Protein AF-0000000080281112 (afdb_homodimer)

pLDDT: mean 83.52, std 16.36, range [23.02, 98.19]

Solvent-accessible surface area (backbone atoms only — not comparable to full-atom values): 41768 Å² total; per-residue (Å²): 125,60,72,71,52,52,52,28,46,50,31,40,44,51,19,48,44,41,43,43,15,50,52,32,10,51,53,24,41,76,68,69,33,62,40,66,45,18,24,45,50,29,15,36,43,66,4,51,53,42,31,24,66,76,36,44,66,58,37,51,69,60,54,37,72,72,53,46,51,42,38,36,52,48,8,48,53,18,44,30,54,51,26,21,52,54,23,50,57,53,54,70,70,73,47,75,68,63,47,65,46,46,49,40,26,37,46,21,30,34,50,39,7,20,52,51,25,25,53,51,39,64,74,41,35,87,67,26,46,37,87,91,44,60,63,67,44,28,28,54,48,42,4,49,61,38,27,46,34,20,40,70,54,42,52,49,55,26,48,77,65,68,34,48,82,36,74,66,35,42,50,50,48,41,31,22,35,52,47,41,56,50,50,52,52,52,48,50,51,44,46,29,51,55,70,31,85,45,67,66,52,18,53,52,35,43,48,50,52,50,48,49,51,48,45,40,61,69,47,47,22,57,49,47,40,50,52,51,51,51,34,62,74,70,62,59,52,55,63,59,51,32,38,49,51,51,29,51,19,34,39,34,13,19,52,28,31,70,66,58,35,62,33,53,55,22,2,22,49,48,13,52,41,48,66,77,93,42,65,67,57,55,52,21,45,54,35,44,46,48,32,25,61,55,53,23,36,44,35,31,32,35,43,52,14,53,60,31,40,59,73,61,30,76,62,70,63,34,51,50,52,37,52,53,48,41,50,50,35,52,50,26,25,25,49,17,22,18,50,23,28,41,71,58,67,41,52,70,67,57,12,51,37,48,10,30,52,53,42,22,12,44,66,57,37,47,51,51,41,49,50,32,45,76,70,42,40,28,23,57,50,37,37,31,40,51,47,49,41,23,46,51,36,33,56,46,19,53,61,49,36,50,68,55,47,68,65,54,73,67,57,74,77,72,72,74,72,75,77,75,71,69,74,71,72,72,73,69,74,71,73,76,121,126,61,72,70,53,53,53,29,46,49,31,42,44,50,20,50,45,42,45,41,14,51,50,32,10,52,54,23,42,77,70,67,35,62,40,64,46,18,25,44,50,29,15,37,43,66,4,52,53,41,31,26,66,77,36,44,66,59,38,51,68,61,55,37,73,71,53,47,49,43,38,36,54,49,8,48,52,17,44,31,54,50,26,21,51,54,22,51,57,53,55,71,70,76,48,74,70,62,48,65,46,46,50,41,25,37,48,20,30,34,52,41,7,20,52,49,25,26,52,51,39,66,74,42,35,88,66,27,46,37,88,92,46,60,65,66,45,29,27,54,48,41,4,50,61,37,26,46,34,18,39,71,54,41,51,48,54,26,49,78,65,69,35,48,83,36,74,66,35,43,50,51,47,42,31,24,36,52,46,43,55,49,49,50,53,51,48,50,52,45,45,30,52,56,72,31,84,45,67,66,52,17,53,51,37,43,49,49,51,50,48,49,52,48,46,41,61,69,47,47,22,57,50,47,40,50,52,52,50,49,35,60,74,69,61,57,53,53,62,59,51,31,38,50,52,52,29,49,20,34,40,33,12,19,52,27,31,70,67,61,36,62,34,54,55,22,2,23,50,48,14,51,42,47,69,77,92,42,66,65,58,54,53,21,45,52,36,44,44,50,33,25,61,55,52,23,36,44,35,31,33,35,44,53,14,52,59,30,41,59,71,62,30,75,62,71,62,35,52,49,52,37,52,52,49,41,48,49,34,51,50,28,26,26,49,16,22,18,50,22,28,41,74,58,67,42,51,71,66,58,12,52,38,47,9,30,50,54,40,22,13,42,68,57,38,45,51,51,41,49,52,32,46,77,69,43,42,28,24,56,50,37,36,32,41,52,48,49,38,21,45,53,34,32,55,47,19,54,62,49,35,50,68,56,47,68,66,54,73,68,58,74,76,69,71,71,71,75,75,74,71,68,73,72,73,74,72,68,72,72,73,76,123

Secondary structure (DSSP, 8-state):
--HHHHHHHHHHHHHHHHHHHHHHHHHHHHTT--HHHHHHHHHHHTSTTTHHHH-HHHHHHH--HHHHHHHHHHHHHHHHHHHHHHHHT---GGGGS-HHHHHHHHHHHHHHHHHHHHHHHHHTHHHHPPTTS-HHHHHHHHHHHHH---HHHHHHHHHHTT-TTSHHHHHHHHHHHHHHHHHHHHHHHHHHHHTTTSHHHHHHHHHHHHHHHHHIIIIIHHHHHHHHHHHHHHT--HHHHHHHHHHHHHHHHHHHHHTTS-HHHHHHHHHHHSPTT-HHHHHHHHHHHHHIIIIIHHHHHHHHHHH--GGGGTTHHHHHHHHHHHHHHHHHHHHHHHHHHHHTT--HHHHHHHHHHTT--HHHHHHHHHHHHHTTSS-HHHHHHHHHHHHHHHHHHHHHHHHHHTTTTTS----------------------/--HHHHHHHHHHHHHHHHHHHHHHHHHHHHTT--HHHHHHHHHHHTSTTTHHHH-HHHHHHH--HHHHHHHHHHHHHHHHHHHHHHHHT---GGGGS-HHHHHHHHHHHHHHHHHHHHHHHHHTHHHHPPTTS-HHHHHHHHHHHHH---HHHHHHHHHHTT-TTSHHHHHHHHHHHHHHHHHHHHHHHHHHHHTTTSHHHHHHHHHHHHHHHHHIIIIIHHHHHHHHHHHHHHT--HHHHHHHHHHHHHHHHHHHHHTTS-HHHHHHHHHHHSPTT-HHHHHHHHHHHHHIIIIIHHHHHHHHHHH--GGGGTTHHHHHHHHHHHHHHHHHHHHHHHHHHHHTT--HHHHHHHHHHTT--HHHHHHHHHHHHHTTSS-HHHHHHHHHHHHHHHHHHHHHHHHHHTTTTTS----------------------

Sequence (866 aa):
MPAFEQLTRFLLVVAIVLGVCHLAGALCVRLRQPPVVGELAGALLLGPSLLGALAPGAQHALFTPALLTTIDLAGQLGLVVFMLLLGSELRTDLLDGDRRTVGLVVAGTITVPFAAGFGFAASVGEWFAPRGVPFAAYLVFFGLAISITAMPVLARILTDHRVEGSPTGTLALAVASIGDGLAWAILAVVLAAKGAGDPGTVVVRGLIAVVLLIVSFALVRPALAAVLRRAGRRGTGERAIAAFLVTGAVAFAAATDAIGLHPVIGAFLFGVLLPRGQDVVTRAGSKLNDFAVVVLLPLFFASVGQKANFAAFGGREGWLLLGAGLAVAMFSKFAGTAGAATLAGKGRRQSLRLGALMNCRGITELVIANVGLQHGLITPLGYTVIVLIAVVTTAITGPLARLRAADEDLLPGVPLPVSSTRNAARAVPSRRTMPAFEQLTRFLLVVAIVLGVCHLAGALCVRLRQPPVVGELAGALLLGPSLLGALAPGAQHALFTPALLTTIDLAGQLGLVVFMLLLGSELRTDLLDGDRRTVGLVVAGTITVPFAAGFGFAASVGEWFAPRGVPFAAYLVFFGLAISITAMPVLARILTDHRVEGSPTGTLALAVASIGDGLAWAILAVVLAAKGAGDPGTVVVRGLIAVVLLIVSFALVRPALAAVLRRAGRRGTGERAIAAFLVTGAVAFAAATDAIGLHPVIGAFLFGVLLPRGQDVVTRAGSKLNDFAVVVLLPLFFASVGQKANFAAFGGREGWLLLGAGLAVAMFSKFAGTAGAATLAGKGRRQSLRLGALMNCRGITELVIANVGLQHGLITPLGYTVIVLIAVVTTAITGPLARLRAADEDLLPGVPLPVSSTRNAARAVPSRRT

Foldseek 3Di:
DPPVVLVVLLVVLLVQLLVQLQVQLVVCVVVVAHSLLRSLVSLLCLACANCVVVPVPVSCVNDPPVSLVVLQVLLVLLLLLVLLQLLLPLDPVLCPPCVVLLVLLLCLLQVLLLVLQLVLCVVPVVAKADPPWPPVLLSNLRSLLLSAFALVLLCVLCVSVVNCPPPLNSSLNNSNSVSLVVSLVSLQLSQLQGVPPPVVSSVVLVVVVVVVLCCCQVPVLVVQVVVVVVCVVVVPDLQVVLVVLSVQSQVQLVVCVVSRHHSSSRSNSSSNSHDPPDPSCVVSSVVSNVCSVSRSNSSNSNSLSHLQDPVSCVPPNLVVSLVVSLCSSLVSSLCSNLVSSVVSPDDNLSSNLSSLSRQARRVVSSVSLVVCVVSSSTDSSNSNSSSVSNSVSSRVSSVSNVVSVVVPVPPPPPPPPPPCCPVPPPPPPPPPD/DPPVVLVVLLVVLLVQLLVQLQVQLVVCVVVVAHSLLRSLVSLLCLACAHCVVVPVPVSCVNDPPVSLVVLQVLLVLLLLLVLLQLLLPLDPPLCPPQVVLLVLLLCLLQVLQLVLQLVLCVVCVVAKADPPWPPVLLSNLRSLLLSAFALVLLCVLCVSVVNCPPPLNSSLNNSNSVSLVVSLVSLQLSQLQGVPPPVVSSVVLVVVVVVVLCCCQVPVLVVLVVVVVVCVVVVPDLQVVLVVLSVQSQVQLVVCVVSRHHSSSRSNSSSNSHDPPDPSCVVSSVVSNVCSVSRSNSSNSNSLSHLQDPVSCVPPNLVVSLVVSLCSSLVSSLCSNLVSSVVSPDDNLSSNLSSLSRQARRPVSSVSLVVCVVSSSTDSSNSNSSSVSNSVSSRVSSVSNVVSVVVPVPPPPPPPPPPCCVVPPPPPPPPPD

Organism: Amycolatopsis orientalis (NCBI:txid31958)

Nearest PDB structures (foldseek):
  5bz2-assembly1_A-2  TM=8.373E-01  e=6.397E-14  Thermus thermophilus
  4bwz-assembly1_A  TM=7.028E-01  e=2.077E-13  Thermus thermophilus
  8bxg-assembly1_A  TM=7.891E-01  e=2.883E-09  Escherichia coli
  6z3z-assembly1_A  TM=6.577E-01  e=1.520E-04  Equus caballus
  6z3y-assembly1_A  TM=6.386E-01  e=2.963E-04  Equus caballus

InterPro domains:
  IPR006153 Cation/H+ exchanger, transmembrane domain [PF00999] (22-399)
  IPR038770 Sodium/solute symporter superfamily [G3DSA:1.20.1530.20] (7-408)
  IPR050794 Monovalent cation:proton antiporter 2 [PTHR32468] (7-402)

Structure (mmCIF, N/CA/C/O backbone):
data_AF-0000000080281112-model_v1
#
loop_
_entity.id
_entity.type
_entity.pdbx_description
1 polymer 'Cation/H+ exchanger transmembrane domain-containing protein'
#
loop_
_atom_site.group_PDB
_atom_site.id
_atom_site.type_symbol
_atom_site.label_atom_id
_atom_site.label_alt_id
_atom_site.label_comp_id
_atom_site.label_asym_id
_atom_site.label_entity_id
_atom_site.label_seq_id
_atom_site.pdbx_PDB_ins_code
_atom_site.Cartn_x
_atom_site.Cartn_y
_atom_site.Cartn_z
_atom_site.occupancy
_atom_site.B_iso_or_equiv
_atom_site.auth_seq_id
_atom_site.auth_comp_id
_atom_site.auth_asym_id
_atom_site.auth_atom_id
_atom_site.pdbx_PDB_model_num
ATOM 1 N N . MET A 1 1 ? -22.469 -1.898 12.031 1 39.59 1 MET A N 1
ATOM 2 C CA . MET A 1 1 ? -21.406 -1.636 12.984 1 39.59 1 MET A CA 1
ATOM 3 C C . MET A 1 1 ? -20.906 -0.199 12.859 1 39.59 1 MET A C 1
ATOM 5 O O . MET A 1 1 ? -20.766 0.323 11.75 1 39.59 1 MET A O 1
ATOM 9 N N . PRO A 1 2 ? -20.859 0.569 13.828 1 48.41 2 PRO A N 1
ATOM 10 C CA . PRO A 1 2 ? -20.422 1.96 13.711 1 48.41 2 PRO A CA 1
ATOM 11 C C . PRO A 1 2 ? -19.078 2.092 13.008 1 48.41 2 PRO A C 1
ATOM 13 O O . PRO A 1 2 ? -18.266 1.166 13.055 1 48.41 2 PRO A O 1
ATOM 16 N N . ALA A 1 3 ? -18.953 2.973 12.078 1 49.41 3 ALA A N 1
ATOM 17 C CA . ALA A 1 3 ? -17.812 3.268 11.211 1 49.41 3 ALA A CA 1
ATOM 18 C C . ALA A 1 3 ? -16.5 3.076 11.961 1 49.41 3 ALA A C 1
ATOM 20 O O . ALA A 1 3 ? -15.531 2.555 11.398 1 49.41 3 ALA A O 1
ATOM 21 N N . PHE A 1 4 ? -16.484 3.479 13.305 1 52.88 4 PHE A N 1
ATOM 22 C CA . PHE A 1 4 ? -15.32 3.34 14.164 1 52.88 4 PHE A CA 1
ATOM 23 C C . PHE A 1 4 ? -14.953 1.872 14.344 1 52.88 4 PHE A C 1
ATOM 25 O O . PHE A 1 4 ? -13.773 1.521 14.344 1 52.88 4 PHE A O 1
ATOM 32 N N . GLU A 1 5 ? -16.016 1.069 14.195 1 68.94 5 GLU A N 1
ATOM 33 C CA . GLU A 1 5 ? -15.797 -0.349 14.461 1 68.94 5 GLU A CA 1
ATOM 34 C C . GLU A 1 5 ? -15.164 -1.044 13.258 1 68.94 5 GLU A C 1
ATOM 36 O O . GLU A 1 5 ? -14.312 -1.922 13.422 1 68.94 5 GLU A O 1
ATOM 41 N N . GLN A 1 6 ? -15.453 -0.394 12.148 1 80.31 6 GLN A N 1
ATOM 42 C CA . GLN A 1 6 ? -14.945 -1.04 10.945 1 80.31 6 GLN A CA 1
ATOM 43 C C . GLN A 1 6 ? -13.453 -0.783 10.766 1 80.31 6 GLN A C 1
ATOM 45 O O . GLN A 1 6 ? -12.703 -1.688 10.398 1 80.31 6 GLN A O 1
ATOM 50 N N . LEU A 1 7 ? -13.039 0.412 11.109 1 86.38 7 LEU A N 1
ATOM 51 C CA . LEU A 1 7 ? -11.633 0.768 10.977 1 86.38 7 LEU A CA 1
ATOM 52 C C . LEU A 1 7 ? -10.773 -0.003 11.977 1 86.38 7 LEU A C 1
ATOM 54 O O . LEU A 1 7 ? -9.711 -0.52 11.625 1 86.38 7 LEU A O 1
ATOM 58 N N . THR A 1 8 ? -11.281 -0.096 13.18 1 86.88 8 THR A N 1
ATOM 59 C CA . THR A 1 8 ? -10.562 -0.815 14.219 1 86.88 8 THR A CA 1
ATOM 60 C C . THR A 1 8 ? -10.367 -2.279 13.828 1 86.88 8 THR A C 1
ATOM 62 O O . THR A 1 8 ? -9.266 -2.818 13.953 1 86.88 8 THR A O 1
ATOM 65 N N . ARG A 1 9 ? -11.453 -2.824 13.391 1 88.31 9 ARG A N 1
ATOM 66 C CA . ARG A 1 9 ? -11.391 -4.227 12.992 1 88.31 9 ARG A CA 1
ATOM 67 C C . ARG A 1 9 ? -10.453 -4.418 11.805 1 88.31 9 ARG A C 1
ATOM 69 O O . ARG A 1 9 ? -9.703 -5.398 11.75 1 88.31 9 ARG A O 1
ATOM 76 N N . PHE A 1 10 ? -10.555 -3.529 10.883 1 92.69 10 PHE A N 1
ATOM 77 C CA . PHE A 1 10 ? -9.695 -3.59 9.703 1 92.69 10 PHE A CA 1
ATOM 78 C C . PHE A 1 10 ? -8.227 -3.531 10.109 1 92.69 10 PHE A C 1
ATOM 80 O O . PHE A 1 10 ? -7.426 -4.371 9.688 1 92.69 10 PHE A O 1
ATOM 87 N N . LEU A 1 11 ? -7.848 -2.572 10.969 1 93.06 11 LEU A N 1
ATOM 88 C CA . LEU A 1 11 ? -6.457 -2.395 11.367 1 93.06 11 LEU A CA 1
ATOM 89 C C . LEU A 1 11 ? -5.98 -3.574 12.211 1 93.06 11 LEU A C 1
ATOM 91 O O . LEU A 1 11 ? -4.832 -4 12.094 1 93.06 11 LEU A O 1
ATOM 95 N N . LEU A 1 12 ? -6.832 -4.066 13.008 1 92 12 LEU A N 1
ATOM 96 C CA . LEU A 1 12 ? -6.488 -5.227 13.82 1 92 12 LEU A CA 1
ATOM 97 C C . LEU A 1 12 ? -6.195 -6.441 12.938 1 92 12 LEU A C 1
ATOM 99 O O . LEU A 1 12 ? -5.211 -7.148 13.164 1 92 12 LEU A O 1
ATOM 103 N N . VAL A 1 13 ? -7.059 -6.668 12 1 92.88 13 VAL A N 1
ATOM 104 C CA . VAL A 1 13 ? -6.883 -7.801 11.102 1 92.88 13 VAL A CA 1
ATOM 105 C C . VAL A 1 13 ? -5.594 -7.629 10.297 1 92.88 13 VAL A C 1
ATOM 107 O O . VAL A 1 13 ? -4.84 -8.586 10.109 1 92.88 13 VAL A O 1
ATOM 110 N N . VAL A 1 14 ? -5.367 -6.438 9.812 1 94.88 14 VAL A N 1
ATOM 111 C CA . VAL A 1 14 ? -4.148 -6.172 9.062 1 94.88 14 VAL A CA 1
ATOM 112 C C . VAL A 1 14 ? -2.928 -6.457 9.93 1 94.88 14 VAL A C 1
ATOM 114 O O . VAL A 1 14 ? -1.969 -7.09 9.484 1 94.88 14 VAL A O 1
ATOM 117 N N . ALA A 1 15 ? -2.973 -6.016 11.164 1 94.5 15 ALA A N 1
ATOM 118 C CA . ALA A 1 15 ? -1.865 -6.25 12.086 1 94.5 15 ALA A CA 1
ATOM 119 C C . ALA A 1 15 ? -1.637 -7.742 12.305 1 94.5 15 ALA A C 1
ATOM 121 O O . ALA A 1 15 ? -0.494 -8.211 12.312 1 94.5 15 ALA A O 1
ATOM 122 N N . ILE A 1 16 ? -2.666 -8.43 12.492 1 93.75 16 ILE A N 1
ATOM 123 C CA . ILE A 1 16 ? -2.58 -9.867 12.742 1 93.75 16 ILE A CA 1
ATOM 124 C C . ILE A 1 16 ? -2.041 -10.578 11.508 1 93.75 16 ILE A C 1
ATOM 126 O O . ILE A 1 16 ? -1.15 -11.422 11.609 1 93.75 16 ILE A O 1
ATOM 130 N N . VAL A 1 17 ? -2.59 -10.25 10.359 1 95.31 17 VAL A N 1
ATOM 131 C CA . VAL A 1 17 ? -2.164 -10.875 9.109 1 95.31 17 VAL A CA 1
ATOM 132 C C . VAL A 1 17 ? -0.679 -10.609 8.883 1 95.31 17 VAL A C 1
ATOM 134 O O . VAL A 1 17 ? 0.089 -11.539 8.609 1 95.31 17 VAL A O 1
ATOM 137 N N . LEU A 1 18 ? -0.308 -9.352 9.008 1 95.94 18 LEU A N 1
ATOM 138 C CA . LEU A 1 18 ? 1.099 -9.008 8.828 1 95.94 18 LEU A CA 1
ATOM 139 C C . LEU A 1 18 ? 1.968 -9.719 9.859 1 95.94 18 LEU A C 1
ATOM 141 O O . LEU A 1 18 ? 3.006 -10.289 9.516 1 95.94 18 LEU A O 1
ATOM 145 N N . GLY A 1 19 ? 1.551 -9.68 11.086 1 95.69 19 GLY A N 1
ATOM 146 C CA . GLY A 1 19 ? 2.312 -10.32 12.148 1 95.69 19 GLY A CA 1
ATOM 147 C C . GLY A 1 19 ? 2.508 -11.805 11.938 1 95.69 19 GLY A C 1
ATOM 148 O O . GLY A 1 19 ? 3.635 -12.305 11.992 1 95.69 19 GLY A O 1
ATOM 149 N N . VAL A 1 20 ? 1.464 -12.469 11.625 1 94.69 20 VAL A N 1
ATOM 150 C CA . VAL A 1 20 ? 1.498 -13.922 11.477 1 94.69 20 VAL A CA 1
ATOM 151 C C . VAL A 1 20 ? 2.279 -14.297 10.219 1 94.69 20 VAL A C 1
ATOM 153 O O . VAL A 1 20 ? 3.121 -15.195 10.25 1 94.69 20 VAL A O 1
ATOM 156 N N . CYS A 1 21 ? 1.989 -13.648 9.117 1 94.5 21 CYS A N 1
ATOM 157 C CA . CYS A 1 21 ? 2.662 -13.961 7.863 1 94.5 21 CYS A CA 1
ATOM 158 C C . CYS A 1 21 ? 4.164 -13.734 7.977 1 94.5 21 CYS A C 1
ATOM 160 O O . CYS A 1 21 ? 4.957 -14.602 7.605 1 94.5 21 CYS A O 1
ATOM 162 N N . HIS A 1 22 ? 4.562 -12.617 8.539 1 93.75 22 HIS A N 1
ATOM 163 C CA . HIS A 1 22 ? 5.984 -12.297 8.602 1 93.75 22 HIS A CA 1
ATOM 164 C C . HIS A 1 22 ? 6.695 -13.133 9.664 1 93.75 22 HIS A C 1
ATOM 166 O O . HIS A 1 22 ? 7.863 -13.492 9.492 1 93.75 22 HIS A O 1
ATOM 172 N N . LEU A 1 23 ? 6.062 -13.406 10.758 1 93.81 23 LEU A N 1
ATOM 173 C CA . LEU A 1 23 ? 6.656 -14.289 11.758 1 93.81 23 LEU A CA 1
ATOM 174 C C . LEU A 1 23 ? 6.875 -15.688 11.188 1 93.81 23 LEU A C 1
ATOM 176 O O . LEU A 1 23 ? 7.926 -16.297 11.398 1 93.81 23 LEU A O 1
ATOM 180 N N . ALA A 1 24 ? 5.859 -16.172 10.531 1 94.44 24 ALA A N 1
ATOM 181 C CA . ALA A 1 24 ? 5.996 -17.469 9.875 1 94.44 24 ALA A CA 1
ATOM 182 C C . ALA A 1 24 ? 7.078 -17.438 8.805 1 94.44 24 ALA A C 1
ATOM 184 O O . ALA A 1 24 ? 7.82 -18.406 8.625 1 94.44 24 ALA A O 1
ATOM 185 N N . GLY A 1 25 ? 7.105 -16.391 8.031 1 92.44 25 GLY A N 1
ATOM 186 C CA . GLY A 1 25 ? 8.18 -16.219 7.062 1 92.44 25 GLY A CA 1
ATOM 187 C C . GLY A 1 25 ? 9.555 -16.234 7.691 1 92.44 25 GLY A C 1
ATOM 188 O O . GLY A 1 25 ? 10.469 -16.875 7.184 1 92.44 25 GLY A O 1
ATOM 189 N N . ALA A 1 26 ? 9.688 -15.547 8.82 1 90.19 26 ALA A N 1
ATOM 190 C CA . ALA A 1 26 ? 10.961 -15.5 9.539 1 90.19 26 ALA A CA 1
ATOM 191 C C . ALA A 1 26 ? 11.359 -16.875 10.047 1 90.19 26 ALA A C 1
ATOM 193 O O . ALA A 1 26 ? 12.547 -17.234 10.039 1 90.19 26 ALA A O 1
ATOM 194 N N . LEU A 1 27 ? 10.445 -17.578 10.492 1 91.5 27 LEU A N 1
ATOM 195 C CA . LEU A 1 27 ? 10.695 -18.938 10.953 1 91.5 27 LEU A CA 1
ATOM 196 C C . LEU A 1 27 ? 11.18 -19.828 9.812 1 91.5 27 LEU A C 1
ATOM 198 O O . LEU A 1 27 ? 12.078 -20.656 10 1 91.5 27 LEU A O 1
ATOM 202 N N . CYS A 1 28 ? 10.617 -19.656 8.695 1 90.38 28 CYS A N 1
ATOM 203 C CA . CYS A 1 28 ? 11.016 -20.438 7.527 1 90.38 28 CYS A CA 1
ATOM 204 C C . CYS A 1 28 ? 12.438 -20.078 7.094 1 90.38 28 CYS A C 1
ATOM 206 O O . CYS A 1 28 ? 13.188 -20.953 6.664 1 90.38 28 CYS A O 1
ATOM 208 N N . VAL A 1 29 ? 12.727 -18.828 7.207 1 86.12 29 VAL A N 1
ATOM 209 C CA . VAL A 1 29 ? 14.086 -18.406 6.879 1 86.12 29 VAL A CA 1
ATOM 210 C C . VAL A 1 29 ? 15.078 -19.125 7.789 1 86.12 29 VAL A C 1
ATOM 212 O O . VAL A 1 29 ? 16.141 -19.547 7.34 1 86.12 29 VAL A O 1
ATOM 215 N N . ARG A 1 30 ? 14.766 -19.266 9.016 1 86.94 30 ARG A N 1
ATOM 216 C CA . ARG A 1 30 ? 15.617 -19.969 9.969 1 86.94 30 ARG A CA 1
ATOM 217 C C . ARG A 1 30 ? 15.766 -21.438 9.57 1 86.94 30 ARG A C 1
ATOM 219 O O . ARG A 1 30 ? 16.797 -22.062 9.859 1 86.94 30 ARG A O 1
ATOM 226 N N . LEU A 1 31 ? 14.805 -21.906 8.883 1 87.5 31 LEU A N 1
ATOM 227 C CA . LEU A 1 31 ? 14.844 -23.297 8.414 1 87.5 31 LEU A CA 1
ATOM 228 C C . LEU A 1 31 ? 15.438 -23.375 7.012 1 87.5 31 LEU A C 1
ATOM 230 O O . LEU A 1 31 ? 15.266 -24.375 6.32 1 87.5 31 LEU A O 1
ATOM 234 N N . ARG A 1 32 ? 15.891 -22.281 6.531 1 83 32 ARG A N 1
ATOM 235 C CA . ARG A 1 32 ? 16.562 -22.172 5.238 1 83 32 ARG A CA 1
ATOM 236 C C . ARG A 1 32 ? 15.57 -22.312 4.094 1 83 32 ARG A C 1
ATOM 238 O O . ARG A 1 32 ? 15.867 -22.953 3.08 1 83 32 ARG A O 1
ATOM 245 N N . GLN A 1 33 ? 14.406 -21.875 4.402 1 86.81 33 GLN A N 1
ATOM 246 C CA . GLN A 1 33 ? 13.359 -21.828 3.391 1 86.81 33 GLN A CA 1
ATOM 247 C C . GLN A 1 33 ? 13.094 -20.391 2.941 1 86.81 33 GLN A C 1
ATOM 249 O O . GLN A 1 33 ? 13.383 -19.438 3.674 1 86.81 33 GLN A O 1
ATOM 254 N N . PRO A 1 34 ? 12.68 -20.266 1.674 1 85.81 34 PRO A N 1
ATOM 255 C CA . PRO A 1 34 ? 12.25 -18.922 1.271 1 85.81 34 PRO A CA 1
ATOM 256 C C . PRO A 1 34 ? 11.125 -18.375 2.146 1 85.81 34 PRO A C 1
ATOM 258 O O . PRO A 1 34 ? 10.227 -19.125 2.537 1 85.81 34 PRO A O 1
ATOM 261 N N . PRO A 1 35 ? 11.211 -17.109 2.451 1 88.06 35 PRO A N 1
ATOM 262 C CA . PRO A 1 35 ? 10.219 -16.516 3.355 1 88.06 35 PRO A CA 1
ATOM 263 C C . PRO A 1 35 ? 8.789 -16.656 2.83 1 88.06 35 PRO A C 1
ATOM 265 O O . PRO A 1 35 ? 7.848 -16.781 3.617 1 88.06 35 PRO A O 1
ATOM 268 N N . VAL A 1 36 ? 8.641 -16.656 1.566 1 86.5 36 VAL A N 1
ATOM 269 C CA . VAL A 1 36 ? 7.309 -16.672 0.966 1 86.5 36 VAL A CA 1
ATOM 270 C C . VAL A 1 36 ? 6.578 -17.953 1.373 1 86.5 36 VAL A C 1
ATOM 272 O O . VAL A 1 36 ? 5.355 -17.953 1.534 1 86.5 36 VAL A O 1
ATOM 275 N N . VAL A 1 37 ? 7.281 -19.047 1.532 1 90.94 37 VAL A N 1
ATOM 276 C CA . VAL A 1 37 ? 6.691 -20.312 1.96 1 90.94 37 VAL A CA 1
ATOM 277 C C . VAL A 1 37 ? 6.035 -20.141 3.326 1 90.94 37 VAL A C 1
ATOM 279 O O . VAL A 1 37 ? 4.898 -20.562 3.533 1 90.94 37 VAL A O 1
ATOM 282 N N . GLY A 1 38 ? 6.762 -19.531 4.191 1 92.31 38 GLY A N 1
ATOM 283 C CA . GLY A 1 38 ? 6.23 -19.297 5.52 1 92.31 38 GLY A CA 1
ATOM 284 C C . GLY A 1 38 ? 5.074 -18.312 5.531 1 92.31 38 GLY A C 1
ATOM 285 O O . GLY A 1 38 ? 4.105 -18.484 6.266 1 92.31 38 GLY A O 1
ATOM 286 N N . GLU A 1 39 ? 5.148 -17.266 4.781 1 92.5 39 GLU A N 1
ATOM 287 C CA . GLU A 1 39 ? 4.086 -16.281 4.703 1 92.5 39 GLU A CA 1
ATOM 288 C C . GLU A 1 39 ? 2.785 -16.891 4.207 1 92.5 39 GLU A C 1
ATOM 290 O O . GLU A 1 39 ? 1.714 -16.625 4.75 1 92.5 39 GLU A O 1
ATOM 295 N N . LEU A 1 40 ? 2.945 -17.703 3.211 1 91.25 40 LEU A N 1
ATOM 296 C CA . LEU A 1 40 ? 1.771 -18.391 2.682 1 91.25 40 LEU A CA 1
ATOM 297 C C . LEU A 1 40 ? 1.197 -19.359 3.709 1 91.25 40 LEU A C 1
ATOM 299 O O . LEU A 1 40 ? -0.022 -19.453 3.875 1 91.25 40 LEU A O 1
ATOM 303 N N . ALA A 1 41 ? 2.055 -20.078 4.332 1 92 41 ALA A N 1
ATOM 304 C CA . ALA A 1 41 ? 1.618 -20.984 5.383 1 92 41 ALA A CA 1
ATOM 305 C C . ALA A 1 41 ? 0.912 -20.234 6.508 1 92 41 ALA A C 1
ATOM 307 O O . ALA A 1 41 ? -0.103 -20.703 7.031 1 92 41 ALA A O 1
ATOM 308 N N . GLY A 1 42 ? 1.509 -19.125 6.918 1 93.12 42 GLY A N 1
ATOM 309 C CA . GLY A 1 42 ? 0.874 -18.297 7.934 1 93.12 42 GLY A CA 1
ATOM 310 C C . GLY A 1 42 ? -0.519 -17.844 7.543 1 93.12 42 GLY A C 1
ATOM 311 O O . GLY A 1 42 ? -1.435 -17.844 8.367 1 93.12 42 GLY A O 1
ATOM 312 N N . ALA A 1 43 ? -0.685 -17.422 6.324 1 91.19 43 ALA A N 1
ATOM 313 C CA . ALA A 1 43 ? -1.985 -16.984 5.82 1 91.19 43 ALA A CA 1
ATOM 314 C C . ALA A 1 43 ? -2.986 -18.141 5.828 1 91.19 43 ALA A C 1
ATOM 316 O O . ALA A 1 43 ? -4.164 -17.938 6.141 1 91.19 43 ALA A O 1
ATOM 317 N N . LEU A 1 44 ? -2.508 -19.312 5.445 1 90.31 44 LEU A N 1
ATOM 318 C CA . LEU A 1 44 ? -3.359 -20.5 5.461 1 90.31 44 LEU A CA 1
ATOM 319 C C . LEU A 1 44 ? -3.805 -20.828 6.879 1 90.31 44 LEU A C 1
ATOM 321 O O . LEU A 1 44 ? -4.934 -21.281 7.094 1 90.31 44 LEU A O 1
ATOM 325 N N . LEU A 1 45 ? -2.932 -20.594 7.824 1 89.5 45 LEU A N 1
ATOM 326 C CA . LEU A 1 45 ? -3.236 -20.859 9.227 1 89.5 45 LEU A CA 1
ATOM 327 C C . LEU A 1 45 ? -4.363 -19.953 9.719 1 89.5 45 LEU A C 1
ATOM 329 O O . LEU A 1 45 ? -5.148 -20.344 10.586 1 89.5 45 LEU A O 1
ATOM 333 N N . LEU A 1 46 ? -4.469 -18.781 9.188 1 89.44 46 LEU A N 1
ATOM 334 C CA . LEU A 1 46 ? -5.48 -17.812 9.594 1 89.44 46 LEU A CA 1
ATOM 335 C C . LEU A 1 46 ? -6.816 -18.109 8.922 1 89.44 46 LEU A C 1
ATOM 337 O O . LEU A 1 46 ? -7.828 -17.484 9.242 1 89.44 46 LEU A O 1
ATOM 341 N N . GLY A 1 47 ? -6.809 -19.016 8.023 1 85 47 GLY A N 1
ATOM 342 C CA . GLY A 1 47 ? -8.008 -19.344 7.277 1 85 47 GLY A CA 1
ATOM 343 C C . GLY A 1 47 ? -8.984 -20.203 8.055 1 85 47 GLY A C 1
ATOM 344 O O . GLY A 1 47 ? -8.703 -20.594 9.195 1 85 47 GLY A O 1
ATOM 345 N N . PRO A 1 48 ? -10.109 -20.359 7.496 1 79.5 48 PRO A N 1
ATOM 346 C CA . PRO A 1 48 ? -11.141 -21.156 8.172 1 79.5 48 PRO A CA 1
ATOM 347 C C . PRO A 1 48 ? -10.703 -22.594 8.438 1 79.5 48 PRO A C 1
ATOM 349 O O . PRO A 1 48 ? -11.195 -23.234 9.375 1 79.5 48 PRO A O 1
ATOM 352 N N . SER A 1 49 ? -9.734 -23.016 7.746 1 73.69 49 SER A N 1
ATOM 353 C CA . SER A 1 49 ? -9.328 -24.406 7.863 1 73.69 49 SER A CA 1
ATOM 354 C C . SER A 1 49 ? -8.562 -24.656 9.156 1 73.69 49 SER A C 1
ATOM 356 O O . SER A 1 49 ? -8.648 -25.734 9.734 1 73.69 49 SER A O 1
ATOM 358 N N . LEU A 1 50 ? -7.801 -23.719 9.57 1 75.81 50 LEU A N 1
ATOM 359 C CA . LEU A 1 50 ? -7.031 -23.953 10.789 1 75.81 50 LEU A CA 1
ATOM 360 C C . LEU A 1 50 ? -7.57 -23.109 11.938 1 75.81 50 LEU A C 1
ATOM 362 O O . LEU A 1 50 ? -8.164 -23.625 12.883 1 75.81 50 LEU A O 1
ATOM 366 N N . LEU A 1 51 ? -7.574 -21.891 11.758 1 74.38 51 LEU A N 1
ATOM 367 C CA . LEU A 1 51 ? -8.117 -21.031 12.805 1 74.38 51 LEU A CA 1
ATOM 368 C C . LEU A 1 51 ? -9.617 -21.234 12.953 1 74.38 51 LEU A C 1
ATOM 370 O O . LEU A 1 51 ? -10.141 -21.219 14.07 1 74.38 51 LEU A O 1
ATOM 374 N N . GLY A 1 52 ? -10.242 -21.391 11.898 1 71.38 52 GLY A N 1
ATOM 375 C CA . GLY A 1 52 ? -11.68 -21.609 11.93 1 71.38 52 GLY A CA 1
ATOM 376 C C . GLY A 1 52 ? -12.062 -22.906 12.617 1 71.38 52 GLY A C 1
ATOM 377 O O . GLY A 1 52 ? -13.102 -22.984 13.273 1 71.38 52 GLY A O 1
ATOM 378 N N . ALA A 1 53 ? -11.227 -23.828 12.391 1 73.31 53 ALA A N 1
ATOM 379 C CA . ALA A 1 53 ? -11.477 -25.125 13.031 1 73.31 53 ALA A CA 1
ATOM 380 C C . ALA A 1 53 ? -11.172 -25.062 14.523 1 73.31 53 ALA A C 1
ATOM 382 O O . ALA A 1 53 ? -11.891 -25.641 15.336 1 73.31 53 ALA A O 1
ATOM 383 N N . LEU A 1 54 ? -10.117 -24.266 14.922 1 72.19 54 LEU A N 1
ATOM 384 C CA . LEU A 1 54 ? -9.672 -24.219 16.312 1 72.19 54 LEU A CA 1
ATOM 385 C C . LEU A 1 54 ? -10.484 -23.203 17.109 1 72.19 54 LEU A C 1
ATOM 387 O O . LEU A 1 54 ? -10.805 -23.438 18.266 1 72.19 54 LEU A O 1
ATOM 391 N N . ALA A 1 55 ? -10.836 -22.094 16.391 1 80.5 55 ALA A N 1
ATOM 392 C CA . ALA A 1 55 ? -11.57 -21.016 17.047 1 80.5 55 ALA A CA 1
ATOM 393 C C . ALA A 1 55 ? -12.5 -20.312 16.078 1 80.5 55 ALA A C 1
ATOM 395 O O . ALA A 1 55 ? -12.258 -19.172 15.672 1 80.5 55 ALA A O 1
ATOM 396 N N . PRO A 1 56 ? -13.609 -21.031 15.773 1 76.19 56 PRO A N 1
ATOM 397 C CA . PRO A 1 56 ? -14.531 -20.484 14.766 1 76.19 56 PRO A CA 1
ATOM 398 C C . PRO A 1 56 ? -15.055 -19.094 15.133 1 76.19 56 PRO A C 1
ATOM 400 O O . PRO A 1 56 ? -15.219 -18.25 14.25 1 76.19 56 PRO A O 1
ATOM 403 N N . GLY A 1 57 ? -15.273 -18.922 16.391 1 73.25 57 GLY A N 1
ATOM 404 C CA . GLY A 1 57 ? -15.75 -17.625 16.812 1 73.25 57 GLY A CA 1
ATOM 405 C C . GLY A 1 57 ? -14.758 -16.5 16.547 1 73.25 57 GLY A C 1
ATOM 406 O O . GLY A 1 57 ? -15.141 -15.445 16.047 1 73.25 57 GLY A O 1
ATOM 407 N N . ALA A 1 58 ? -13.57 -16.812 16.812 1 75.44 58 ALA A N 1
ATOM 408 C CA . ALA A 1 58 ? -12.523 -15.812 16.594 1 75.44 58 ALA A CA 1
ATOM 409 C C . ALA A 1 58 ? -12.336 -15.531 15.109 1 75.44 58 ALA A C 1
ATOM 411 O O . ALA A 1 58 ? -12.156 -14.383 14.703 1 75.44 58 ALA A O 1
ATOM 412 N N . GLN A 1 59 ? -12.414 -16.578 14.383 1 75 59 GLN A N 1
ATOM 413 C CA . GLN A 1 59 ? -12.227 -16.438 12.945 1 75 59 GLN A CA 1
ATOM 414 C C . GLN A 1 59 ? -13.344 -15.609 12.32 1 75 59 GLN A C 1
ATOM 416 O O . GLN A 1 59 ? -13.086 -14.727 11.508 1 75 59 GLN A O 1
ATOM 421 N N . HIS A 1 60 ? -14.523 -15.852 12.789 1 76.75 60 HIS A N 1
ATOM 422 C CA . HIS A 1 60 ? -15.672 -15.125 12.25 1 76.75 60 HIS A CA 1
ATOM 423 C C . HIS A 1 60 ? -15.695 -13.68 12.75 1 76.75 60 HIS A C 1
ATOM 425 O O . HIS A 1 60 ? -16.125 -12.781 12.031 1 76.75 60 HIS A O 1
ATOM 431 N N . ALA A 1 61 ? -15.227 -13.602 13.945 1 77.06 61 ALA A N 1
ATOM 432 C CA . ALA A 1 61 ? -15.203 -12.266 14.523 1 77.06 61 ALA A CA 1
ATOM 433 C C . ALA A 1 61 ? -14.156 -11.391 13.844 1 77.06 61 ALA A C 1
ATOM 435 O O . ALA A 1 61 ? -14.359 -10.188 13.648 1 77.06 61 ALA A O 1
ATOM 436 N N . LEU A 1 62 ? -13.133 -12 13.453 1 79.88 62 LEU A N 1
ATOM 437 C CA . LEU A 1 62 ? -12.016 -11.266 12.867 1 79.88 62 LEU A CA 1
ATOM 438 C C . LEU A 1 62 ? -12.258 -10.992 11.383 1 79.88 62 LEU A C 1
ATOM 440 O O . LEU A 1 62 ? -11.977 -9.898 10.898 1 79.88 62 LEU A O 1
ATOM 444 N N . PHE A 1 63 ? -12.789 -11.992 10.727 1 84.88 63 PHE A N 1
ATOM 445 C CA . PHE A 1 63 ? -12.898 -11.891 9.273 1 84.88 63 PHE A CA 1
ATOM 446 C C . PHE A 1 63 ? -14.359 -11.844 8.844 1 84.88 63 PHE A C 1
ATOM 448 O O . PHE A 1 63 ? -14.914 -12.844 8.391 1 84.88 63 PHE A O 1
ATOM 455 N N . THR A 1 64 ? -14.953 -10.719 8.852 1 84.44 64 THR A N 1
ATOM 456 C CA . THR A 1 64 ? -16.297 -10.508 8.336 1 84.44 64 THR A CA 1
ATOM 457 C C . THR A 1 64 ? -16.281 -10.422 6.809 1 84.44 64 THR A C 1
ATOM 459 O O . THR A 1 64 ? -15.242 -10.117 6.211 1 84.44 64 THR A O 1
ATOM 462 N N . PRO A 1 65 ? -17.375 -10.711 6.145 1 83.31 65 PRO A N 1
ATOM 463 C CA . PRO A 1 65 ? -17.406 -10.656 4.68 1 83.31 65 PRO A CA 1
ATOM 464 C C . PRO A 1 65 ? -16.984 -9.297 4.129 1 83.31 65 PRO A C 1
ATOM 466 O O . PRO A 1 65 ? -16.25 -9.227 3.141 1 83.31 65 PRO A O 1
ATOM 469 N N . ALA A 1 66 ? -17.453 -8.242 4.789 1 82.94 66 ALA A N 1
ATOM 470 C CA . ALA A 1 66 ? -17.109 -6.898 4.336 1 82.94 66 ALA A CA 1
ATOM 471 C C . ALA A 1 66 ? -15.602 -6.652 4.469 1 82.94 66 ALA A C 1
ATOM 473 O O . ALA A 1 66 ? -14.984 -6.051 3.59 1 82.94 66 ALA A O 1
ATOM 474 N N . LEU A 1 67 ? -15.086 -7.141 5.531 1 87.06 67 LEU A N 1
ATOM 475 C CA . LEU A 1 67 ? -13.656 -6.969 5.777 1 87.06 67 LEU A CA 1
ATOM 476 C C . LEU A 1 67 ? -12.836 -7.801 4.801 1 87.06 67 LEU A C 1
ATOM 478 O O . LEU A 1 67 ? -11.773 -7.363 4.34 1 87.06 67 LEU A O 1
ATOM 482 N N . LEU A 1 68 ? -13.336 -8.969 4.523 1 88.19 68 LEU A N 1
ATOM 483 C CA . LEU A 1 68 ? -12.641 -9.844 3.584 1 88.19 68 LEU A CA 1
ATOM 484 C C . LEU A 1 68 ? -12.586 -9.211 2.197 1 88.19 68 LEU A C 1
ATOM 486 O O . LEU A 1 68 ? -11.578 -9.328 1.496 1 88.19 68 LEU A O 1
ATOM 490 N N . THR A 1 69 ? -13.625 -8.57 1.872 1 88.12 69 THR A N 1
ATOM 491 C CA . THR A 1 69 ? -13.648 -7.883 0.584 1 88.12 69 THR A CA 1
ATOM 492 C C . THR A 1 69 ? -12.609 -6.766 0.547 1 88.12 69 THR A C 1
ATOM 494 O O . THR A 1 69 ? -11.898 -6.605 -0.447 1 88.12 69 THR A O 1
ATOM 497 N N . THR A 1 70 ? -12.531 -6.055 1.623 1 88.94 70 THR A N 1
ATOM 498 C CA . THR A 1 70 ? -11.578 -4.953 1.703 1 88.94 70 THR A CA 1
ATOM 499 C C . THR A 1 70 ? -10.148 -5.473 1.648 1 88.94 70 THR A C 1
ATOM 501 O O . THR A 1 70 ? -9.305 -4.918 0.938 1 88.94 70 THR A O 1
ATOM 504 N N . ILE A 1 71 ? -9.922 -6.48 2.342 1 91.31 71 ILE A N 1
ATOM 505 C CA . ILE A 1 71 ? -8.602 -7.102 2.383 1 91.31 71 ILE A CA 1
ATOM 506 C C . ILE A 1 71 ? -8.234 -7.637 0.999 1 91.31 71 ILE A C 1
ATOM 508 O O . ILE A 1 71 ? -7.098 -7.488 0.547 1 91.31 71 ILE A O 1
ATOM 512 N N . ASP A 1 72 ? -9.164 -8.188 0.374 1 90.94 72 ASP A N 1
ATOM 513 C CA . ASP A 1 72 ? -8.953 -8.734 -0.961 1 90.94 72 ASP A CA 1
ATOM 514 C C . ASP A 1 72 ? -8.609 -7.633 -1.962 1 90.94 72 ASP A C 1
ATOM 516 O O . ASP A 1 72 ? -7.703 -7.789 -2.781 1 90.94 72 ASP A O 1
ATOM 520 N N . LEU A 1 73 ? -9.359 -6.578 -1.873 1 90.44 73 LEU A N 1
ATOM 521 C CA . LEU A 1 73 ? -9.133 -5.477 -2.801 1 90.44 73 LEU A CA 1
ATOM 522 C C . LEU A 1 73 ? -7.766 -4.84 -2.562 1 90.44 73 LEU A C 1
ATOM 524 O O . LEU A 1 73 ? -7.051 -4.516 -3.516 1 90.44 73 LEU A O 1
ATOM 528 N N . ALA A 1 74 ? -7.418 -4.688 -1.31 1 91.06 74 ALA A N 1
ATOM 529 C CA . ALA A 1 74 ? -6.09 -4.172 -0.986 1 91.06 74 ALA A CA 1
ATOM 530 C C . ALA A 1 74 ? -5 -5.109 -1.494 1 91.06 74 ALA A C 1
ATOM 532 O O . ALA A 1 74 ? -3.988 -4.66 -2.035 1 91.06 74 ALA A O 1
ATOM 533 N N . GLY A 1 75 ? -5.227 -6.359 -1.269 1 92.62 75 GLY A N 1
ATOM 534 C CA . GLY A 1 75 ? -4.289 -7.348 -1.772 1 92.62 75 GLY A CA 1
ATOM 535 C C . GLY A 1 75 ? -4.148 -7.324 -3.283 1 92.62 75 GLY A C 1
ATOM 536 O O . GLY A 1 75 ? -3.055 -7.516 -3.812 1 92.62 75 GLY A O 1
ATOM 537 N N . GLN A 1 76 ? -5.234 -7.082 -3.959 1 90.81 76 GLN A N 1
ATOM 538 C CA . GLN A 1 76 ? -5.215 -7.008 -5.414 1 90.81 76 GLN A CA 1
ATOM 539 C C . GLN A 1 76 ? -4.371 -5.832 -5.895 1 90.81 76 GLN A C 1
ATOM 541 O O . GLN A 1 76 ? -3.686 -5.93 -6.918 1 90.81 76 GLN A O 1
ATOM 546 N N . LEU A 1 77 ? -4.465 -4.766 -5.172 1 91.88 77 LEU A N 1
ATOM 547 C CA . LEU A 1 77 ? -3.617 -3.627 -5.508 1 91.88 77 LEU A CA 1
ATOM 548 C C . LEU A 1 77 ? -2.141 -3.996 -5.395 1 91.88 77 LEU A C 1
ATOM 550 O O . LEU A 1 77 ? -1.335 -3.621 -6.25 1 91.88 77 LEU A O 1
ATOM 554 N N . GLY A 1 78 ? -1.814 -4.66 -4.316 1 91.44 78 GLY A N 1
ATOM 555 C CA . GLY A 1 78 ? -0.456 -5.156 -4.164 1 91.44 78 GLY A CA 1
ATOM 556 C C . GLY A 1 78 ? -0.033 -6.086 -5.285 1 91.44 78 GLY A C 1
ATOM 557 O O . GLY A 1 78 ? 1.098 -6.008 -5.773 1 91.44 78 GLY A O 1
ATOM 558 N N . LEU A 1 79 ? -0.922 -6.91 -5.695 1 91.12 79 LEU A N 1
ATOM 559 C CA . LEU A 1 79 ? -0.654 -7.848 -6.781 1 91.12 79 LEU A CA 1
ATOM 560 C C . LEU A 1 79 ? -0.4 -7.113 -8.094 1 91.12 79 LEU A C 1
ATOM 562 O O . LEU A 1 79 ? 0.465 -7.508 -8.875 1 91.12 79 LEU A O 1
ATOM 566 N N . VAL A 1 80 ? -1.193 -6.125 -8.32 1 93 80 VAL A N 1
ATOM 567 C CA . VAL A 1 80 ? -1.027 -5.324 -9.523 1 93 80 VAL A CA 1
ATOM 568 C C . VAL A 1 80 ? 0.381 -4.734 -9.562 1 93 80 VAL A C 1
ATOM 570 O O . VAL A 1 80 ? 1.057 -4.793 -10.594 1 93 80 VAL A O 1
ATOM 573 N N . VAL A 1 81 ? 0.8 -4.242 -8.461 1 92.44 81 VAL A N 1
ATOM 574 C CA . VAL A 1 81 ? 2.127 -3.641 -8.383 1 92.44 81 VAL A CA 1
ATOM 575 C C . VAL A 1 81 ? 3.193 -4.723 -8.531 1 92.44 81 VAL A C 1
ATOM 577 O O . VAL A 1 81 ? 4.191 -4.527 -9.234 1 92.44 81 VAL A O 1
ATOM 580 N N . PHE A 1 82 ? 3.033 -5.777 -7.898 1 88.56 82 PHE A N 1
ATOM 581 C CA . PHE A 1 82 ? 3.965 -6.895 -7.992 1 88.56 82 PHE A CA 1
ATOM 582 C C . PHE A 1 82 ? 4.109 -7.363 -9.438 1 88.56 82 PHE A C 1
ATOM 584 O O . PHE A 1 82 ? 5.223 -7.605 -9.906 1 88.56 82 PHE A O 1
ATOM 591 N N . MET A 1 83 ? 2.975 -7.449 -10.07 1 89.94 83 MET A N 1
ATOM 592 C CA . MET A 1 83 ? 2.963 -7.93 -11.453 1 89.94 83 MET A CA 1
ATOM 593 C C . MET A 1 83 ? 3.623 -6.918 -12.383 1 89.94 83 MET A C 1
ATOM 595 O O . MET A 1 83 ? 4.258 -7.297 -13.367 1 89.94 83 MET A O 1
ATOM 599 N N . LEU A 1 84 ? 3.398 -5.664 -12.109 1 91.38 84 LEU A N 1
ATOM 600 C CA . LEU A 1 84 ? 4.105 -4.625 -12.852 1 91.38 84 LEU A CA 1
ATOM 601 C C . LEU A 1 84 ? 5.613 -4.852 -12.805 1 91.38 84 LEU A C 1
ATOM 603 O O . LEU A 1 84 ? 6.281 -4.797 -13.836 1 91.38 84 LEU A O 1
ATOM 607 N N . LEU A 1 85 ? 6.094 -5.141 -11.688 1 87.12 85 LEU A N 1
ATOM 608 C CA . LEU A 1 85 ? 7.531 -5.316 -11.5 1 87.12 85 LEU A CA 1
ATOM 609 C C . LEU A 1 85 ? 8 -6.621 -12.133 1 87.12 85 LEU A C 1
ATOM 611 O O . LEU A 1 85 ? 9.094 -6.68 -12.703 1 87.12 85 LEU A O 1
ATOM 615 N N . LEU A 1 86 ? 7.242 -7.641 -11.969 1 85 86 LEU A N 1
ATOM 616 C CA . LEU A 1 86 ? 7.562 -8.922 -12.594 1 85 86 LEU A CA 1
ATOM 617 C C . LEU A 1 86 ? 7.688 -8.773 -14.102 1 85 86 LEU A C 1
ATOM 619 O O . LEU A 1 86 ? 8.633 -9.297 -14.703 1 85 86 LEU A O 1
ATOM 623 N N . GLY A 1 87 ? 6.773 -8.078 -14.703 1 87.06 87 GLY A N 1
ATOM 624 C CA . GLY A 1 87 ? 6.809 -7.848 -16.141 1 87.06 87 GLY A CA 1
ATOM 625 C C . GLY A 1 87 ? 8.008 -7.031 -16.578 1 87.06 87 GLY A C 1
ATOM 626 O O . GLY A 1 87 ? 8.586 -7.293 -17.641 1 87.06 87 GLY A O 1
ATOM 627 N N . SER A 1 88 ? 8.367 -6.086 -15.758 1 87 88 SER A N 1
ATOM 628 C CA . SER A 1 88 ? 9.484 -5.215 -16.109 1 87 88 SER A CA 1
ATOM 629 C C . SER A 1 88 ? 10.812 -5.961 -16.047 1 87 88 SER A C 1
ATOM 631 O O . SER A 1 88 ? 11.805 -5.52 -16.625 1 87 88 SER A O 1
ATOM 633 N N . GLU A 1 89 ? 10.867 -7.016 -15.32 1 78.31 89 GLU A N 1
ATOM 634 C CA . GLU A 1 89 ? 12.109 -7.77 -15.141 1 78.31 89 GLU A CA 1
ATOM 635 C C . GLU A 1 89 ? 12.219 -8.898 -16.172 1 78.31 89 GLU A C 1
ATOM 637 O O . GLU A 1 89 ? 13.195 -9.648 -16.156 1 78.31 89 GLU A O 1
ATOM 642 N N . LEU A 1 90 ? 11.203 -9.016 -16.875 1 71.69 90 LEU A N 1
ATOM 643 C CA . LEU A 1 90 ? 11.266 -10.055 -17.906 1 71.69 90 LEU A CA 1
ATOM 644 C C . LEU A 1 90 ? 12.492 -9.867 -18.781 1 71.69 90 LEU A C 1
ATOM 646 O O . LEU A 1 90 ? 12.695 -8.797 -19.359 1 71.69 90 LEU A O 1
ATOM 650 N N . ARG A 1 91 ? 13.547 -10.625 -18.5 1 63.75 91 ARG A N 1
ATOM 651 C CA . ARG A 1 91 ? 14.836 -10.531 -19.188 1 63.75 91 ARG A CA 1
ATOM 652 C C . ARG A 1 91 ? 14.836 -11.32 -20.484 1 63.75 91 ARG A C 1
ATOM 654 O O . ARG A 1 91 ? 14.945 -12.547 -20.469 1 63.75 91 ARG A O 1
ATOM 661 N N . THR A 1 92 ? 14.555 -10.617 -21.547 1 59.72 92 THR A N 1
ATOM 662 C CA . THR A 1 92 ? 14.633 -11.312 -22.828 1 59.72 92 THR A CA 1
ATOM 663 C C . THR A 1 92 ? 16.047 -11.258 -23.375 1 59.72 92 THR A C 1
ATOM 665 O O . THR A 1 92 ? 16.375 -11.961 -24.344 1 59.72 92 THR A O 1
ATOM 668 N N . ASP A 1 93 ? 16.859 -10.477 -22.672 1 59.06 93 ASP A N 1
ATOM 669 C CA . ASP A 1 93 ? 18.219 -10.297 -23.172 1 59.06 93 ASP A CA 1
ATOM 670 C C . ASP A 1 93 ? 19.094 -11.516 -22.859 1 59.06 93 ASP A C 1
ATOM 672 O O . ASP A 1 93 ? 20.109 -11.742 -23.516 1 59.06 93 ASP A O 1
ATOM 676 N N . LEU A 1 94 ? 18.688 -12.18 -21.891 1 57 94 LEU A N 1
ATOM 677 C CA . LEU A 1 94 ? 19.484 -13.352 -21.516 1 57 94 LEU A CA 1
ATOM 678 C C . LEU A 1 94 ? 19.375 -14.43 -22.594 1 57 94 LEU A C 1
ATOM 680 O O . LEU A 1 94 ? 20.078 -15.445 -22.531 1 57 94 LEU A O 1
ATOM 684 N N . LEU A 1 95 ? 18.562 -14.133 -23.625 1 59.59 95 LEU A N 1
ATOM 685 C CA . LEU A 1 95 ? 18.328 -15.086 -24.703 1 59.59 95 LEU A CA 1
ATOM 686 C C . LEU A 1 95 ? 19.484 -15.07 -25.703 1 59.59 95 LEU A C 1
ATOM 688 O O . LEU A 1 95 ? 19.578 -15.945 -26.562 1 59.59 95 LEU A O 1
ATOM 692 N N . ASP A 1 96 ? 20.328 -14.07 -25.672 1 59.38 96 ASP A N 1
ATOM 693 C CA . ASP A 1 96 ? 21.266 -13.859 -26.797 1 59.38 96 ASP A CA 1
ATOM 694 C C . ASP A 1 96 ? 22.25 -15.016 -26.891 1 59.38 96 ASP A C 1
ATOM 696 O O . ASP A 1 96 ? 22.844 -15.242 -27.953 1 59.38 96 ASP A O 1
ATOM 700 N N . GLY A 1 97 ? 22.484 -15.836 -25.969 1 63.12 97 GLY A N 1
ATOM 701 C CA . GLY A 1 97 ? 23.469 -16.875 -26.234 1 63.12 97 GLY A CA 1
ATOM 702 C C . GLY A 1 97 ? 22.844 -18.156 -26.75 1 63.12 97 GLY A C 1
ATOM 703 O O . GLY A 1 97 ? 22.516 -18.266 -27.938 1 63.12 97 GLY A O 1
ATOM 704 N N . ASP A 1 98 ? 22.547 -19.125 -25.984 1 78.75 98 ASP A N 1
ATOM 705 C CA . ASP A 1 98 ? 22.141 -20.484 -26.344 1 78.75 98 ASP A CA 1
ATOM 706 C C . ASP A 1 98 ? 20.625 -20.594 -26.469 1 78.75 98 ASP A C 1
ATOM 708 O O . ASP A 1 98 ? 19.984 -21.312 -25.703 1 78.75 98 ASP A O 1
ATOM 712 N N . ARG A 1 99 ? 20.016 -20 -27.562 1 85.56 99 ARG A N 1
ATOM 713 C CA . ARG A 1 99 ? 18.578 -19.906 -27.797 1 85.56 99 ARG A CA 1
ATOM 714 C C . ARG A 1 99 ? 17.969 -21.297 -27.938 1 85.56 99 ARG A C 1
ATOM 716 O O . ARG A 1 99 ? 16.828 -21.516 -27.531 1 85.56 99 ARG A O 1
ATOM 723 N N . ARG A 1 100 ? 18.766 -22.156 -28.516 1 88.81 100 ARG A N 1
ATOM 724 C CA . ARG A 1 100 ? 18.25 -23.516 -28.703 1 88.81 100 ARG A CA 1
ATOM 725 C C . ARG A 1 100 ? 18.047 -24.219 -27.375 1 88.81 100 ARG A C 1
ATOM 727 O O . ARG A 1 100 ? 17 -24.844 -27.156 1 88.81 100 ARG A O 1
ATOM 734 N N . THR A 1 101 ? 19.031 -24.109 -26.578 1 92 101 THR A N 1
ATOM 735 C CA . THR A 1 101 ? 18.938 -24.734 -25.266 1 92 101 THR A CA 1
ATOM 736 C C . THR A 1 101 ? 17.781 -24.141 -24.469 1 92 101 THR A C 1
ATOM 738 O O . THR A 1 101 ? 16.984 -24.859 -23.875 1 92 101 THR A O 1
ATOM 741 N N . VAL A 1 102 ? 17.719 -22.844 -24.484 1 91.5 102 VAL A N 1
ATOM 742 C CA . VAL A 1 102 ? 16.656 -22.172 -23.75 1 91.5 102 VAL A CA 1
ATOM 743 C C . VAL A 1 102 ? 15.297 -22.578 -24.297 1 91.5 102 VAL A C 1
ATOM 745 O O . VAL A 1 102 ? 14.391 -22.906 -23.531 1 91.5 102 VAL A O 1
ATOM 748 N N . GLY A 1 103 ? 15.18 -22.625 -25.562 1 92.75 103 GLY A N 1
ATOM 749 C CA . GLY A 1 103 ? 13.922 -23 -26.188 1 92.75 103 GLY A CA 1
ATOM 750 C C . GLY A 1 103 ? 13.484 -24.406 -25.844 1 92.75 103 GLY A C 1
ATOM 751 O O . GLY A 1 103 ? 12.312 -24.656 -25.562 1 92.75 103 GLY A O 1
ATOM 752 N N . LEU A 1 104 ? 14.391 -25.312 -25.891 1 94.81 104 LEU A N 1
ATOM 753 C CA . LEU A 1 104 ? 14.094 -26.703 -25.594 1 94.81 104 LEU A CA 1
ATOM 754 C C . LEU A 1 104 ? 13.695 -26.891 -24.141 1 94.81 104 LEU A C 1
ATOM 756 O O . LEU A 1 104 ? 12.758 -27.625 -23.828 1 94.81 104 LEU A O 1
ATOM 760 N N . VAL A 1 105 ? 14.398 -26.234 -23.328 1 95.12 105 VAL A N 1
ATOM 761 C CA . VAL A 1 105 ? 14.133 -26.375 -21.906 1 95.12 105 VAL A CA 1
ATOM 762 C C . VAL A 1 105 ? 12.805 -25.703 -21.547 1 95.12 105 VAL A C 1
ATOM 764 O O . VAL A 1 105 ? 12.039 -26.219 -20.734 1 95.12 105 VAL A O 1
ATOM 767 N N . VAL A 1 106 ? 12.562 -24.562 -22.156 1 94.56 106 VAL A N 1
ATOM 768 C CA . VAL A 1 106 ? 11.266 -23.922 -21.953 1 94.56 106 VAL A CA 1
ATOM 769 C C . VAL A 1 106 ? 10.148 -24.859 -22.406 1 94.56 106 VAL A C 1
ATOM 771 O O . VAL A 1 106 ? 9.156 -25.047 -21.703 1 94.56 106 VAL A O 1
ATOM 774 N N . ALA A 1 107 ? 10.32 -25.422 -23.531 1 96 107 ALA A N 1
ATOM 775 C CA . ALA A 1 107 ? 9.312 -26.344 -24.062 1 96 107 ALA A CA 1
ATOM 776 C C . ALA A 1 107 ? 9.094 -27.531 -23.109 1 96 107 ALA A C 1
ATOM 778 O O . ALA A 1 107 ? 7.953 -27.906 -22.844 1 96 107 ALA A O 1
ATOM 779 N N . GLY A 1 108 ? 10.148 -28.125 -22.672 1 97.12 108 GLY A N 1
ATOM 780 C CA . GLY A 1 108 ? 10.039 -29.266 -21.781 1 97.12 108 GLY A CA 1
ATOM 781 C C . GLY A 1 108 ? 9.414 -28.922 -20.438 1 97.12 108 GLY A C 1
ATOM 782 O O . GLY A 1 108 ? 8.633 -29.703 -19.891 1 97.12 108 GLY A O 1
ATOM 783 N N . THR A 1 109 ? 9.781 -27.766 -19.938 1 96.19 109 THR A N 1
ATOM 784 C CA . THR A 1 109 ? 9.352 -27.344 -18.625 1 96.19 109 THR A CA 1
ATOM 785 C C . THR A 1 109 ? 7.867 -26.969 -18.625 1 96.19 109 THR A C 1
ATOM 787 O O . THR A 1 109 ? 7.195 -27.047 -17.594 1 96.19 109 THR A O 1
ATOM 790 N N . ILE A 1 110 ? 7.367 -26.641 -19.797 1 96.31 110 ILE A N 1
ATOM 791 C CA . ILE A 1 110 ? 5.984 -26.188 -19.875 1 96.31 110 ILE A CA 1
ATOM 792 C C . ILE A 1 110 ? 5.102 -27.297 -20.438 1 96.31 110 ILE A C 1
ATOM 794 O O . ILE A 1 110 ? 4.082 -27.656 -19.844 1 96.31 110 ILE A O 1
ATOM 798 N N . THR A 1 111 ? 5.512 -27.938 -21.5 1 97.19 111 THR A N 1
ATOM 799 C CA . THR A 1 111 ? 4.652 -28.844 -22.266 1 97.19 111 THR A CA 1
ATOM 800 C C . THR A 1 111 ? 4.426 -30.141 -21.5 1 97.19 111 THR A C 1
ATOM 802 O O . THR A 1 111 ? 3.312 -30.672 -21.469 1 97.19 111 THR A O 1
ATOM 805 N N . VAL A 1 112 ? 5.438 -30.656 -20.891 1 97.94 112 VAL A N 1
ATOM 806 C CA . VAL A 1 112 ? 5.324 -31.953 -20.219 1 97.94 112 VAL A CA 1
ATOM 807 C C . VAL A 1 112 ? 4.418 -31.828 -19 1 97.94 112 VAL A C 1
ATOM 809 O O . VAL A 1 112 ? 3.445 -32.562 -18.859 1 97.94 112 VAL A O 1
ATOM 812 N N . PRO A 1 113 ? 4.691 -30.891 -18.141 1 98.06 113 PRO A N 1
ATOM 813 C CA . PRO A 1 113 ? 3.762 -30.719 -17.031 1 98.06 113 PRO A CA 1
ATOM 814 C C . PRO A 1 113 ? 2.365 -30.297 -17.484 1 98.06 113 PRO A C 1
ATOM 816 O O . PRO A 1 113 ? 1.37 -30.672 -16.844 1 98.06 113 PRO A O 1
ATOM 819 N N . PHE A 1 114 ? 2.268 -29.547 -18.516 1 98 114 PHE A N 1
ATOM 820 C CA . PHE A 1 114 ? 0.966 -29.156 -19.047 1 98 114 PHE A CA 1
ATOM 821 C C . PHE A 1 114 ? 0.168 -30.391 -19.453 1 98 114 PHE A C 1
ATOM 823 O O . PHE A 1 114 ? -1 -30.531 -19.094 1 98 114 PHE A O 1
ATOM 830 N N . ALA A 1 115 ? 0.795 -31.219 -20.188 1 98.06 115 ALA A N 1
ATOM 831 C CA . ALA A 1 115 ? 0.139 -32.438 -20.656 1 98.06 115 ALA A CA 1
ATOM 832 C C . ALA A 1 115 ? -0.24 -33.344 -19.5 1 98.06 115 ALA A C 1
ATOM 834 O O . ALA A 1 115 ? -1.33 -33.938 -19.484 1 98.06 115 ALA A O 1
ATOM 835 N N . ALA A 1 116 ? 0.648 -33.5 -18.578 1 98.19 116 ALA A N 1
ATOM 836 C CA . ALA A 1 116 ? 0.379 -34.312 -17.406 1 98.19 116 ALA A CA 1
ATOM 837 C C . ALA A 1 116 ? -0.759 -33.719 -16.562 1 98.19 116 ALA A C 1
ATOM 839 O O . ALA A 1 116 ? -1.624 -34.469 -16.078 1 98.19 116 ALA A O 1
ATOM 840 N N . GLY A 1 117 ? -0.701 -32.438 -16.359 1 97.81 117 GLY A N 1
ATOM 841 C CA . GLY A 1 117 ? -1.775 -31.766 -15.633 1 97.81 117 GLY A CA 1
ATOM 842 C C . GLY A 1 117 ? -3.117 -31.859 -16.328 1 97.81 117 GLY A C 1
ATOM 843 O O . GLY A 1 117 ? -4.148 -32.062 -15.688 1 97.81 117 GLY A O 1
ATOM 844 N N . PHE A 1 118 ? -3.033 -31.672 -17.625 1 97 118 PHE A N 1
ATOM 845 C CA . PHE A 1 118 ? -4.219 -31.859 -18.469 1 97 118 PHE A CA 1
ATOM 846 C C . PHE A 1 118 ? -4.812 -33.25 -18.266 1 97 118 PHE A C 1
ATOM 848 O O . PHE A 1 118 ? -6.016 -33.375 -18.047 1 97 118 PHE A O 1
ATOM 855 N N . GLY A 1 119 ? -4.02 -34.25 -18.375 1 97.62 119 GLY A N 1
ATOM 856 C CA . GLY A 1 119 ? -4.461 -35.625 -18.188 1 97.62 119 GLY A CA 1
ATOM 857 C C . GLY A 1 119 ? -4.992 -35.906 -16.797 1 97.62 119 GLY A C 1
ATOM 858 O O . GLY A 1 119 ? -6.008 -36.562 -16.625 1 97.62 119 GLY A O 1
ATOM 859 N N . PHE A 1 120 ? -4.301 -35.375 -15.805 1 97.75 120 PHE A N 1
ATOM 860 C CA . PHE A 1 120 ? -4.738 -35.531 -14.422 1 97.75 120 PHE A CA 1
ATOM 861 C C . PHE A 1 120 ? -6.098 -34.875 -14.211 1 97.75 120 PHE A C 1
ATOM 863 O O . PHE A 1 120 ? -6.996 -35.469 -13.609 1 97.75 120 PHE A O 1
ATOM 870 N N . ALA A 1 121 ? -6.23 -33.688 -14.695 1 97.19 121 ALA A N 1
ATOM 871 C CA . ALA A 1 121 ? -7.492 -32.938 -14.578 1 97.19 121 ALA A CA 1
ATOM 872 C C . ALA A 1 121 ? -8.633 -33.719 -15.234 1 97.19 121 ALA A C 1
ATOM 874 O O . ALA A 1 121 ? -9.758 -33.719 -14.727 1 97.19 121 ALA A O 1
ATOM 875 N N . ALA A 1 122 ? -8.383 -34.344 -16.359 1 96.69 122 ALA A N 1
ATOM 876 C CA . ALA A 1 122 ? -9.391 -35.125 -17.062 1 96.69 122 ALA A CA 1
ATOM 877 C C . ALA A 1 122 ? -9.852 -36.312 -16.234 1 96.69 122 ALA A C 1
ATOM 879 O O . ALA A 1 122 ? -11.016 -36.719 -16.297 1 96.69 122 ALA A O 1
ATOM 880 N N . SER A 1 123 ? -8.992 -36.812 -15.43 1 96.25 123 SER A N 1
ATOM 881 C CA . SER A 1 123 ? -9.297 -38 -14.648 1 96.25 123 SER A CA 1
ATOM 882 C C . SER A 1 123 ? -10.055 -37.656 -13.375 1 96.25 123 SER A C 1
ATOM 884 O O . SER A 1 123 ? -10.766 -38.5 -12.82 1 96.25 123 SER A O 1
ATOM 886 N N . VAL A 1 124 ? -9.977 -36.406 -12.969 1 95.19 124 VAL A N 1
ATOM 887 C CA . VAL A 1 124 ? -10.586 -36.062 -11.688 1 95.19 124 VAL A CA 1
ATOM 888 C C . VAL A 1 124 ? -11.641 -34.969 -11.891 1 95.19 124 VAL A C 1
ATOM 890 O O . VAL A 1 124 ? -11.953 -34.219 -10.969 1 95.19 124 VAL A O 1
ATOM 893 N N . GLY A 1 125 ? -12.141 -34.906 -13.023 1 92.69 125 GLY A N 1
ATOM 894 C CA . GLY A 1 125 ? -13.094 -33.875 -13.414 1 92.69 125 GLY A CA 1
ATOM 895 C C . GLY A 1 125 ? -14.312 -33.844 -12.508 1 92.69 125 GLY A C 1
ATOM 896 O O . GLY A 1 125 ? -14.891 -32.75 -12.312 1 92.69 125 GLY A O 1
ATOM 897 N N . GLU A 1 126 ? -14.68 -34.906 -11.969 1 88.38 126 GLU A N 1
ATOM 898 C CA . GLU A 1 126 ? -15.859 -34.969 -11.117 1 88.38 126 GLU A CA 1
ATOM 899 C C . GLU A 1 126 ? -15.688 -34.125 -9.852 1 88.38 126 GLU A C 1
ATOM 901 O O . GLU A 1 126 ? -16.656 -33.625 -9.305 1 88.38 126 GLU A O 1
ATOM 906 N N . TRP A 1 127 ? -14.414 -34.031 -9.508 1 90.12 127 TRP A N 1
ATOM 907 C CA . TRP A 1 127 ? -14.148 -33.344 -8.242 1 90.12 127 TRP A CA 1
ATOM 908 C C . TRP A 1 127 ? -13.75 -31.891 -8.484 1 90.12 127 TRP A C 1
ATOM 910 O O . TRP A 1 127 ? -14.148 -31 -7.734 1 90.12 127 TRP A O 1
ATOM 920 N N . PHE A 1 128 ? -12.969 -31.625 -9.539 1 93.81 128 PHE A N 1
ATOM 921 C CA . PHE A 1 128 ? -12.312 -30.328 -9.688 1 93.81 128 PHE A CA 1
ATOM 922 C C . PHE A 1 128 ? -13.062 -29.453 -10.688 1 93.81 128 PHE A C 1
ATOM 924 O O . PHE A 1 128 ? -12.891 -28.234 -10.695 1 93.81 128 PHE A O 1
ATOM 931 N N . ALA A 1 129 ? -13.836 -29.984 -11.555 1 92.69 129 ALA A N 1
ATOM 932 C CA . ALA A 1 129 ? -14.484 -29.219 -12.609 1 92.69 129 ALA A CA 1
ATOM 933 C C . ALA A 1 129 ? -15.82 -28.656 -12.141 1 92.69 129 ALA A C 1
ATOM 935 O O . ALA A 1 129 ? -16.703 -29.422 -11.734 1 92.69 129 ALA A O 1
ATOM 936 N N . PRO A 1 130 ? -15.875 -27.297 -12.117 1 90.25 130 PRO A N 1
ATOM 937 C CA . PRO A 1 130 ? -17.188 -26.734 -11.789 1 90.25 130 PRO A CA 1
ATOM 938 C C . PRO A 1 130 ? -18.234 -27.016 -12.859 1 90.25 130 PRO A C 1
ATOM 940 O O . PRO A 1 130 ? -17.891 -27.25 -14.023 1 90.25 130 PRO A O 1
ATOM 943 N N . ARG A 1 131 ? -19.516 -26.828 -12.398 1 80.19 131 ARG A N 1
ATOM 944 C CA . ARG A 1 131 ? -20.625 -26.984 -13.336 1 80.19 131 ARG A CA 1
ATOM 945 C C . ARG A 1 131 ? -20.844 -25.703 -14.133 1 80.19 131 ARG A C 1
ATOM 947 O O . ARG A 1 131 ? -20.703 -24.594 -13.602 1 80.19 131 ARG A O 1
ATOM 954 N N . GLY A 1 132 ? -20.906 -25.781 -15.383 1 78.75 132 GLY A N 1
ATOM 955 C CA . GLY A 1 132 ? -21.312 -24.609 -16.156 1 78.75 132 GLY A CA 1
ATOM 956 C C . GLY A 1 132 ? -20.172 -24.016 -16.969 1 78.75 132 GLY A C 1
ATOM 957 O O . GLY A 1 132 ? -20.344 -23.016 -17.656 1 78.75 132 GLY A O 1
ATOM 958 N N . VAL A 1 133 ? -19.016 -24.578 -16.797 1 80.88 133 VAL A N 1
ATOM 959 C CA . VAL A 1 133 ? -17.875 -24.094 -17.562 1 80.88 133 VAL A CA 1
ATOM 960 C C . VAL A 1 133 ? -17.438 -25.141 -18.578 1 80.88 133 VAL A C 1
ATOM 962 O O . VAL A 1 133 ? -17.562 -26.344 -18.328 1 80.88 133 VAL A O 1
ATOM 965 N N . PRO A 1 134 ? -17.094 -24.641 -19.766 1 85.44 134 PRO A N 1
ATOM 966 C CA . PRO A 1 134 ? -16.609 -25.609 -20.75 1 85.44 134 PRO A CA 1
ATOM 967 C C . PRO A 1 134 ? -15.469 -26.469 -20.203 1 85.44 134 PRO A C 1
ATOM 969 O O . PRO A 1 134 ? -14.492 -25.953 -19.672 1 85.44 134 PRO A O 1
ATOM 972 N N . PHE A 1 135 ? -15.633 -27.688 -20.359 1 90.5 135 PHE A N 1
ATOM 973 C CA . PHE A 1 135 ? -14.688 -28.656 -19.828 1 90.5 135 PHE A CA 1
ATOM 974 C C . PHE A 1 135 ? -13.289 -28.406 -20.359 1 90.5 135 PHE A C 1
ATOM 976 O O . PHE A 1 135 ? -12.305 -28.562 -19.641 1 90.5 135 PHE A O 1
ATOM 983 N N . ALA A 1 136 ? -13.156 -27.984 -21.625 1 89.88 136 ALA A N 1
ATOM 984 C CA . ALA A 1 136 ? -11.867 -27.703 -22.25 1 89.88 136 ALA A CA 1
ATOM 985 C C . ALA A 1 136 ? -11.141 -26.578 -21.531 1 89.88 136 ALA A C 1
ATOM 987 O O . ALA A 1 136 ? -9.914 -26.609 -21.375 1 89.88 136 ALA A O 1
ATOM 988 N N . ALA A 1 137 ? -11.883 -25.625 -21.078 1 90.5 137 ALA A N 1
ATOM 989 C CA . ALA A 1 137 ? -11.289 -24.5 -20.359 1 90.5 137 ALA A CA 1
ATOM 990 C C . ALA A 1 137 ? -10.719 -24.938 -19.016 1 90.5 137 ALA A C 1
ATOM 992 O O . ALA A 1 137 ? -9.625 -24.516 -18.625 1 90.5 137 ALA A O 1
ATOM 993 N N . TYR A 1 138 ? -11.492 -25.781 -18.422 1 93.69 138 TYR A N 1
ATOM 994 C CA . TYR A 1 138 ? -11.031 -26.375 -17.156 1 93.69 138 TYR A CA 1
ATOM 995 C C . TYR A 1 138 ? -9.75 -27.156 -17.359 1 93.69 138 TYR A C 1
ATOM 997 O O . TYR A 1 138 ? -8.781 -27 -16.609 1 93.69 138 TYR A O 1
ATOM 1005 N N . LEU A 1 139 ? -9.688 -27.969 -18.391 1 95.94 139 LEU A N 1
ATOM 1006 C CA . LEU A 1 139 ? -8.547 -28.844 -18.641 1 95.94 139 LEU A CA 1
ATOM 1007 C C . LEU A 1 139 ? -7.301 -28.016 -18.953 1 95.94 139 LEU A C 1
ATOM 1009 O O . LEU A 1 139 ? -6.227 -28.266 -18.422 1 95.94 139 LEU A O 1
ATOM 1013 N N . VAL A 1 140 ? -7.441 -27.016 -19.812 1 94.62 140 VAL A N 1
ATOM 1014 C CA . VAL A 1 140 ? -6.316 -26.172 -20.219 1 94.62 140 VAL A CA 1
ATOM 1015 C C . VAL A 1 140 ? -5.832 -25.359 -19.016 1 94.62 140 VAL A C 1
ATOM 1017 O O . VAL A 1 140 ? -4.625 -25.219 -18.797 1 94.62 140 VAL A O 1
ATOM 1020 N N . PHE A 1 141 ? -6.789 -24.906 -18.234 1 95.5 141 PHE A N 1
ATOM 1021 C CA . PHE A 1 141 ? -6.438 -24.125 -17.062 1 95.5 141 PHE A CA 1
ATOM 1022 C C . PHE A 1 141 ? -5.617 -24.953 -16.078 1 95.5 141 PHE A C 1
ATOM 1024 O O . PHE A 1 141 ? -4.594 -24.484 -15.578 1 95.5 141 PHE A O 1
ATOM 1031 N N . PHE A 1 142 ? -6.113 -26.141 -15.836 1 96.75 142 PHE A N 1
ATOM 1032 C CA . PHE A 1 142 ? -5.43 -26.984 -14.859 1 96.75 142 PHE A CA 1
ATOM 1033 C C . PHE A 1 142 ? -4.055 -27.391 -15.375 1 96.75 142 PHE A C 1
ATOM 1035 O O . PHE A 1 142 ? -3.096 -27.469 -14.602 1 96.75 142 PHE A O 1
ATOM 1042 N N . GLY A 1 143 ? -3.957 -27.734 -16.656 1 97.06 143 GLY A N 1
ATOM 1043 C CA . GLY A 1 143 ? -2.658 -27.984 -17.266 1 97.06 143 GLY A CA 1
ATOM 1044 C C . GLY A 1 143 ? -1.697 -26.812 -17.094 1 97.06 143 GLY A C 1
ATOM 1045 O O . GLY A 1 143 ? -0.526 -27.016 -16.766 1 97.06 143 GLY A O 1
ATOM 1046 N N . LEU A 1 144 ? -2.188 -25.609 -17.266 1 96.19 144 LEU A N 1
ATOM 1047 C CA . LEU A 1 144 ? -1.391 -24.406 -17.078 1 96.19 144 LEU A CA 1
ATOM 1048 C C . LEU A 1 144 ? -0.924 -24.281 -15.641 1 96.19 144 LEU A C 1
ATOM 1050 O O . LEU A 1 144 ? 0.244 -23.984 -15.383 1 96.19 144 LEU A O 1
ATOM 1054 N N . ALA A 1 145 ? -1.85 -24.516 -14.719 1 96.94 145 ALA A N 1
ATOM 1055 C CA . ALA A 1 145 ? -1.539 -24.391 -13.297 1 96.94 145 ALA A CA 1
ATOM 1056 C C . ALA A 1 145 ? -0.395 -25.328 -12.898 1 96.94 145 ALA A C 1
ATOM 1058 O O . ALA A 1 145 ? 0.468 -24.953 -12.102 1 96.94 145 ALA A O 1
ATOM 1059 N N . ILE A 1 146 ? -0.374 -26.469 -13.492 1 96.56 146 ILE A N 1
ATOM 1060 C CA . ILE A 1 146 ? 0.624 -27.484 -13.141 1 96.56 146 ILE A CA 1
ATOM 1061 C C . ILE A 1 146 ? 1.954 -27.141 -13.812 1 96.56 146 ILE A C 1
ATOM 1063 O O . ILE A 1 146 ? 3.01 -27.609 -13.383 1 96.56 146 ILE A O 1
ATOM 1067 N N . SER A 1 147 ? 1.962 -26.266 -14.75 1 96.38 147 SER A N 1
ATOM 1068 C CA . SER A 1 147 ? 3.143 -25.969 -15.555 1 96.38 147 SER A CA 1
ATOM 1069 C C . SER A 1 147 ? 3.885 -24.75 -15.023 1 96.38 147 SER A C 1
ATOM 1071 O O . SER A 1 147 ? 4.957 -24.406 -15.523 1 96.38 147 SER A O 1
ATOM 1073 N N . ILE A 1 148 ? 3.445 -24.141 -14.008 1 94.31 148 ILE A N 1
ATOM 1074 C CA . ILE A 1 148 ? 3.922 -22.828 -13.57 1 94.31 148 ILE A CA 1
ATOM 1075 C C . ILE A 1 148 ? 5.23 -22.984 -12.805 1 94.31 148 ILE A C 1
ATOM 1077 O O . ILE A 1 148 ? 5.391 -23.922 -12.023 1 94.31 148 ILE A O 1
ATOM 1081 N N . THR A 1 149 ? 6.168 -22.125 -13.086 1 93.38 149 THR A N 1
ATOM 1082 C CA . THR A 1 149 ? 7.367 -21.875 -12.289 1 93.38 149 THR A CA 1
ATOM 1083 C C . THR A 1 149 ? 7.496 -20.375 -11.984 1 93.38 149 THR A C 1
ATOM 1085 O O . THR A 1 149 ? 7.324 -19.547 -12.867 1 93.38 149 THR A O 1
ATOM 1088 N N . ALA A 1 150 ? 7.73 -20.094 -10.75 1 90.12 150 ALA A N 1
ATOM 1089 C CA . ALA A 1 150 ? 7.809 -18.688 -10.344 1 90.12 150 ALA A CA 1
ATOM 1090 C C . ALA A 1 150 ? 9.242 -18.172 -10.398 1 90.12 150 ALA A C 1
ATOM 1092 O O . ALA A 1 150 ? 10.055 -18.5 -9.531 1 90.12 150 ALA A O 1
ATOM 1093 N N . MET A 1 151 ? 9.492 -17.219 -11.234 1 84.81 151 MET A N 1
ATOM 1094 C CA . MET A 1 151 ? 10.828 -16.672 -11.438 1 84.81 151 MET A CA 1
ATOM 1095 C C . MET A 1 151 ? 11.297 -15.914 -10.203 1 84.81 151 MET A C 1
ATOM 1097 O O . MET A 1 151 ? 12.438 -16.078 -9.758 1 84.81 151 MET A O 1
ATOM 1101 N N . PRO A 1 152 ? 10.406 -15.117 -9.594 1 79.69 152 PRO A N 1
ATOM 1102 C CA . PRO A 1 152 ? 10.898 -14.359 -8.438 1 79.69 152 PRO A CA 1
ATOM 1103 C C . PRO A 1 152 ? 11.328 -15.266 -7.285 1 79.69 152 PRO A C 1
ATOM 1105 O O . PRO A 1 152 ? 12.32 -14.984 -6.609 1 79.69 152 PRO A O 1
ATOM 1108 N N . VAL A 1 153 ? 10.641 -16.25 -7.066 1 84.31 153 VAL A N 1
ATOM 1109 C CA . VAL A 1 153 ? 10.992 -17.188 -5.996 1 84.31 153 VAL A CA 1
ATOM 1110 C C . VAL A 1 153 ? 12.273 -17.922 -6.359 1 84.31 153 VAL A C 1
ATOM 1112 O O . VAL A 1 153 ? 13.148 -18.125 -5.512 1 84.31 153 VAL A O 1
ATOM 1115 N N . LEU A 1 154 ? 12.359 -18.312 -7.559 1 88 154 LEU A N 1
ATOM 1116 C CA . LEU A 1 154 ? 13.57 -18.969 -8.047 1 88 154 LEU A CA 1
ATOM 1117 C C . LEU A 1 154 ? 14.781 -18.047 -7.887 1 88 154 LEU A C 1
ATOM 1119 O O . LEU A 1 154 ? 15.836 -18.484 -7.438 1 88 154 LEU A O 1
ATOM 1123 N N . ALA A 1 155 ? 14.625 -16.812 -8.242 1 83.25 155 ALA A N 1
ATOM 1124 C CA . ALA A 1 155 ? 15.703 -15.836 -8.117 1 83.25 155 ALA A CA 1
ATOM 1125 C C . ALA A 1 155 ? 16.172 -15.719 -6.664 1 83.25 155 ALA A C 1
ATOM 1127 O O . ALA A 1 155 ? 17.375 -15.633 -6.398 1 83.25 155 ALA A O 1
ATOM 1128 N N . ARG A 1 156 ? 15.227 -15.758 -5.859 1 79.44 156 ARG A N 1
ATOM 1129 C CA . ARG A 1 156 ? 15.562 -15.656 -4.445 1 79.44 156 ARG A CA 1
ATOM 1130 C C . ARG A 1 156 ? 16.328 -16.891 -3.971 1 79.44 156 ARG A C 1
ATOM 1132 O O . ARG A 1 156 ? 17.297 -16.781 -3.219 1 79.44 156 ARG A O 1
ATOM 1139 N N . ILE A 1 157 ? 15.883 -18 -4.352 1 82.5 157 ILE A N 1
ATOM 1140 C CA . ILE A 1 157 ? 16.531 -19.25 -3.98 1 82.5 157 ILE A CA 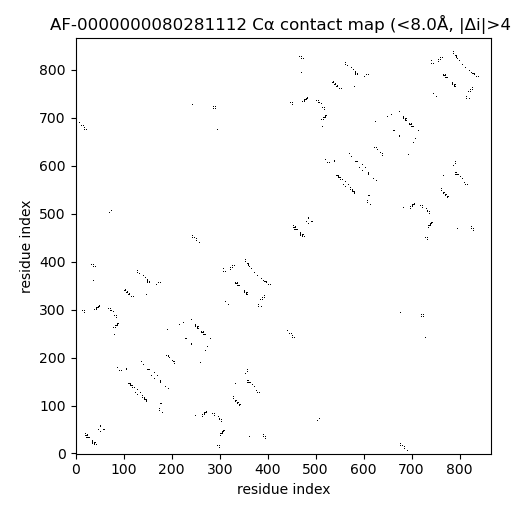1
ATOM 1141 C C . ILE A 1 157 ? 17.969 -19.266 -4.512 1 82.5 157 ILE A C 1
ATOM 1143 O O . ILE A 1 157 ? 18.891 -19.625 -3.787 1 82.5 157 ILE A O 1
ATOM 1147 N N . LEU A 1 158 ? 18.172 -18.812 -5.676 1 84.75 158 LEU A N 1
ATOM 1148 C CA . LEU A 1 158 ? 19.484 -18.797 -6.301 1 84.75 158 LEU A CA 1
ATOM 1149 C C . LEU A 1 158 ? 20.406 -17.781 -5.621 1 84.75 158 LEU A C 1
ATOM 1151 O O . LEU A 1 158 ? 21.594 -18.047 -5.438 1 84.75 158 LEU A O 1
ATOM 1155 N N . THR A 1 159 ? 19.781 -16.703 -5.27 1 77.44 159 THR A N 1
ATOM 1156 C CA . THR A 1 159 ? 20.562 -15.68 -4.586 1 77.44 159 THR A CA 1
ATOM 1157 C C . THR A 1 159 ? 20.984 -16.156 -3.199 1 77.44 159 THR A C 1
ATOM 1159 O O . THR A 1 159 ? 22.125 -15.945 -2.791 1 77.44 159 THR A O 1
ATOM 1162 N N . ASP A 1 160 ? 20.141 -16.75 -2.496 1 74.19 160 ASP A N 1
ATOM 1163 C CA . ASP A 1 160 ? 20.422 -17.266 -1.16 1 74.19 160 ASP A CA 1
ATOM 1164 C C . ASP A 1 160 ? 21.547 -18.312 -1.203 1 74.19 160 ASP A C 1
ATOM 1166 O O . ASP A 1 160 ? 22.312 -18.438 -0.253 1 74.19 160 ASP A O 1
ATOM 1170 N N . HIS A 1 161 ? 21.578 -18.922 -2.299 1 76 161 HIS A N 1
ATOM 1171 C CA . HIS A 1 161 ? 22.594 -19.953 -2.453 1 76 161 HIS A CA 1
ATOM 1172 C C . HIS A 1 161 ? 23.781 -19.438 -3.254 1 76 161 HIS A C 1
ATOM 1174 O O . HIS A 1 161 ? 24.719 -20.188 -3.549 1 76 161 HIS A O 1
ATOM 1180 N N . ARG A 1 162 ? 23.719 -18.141 -3.635 1 76.62 162 ARG A N 1
ATOM 1181 C CA . ARG A 1 162 ? 24.781 -17.422 -4.324 1 76.62 162 ARG A CA 1
ATOM 1182 C C . ARG A 1 162 ? 25.141 -18.094 -5.641 1 76.62 162 ARG A C 1
ATOM 1184 O O . ARG A 1 162 ? 26.328 -18.266 -5.957 1 76.62 162 ARG A O 1
ATOM 1191 N N . VAL A 1 163 ? 24.219 -18.656 -6.332 1 78.06 163 VAL A N 1
ATOM 1192 C CA . VAL A 1 163 ? 24.469 -19.344 -7.59 1 78.06 163 VAL A CA 1
ATOM 1193 C C . VAL A 1 163 ? 23.672 -18.688 -8.719 1 78.06 163 VAL A C 1
ATOM 1195 O O . VAL A 1 163 ? 23.406 -19.312 -9.742 1 78.06 163 VAL A O 1
ATOM 1198 N N . GLU A 1 164 ? 23.203 -17.516 -8.5 1 79.19 164 GLU A N 1
ATOM 1199 C CA . GLU A 1 164 ? 22.406 -16.797 -9.5 1 79.19 164 GLU A CA 1
ATOM 1200 C C . GLU A 1 164 ? 23.203 -16.516 -10.758 1 79.19 164 GLU A C 1
ATOM 1202 O O . GLU A 1 164 ? 22.656 -16.438 -11.859 1 79.19 164 GLU A O 1
ATOM 1207 N N . GLY A 1 165 ? 24.531 -16.484 -10.57 1 78.19 165 GLY A N 1
ATOM 1208 C CA . GLY A 1 165 ? 25.406 -16.188 -11.703 1 78.19 165 GLY A CA 1
ATOM 1209 C C . GLY A 1 165 ? 25.953 -17.438 -12.367 1 78.19 165 GLY A C 1
ATOM 1210 O O . GLY A 1 165 ? 26.609 -17.359 -13.398 1 78.19 165 GLY A O 1
ATOM 1211 N N . SER A 1 166 ? 25.703 -18.578 -11.859 1 84.56 166 SER A N 1
ATOM 1212 C CA . SER A 1 166 ? 26.156 -19.828 -12.461 1 84.56 166 SER A CA 1
ATOM 1213 C C . SER A 1 166 ? 25.438 -20.109 -13.773 1 84.56 166 SER A C 1
ATOM 1215 O O . SER A 1 166 ? 24.359 -19.547 -14.023 1 84.56 166 SER A O 1
ATOM 1217 N N . PRO A 1 167 ? 26.078 -20.906 -14.625 1 84.12 167 PRO A N 1
ATOM 1218 C CA . PRO A 1 167 ? 25.422 -21.234 -15.891 1 84.12 167 PRO A CA 1
ATOM 1219 C C . PRO A 1 167 ? 24.047 -21.859 -15.688 1 84.12 167 PRO A C 1
ATOM 1221 O O . PRO A 1 167 ? 23.094 -21.531 -16.422 1 84.12 167 PRO A O 1
ATOM 1224 N N . THR A 1 168 ? 23.953 -22.719 -14.75 1 88.25 168 THR A N 1
ATOM 1225 C CA . THR A 1 168 ? 22.656 -23.359 -14.461 1 88.25 168 THR A CA 1
ATOM 1226 C C . THR A 1 168 ? 21.672 -22.328 -13.922 1 88.25 168 THR A C 1
ATOM 1228 O O . THR A 1 168 ? 20.484 -22.344 -14.297 1 88.25 168 THR A O 1
ATOM 1231 N N . GLY A 1 169 ? 22.156 -21.5 -13.039 1 87.88 169 GLY A N 1
ATOM 1232 C CA . GLY A 1 169 ? 21.297 -20.469 -12.477 1 87.88 169 GLY A CA 1
ATOM 1233 C C . GLY A 1 169 ? 20.781 -19.484 -13.516 1 87.88 169 GLY A C 1
ATOM 1234 O O . GLY A 1 169 ? 19.594 -19.156 -13.516 1 87.88 169 GLY A O 1
ATOM 1235 N N . THR A 1 170 ? 21.641 -19.125 -14.406 1 85.06 170 THR A N 1
ATOM 1236 C CA . THR A 1 170 ? 21.266 -18.188 -15.445 1 85.06 170 THR A CA 1
ATOM 1237 C C . THR A 1 170 ? 20.266 -18.812 -16.422 1 85.06 170 THR A C 1
ATOM 1239 O O . THR A 1 170 ? 19.328 -18.156 -16.859 1 85.06 170 THR A O 1
ATOM 1242 N N . LEU A 1 171 ? 20.562 -20.031 -16.719 1 88.44 171 LEU A N 1
ATOM 1243 C CA . LEU A 1 171 ? 19.641 -20.75 -17.594 1 88.44 171 LEU A CA 1
ATOM 1244 C C . LEU A 1 171 ? 18.266 -20.922 -16.938 1 88.44 171 LEU A C 1
ATOM 1246 O O . LEU A 1 171 ? 17.234 -20.719 -17.578 1 88.44 171 LEU A O 1
ATOM 1250 N N . ALA A 1 172 ? 18.266 -21.266 -15.68 1 91.38 172 ALA A N 1
ATOM 1251 C CA . ALA A 1 172 ? 17.016 -21.438 -14.93 1 91.38 172 ALA A CA 1
ATOM 1252 C C . ALA A 1 172 ? 16.203 -20.141 -14.922 1 91.38 172 ALA A C 1
ATOM 1254 O O . ALA A 1 172 ? 14.984 -20.172 -15.125 1 91.38 172 ALA A O 1
ATOM 1255 N N . LEU A 1 173 ? 16.891 -19.078 -14.719 1 88.12 173 LEU A N 1
ATOM 1256 C CA . LEU A 1 173 ? 16.203 -17.781 -14.641 1 88.12 173 LEU A CA 1
ATOM 1257 C C . LEU A 1 173 ? 15.641 -17.391 -16 1 88.12 173 LEU A C 1
ATOM 1259 O O . LEU A 1 173 ? 14.531 -16.844 -16.078 1 88.12 173 LEU A O 1
ATOM 1263 N N . ALA A 1 174 ? 16.391 -17.656 -17.016 1 86.81 174 ALA A N 1
ATOM 1264 C CA . ALA A 1 174 ? 15.93 -17.359 -18.359 1 86.81 174 ALA A CA 1
ATOM 1265 C C . ALA A 1 174 ? 14.68 -18.172 -18.703 1 86.81 174 ALA A C 1
ATOM 1267 O O . ALA A 1 174 ? 13.695 -17.625 -19.203 1 86.81 174 ALA A O 1
ATOM 1268 N N . VAL A 1 175 ? 14.734 -19.406 -18.406 1 90.94 175 VAL A N 1
ATOM 1269 C CA . VAL A 1 175 ? 13.633 -20.328 -18.703 1 90.94 175 VAL A CA 1
ATOM 1270 C C . VAL A 1 175 ? 12.406 -19.938 -17.891 1 90.94 175 VAL A C 1
ATOM 1272 O O . VAL A 1 175 ? 11.289 -19.906 -18.406 1 90.94 175 VAL A O 1
ATOM 1275 N N . ALA A 1 176 ? 12.625 -19.641 -16.656 1 91.25 176 ALA A N 1
ATOM 1276 C CA . ALA A 1 176 ? 11.523 -19.266 -15.773 1 91.25 176 ALA A CA 1
ATOM 1277 C C . ALA A 1 176 ? 10.883 -17.953 -16.25 1 91.25 176 ALA A C 1
ATOM 1279 O O . ALA A 1 176 ? 9.656 -17.812 -16.188 1 91.25 176 ALA A O 1
ATOM 1280 N N . SER A 1 177 ? 11.68 -17.031 -16.672 1 87 177 SER A N 1
ATOM 1281 C CA . SER A 1 177 ? 11.18 -15.734 -17.141 1 87 177 SER A CA 1
ATOM 1282 C C . SER A 1 177 ? 10.289 -15.898 -18.359 1 87 177 SER A C 1
ATOM 1284 O O . SER A 1 177 ? 9.203 -15.328 -18.422 1 87 177 SER A O 1
ATOM 1286 N N . ILE A 1 178 ? 10.75 -16.656 -19.297 1 86.81 178 ILE A N 1
ATOM 1287 C CA . ILE A 1 178 ? 9.969 -16.922 -20.5 1 86.81 178 ILE A CA 1
ATOM 1288 C C . ILE A 1 178 ? 8.711 -17.703 -20.141 1 86.81 178 ILE A C 1
ATOM 1290 O O . ILE A 1 178 ? 7.633 -17.422 -20.672 1 86.81 178 ILE A O 1
ATOM 1294 N N . GLY A 1 179 ? 8.867 -18.625 -19.297 1 89.31 179 GLY A N 1
ATOM 1295 C CA . GLY A 1 179 ? 7.73 -19.406 -18.828 1 89.31 179 GLY A CA 1
ATOM 1296 C C . GLY A 1 179 ? 6.637 -18.562 -18.203 1 89.31 179 GLY A C 1
ATOM 1297 O O . GLY A 1 179 ? 5.449 -18.797 -18.438 1 89.31 179 GLY A O 1
ATOM 1298 N N . ASP A 1 180 ? 7.047 -17.594 -17.438 1 87.69 180 ASP A N 1
ATOM 1299 C CA . ASP A 1 180 ? 6.078 -16.688 -1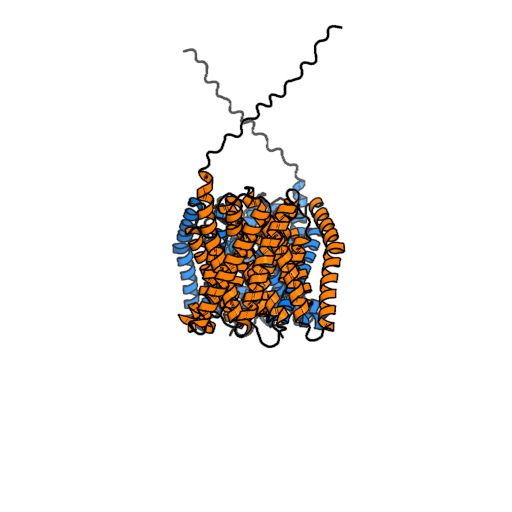6.828 1 87.69 180 ASP A CA 1
ATOM 1300 C C . ASP A 1 180 ? 5.301 -15.922 -17.891 1 87.69 180 ASP A C 1
ATOM 1302 O O . ASP A 1 180 ? 4.078 -15.812 -17.812 1 87.69 180 ASP A O 1
ATOM 1306 N N . GLY A 1 181 ? 6.023 -15.406 -18.828 1 85.75 181 GLY A N 1
ATOM 1307 C CA . GLY A 1 181 ? 5.363 -14.703 -19.922 1 85.75 181 GLY A CA 1
ATOM 1308 C C . GLY A 1 181 ? 4.359 -15.57 -20.656 1 85.75 181 GLY A C 1
ATOM 1309 O O . GLY A 1 181 ? 3.232 -15.141 -20.906 1 85.75 181 GLY A O 1
ATOM 1310 N N . LEU A 1 182 ? 4.715 -16.75 -20.938 1 87.94 182 LEU A N 1
ATOM 1311 C CA . LEU A 1 182 ? 3.859 -17.688 -21.656 1 87.94 182 LEU A CA 1
ATOM 1312 C C . LEU A 1 182 ? 2.645 -18.062 -20.812 1 87.94 182 LEU A C 1
ATOM 1314 O O . LEU A 1 182 ? 1.546 -18.234 -21.359 1 87.94 182 LEU A O 1
ATOM 1318 N N . ALA A 1 183 ? 2.895 -18.219 -19.562 1 90.62 183 ALA A N 1
ATOM 1319 C CA . ALA A 1 183 ? 1.81 -18.594 -18.656 1 90.62 183 ALA A CA 1
ATOM 1320 C C . ALA A 1 183 ? 0.699 -17.547 -18.672 1 90.62 183 ALA A C 1
ATOM 1322 O O . ALA A 1 183 ? -0.483 -17.891 -18.75 1 90.62 183 ALA A O 1
ATOM 1323 N N . TRP A 1 184 ? 1.079 -16.328 -18.609 1 87.25 184 TRP A N 1
ATOM 1324 C CA . TRP A 1 184 ? 0.089 -15.266 -18.609 1 87.25 184 TRP A CA 1
ATOM 1325 C C . TRP A 1 184 ? -0.594 -15.141 -19.969 1 87.25 184 TRP A C 1
ATOM 1327 O O . TRP A 1 184 ? -1.788 -14.844 -20.047 1 87.25 184 TRP A O 1
ATOM 1337 N N . ALA A 1 185 ? 0.138 -15.391 -21.047 1 85.25 185 ALA A N 1
ATOM 1338 C CA . ALA A 1 185 ? -0.445 -15.406 -22.375 1 85.25 185 ALA A CA 1
ATOM 1339 C C . ALA A 1 185 ? -1.475 -16.531 -22.516 1 85.25 185 ALA A C 1
ATOM 1341 O O . ALA A 1 185 ? -2.574 -16.312 -23.031 1 85.25 185 ALA A O 1
ATOM 1342 N N . ILE A 1 186 ? -1.118 -17.688 -22.047 1 88.75 186 ILE A N 1
ATOM 1343 C CA . ILE A 1 186 ? -2.02 -18.844 -22.109 1 88.75 186 ILE A CA 1
ATOM 1344 C C . ILE A 1 186 ? -3.258 -18.562 -21.266 1 88.75 186 ILE A C 1
ATOM 1346 O O . ILE A 1 186 ? -4.379 -18.859 -21.672 1 88.75 186 ILE A O 1
ATOM 1350 N N . LEU A 1 187 ? -3.051 -17.984 -20.109 1 90.06 187 LEU A N 1
ATOM 1351 C CA . LEU A 1 187 ? -4.172 -17.656 -19.234 1 90.06 187 LEU A CA 1
ATOM 1352 C C . LEU A 1 187 ? -5.125 -16.672 -19.906 1 90.06 187 LEU A C 1
ATOM 1354 O O . LEU A 1 187 ? -6.348 -16.812 -19.797 1 90.06 187 LEU A O 1
ATOM 1358 N N . ALA A 1 188 ? -4.551 -15.719 -20.594 1 85.06 188 ALA A N 1
ATOM 1359 C CA . ALA A 1 188 ? -5.367 -14.75 -21.312 1 85.06 188 ALA A CA 1
ATOM 1360 C C . ALA A 1 188 ? -6.246 -15.438 -22.359 1 85.06 188 ALA A C 1
ATOM 1362 O O . ALA A 1 188 ? -7.422 -15.094 -22.516 1 85.06 188 ALA A O 1
ATOM 1363 N N . VAL A 1 189 ? -5.711 -16.406 -22.984 1 83.75 189 VAL A N 1
ATOM 1364 C CA . VAL A 1 189 ? -6.434 -17.141 -24.016 1 83.75 189 VAL A CA 1
ATOM 1365 C C . VAL A 1 189 ? -7.543 -17.969 -23.375 1 83.75 189 VAL A C 1
ATOM 1367 O O . VAL A 1 189 ? -8.664 -18.031 -23.891 1 83.75 189 VAL A O 1
ATOM 1370 N N . VAL A 1 190 ? -7.27 -18.609 -22.297 1 86.75 190 VAL A N 1
ATOM 1371 C CA . VAL A 1 190 ? -8.242 -19.438 -21.578 1 86.75 190 VAL A CA 1
ATOM 1372 C C . VAL A 1 190 ? -9.422 -18.562 -21.141 1 86.75 190 VAL A C 1
ATOM 1374 O O . VAL A 1 190 ? -10.578 -18.969 -21.281 1 86.75 190 VAL A O 1
ATOM 1377 N N . LEU A 1 191 ? -9.125 -17.422 -20.594 1 85.56 191 LEU A N 1
ATOM 1378 C CA . LEU A 1 191 ? -10.164 -16.547 -20.078 1 85.56 191 LEU A CA 1
ATOM 1379 C C . LEU A 1 191 ? -11.008 -15.977 -21.219 1 85.56 191 LEU A C 1
ATOM 1381 O O . LEU A 1 191 ? -12.219 -15.805 -21.078 1 85.56 191 LEU A O 1
ATOM 1385 N N . ALA A 1 192 ? -10.32 -15.688 -22.297 1 77.88 192 ALA A N 1
ATOM 1386 C CA . ALA A 1 192 ? -11.039 -15.203 -23.469 1 77.88 192 ALA A CA 1
ATOM 1387 C C . ALA A 1 192 ? -11.969 -16.281 -24.031 1 77.88 192 ALA A C 1
ATOM 1389 O O . ALA A 1 192 ? -13.055 -15.969 -24.531 1 77.88 192 ALA A O 1
ATOM 1390 N N . ALA A 1 193 ? -11.672 -17.5 -23.859 1 76.12 193 ALA A N 1
ATOM 1391 C CA . ALA A 1 193 ? -12.422 -18.625 -24.422 1 76.12 193 ALA A CA 1
ATOM 1392 C C . ALA A 1 193 ? -13.562 -19.047 -23.5 1 76.12 193 ALA A C 1
ATOM 1394 O O . ALA A 1 193 ? -14.539 -19.656 -23.938 1 76.12 193 ALA A O 1
ATOM 1395 N N . LYS A 1 194 ? -13.461 -18.859 -22.188 1 75.75 194 LYS A N 1
ATOM 1396 C CA . LYS A 1 194 ? -14.453 -19.266 -21.203 1 75.75 194 LYS A CA 1
ATOM 1397 C C . LYS A 1 194 ? -15.789 -18.562 -21.422 1 75.75 194 LYS A C 1
ATOM 1399 O O . LYS A 1 194 ? -16.844 -19.156 -21.234 1 75.75 194 LYS A O 1
ATOM 1404 N N . GLY A 1 195 ? -15.82 -17.219 -21.516 1 59.16 195 GLY A N 1
ATOM 1405 C CA . GLY A 1 195 ? -17.078 -16.516 -21.656 1 59.16 195 GLY A CA 1
ATOM 1406 C C . GLY A 1 195 ? -17.906 -17 -22.828 1 59.16 195 GLY A C 1
ATOM 1407 O O . GLY A 1 195 ? -18.922 -16.391 -23.172 1 59.16 195 GLY A O 1
ATOM 1408 N N . ALA A 1 196 ? -17.484 -18 -23.531 1 55.34 196 ALA A N 1
ATOM 1409 C CA . ALA A 1 196 ? -18.016 -18.266 -24.875 1 55.34 196 ALA A CA 1
ATOM 1410 C C . ALA A 1 196 ? -19.266 -19.125 -24.812 1 55.34 196 ALA A C 1
ATOM 1412 O O . ALA A 1 196 ? -19.203 -20.344 -24.984 1 55.34 196 ALA A O 1
ATOM 1413 N N . GLY A 1 197 ? -20.141 -18.875 -23.859 1 53.88 197 GLY A N 1
ATOM 1414 C CA . GLY A 1 197 ? -21.375 -19.562 -24.234 1 53.88 197 GLY A CA 1
ATOM 1415 C C . GLY A 1 197 ? -21.734 -19.406 -25.703 1 53.88 197 GLY A C 1
ATOM 1416 O O . GLY A 1 197 ? -22.234 -20.328 -26.328 1 53.88 197 GLY A O 1
ATOM 1417 N N . ASP A 1 198 ? -21.469 -18.188 -26.172 1 61.75 198 ASP A N 1
ATOM 1418 C CA . ASP A 1 198 ? -21.734 -17.859 -27.578 1 61.75 198 ASP A CA 1
ATOM 1419 C C . ASP A 1 198 ? -20.422 -17.688 -28.344 1 61.75 198 ASP A C 1
ATOM 1421 O O . ASP A 1 198 ? -19.547 -16.906 -27.938 1 61.75 198 ASP A O 1
ATOM 1425 N N . PRO A 1 199 ? -20.078 -18.594 -29.203 1 63.66 199 PRO A N 1
ATOM 1426 C CA . PRO A 1 199 ? -18.875 -18.531 -30.031 1 63.66 199 PRO A CA 1
ATOM 1427 C C . PRO A 1 199 ? -18.547 -17.109 -30.484 1 63.66 199 PRO A C 1
ATOM 1429 O O . PRO A 1 199 ? -17.375 -16.719 -30.547 1 63.66 199 PRO A O 1
ATOM 1432 N N . GLY A 1 200 ? -19.578 -16.391 -30.688 1 66 200 GLY A N 1
ATOM 1433 C CA . GLY A 1 200 ? -19.375 -15.016 -31.109 1 66 200 GLY A CA 1
ATOM 1434 C C . GLY A 1 200 ? -18.703 -14.164 -30.047 1 66 200 GLY A C 1
ATOM 1435 O O . GLY A 1 200 ? -17.797 -13.383 -30.344 1 66 200 GLY A O 1
ATOM 1436 N N . THR A 1 201 ? -19.031 -14.461 -28.828 1 70.81 201 THR A N 1
ATOM 1437 C CA . THR A 1 201 ? -18.484 -13.672 -27.734 1 70.81 201 THR A CA 1
ATOM 1438 C C . THR A 1 201 ? -17.016 -14 -27.5 1 70.81 201 THR A C 1
ATOM 1440 O O . THR A 1 201 ? -16.219 -13.117 -27.188 1 70.81 201 THR A O 1
ATOM 1443 N N . VAL A 1 202 ? -16.703 -15.234 -27.812 1 71.5 202 VAL A N 1
ATOM 1444 C CA . VAL A 1 202 ? -15.32 -15.664 -27.656 1 71.5 202 VAL A CA 1
ATOM 1445 C C . VAL A 1 202 ? -14.438 -14.992 -28.703 1 71.5 202 VAL A C 1
ATOM 1447 O O . VAL A 1 202 ? -13.344 -14.516 -28.391 1 71.5 202 VAL A O 1
ATOM 1450 N N . VAL A 1 203 ? -14.922 -14.969 -29.875 1 75.94 203 VAL A N 1
ATOM 1451 C CA . VAL A 1 203 ? -14.172 -14.375 -30.969 1 75.94 203 VAL A CA 1
ATOM 1452 C C . VAL A 1 203 ? -13.969 -12.883 -30.719 1 75.94 203 VAL A C 1
ATOM 1454 O O . VAL A 1 203 ? -12.875 -12.352 -30.906 1 75.94 203 VAL A O 1
ATOM 1457 N N . VAL A 1 204 ? -14.953 -12.273 -30.203 1 77.25 204 VAL A N 1
ATOM 1458 C CA . VAL A 1 204 ? -14.883 -10.836 -29.969 1 77.25 204 VAL A CA 1
ATOM 1459 C C . VAL A 1 204 ? -13.898 -10.555 -28.828 1 77.25 204 VAL A C 1
ATOM 1461 O O . VAL A 1 204 ? -13.07 -9.641 -28.938 1 77.25 204 VAL A O 1
ATOM 1464 N N . ARG A 1 205 ? -13.938 -11.336 -27.781 1 74.75 205 ARG A N 1
ATOM 1465 C CA . ARG A 1 205 ? -13.023 -11.133 -26.656 1 74.75 205 ARG A CA 1
ATOM 1466 C C . ARG A 1 205 ? -11.578 -11.422 -27.062 1 74.75 205 ARG A C 1
ATOM 1468 O O . ARG A 1 205 ? -10.656 -10.719 -26.656 1 74.75 205 ARG A O 1
ATOM 1475 N N . GLY A 1 206 ? -11.484 -12.477 -27.844 1 75.44 206 GLY A N 1
ATOM 1476 C CA . GLY A 1 206 ? -10.164 -12.781 -28.375 1 75.44 206 GLY A CA 1
ATOM 1477 C C . GLY A 1 206 ? -9.594 -11.672 -29.234 1 75.44 206 GLY A C 1
ATOM 1478 O O . GLY A 1 206 ? -8.422 -11.32 -29.109 1 75.44 206 GLY A O 1
ATOM 1479 N N . LEU A 1 207 ? -10.391 -11.148 -30.047 1 81.5 207 LEU A N 1
ATOM 1480 C CA . LEU A 1 207 ? -9.984 -10.055 -30.922 1 81.5 207 LEU A CA 1
ATOM 1481 C C . LEU A 1 207 ? -9.617 -8.812 -30.125 1 81.5 207 LEU A C 1
ATOM 1483 O O . LEU A 1 207 ? -8.648 -8.133 -30.438 1 81.5 207 LEU A O 1
ATOM 1487 N N . ILE A 1 208 ? -10.3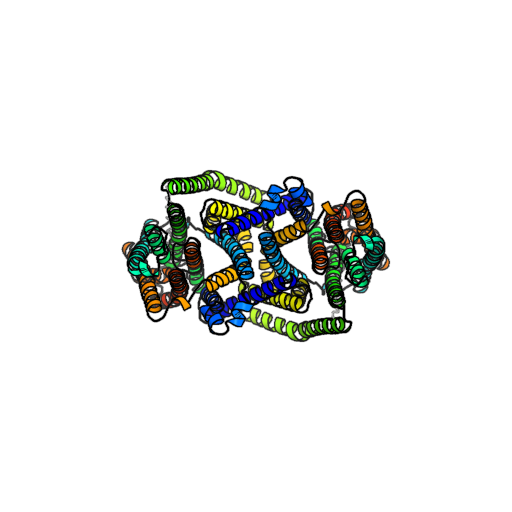83 -8.57 -29.109 1 82.38 208 ILE A N 1
ATOM 1488 C CA . ILE A 1 208 ? -10.117 -7.418 -28.25 1 82.38 208 ILE A CA 1
ATOM 1489 C C . ILE A 1 208 ? -8.773 -7.594 -27.547 1 82.38 208 ILE A C 1
ATOM 1491 O O . ILE A 1 208 ? -8 -6.637 -27.422 1 82.38 208 ILE A O 1
ATOM 1495 N N . ALA A 1 209 ? -8.562 -8.781 -27.125 1 77.38 209 ALA A N 1
ATOM 1496 C CA . ALA A 1 209 ? -7.293 -9.062 -26.469 1 77.38 209 ALA A CA 1
ATOM 1497 C C . ALA A 1 209 ? -6.121 -8.852 -27.422 1 77.38 209 ALA A C 1
ATOM 1499 O O . ALA A 1 209 ? -5.094 -8.281 -27.047 1 77.38 209 ALA A O 1
ATOM 1500 N N . VAL A 1 210 ? -6.312 -9.273 -28.625 1 82.25 210 VAL A N 1
ATOM 1501 C CA . VAL A 1 210 ? -5.273 -9.125 -29.641 1 82.25 210 VAL A CA 1
ATOM 1502 C C . VAL A 1 210 ? -5.07 -7.648 -29.969 1 82.25 210 VAL A C 1
ATOM 1504 O O . VAL A 1 210 ? -3.936 -7.188 -30.109 1 82.25 210 VAL A O 1
ATOM 1507 N N . VAL A 1 211 ? -6.113 -6.988 -30.078 1 86.38 211 VAL A N 1
ATOM 1508 C CA . VAL A 1 211 ? -6.039 -5.555 -30.344 1 86.38 211 VAL A CA 1
ATOM 1509 C C . VAL A 1 211 ? -5.312 -4.844 -29.219 1 86.38 211 VAL A C 1
ATOM 1511 O O . VAL A 1 211 ? -4.477 -3.971 -29.453 1 86.38 211 VAL A O 1
ATOM 1514 N N . LEU A 1 212 ? -5.613 -5.258 -28.016 1 84.62 212 LEU A N 1
ATOM 1515 C CA . LEU A 1 212 ? -4.945 -4.668 -26.875 1 84.62 212 LEU A CA 1
ATOM 1516 C C . LEU A 1 212 ? -3.441 -4.918 -26.922 1 84.62 212 LEU A C 1
ATOM 1518 O O . LEU A 1 212 ? -2.648 -4.016 -26.641 1 84.62 212 LEU A O 1
ATOM 1522 N N . LEU A 1 213 ? -3.088 -6.074 -27.328 1 85.12 213 LEU A N 1
ATOM 1523 C CA . LEU A 1 213 ? -1.673 -6.41 -27.422 1 85.12 213 LEU A CA 1
ATOM 1524 C C . LEU A 1 213 ? -0.996 -5.578 -28.516 1 85.12 213 LEU A C 1
ATOM 1526 O O . LEU A 1 213 ? 0.095 -5.043 -28.297 1 85.12 213 LEU A O 1
ATOM 1530 N N . ILE A 1 214 ? -1.683 -5.449 -29.609 1 88.44 214 ILE A N 1
ATOM 1531 C CA . ILE A 1 214 ? -1.125 -4.707 -30.734 1 88.44 214 ILE A CA 1
ATOM 1532 C C . ILE A 1 214 ? -0.98 -3.234 -30.375 1 88.44 214 ILE A C 1
ATOM 1534 O O . ILE A 1 214 ? 0.075 -2.633 -30.578 1 88.44 214 ILE A O 1
ATOM 1538 N N . VAL A 1 215 ? -1.979 -2.73 -29.797 1 90.88 215 VAL A N 1
ATOM 1539 C CA . VAL A 1 215 ? -1.958 -1.326 -29.406 1 90.88 215 VAL A CA 1
ATOM 1540 C C . VAL A 1 215 ? -0.878 -1.104 -28.344 1 90.88 215 VAL A C 1
ATOM 1542 O O . VAL A 1 215 ? -0.182 -0.087 -28.359 1 90.88 215 VAL A O 1
ATOM 1545 N N . SER A 1 216 ? -0.806 -2.008 -27.406 1 91.31 216 SER A N 1
ATOM 1546 C CA . SER A 1 216 ? 0.175 -1.894 -26.328 1 91.31 216 SER A CA 1
ATOM 1547 C C . SER A 1 216 ? 1.598 -1.876 -26.891 1 91.31 216 SER A C 1
ATOM 1549 O O . SER A 1 216 ? 2.402 -1.018 -26.516 1 91.31 216 SER A O 1
ATOM 1551 N N . PHE A 1 217 ? 1.93 -2.709 -27.844 1 90.56 217 PHE A N 1
ATOM 1552 C CA . PHE A 1 217 ? 3.297 -2.805 -28.344 1 90.56 217 PHE A CA 1
ATOM 1553 C C . PHE A 1 217 ? 3.557 -1.749 -29.422 1 90.56 217 PHE A C 1
ATOM 1555 O O . PHE A 1 217 ? 4.676 -1.247 -29.547 1 90.56 217 PHE A O 1
ATOM 1562 N N . ALA A 1 218 ? 2.547 -1.396 -30.188 1 92.44 218 ALA A N 1
ATOM 1563 C CA . ALA A 1 218 ? 2.732 -0.472 -31.297 1 92.44 218 ALA A CA 1
ATOM 1564 C C . ALA A 1 218 ? 2.666 0.978 -30.828 1 92.44 218 ALA A C 1
ATOM 1566 O O . ALA A 1 218 ? 3.342 1.849 -31.391 1 92.44 218 ALA A O 1
ATOM 1567 N N . LEU A 1 219 ? 1.814 1.195 -29.875 1 93.38 219 LEU A N 1
ATOM 1568 C CA . LEU A 1 219 ? 1.584 2.586 -29.5 1 93.38 219 LEU A CA 1
ATOM 1569 C C . LEU A 1 219 ? 2.098 2.863 -28.094 1 93.38 219 LEU A C 1
ATOM 1571 O O . LEU A 1 219 ? 2.857 3.811 -27.875 1 93.38 219 LEU A O 1
ATOM 1575 N N . VAL A 1 220 ? 1.771 2.029 -27.141 1 92.94 220 VAL A N 1
ATOM 1576 C CA . VAL A 1 220 ? 2.066 2.314 -25.734 1 92.94 220 VAL A CA 1
ATOM 1577 C C . VAL A 1 220 ? 3.564 2.158 -25.484 1 92.94 220 VAL A C 1
ATOM 1579 O O . VAL A 1 220 ? 4.172 2.98 -24.797 1 92.94 220 VAL A O 1
ATOM 1582 N N . ARG A 1 221 ? 4.121 1.13 -26.047 1 92.88 221 ARG A N 1
ATOM 1583 C CA . ARG A 1 221 ? 5.535 0.863 -25.812 1 92.88 221 ARG A CA 1
ATOM 1584 C C . ARG A 1 221 ? 6.398 2.033 -26.266 1 92.88 221 ARG A C 1
ATOM 1586 O O . ARG A 1 221 ? 7.207 2.553 -25.5 1 92.88 221 ARG A O 1
ATOM 1593 N N . PRO A 1 222 ? 6.262 2.514 -27.531 1 92.88 222 PRO A N 1
ATOM 1594 C CA . PRO A 1 222 ? 7.078 3.66 -27.938 1 92.88 222 PRO A CA 1
ATOM 1595 C C . PRO A 1 222 ? 6.734 4.934 -27.172 1 92.88 222 PRO A C 1
ATOM 1597 O O . PRO A 1 222 ? 7.617 5.758 -26.906 1 92.88 222 PRO A O 1
ATOM 1600 N N . ALA A 1 223 ? 5.5 5.074 -26.844 1 93.38 223 ALA A N 1
ATOM 1601 C CA . ALA A 1 223 ? 5.102 6.242 -26.062 1 93.38 223 ALA A CA 1
ATOM 1602 C C . ALA A 1 223 ? 5.758 6.227 -24.688 1 93.38 223 ALA A C 1
ATOM 1604 O O . ALA A 1 223 ? 6.211 7.266 -24.188 1 93.38 223 ALA A O 1
ATOM 1605 N N . LEU A 1 224 ? 5.777 5.098 -24.078 1 93.06 224 LEU A N 1
ATOM 1606 C CA . LEU A 1 224 ? 6.41 4.949 -22.766 1 93.06 224 LEU A CA 1
ATOM 1607 C C . LEU A 1 224 ? 7.906 5.234 -22.859 1 93.06 224 LEU A C 1
ATOM 1609 O O . LEU A 1 224 ? 8.469 5.898 -21.984 1 93.06 224 LEU A O 1
ATOM 1613 N N . ALA A 1 225 ? 8.477 4.711 -23.875 1 91 225 ALA A N 1
ATOM 1614 C CA . ALA A 1 225 ? 9.906 4.953 -24.078 1 91 225 ALA A CA 1
ATOM 1615 C C . ALA A 1 225 ? 10.188 6.445 -24.234 1 91 225 ALA A C 1
ATOM 1617 O O . ALA A 1 225 ? 11.164 6.961 -23.688 1 91 225 ALA A O 1
ATOM 1618 N N . ALA A 1 226 ? 9.383 7.074 -24.969 1 91.88 226 ALA A N 1
ATOM 1619 C CA . ALA A 1 226 ? 9.562 8.508 -25.203 1 91.88 226 ALA A CA 1
ATOM 1620 C C . ALA A 1 226 ? 9.367 9.305 -23.922 1 91.88 226 ALA A C 1
ATOM 1622 O O . ALA A 1 226 ? 10.148 10.211 -23.625 1 91.88 226 ALA A O 1
ATOM 1623 N N . VAL A 1 227 ? 8.336 8.961 -23.156 1 90.75 227 VAL A N 1
ATOM 1624 C CA . VAL A 1 227 ? 8.008 9.68 -21.938 1 90.75 227 VAL A CA 1
ATOM 1625 C C . VAL A 1 227 ? 9.125 9.492 -20.906 1 90.75 227 VAL A C 1
ATOM 1627 O O . VAL A 1 227 ? 9.547 10.445 -20.25 1 90.75 227 VAL A O 1
ATOM 1630 N N . LEU A 1 228 ? 9.578 8.32 -20.781 1 89.88 228 LEU A N 1
ATOM 1631 C CA . LEU A 1 228 ? 10.594 8.023 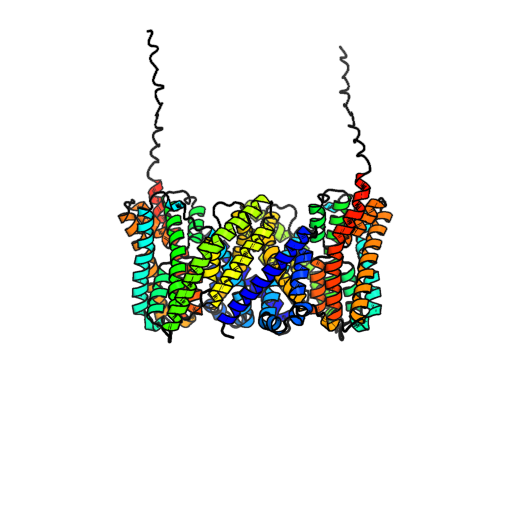-19.781 1 89.88 228 LEU A CA 1
ATOM 1632 C C . LEU A 1 228 ? 11.945 8.594 -20.188 1 89.88 228 LEU A C 1
ATOM 1634 O O . LEU A 1 228 ? 12.742 8.992 -19.328 1 89.88 228 LEU A O 1
ATOM 1638 N N . ARG A 1 229 ? 12.219 8.594 -21.453 1 87.38 229 ARG A N 1
ATOM 1639 C CA . ARG A 1 229 ? 13.414 9.266 -21.938 1 87.38 229 ARG A CA 1
ATOM 1640 C C . ARG A 1 229 ? 13.367 10.758 -21.641 1 87.38 229 ARG A C 1
ATOM 1642 O O . ARG A 1 229 ? 14.367 11.344 -21.203 1 87.38 229 ARG A O 1
ATOM 1649 N N . ARG A 1 230 ? 12.266 11.352 -21.891 1 86.75 230 ARG A N 1
ATOM 1650 C CA . ARG A 1 230 ? 12.094 12.773 -21.594 1 86.75 230 ARG A CA 1
ATOM 1651 C C . ARG A 1 230 ? 12.219 13.039 -20.109 1 86.75 230 ARG A C 1
ATOM 1653 O O . ARG A 1 230 ? 12.797 14.047 -19.688 1 86.75 230 ARG A O 1
ATOM 1660 N N . ALA A 1 231 ? 11.641 12.148 -19.297 1 85.81 231 ALA A N 1
ATOM 1661 C CA . ALA A 1 231 ? 11.734 12.281 -17.844 1 85.81 231 ALA A CA 1
ATOM 1662 C C . ALA A 1 231 ? 13.188 12.195 -17.375 1 85.81 231 ALA A C 1
ATOM 1664 O O . ALA A 1 231 ? 13.594 12.914 -16.469 1 85.81 231 ALA A O 1
ATOM 1665 N N . GLY A 1 232 ? 13.844 11.242 -17.953 1 80.44 232 GLY A N 1
ATOM 1666 C CA . GLY A 1 232 ? 15.266 11.141 -17.656 1 80.44 232 GLY A CA 1
ATOM 1667 C C . GLY A 1 232 ? 16.031 12.398 -18 1 80.44 232 GLY A C 1
ATOM 1668 O O . GLY A 1 232 ? 16.859 12.867 -17.203 1 80.44 232 GLY A O 1
ATOM 1669 N N . ARG A 1 233 ? 15.773 12.969 -19.078 1 81.19 233 ARG A N 1
ATOM 1670 C CA . ARG A 1 233 ? 16.453 14.164 -19.547 1 81.19 233 ARG A CA 1
ATOM 1671 C C . ARG A 1 233 ? 16.125 15.367 -18.656 1 81.19 233 ARG A C 1
ATOM 1673 O O . ARG A 1 233 ? 16.984 16.203 -18.406 1 81.19 233 ARG A O 1
ATOM 1680 N N . ARG A 1 234 ? 14.914 15.414 -18.172 1 82.19 234 ARG A N 1
ATOM 1681 C CA . ARG A 1 234 ? 14.453 16.547 -17.375 1 82.19 234 ARG A CA 1
ATOM 1682 C C . ARG A 1 234 ? 14.828 16.375 -15.914 1 82.19 234 ARG A C 1
ATOM 1684 O O . ARG A 1 234 ? 14.656 17.297 -15.109 1 82.19 234 ARG A O 1
ATOM 1691 N N . GLY A 1 235 ? 15.258 15.227 -15.57 1 79.12 235 GLY A N 1
ATOM 1692 C CA . GLY A 1 235 ? 15.602 14.969 -14.18 1 79.12 235 GLY A CA 1
ATOM 1693 C C . GLY A 1 235 ? 14.383 14.82 -13.289 1 79.12 235 GLY A C 1
ATOM 1694 O O . GLY A 1 235 ? 14.367 15.32 -12.156 1 79.12 235 GLY A O 1
ATOM 1695 N N . THR A 1 236 ? 13.422 14.227 -13.898 1 80.19 236 THR A N 1
ATOM 1696 C CA . THR A 1 236 ? 12.203 14 -13.133 1 80.19 236 THR A CA 1
ATOM 1697 C C . THR A 1 236 ? 12.477 13.117 -11.922 1 80.19 236 THR A C 1
ATOM 1699 O O . THR A 1 236 ? 13.258 12.164 -12 1 80.19 236 THR A O 1
ATOM 1702 N N . GLY A 1 237 ? 11.906 13.469 -10.828 1 80.56 237 GLY A N 1
ATOM 1703 C CA . GLY A 1 237 ? 12.133 12.75 -9.586 1 80.56 237 GLY A CA 1
ATOM 1704 C C . GLY A 1 237 ? 11.609 11.328 -9.609 1 80.56 237 GLY A C 1
ATOM 1705 O O . GLY A 1 237 ? 10.68 11.016 -10.352 1 80.56 237 GLY A O 1
ATOM 1706 N N . GLU A 1 238 ? 12.18 10.477 -8.828 1 83.94 238 GLU A N 1
ATOM 1707 C CA . GLU A 1 238 ? 11.836 9.055 -8.734 1 83.94 238 GLU A CA 1
ATOM 1708 C C . GLU A 1 238 ? 10.391 8.859 -8.297 1 83.94 238 GLU A C 1
ATOM 1710 O O . GLU A 1 238 ? 9.719 7.926 -8.734 1 83.94 238 GLU A O 1
ATOM 1715 N N . ARG A 1 239 ? 9.953 9.75 -7.555 1 83.38 239 ARG A N 1
ATOM 1716 C CA . ARG A 1 239 ? 8.586 9.633 -7.043 1 83.38 239 ARG A CA 1
ATOM 1717 C C . ARG A 1 239 ? 7.566 9.859 -8.156 1 83.38 239 ARG A C 1
ATOM 1719 O O . ARG A 1 239 ? 6.543 9.18 -8.211 1 83.38 239 ARG A O 1
ATOM 1726 N N . ALA A 1 240 ? 7.863 10.828 -8.938 1 87.44 240 ALA A N 1
ATOM 1727 C CA . ALA A 1 240 ? 6.961 11.109 -10.055 1 87.44 240 ALA A CA 1
ATOM 1728 C C . ALA A 1 240 ? 6.93 9.945 -11.039 1 87.44 240 ALA A C 1
ATOM 1730 O O . ALA A 1 240 ? 5.875 9.617 -11.586 1 87.44 240 ALA A O 1
ATOM 1731 N N . ILE A 1 241 ? 8.047 9.383 -11.266 1 89.94 241 ILE A N 1
ATOM 1732 C CA . ILE A 1 241 ? 8.133 8.25 -12.18 1 89.94 241 ILE A CA 1
ATOM 1733 C C . ILE A 1 241 ? 7.395 7.051 -11.578 1 89.94 241 ILE A C 1
ATOM 1735 O O . ILE A 1 241 ? 6.672 6.348 -12.289 1 89.94 241 ILE A O 1
ATOM 1739 N N . ALA A 1 242 ? 7.602 6.844 -10.289 1 91.25 242 ALA A N 1
ATOM 1740 C CA . ALA A 1 242 ? 6.883 5.77 -9.602 1 91.25 242 ALA A CA 1
ATOM 1741 C C . ALA A 1 242 ? 5.375 5.957 -9.719 1 91.25 242 ALA A C 1
ATOM 1743 O O . ALA A 1 242 ? 4.637 5 -9.961 1 91.25 242 ALA A O 1
ATOM 1744 N N . ALA A 1 243 ? 4.977 7.16 -9.555 1 92.38 243 ALA A N 1
ATOM 1745 C CA . ALA A 1 243 ? 3.559 7.48 -9.672 1 92.38 243 ALA A CA 1
ATOM 1746 C C . ALA A 1 243 ? 3.043 7.172 -11.078 1 92.38 243 ALA A C 1
ATOM 1748 O O . ALA A 1 243 ? 1.95 6.621 -11.234 1 92.38 243 ALA A O 1
ATOM 1749 N N . PHE A 1 244 ? 3.816 7.547 -12 1 92.94 244 PHE A N 1
ATOM 1750 C CA . PHE A 1 244 ? 3.467 7.301 -13.391 1 92.94 244 PHE A CA 1
ATOM 1751 C C . PHE A 1 244 ? 3.375 5.805 -13.672 1 92.94 244 PHE A C 1
ATOM 1753 O O . PHE A 1 244 ? 2.424 5.344 -14.305 1 92.94 244 PHE A O 1
ATOM 1760 N N . LEU A 1 245 ? 4.309 5.07 -13.188 1 93.38 245 LEU A N 1
ATOM 1761 C CA . LEU A 1 245 ? 4.359 3.631 -13.422 1 93.38 245 LEU A CA 1
ATOM 1762 C C . LEU A 1 245 ? 3.17 2.934 -12.766 1 93.38 245 LEU A C 1
ATOM 1764 O O . LEU A 1 245 ? 2.51 2.104 -13.398 1 93.38 245 LEU A O 1
ATOM 1768 N N . VAL A 1 246 ? 2.891 3.264 -11.555 1 94.88 246 VAL A N 1
ATOM 1769 C CA . VAL A 1 246 ? 1.817 2.586 -10.836 1 94.88 246 VAL A CA 1
ATOM 1770 C C . VAL A 1 246 ? 0.468 2.969 -11.438 1 94.88 246 VAL A C 1
ATOM 1772 O O . VAL A 1 246 ? -0.418 2.121 -11.578 1 94.88 246 VAL A O 1
ATOM 1775 N N . THR A 1 247 ? 0.31 4.234 -11.758 1 95.75 247 THR A N 1
ATOM 1776 C CA . THR A 1 247 ? -0.936 4.676 -12.375 1 95.75 247 THR A CA 1
ATOM 1777 C C . THR A 1 247 ? -1.178 3.941 -13.688 1 95.75 247 THR A C 1
ATOM 1779 O O . THR A 1 247 ? -2.297 3.502 -13.969 1 95.75 247 THR A O 1
ATOM 1782 N N . GLY A 1 248 ? -0.139 3.865 -14.5 1 95.25 248 GLY A N 1
ATOM 1783 C CA . GLY A 1 248 ? -0.246 3.127 -15.75 1 95.25 248 GLY A CA 1
ATOM 1784 C C . GLY A 1 248 ? -0.586 1.661 -15.547 1 95.25 248 GLY A C 1
ATOM 1785 O O . GLY A 1 248 ? -1.459 1.123 -16.234 1 95.25 248 GLY A O 1
ATOM 1786 N N . ALA A 1 249 ? 0.08 1.022 -14.609 1 95 249 ALA A N 1
ATOM 1787 C CA . ALA A 1 249 ? -0.155 -0.392 -14.328 1 95 249 ALA A CA 1
ATOM 1788 C C . ALA A 1 249 ? -1.589 -0.629 -13.867 1 95 249 ALA A C 1
ATOM 1790 O O . ALA A 1 249 ? -2.24 -1.581 -14.305 1 95 249 ALA A O 1
ATOM 1791 N N . VAL A 1 250 ? -2.078 0.213 -12.984 1 96.25 250 VAL A N 1
ATOM 1792 C CA . VAL A 1 250 ? -3.434 0.075 -12.461 1 96.25 250 VAL A CA 1
ATOM 1793 C C . VAL A 1 250 ? -4.449 0.34 -13.57 1 96.25 250 VAL A C 1
ATOM 1795 O O . VAL A 1 250 ? -5.48 -0.329 -13.648 1 96.25 250 VAL A O 1
ATOM 1798 N N . ALA A 1 251 ? -4.168 1.313 -14.414 1 94.75 251 ALA A N 1
ATOM 1799 C CA . ALA A 1 251 ? -5.051 1.6 -15.539 1 94.75 251 ALA A CA 1
ATOM 1800 C C . ALA A 1 251 ? -5.137 0.404 -16.484 1 94.75 251 ALA A C 1
ATOM 1802 O O . ALA A 1 251 ? -6.223 0.052 -16.953 1 94.75 251 ALA A O 1
ATOM 1803 N N . PHE A 1 252 ? -3.994 -0.187 -16.781 1 94.75 252 PHE A N 1
ATOM 1804 C CA . PHE A 1 252 ? -3.969 -1.375 -17.625 1 94.75 252 PHE A CA 1
ATOM 1805 C C . PHE A 1 252 ? -4.711 -2.529 -16.969 1 94.75 252 PHE A C 1
ATOM 1807 O O . PHE A 1 252 ? -5.398 -3.299 -17.625 1 94.75 252 PHE A O 1
ATOM 1814 N N . ALA A 1 253 ? -4.484 -2.674 -15.656 1 94.38 253 ALA A N 1
ATOM 1815 C CA . ALA A 1 253 ? -5.199 -3.699 -14.898 1 94.38 253 ALA A CA 1
ATOM 1816 C C . ALA A 1 253 ? -6.711 -3.5 -15 1 94.38 253 ALA A C 1
ATOM 1818 O O . ALA A 1 253 ? -7.457 -4.457 -15.219 1 94.38 253 ALA A O 1
ATOM 1819 N N . ALA A 1 254 ? -7.156 -2.271 -14.883 1 92.19 254 ALA A N 1
ATOM 1820 C CA . ALA A 1 254 ? -8.578 -1.959 -15 1 92.19 254 ALA A CA 1
ATOM 1821 C C . ALA A 1 254 ? -9.086 -2.256 -16.406 1 92.19 254 ALA A C 1
ATOM 1823 O O . ALA A 1 254 ? -10.195 -2.775 -16.578 1 92.19 254 ALA A O 1
ATOM 1824 N N . ALA A 1 255 ? -8.336 -1.918 -17.375 1 89.56 255 ALA A N 1
ATOM 1825 C CA . ALA A 1 255 ? -8.727 -2.121 -18.766 1 89.56 255 ALA A CA 1
ATOM 1826 C C . ALA A 1 255 ? -8.891 -3.604 -19.078 1 89.56 255 ALA A C 1
ATOM 1828 O O . ALA A 1 255 ? -9.867 -4.004 -19.719 1 89.56 255 ALA A O 1
ATOM 1829 N N . THR A 1 256 ? -7.926 -4.426 -18.656 1 88 256 THR A N 1
ATOM 1830 C CA . THR A 1 256 ? -8.016 -5.855 -18.938 1 88 256 THR A CA 1
ATOM 1831 C C . THR A 1 256 ? -9.172 -6.484 -18.172 1 88 256 THR A C 1
ATOM 1833 O O . THR A 1 256 ? -9.859 -7.367 -18.688 1 88 256 THR A O 1
ATOM 1836 N N . ASP A 1 257 ? -9.297 -6.035 -16.953 1 87.06 257 ASP A N 1
ATOM 1837 C CA . ASP A 1 257 ? -10.43 -6.543 -16.188 1 87.06 257 ASP A CA 1
ATOM 1838 C C . ASP A 1 257 ? -11.75 -6.191 -16.859 1 87.06 257 ASP A C 1
ATOM 1840 O O . ASP A 1 257 ? -12.695 -6.988 -16.844 1 87.06 257 ASP A O 1
ATOM 1844 N N . ALA A 1 258 ? -11.867 -5.012 -17.438 1 84.19 258 ALA A N 1
ATOM 1845 C CA . ALA A 1 258 ? -13.078 -4.535 -18.094 1 84.19 258 ALA A CA 1
ATOM 1846 C C . ALA A 1 258 ? -13.414 -5.387 -19.312 1 84.19 258 ALA A C 1
ATOM 1848 O O . ALA A 1 258 ? -14.578 -5.516 -19.688 1 84.19 258 ALA A O 1
ATOM 1849 N N . ILE A 1 259 ? -12.414 -5.969 -19.922 1 82.06 259 ILE A N 1
ATOM 1850 C CA . ILE A 1 259 ? -12.68 -6.766 -21.125 1 82.06 259 ILE A CA 1
ATOM 1851 C C . ILE A 1 259 ? -12.742 -8.242 -20.75 1 82.06 259 ILE A C 1
ATOM 1853 O O . ILE A 1 259 ? -12.758 -9.109 -21.625 1 82.06 259 ILE A O 1
ATOM 1857 N N . GLY A 1 260 ? -12.695 -8.484 -19.5 1 77.69 260 GLY A N 1
ATOM 1858 C CA . GLY A 1 260 ? -12.938 -9.836 -19.016 1 77.69 260 GLY A CA 1
ATOM 1859 C C . GLY A 1 260 ? -11.656 -10.625 -18.797 1 77.69 260 GLY A C 1
ATOM 1860 O O . GLY A 1 260 ? -11.703 -11.836 -18.594 1 77.69 260 GLY A O 1
ATOM 1861 N N . LEU A 1 261 ? -10.625 -9.828 -18.922 1 82.31 261 LEU A N 1
ATOM 1862 C CA . LEU A 1 261 ? -9.352 -10.445 -18.562 1 82.31 261 LEU A CA 1
ATOM 1863 C C . LEU A 1 261 ? -8.977 -10.125 -17.109 1 82.31 261 LEU A C 1
ATOM 1865 O O . LEU A 1 261 ? -9.484 -9.156 -16.531 1 82.31 261 LEU A O 1
ATOM 1869 N N . HIS A 1 262 ? -8.398 -10.977 -16.359 1 82.94 262 HIS A N 1
ATOM 1870 C CA . HIS A 1 262 ? -7.984 -10.727 -14.984 1 82.94 262 HIS A CA 1
ATOM 1871 C C . HIS A 1 262 ? -6.996 -9.57 -14.914 1 82.94 262 HIS A C 1
ATOM 1873 O O . HIS A 1 262 ? -6.145 -9.414 -15.789 1 82.94 262 HIS A O 1
ATOM 1879 N N . PRO A 1 263 ? -7.086 -8.664 -13.945 1 89.12 263 PRO A N 1
ATOM 1880 C CA . PRO A 1 263 ? -6.262 -7.457 -13.828 1 89.12 263 PRO A CA 1
ATOM 1881 C C . PRO A 1 263 ? -4.766 -7.766 -13.828 1 89.12 263 PRO A C 1
ATOM 1883 O O . PRO A 1 263 ? -3.963 -6.953 -14.297 1 89.12 263 PRO A O 1
ATOM 1886 N N . VAL A 1 264 ? -4.406 -8.844 -13.328 1 88.5 264 VAL A N 1
ATOM 1887 C CA . VAL A 1 264 ? -2.994 -9.188 -13.203 1 88.5 264 VAL A CA 1
ATOM 1888 C C . VAL A 1 264 ? -2.352 -9.25 -14.586 1 88.5 264 VAL A C 1
ATOM 1890 O O . VAL A 1 264 ? -1.18 -8.898 -14.75 1 88.5 264 VAL A O 1
ATOM 1893 N N . ILE A 1 265 ? -3.082 -9.594 -15.57 1 87.12 265 ILE A N 1
ATOM 1894 C CA . ILE A 1 265 ? -2.582 -9.688 -16.938 1 87.12 265 ILE A CA 1
ATOM 1895 C C . ILE A 1 265 ? -2.225 -8.297 -17.453 1 87.12 265 ILE A C 1
ATOM 1897 O O . ILE A 1 265 ? -1.17 -8.109 -18.062 1 87.12 265 ILE A O 1
ATOM 1901 N N . GLY A 1 266 ? -3.086 -7.398 -17.25 1 91.19 266 GLY A N 1
ATOM 1902 C CA . GLY A 1 266 ? -2.818 -6.035 -17.672 1 91.19 266 GLY A CA 1
ATOM 1903 C C . GLY A 1 266 ? -1.612 -5.422 -16.984 1 91.19 266 GLY A C 1
ATOM 1904 O O . GLY A 1 266 ? -0.802 -4.75 -17.625 1 91.19 266 GLY A O 1
ATOM 1905 N N . ALA A 1 267 ? -1.555 -5.59 -15.688 1 93.19 267 ALA A N 1
ATOM 1906 C CA . ALA A 1 267 ? -0.411 -5.086 -14.93 1 93.19 267 ALA A CA 1
ATOM 1907 C C . ALA A 1 267 ? 0.895 -5.684 -15.445 1 93.19 267 ALA A C 1
ATOM 1909 O O . ALA A 1 267 ? 1.885 -4.969 -15.625 1 93.19 267 ALA A O 1
ATOM 1910 N N . PHE A 1 268 ? 0.917 -6.949 -15.68 1 90.81 268 PHE A N 1
ATOM 1911 C CA . PHE A 1 268 ? 2.09 -7.637 -16.203 1 90.81 268 PHE A CA 1
ATOM 1912 C C . PHE A 1 268 ? 2.459 -7.094 -17.578 1 90.81 268 PHE A C 1
ATOM 1914 O O . PHE A 1 268 ? 3.633 -6.836 -17.859 1 90.81 268 PHE A O 1
ATOM 1921 N N . LEU A 1 269 ? 1.464 -6.969 -18.406 1 91.5 269 LEU A N 1
ATOM 1922 C CA . LEU A 1 269 ? 1.679 -6.457 -19.75 1 91.5 269 LEU A CA 1
ATOM 1923 C C . LEU A 1 269 ? 2.305 -5.066 -19.719 1 91.5 269 LEU A C 1
ATOM 1925 O O . LEU A 1 269 ? 3.254 -4.789 -20.453 1 91.5 269 LEU A O 1
ATOM 1929 N N . PHE A 1 270 ? 1.782 -4.199 -18.891 1 93.44 270 PHE A N 1
ATOM 1930 C CA . PHE A 1 270 ? 2.348 -2.861 -18.75 1 93.44 270 PHE A CA 1
ATOM 1931 C C . PHE A 1 270 ? 3.816 -2.932 -18.359 1 93.44 270 PHE A C 1
ATOM 1933 O O . PHE A 1 270 ? 4.641 -2.168 -18.859 1 93.44 270 PHE A O 1
ATOM 1940 N N . GLY A 1 271 ? 4.156 -3.797 -17.422 1 91.56 271 GLY A N 1
ATOM 1941 C CA . GLY A 1 271 ? 5.543 -4.012 -17.031 1 91.56 271 GLY A CA 1
ATOM 1942 C C . GLY A 1 271 ? 6.426 -4.449 -18.188 1 91.56 271 GLY A C 1
ATOM 1943 O O . GLY A 1 271 ? 7.555 -3.975 -18.328 1 91.56 271 GLY A O 1
ATOM 1944 N N . VAL A 1 272 ? 5.895 -5.312 -19.016 1 89.25 272 VAL A N 1
ATOM 1945 C CA . VAL A 1 272 ? 6.629 -5.836 -20.156 1 89.25 272 VAL A CA 1
ATOM 1946 C C . VAL A 1 272 ? 6.914 -4.711 -21.141 1 89.25 272 VAL A C 1
ATOM 1948 O O . VAL A 1 272 ? 7.953 -4.707 -21.812 1 89.25 272 VAL A O 1
ATOM 1951 N N . LEU A 1 273 ? 6.023 -3.75 -21.234 1 92.62 273 LEU A N 1
ATOM 1952 C CA . LEU A 1 273 ? 6.117 -2.672 -22.219 1 92.62 273 LEU A CA 1
ATOM 1953 C C . LEU A 1 273 ? 7.168 -1.647 -21.797 1 92.62 273 LEU A C 1
ATOM 1955 O O . LEU A 1 273 ? 7.582 -0.813 -22.609 1 92.62 273 LEU A O 1
ATOM 1959 N N . LEU A 1 274 ? 7.504 -1.644 -20.578 1 91.56 274 LEU A N 1
ATOM 1960 C CA . LEU A 1 274 ? 8.477 -0.667 -20.094 1 91.56 274 LEU A CA 1
ATOM 1961 C C . LEU A 1 274 ? 9.836 -0.89 -20.734 1 91.56 274 LEU A C 1
ATOM 1963 O O . LEU A 1 274 ? 10.258 -2.033 -20.938 1 91.56 274 LEU A O 1
ATOM 1967 N N . PRO A 1 275 ? 10.477 0.263 -21.047 1 85.94 275 PRO A N 1
ATOM 1968 C CA . PRO A 1 275 ? 11.812 0.127 -21.625 1 85.94 275 PRO A CA 1
ATOM 1969 C C . PRO A 1 275 ? 12.812 -0.508 -20.672 1 85.94 275 PRO A C 1
ATOM 1971 O O . PRO A 1 275 ? 12.766 -0.258 -19.469 1 85.94 275 PRO A O 1
ATOM 1974 N N . ARG A 1 276 ? 13.688 -1.224 -21.25 1 79.31 276 ARG A N 1
ATOM 1975 C CA . ARG A 1 276 ? 14.672 -1.965 -20.469 1 79.31 276 ARG A CA 1
ATOM 1976 C C . ARG A 1 276 ? 15.945 -1.155 -20.281 1 79.31 276 ARG A C 1
ATOM 1978 O O . ARG A 1 276 ? 16.281 -0.319 -21.125 1 79.31 276 ARG A O 1
ATOM 1985 N N . GLY A 1 277 ? 16.594 -1.447 -19.141 1 72.88 277 GLY A N 1
ATOM 1986 C CA . GLY A 1 277 ? 17.906 -0.879 -18.922 1 72.88 277 GLY A CA 1
ATOM 1987 C C . GLY A 1 277 ? 17.875 0.569 -18.469 1 72.88 277 GLY A C 1
ATOM 1988 O O . GLY A 1 277 ? 18.875 1.275 -18.531 1 72.88 277 GLY A O 1
ATOM 1989 N N . GLN A 1 278 ? 16.734 1.045 -18.188 1 76.5 278 GLN A N 1
ATOM 1990 C CA . GLN A 1 278 ? 16.656 2.41 -17.672 1 76.5 278 GLN A CA 1
ATOM 1991 C C . GLN A 1 278 ? 16.719 2.432 -16.156 1 76.5 278 GLN A C 1
ATOM 1993 O O . GLN A 1 278 ? 15.797 1.944 -15.484 1 76.5 278 GLN A O 1
ATOM 1998 N N . ASP A 1 279 ? 17.672 3.02 -15.633 1 78.5 279 ASP A N 1
ATOM 1999 C CA . ASP A 1 279 ? 17.938 3.07 -14.203 1 78.5 279 ASP A CA 1
ATOM 2000 C C . ASP A 1 279 ? 16.766 3.701 -13.445 1 78.5 279 ASP A C 1
ATOM 2002 O O . ASP A 1 279 ? 16.469 3.297 -12.32 1 78.5 279 ASP A O 1
ATOM 2006 N N . VAL A 1 280 ? 16.188 4.598 -14.125 1 79.75 280 VAL A N 1
ATOM 2007 C CA . VAL A 1 280 ? 15.117 5.34 -13.461 1 79.75 280 VAL A CA 1
ATOM 2008 C C . VAL A 1 280 ? 13.938 4.41 -13.188 1 79.75 280 VAL A C 1
ATOM 2010 O O . VAL A 1 280 ? 13.289 4.512 -12.141 1 79.75 280 VAL A O 1
ATOM 2013 N N . VAL A 1 281 ? 13.656 3.527 -14.055 1 81.56 281 VAL A N 1
ATOM 2014 C CA . VAL A 1 281 ? 12.562 2.578 -13.906 1 81.56 281 VAL A CA 1
ATOM 2015 C C . VAL A 1 281 ? 12.891 1.573 -12.805 1 81.56 281 VAL A C 1
ATOM 2017 O O . VAL A 1 281 ? 12.039 1.25 -11.977 1 81.56 281 VAL A O 1
ATOM 2020 N N . THR A 1 282 ? 14.086 1.169 -12.781 1 80.88 282 THR A N 1
ATOM 2021 C CA . THR A 1 282 ? 14.516 0.19 -11.789 1 80.88 282 THR A CA 1
ATOM 2022 C C . THR A 1 282 ? 14.461 0.783 -10.383 1 80.88 282 THR A C 1
ATOM 2024 O O . THR A 1 282 ? 14.016 0.126 -9.445 1 80.88 282 THR A O 1
ATOM 2027 N N . ARG A 1 283 ? 14.828 1.973 -10.289 1 81.44 283 ARG A N 1
ATOM 2028 C CA . ARG A 1 283 ? 14.836 2.629 -8.992 1 81.44 283 ARG A CA 1
ATOM 2029 C C . ARG A 1 283 ? 13.414 2.906 -8.516 1 81.44 283 ARG A C 1
ATOM 2031 O O . ARG A 1 283 ? 13.086 2.658 -7.352 1 81.44 283 ARG A O 1
ATOM 2038 N N . ALA A 1 284 ? 12.656 3.395 -9.422 1 82.69 284 ALA A N 1
ATOM 2039 C CA . ALA A 1 284 ? 11.266 3.668 -9.094 1 82.69 284 ALA A CA 1
ATOM 2040 C C . ALA A 1 284 ? 10.516 2.381 -8.758 1 82.69 284 ALA A C 1
ATOM 2042 O O . ALA A 1 284 ? 9.711 2.346 -7.82 1 82.69 284 ALA A O 1
ATOM 2043 N N . GLY A 1 285 ? 10.867 1.396 -9.477 1 83.31 285 GLY A N 1
ATOM 2044 C CA . GLY A 1 285 ? 10.258 0.098 -9.234 1 83.31 285 GLY A CA 1
ATOM 2045 C C . GLY A 1 285 ? 10.617 -0.495 -7.887 1 83.31 285 GLY A C 1
ATOM 2046 O O . GLY A 1 285 ? 9.766 -1.07 -7.207 1 83.31 285 GLY A O 1
ATOM 2047 N N . SER A 1 286 ? 11.828 -0.301 -7.531 1 79.31 286 SER A N 1
ATOM 2048 C CA . SER A 1 286 ? 12.289 -0.837 -6.258 1 79.31 286 SER A CA 1
ATOM 2049 C C . SER A 1 286 ? 11.555 -0.191 -5.086 1 79.31 286 SER A C 1
ATOM 2051 O O . SER A 1 286 ? 11.25 -0.857 -4.094 1 79.31 286 SER A O 1
ATOM 2053 N N . LYS A 1 287 ? 11.258 1.053 -5.246 1 77.75 287 LYS A N 1
ATOM 2054 C CA . LYS A 1 287 ? 10.555 1.798 -4.207 1 77.75 287 LYS A CA 1
ATOM 2055 C C . LYS A 1 287 ? 9.117 1.293 -4.043 1 77.75 287 LYS A C 1
ATOM 2057 O O . LYS A 1 287 ? 8.578 1.298 -2.936 1 77.75 287 LYS A O 1
ATOM 2062 N N . LEU A 1 288 ? 8.562 0.817 -5.074 1 84.81 288 LEU A N 1
ATOM 2063 C CA . LEU A 1 288 ? 7.195 0.316 -5.059 1 84.81 288 LEU A CA 1
ATOM 2064 C C . LEU A 1 288 ? 7.152 -1.13 -4.574 1 84.81 288 LEU A C 1
ATOM 2066 O O . LEU A 1 288 ? 6.203 -1.531 -3.893 1 84.81 288 LEU A O 1
ATOM 2070 N N . ASN A 1 289 ? 8.133 -1.798 -4.852 1 83.12 289 ASN A N 1
ATOM 2071 C CA . ASN A 1 289 ? 8.164 -3.238 -4.629 1 83.12 289 ASN A CA 1
ATOM 2072 C C . ASN A 1 289 ? 8.188 -3.576 -3.139 1 83.12 289 ASN A C 1
ATOM 2074 O O . ASN A 1 289 ? 7.5 -4.492 -2.693 1 83.12 289 ASN A O 1
ATOM 2078 N N . ASP A 1 290 ? 8.922 -2.834 -2.414 1 84.94 290 ASP A N 1
ATOM 2079 C CA . ASP A 1 290 ? 9.125 -3.188 -1.013 1 84.94 290 ASP A CA 1
ATOM 2080 C C . ASP A 1 290 ? 7.82 -3.109 -0.227 1 84.94 290 ASP A C 1
ATOM 2082 O O . ASP A 1 290 ? 7.484 -4.027 0.524 1 84.94 290 ASP A O 1
ATOM 2086 N N . PHE A 1 291 ? 7.109 -2.113 -0.412 1 87.88 291 PHE A N 1
ATOM 2087 C CA . PHE A 1 291 ? 5.844 -1.974 0.294 1 87.88 291 PHE A CA 1
ATOM 2088 C C . PHE A 1 291 ? 4.852 -3.037 -0.161 1 87.88 291 PHE A C 1
ATOM 2090 O O . PHE A 1 291 ? 4.141 -3.623 0.659 1 87.88 291 PHE A O 1
ATOM 2097 N N . ALA A 1 292 ? 4.773 -3.25 -1.453 1 89.19 292 ALA A N 1
ATOM 2098 C CA . ALA A 1 292 ? 3.85 -4.25 -1.987 1 89.19 292 ALA A CA 1
ATOM 2099 C C . ALA A 1 292 ? 4.133 -5.625 -1.396 1 89.19 292 ALA A C 1
ATOM 2101 O O . ALA A 1 292 ? 3.209 -6.328 -0.977 1 89.19 292 ALA A O 1
ATOM 2102 N N . VAL A 1 293 ? 5.352 -5.965 -1.302 1 87.5 293 VAL A N 1
ATOM 2103 C CA . VAL A 1 293 ? 5.75 -7.297 -0.857 1 87.5 293 VAL A CA 1
ATOM 2104 C C . VAL A 1 293 ? 5.574 -7.41 0.655 1 87.5 293 VAL A C 1
ATOM 2106 O O . VAL A 1 293 ? 5.121 -8.445 1.158 1 87.5 293 VAL A O 1
ATOM 2109 N N . VAL A 1 294 ? 5.852 -6.316 1.357 1 89.94 294 VAL A N 1
ATOM 2110 C CA . VAL A 1 294 ? 5.898 -6.371 2.814 1 89.94 294 VAL A CA 1
ATOM 2111 C C . VAL A 1 294 ? 4.488 -6.223 3.383 1 89.94 294 VAL A C 1
ATOM 2113 O O . VAL A 1 294 ? 4.156 -6.824 4.406 1 89.94 294 VAL A O 1
ATOM 2116 N N . VAL A 1 295 ? 3.65 -5.48 2.686 1 92.69 295 VAL A N 1
ATOM 2117 C CA . VAL A 1 295 ? 2.391 -5.117 3.328 1 92.69 295 VAL A CA 1
ATOM 2118 C C . VAL A 1 295 ? 1.221 -5.688 2.529 1 92.69 295 VAL A C 1
ATOM 2120 O O . VAL A 1 295 ? 0.388 -6.418 3.07 1 92.69 295 VAL A O 1
ATOM 2123 N N . LEU A 1 296 ? 1.156 -5.461 1.286 1 93.12 296 LEU A N 1
ATOM 2124 C CA . LEU A 1 296 ? -0.048 -5.734 0.509 1 93.12 296 LEU A CA 1
ATOM 2125 C C . LEU A 1 296 ? -0.112 -7.203 0.104 1 93.12 296 LEU A C 1
ATOM 2127 O O . LEU A 1 296 ? -1.192 -7.797 0.078 1 93.12 296 LEU A O 1
ATOM 2131 N N . LEU A 1 297 ? 0.995 -7.84 -0.216 1 91.94 297 LEU A N 1
ATOM 2132 C CA . LEU A 1 297 ? 0.979 -9.234 -0.639 1 91.94 297 LEU A CA 1
ATOM 2133 C C . LEU A 1 297 ? 0.535 -10.141 0.502 1 91.94 297 LEU A C 1
ATOM 2135 O O . LEU A 1 297 ? -0.212 -11.102 0.285 1 91.94 297 LEU A O 1
ATOM 2139 N N . PRO A 1 298 ? 0.977 -9.875 1.719 1 94.25 298 PRO A N 1
ATOM 2140 C CA . PRO A 1 298 ? 0.444 -10.68 2.822 1 94.25 298 PRO A CA 1
ATOM 2141 C C . PRO A 1 298 ? -1.077 -10.602 2.928 1 94.25 298 PRO A C 1
ATOM 2143 O O . PRO A 1 298 ? -1.725 -11.578 3.309 1 94.25 298 PRO A O 1
ATOM 2146 N N . LEU A 1 299 ? -1.599 -9.445 2.656 1 94.75 299 LEU A N 1
ATOM 2147 C CA . LEU A 1 299 ? -3.053 -9.328 2.633 1 94.75 299 LEU A CA 1
ATOM 2148 C C . LEU A 1 299 ? -3.652 -10.203 1.535 1 94.75 299 LEU A C 1
ATOM 2150 O O . LEU A 1 299 ? -4.707 -10.812 1.729 1 94.75 299 LEU A O 1
ATOM 2154 N N . PHE A 1 300 ? -3.002 -10.242 0.428 1 92.44 300 PHE A N 1
ATOM 2155 C CA . PHE A 1 300 ? -3.43 -11.133 -0.642 1 92.44 300 PHE A CA 1
ATOM 2156 C C . PHE A 1 300 ? -3.359 -12.586 -0.194 1 92.44 300 PHE A C 1
ATOM 2158 O O . PHE A 1 300 ? -4.273 -13.375 -0.46 1 92.44 300 PHE A O 1
ATOM 2165 N N . PHE A 1 301 ? -2.287 -12.969 0.475 1 93.94 301 PHE A N 1
ATOM 2166 C CA . PHE A 1 301 ? -2.133 -14.328 0.978 1 93.94 301 PHE A CA 1
ATOM 2167 C C . PHE A 1 301 ? -3.252 -14.672 1.954 1 93.94 301 PHE A C 1
ATOM 2169 O O . PHE A 1 301 ? -3.752 -15.797 1.96 1 93.94 301 PHE A O 1
ATOM 2176 N N . ALA A 1 302 ? -3.562 -13.688 2.756 1 92.5 302 ALA A N 1
ATOM 2177 C CA . ALA A 1 302 ? -4.652 -13.906 3.701 1 92.5 302 ALA A CA 1
ATOM 2178 C C . ALA A 1 302 ? -5.957 -14.211 2.971 1 92.5 302 ALA A C 1
ATOM 2180 O O . ALA A 1 302 ? -6.734 -15.062 3.406 1 92.5 302 ALA A O 1
ATOM 2181 N N . SER A 1 303 ? -6.215 -13.477 1.918 1 91.88 303 SER A N 1
ATOM 2182 C CA . SER A 1 303 ? -7.402 -13.734 1.109 1 91.88 303 SER A CA 1
ATOM 2183 C C . SER A 1 303 ? -7.359 -15.133 0.498 1 91.88 303 SER A C 1
ATOM 2185 O O . SER A 1 303 ? -8.375 -15.82 0.451 1 91.88 303 SER A O 1
ATOM 2187 N N . VAL A 1 304 ? -6.207 -15.508 0.001 1 90.81 304 VAL A N 1
ATOM 2188 C CA . VAL A 1 304 ? -6.008 -16.844 -0.561 1 90.81 304 VAL A CA 1
ATOM 2189 C C . VAL A 1 304 ? -6.301 -17.891 0.5 1 90.81 304 VAL A C 1
ATOM 2191 O O . VAL A 1 304 ? -7 -18.875 0.231 1 90.81 304 VAL A O 1
ATOM 2194 N N . GLY A 1 305 ? -5.762 -17.672 1.702 1 89.25 305 GLY A N 1
ATOM 2195 C CA . GLY A 1 305 ? -5.969 -18.609 2.791 1 89.25 305 GLY A CA 1
ATOM 2196 C C . GLY A 1 305 ? -7.422 -18.75 3.197 1 89.25 305 GLY A C 1
ATOM 2197 O O . GLY A 1 305 ? -7.867 -19.828 3.584 1 89.25 305 GLY A O 1
ATOM 2198 N N . GLN A 1 306 ? -8.109 -17.656 3.107 1 89.25 306 GLN A N 1
ATOM 2199 C CA . GLN A 1 306 ? -9.523 -17.656 3.492 1 89.25 306 GLN A CA 1
ATOM 2200 C C . GLN A 1 306 ? -10.359 -18.438 2.482 1 89.25 306 GLN A C 1
ATOM 2202 O O . GLN A 1 306 ? -11.406 -18.984 2.83 1 89.25 306 GLN A O 1
ATOM 2207 N N . LYS A 1 307 ? -9.914 -18.531 1.259 1 89.5 307 LYS A N 1
ATOM 2208 C CA . LYS A 1 307 ? -10.664 -19.203 0.204 1 89.5 307 LYS A CA 1
ATOM 2209 C C . LYS A 1 307 ? -10.344 -20.688 0.173 1 89.5 307 LYS A C 1
ATOM 2211 O O . LYS A 1 307 ? -11.086 -21.484 -0.414 1 89.5 307 LYS A O 1
ATOM 2216 N N . ALA A 1 308 ? -9.195 -20.969 0.729 1 86.62 308 ALA A N 1
ATOM 2217 C CA . ALA A 1 308 ? -8.836 -22.375 0.818 1 86.62 308 ALA A CA 1
ATOM 2218 C C . ALA A 1 308 ? -9.734 -23.109 1.812 1 86.62 308 ALA A C 1
ATOM 2220 O O . ALA A 1 308 ? -9.883 -22.688 2.959 1 86.62 308 ALA A O 1
ATOM 2221 N N . ASN A 1 309 ? -10.438 -24.062 1.346 1 80.31 309 ASN A N 1
ATOM 2222 C CA . ASN A 1 309 ? -11.391 -24.812 2.16 1 80.31 309 ASN A CA 1
ATOM 2223 C C . ASN A 1 309 ? -10.922 -26.25 2.406 1 80.31 309 ASN A C 1
ATOM 2225 O O . ASN A 1 309 ? -11.148 -27.125 1.576 1 80.31 309 ASN A O 1
ATOM 2229 N N . PHE A 1 310 ? -10.375 -26.438 3.541 1 77.62 310 PHE A N 1
ATOM 2230 C CA . PHE A 1 310 ? -9.898 -27.766 3.871 1 77.62 310 PHE A CA 1
ATOM 2231 C C . PHE A 1 310 ? -11.062 -28.672 4.25 1 77.62 310 PHE A C 1
ATOM 2233 O O . PHE A 1 310 ? -10.938 -29.906 4.23 1 77.62 310 PHE A O 1
ATOM 2240 N N . ALA A 1 311 ? -12.133 -28 4.598 1 72.88 311 ALA A N 1
ATOM 2241 C CA . ALA A 1 311 ? -13.312 -28.797 4.922 1 72.88 311 ALA A CA 1
ATOM 2242 C C . ALA A 1 311 ? -13.812 -29.562 3.703 1 72.88 311 ALA A C 1
ATOM 2244 O O . ALA A 1 311 ? -14.422 -30.625 3.838 1 72.88 311 ALA A O 1
ATOM 2245 N N . ALA A 1 312 ? -13.523 -29.062 2.631 1 68.81 312 ALA A N 1
ATOM 2246 C CA . ALA A 1 312 ? -13.961 -29.688 1.382 1 68.81 312 ALA A CA 1
ATOM 2247 C C . ALA A 1 312 ? -13.156 -30.953 1.09 1 68.81 312 ALA A C 1
ATOM 2249 O O . ALA A 1 312 ? -13.539 -31.766 0.239 1 68.81 312 ALA A O 1
ATOM 2250 N N . PHE A 1 313 ? -12.078 -31.141 1.714 1 77.44 313 PHE A N 1
ATOM 2251 C CA . PHE A 1 313 ? -11.266 -32.312 1.458 1 77.44 313 PHE A CA 1
ATOM 2252 C C . PHE A 1 313 ? -12.023 -33.594 1.836 1 77.44 313 PHE A C 1
ATOM 2254 O O . PHE A 1 313 ? -11.773 -34.656 1.274 1 77.44 313 PHE A O 1
ATOM 2261 N N . GLY A 1 314 ? -13.344 -33.438 2.533 1 65.25 314 GLY A N 1
ATOM 2262 C CA . GLY A 1 314 ? -14.328 -34.469 2.781 1 65.25 314 GLY A CA 1
ATOM 2263 C C . GLY A 1 314 ? -13.703 -35.781 3.184 1 65.25 314 GLY A C 1
ATOM 2264 O O . GLY A 1 314 ? -14.242 -36.844 2.879 1 65.25 314 GLY A O 1
ATOM 2265 N N . GLY A 1 315 ? -12.398 -35.875 3.768 1 75.75 315 GLY A N 1
ATOM 2266 C CA . GLY A 1 315 ? -11.828 -37.125 4.25 1 75.75 315 GLY A CA 1
ATOM 2267 C C . GLY A 1 315 ? -10.594 -37.562 3.48 1 75.75 315 GLY A C 1
ATOM 2268 O O . GLY A 1 315 ? -9.758 -36.719 3.129 1 75.75 315 GLY A O 1
ATOM 2269 N N . ARG A 1 316 ? -10.562 -38.938 3.139 1 83.25 316 ARG A N 1
ATOM 2270 C CA . ARG A 1 316 ? -9.414 -39.594 2.537 1 83.25 316 ARG A CA 1
ATOM 2271 C C . ARG A 1 316 ? -9.273 -39.219 1.064 1 83.25 316 ARG A C 1
ATOM 2273 O O . ARG A 1 316 ? -8.156 -39.094 0.557 1 83.25 316 ARG A O 1
ATOM 2280 N N . GLU A 1 317 ? -10.414 -38.906 0.397 1 85.69 317 GLU A N 1
ATOM 2281 C CA . GLU A 1 317 ? -10.398 -38.625 -1.036 1 85.69 317 GLU A CA 1
ATOM 2282 C C . GLU A 1 317 ? -9.672 -37.312 -1.338 1 85.69 317 GLU A C 1
ATOM 2284 O O . GLU A 1 317 ? -8.898 -37.25 -2.295 1 85.69 317 GLU A O 1
ATOM 2289 N N . GLY A 1 318 ? -9.922 -36.375 -0.545 1 87.44 318 GLY A N 1
ATOM 2290 C CA . GLY A 1 318 ? -9.258 -35.125 -0.75 1 87.44 318 GLY A CA 1
ATOM 2291 C C . GLY A 1 318 ? -7.746 -35.219 -0.622 1 87.44 318 GLY A C 1
ATOM 2292 O O . GLY A 1 318 ? -7.016 -34.625 -1.428 1 87.44 318 GLY A O 1
ATOM 2293 N N . TRP A 1 319 ? -7.309 -36 0.263 1 90.5 319 TRP A N 1
ATOM 2294 C CA . TRP A 1 319 ? -5.879 -36.156 0.5 1 90.5 319 TRP A CA 1
ATOM 2295 C C . TRP A 1 319 ? -5.227 -36.969 -0.62 1 90.5 319 TRP A C 1
ATOM 2297 O O . TRP A 1 319 ? -4.078 -36.719 -0.987 1 90.5 319 TRP A O 1
ATOM 2307 N N . LEU A 1 320 ? -5.941 -37.906 -1.087 1 92.81 320 LEU A N 1
ATOM 2308 C CA . LEU A 1 320 ? -5.445 -38.719 -2.205 1 92.81 320 LEU A CA 1
ATOM 2309 C C . LEU A 1 320 ? -5.301 -37.844 -3.459 1 92.81 320 LEU A C 1
ATOM 2311 O O . LEU A 1 320 ? -4.332 -38 -4.207 1 92.81 320 LEU A O 1
ATOM 2315 N N . LEU A 1 321 ? -6.312 -37 -3.658 1 94.06 321 LEU A N 1
ATOM 2316 C CA . LEU A 1 321 ? -6.266 -36.094 -4.801 1 94.06 321 LEU A CA 1
ATOM 2317 C C . LEU A 1 321 ? -5.082 -35.156 -4.688 1 94.06 321 LEU A C 1
ATOM 2319 O O . LEU A 1 321 ? -4.406 -34.875 -5.68 1 94.06 321 LEU A O 1
ATOM 2323 N N . LEU A 1 322 ? -4.828 -34.656 -3.479 1 94.81 322 LEU A N 1
ATOM 2324 C CA . LEU A 1 322 ? -3.678 -33.781 -3.242 1 94.81 322 LEU A CA 1
ATOM 2325 C C . LEU A 1 322 ? -2.373 -34.531 -3.508 1 94.81 322 LEU A C 1
ATOM 2327 O O . LEU A 1 322 ? -1.476 -34 -4.168 1 94.81 322 LEU A O 1
ATOM 2331 N N . GLY A 1 323 ? -2.279 -35.719 -2.918 1 96.06 323 GLY A N 1
ATOM 2332 C CA . GLY A 1 323 ? -1.08 -36.5 -3.127 1 96.06 323 GLY A CA 1
ATOM 2333 C C . GLY A 1 323 ? -0.812 -36.812 -4.59 1 96.06 323 GLY A C 1
ATOM 2334 O O . GLY A 1 323 ? 0.322 -36.688 -5.055 1 96.06 323 GLY A O 1
ATOM 2335 N N . ALA A 1 324 ? -1.844 -37.25 -5.277 1 96.75 324 ALA A N 1
ATOM 2336 C CA . ALA A 1 324 ? -1.725 -37.562 -6.703 1 96.75 324 ALA A CA 1
ATOM 2337 C C . ALA A 1 324 ? -1.362 -36.281 -7.492 1 96.75 324 ALA A C 1
ATOM 2339 O O . ALA A 1 324 ? -0.522 -36.344 -8.391 1 96.75 324 ALA A O 1
ATOM 2340 N N . GLY A 1 325 ? -2.07 -35.188 -7.184 1 96.81 325 GLY A N 1
ATOM 2341 C CA . GLY A 1 325 ? -1.758 -33.938 -7.836 1 96.81 325 GLY A CA 1
ATOM 2342 C C . GLY A 1 325 ? -0.324 -33.469 -7.613 1 96.81 325 GLY A C 1
ATOM 2343 O O . GLY A 1 325 ? 0.334 -33 -8.539 1 96.81 325 GLY A O 1
ATOM 2344 N N . LEU A 1 326 ? 0.14 -33.625 -6.387 1 97.19 326 LEU A N 1
ATOM 2345 C CA . LEU A 1 326 ? 1.511 -33.281 -6.031 1 97.19 326 LEU A CA 1
ATOM 2346 C C . LEU A 1 326 ? 2.508 -34.125 -6.816 1 97.19 326 LEU A C 1
ATOM 2348 O O . LEU A 1 326 ? 3.512 -33.594 -7.312 1 97.19 326 LEU A O 1
ATOM 2352 N N . ALA A 1 327 ? 2.252 -35.375 -6.891 1 97.5 327 ALA A N 1
ATOM 2353 C CA . ALA A 1 327 ? 3.133 -36.281 -7.613 1 97.5 327 ALA A CA 1
ATOM 2354 C C . ALA A 1 327 ? 3.201 -35.938 -9.094 1 97.5 327 ALA A C 1
ATOM 2356 O O . ALA A 1 327 ? 4.289 -35.844 -9.672 1 97.5 327 ALA A O 1
ATOM 2357 N N . VAL A 1 328 ? 2.055 -35.719 -9.672 1 97.81 328 VAL A N 1
ATOM 2358 C CA . VAL A 1 328 ? 1.988 -35.375 -11.086 1 97.81 328 VAL A CA 1
ATOM 2359 C C . VAL A 1 328 ? 2.73 -34.062 -11.336 1 97.81 328 VAL A C 1
ATOM 2361 O O . VAL A 1 328 ? 3.508 -33.938 -12.289 1 97.81 328 VAL A O 1
ATOM 2364 N N . ALA A 1 329 ? 2.451 -33.094 -10.484 1 97.5 329 ALA A N 1
ATOM 2365 C CA . ALA A 1 329 ? 3.062 -31.781 -10.641 1 97.5 329 ALA A CA 1
ATOM 2366 C C . ALA A 1 329 ? 4.582 -31.859 -10.516 1 97.5 329 ALA A C 1
ATOM 2368 O O . ALA A 1 329 ? 5.309 -31.344 -11.367 1 97.5 329 ALA A O 1
ATOM 2369 N N . MET A 1 330 ? 5.105 -32.5 -9.531 1 96.56 330 MET A N 1
ATOM 2370 C CA . MET A 1 330 ? 6.535 -32.562 -9.242 1 96.56 330 MET A CA 1
ATOM 2371 C C . MET A 1 330 ? 7.273 -33.406 -10.273 1 96.56 330 MET A C 1
ATOM 2373 O O . MET A 1 330 ? 8.305 -33 -10.797 1 96.56 330 MET A O 1
ATOM 2377 N N . PHE A 1 331 ? 6.746 -34.531 -10.578 1 97 331 PHE A N 1
ATOM 2378 C CA . PHE A 1 331 ? 7.441 -35.469 -11.461 1 97 331 PHE A CA 1
ATOM 2379 C C . PHE A 1 331 ? 7.426 -34.969 -12.898 1 97 331 PHE A C 1
ATOM 2381 O O . PHE A 1 331 ? 8.422 -35.094 -13.617 1 97 331 PHE A O 1
ATOM 2388 N N . SER A 1 332 ? 6.324 -34.5 -13.312 1 97.88 332 SER A N 1
ATOM 2389 C CA . SER A 1 332 ? 6.254 -34 -14.688 1 97.88 332 SER A CA 1
ATOM 2390 C C . SER A 1 332 ? 7.164 -32.781 -14.891 1 97.88 332 SER A C 1
ATOM 2392 O O . SER A 1 332 ? 7.809 -32.656 -15.938 1 97.88 332 SER A O 1
ATOM 2394 N N . LYS A 1 333 ? 7.145 -31.875 -13.883 1 96.94 333 LYS A N 1
ATOM 2395 C CA . LYS A 1 333 ? 8.023 -30.719 -13.969 1 96.94 333 LYS A CA 1
ATOM 2396 C C . LYS A 1 333 ? 9.492 -31.141 -13.984 1 96.94 333 LYS A C 1
ATOM 2398 O O . LYS A 1 333 ? 10.273 -30.641 -14.789 1 96.94 333 LYS A O 1
ATOM 2403 N N . PHE A 1 334 ? 9.828 -32 -13.117 1 96.19 334 PHE A N 1
ATOM 2404 C CA . PHE A 1 334 ? 11.195 -32.5 -13.008 1 96.19 334 PHE A CA 1
ATOM 2405 C C . PHE A 1 334 ? 11.625 -33.219 -14.281 1 96.19 334 PHE A C 1
ATOM 2407 O O . PHE A 1 334 ? 12.656 -32.875 -14.867 1 96.19 334 PHE A O 1
ATOM 2414 N N . ALA A 1 335 ? 10.844 -34.156 -14.703 1 97.25 335 ALA A N 1
ATOM 2415 C CA . ALA A 1 335 ? 11.164 -34.938 -15.875 1 97.25 335 ALA A CA 1
ATOM 2416 C C . ALA A 1 335 ? 11.188 -34.094 -17.141 1 97.25 335 ALA A C 1
ATOM 2418 O O . ALA A 1 335 ? 12.047 -34.281 -18 1 97.25 335 ALA A O 1
ATOM 2419 N N . GLY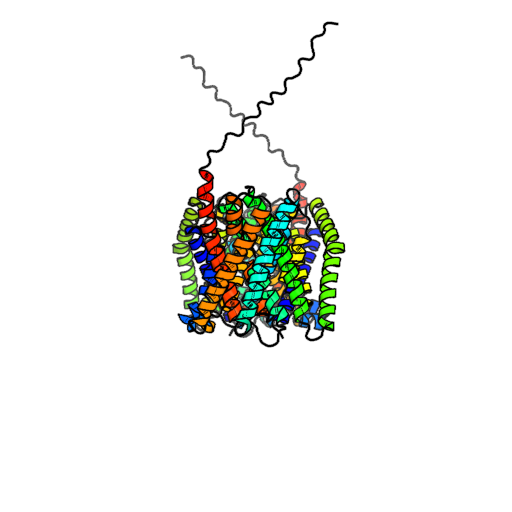 A 1 336 ? 10.195 -33.219 -17.234 1 97.88 336 GLY A N 1
ATOM 2420 C CA . GLY A 1 336 ? 10.141 -32.344 -18.391 1 97.88 336 GLY A CA 1
ATOM 2421 C C . GLY A 1 336 ? 11.352 -31.438 -18.5 1 97.88 336 GLY A C 1
ATOM 2422 O O . GLY A 1 336 ? 11.922 -31.297 -19.594 1 97.88 336 GLY A O 1
ATOM 2423 N N . THR A 1 337 ? 11.742 -30.859 -17.422 1 97.31 337 T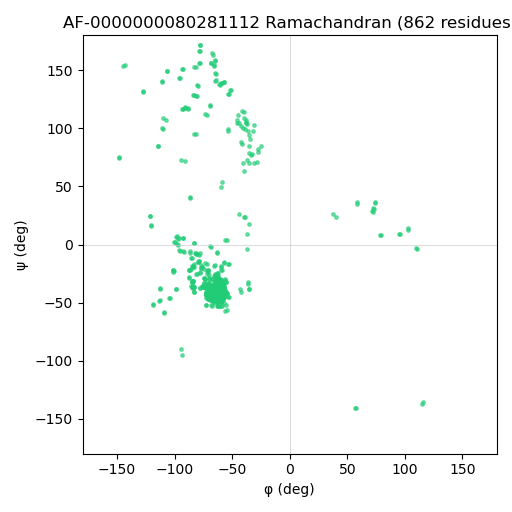HR A N 1
ATOM 2424 C CA . THR A 1 337 ? 12.859 -29.922 -17.406 1 97.31 337 THR A CA 1
ATOM 2425 C C . THR A 1 337 ? 14.188 -30.672 -17.578 1 97.31 337 THR A C 1
ATOM 2427 O O . THR A 1 337 ? 15.008 -30.312 -18.422 1 97.31 337 THR A O 1
ATOM 2430 N N . ALA A 1 338 ? 14.414 -31.703 -16.75 1 96.62 338 ALA A N 1
ATOM 2431 C CA . ALA A 1 338 ? 15.656 -32.469 -16.812 1 96.62 338 ALA A CA 1
ATOM 2432 C C . ALA A 1 338 ? 15.805 -33.156 -18.172 1 96.62 338 ALA A C 1
ATOM 2434 O O . ALA A 1 338 ? 16.906 -33.219 -18.719 1 96.62 338 ALA A O 1
ATOM 2435 N N . GLY A 1 339 ? 14.75 -33.75 -18.625 1 97.5 339 GLY A N 1
ATOM 2436 C CA . GLY A 1 339 ? 14.781 -34.375 -19.922 1 97.5 339 GLY A CA 1
ATOM 2437 C C . GLY A 1 339 ? 15.141 -33.438 -21.047 1 97.5 339 GLY A C 1
ATOM 2438 O O . GLY A 1 339 ? 15.945 -33.75 -21.922 1 97.5 339 GLY A O 1
ATOM 2439 N N . ALA A 1 340 ? 14.539 -32.281 -21.031 1 97.56 340 ALA A N 1
ATOM 2440 C CA . ALA A 1 340 ? 14.812 -31.281 -22.062 1 97.56 340 ALA A CA 1
ATOM 2441 C C . ALA A 1 340 ? 16.25 -30.781 -21.969 1 97.56 340 ALA A C 1
ATOM 2443 O O . ALA A 1 340 ? 16.906 -30.562 -23 1 97.56 340 ALA A O 1
ATOM 2444 N N . ALA A 1 341 ? 16.719 -30.562 -20.781 1 96 341 ALA A N 1
ATOM 2445 C CA . ALA A 1 341 ? 18.094 -30.141 -20.609 1 96 341 ALA A CA 1
ATOM 2446 C C . ALA A 1 341 ? 19.062 -31.203 -21.141 1 96 341 ALA A C 1
ATOM 2448 O O . ALA A 1 341 ? 20.078 -30.875 -21.766 1 96 341 ALA A O 1
ATOM 2449 N N . THR A 1 342 ? 18.797 -32.469 -20.875 1 96.38 342 THR A N 1
ATOM 2450 C CA . THR A 1 342 ? 19.625 -33.562 -21.375 1 96.38 342 THR A CA 1
ATOM 2451 C C . THR A 1 342 ? 19.609 -33.594 -22.891 1 96.38 342 THR A C 1
ATOM 2453 O O . THR A 1 342 ? 20.641 -33.781 -23.531 1 96.38 342 THR A O 1
ATOM 2456 N N . LEU A 1 343 ? 18.469 -33.406 -23.406 1 96.31 343 LEU A N 1
ATOM 2457 C CA . LEU A 1 343 ? 18.328 -33.406 -24.859 1 96.31 343 LEU A CA 1
ATOM 2458 C C . LEU A 1 343 ? 19.094 -32.219 -25.469 1 96.31 343 LEU A C 1
ATOM 2460 O O . LEU A 1 343 ? 19.547 -32.312 -26.609 1 96.31 343 LEU A O 1
ATOM 2464 N N . ALA A 1 344 ? 19.156 -31.172 -24.703 1 95.12 344 ALA A N 1
ATOM 2465 C CA . ALA A 1 344 ? 19.891 -29.984 -25.172 1 95.12 344 ALA A CA 1
ATOM 2466 C C . ALA A 1 344 ? 21.391 -30.172 -25.016 1 95.12 344 ALA A C 1
ATOM 2468 O O . ALA A 1 344 ? 22.172 -29.297 -25.375 1 95.12 344 ALA A O 1
ATOM 2469 N N . GLY A 1 345 ? 21.844 -31.219 -24.391 1 93.44 345 GLY A N 1
ATOM 2470 C CA . GLY A 1 345 ? 23.25 -31.547 -24.312 1 93.44 345 GLY A CA 1
ATOM 2471 C C . GLY A 1 345 ? 23.875 -31.203 -22.969 1 93.44 345 GLY A C 1
ATOM 2472 O O . GLY A 1 345 ? 25.109 -31.203 -22.828 1 93.44 345 GLY A O 1
ATOM 2473 N N . LYS A 1 346 ? 23.031 -30.938 -22.094 1 93.12 346 LYS A N 1
ATOM 2474 C CA . LYS A 1 346 ? 23.578 -30.625 -20.781 1 93.12 346 LYS A CA 1
ATOM 2475 C C . LYS A 1 346 ? 23.922 -31.891 -20 1 93.12 346 LYS A C 1
ATOM 2477 O O . LYS A 1 346 ? 23.344 -32.938 -20.234 1 93.12 346 LYS A O 1
ATOM 2482 N N . GLY A 1 347 ? 24.875 -31.781 -19.109 1 93.19 347 GLY A N 1
ATOM 2483 C CA . GLY A 1 347 ? 25.281 -32.906 -18.281 1 93.19 347 GLY A CA 1
ATOM 2484 C C . GLY A 1 347 ? 24.188 -33.375 -17.344 1 93.19 347 GLY A C 1
ATOM 2485 O O . GLY A 1 347 ? 23.219 -32.656 -17.094 1 93.19 347 GLY A O 1
ATOM 2486 N N . ARG A 1 348 ? 24.297 -34.594 -16.906 1 92.5 348 ARG A N 1
ATOM 2487 C CA . ARG A 1 348 ? 23.297 -35.219 -16.047 1 92.5 348 ARG A CA 1
ATOM 2488 C C . ARG A 1 348 ? 23.094 -34.406 -14.766 1 92.5 348 ARG A C 1
ATOM 2490 O O . ARG A 1 348 ? 21.969 -34.188 -14.336 1 92.5 348 ARG A O 1
ATOM 2497 N N . ARG A 1 349 ? 24.141 -33.906 -14.242 1 90.81 349 ARG A N 1
ATOM 2498 C CA . ARG A 1 349 ? 24.078 -33.156 -12.992 1 90.81 349 ARG A CA 1
ATOM 2499 C C . ARG A 1 349 ? 23.375 -31.812 -13.195 1 90.81 349 ARG A C 1
ATOM 2501 O O . ARG A 1 349 ? 22.531 -31.422 -12.391 1 90.81 349 ARG A O 1
ATOM 2508 N N . GLN A 1 350 ? 23.766 -31.234 -14.219 1 91.5 350 GLN A N 1
ATOM 2509 C CA . GLN A 1 350 ? 23.141 -29.953 -14.531 1 91.5 350 GLN A CA 1
ATOM 2510 C C . GLN A 1 350 ? 21.656 -30.125 -14.844 1 91.5 350 GLN A C 1
ATOM 2512 O O . GLN A 1 350 ? 20.828 -29.297 -14.43 1 91.5 350 GLN A O 1
ATOM 2517 N N . SER A 1 351 ? 21.375 -31.172 -15.547 1 95.25 351 SER A N 1
ATOM 2518 C CA . SER A 1 351 ? 20 -31.438 -15.93 1 95.25 351 SER A CA 1
ATOM 2519 C C . SER A 1 351 ? 19.125 -31.734 -14.719 1 95.25 351 SER A C 1
ATOM 2521 O O . SER A 1 351 ? 18 -31.234 -14.617 1 95.25 351 SER A O 1
ATOM 2523 N N . LEU A 1 352 ? 19.609 -32.5 -13.797 1 94 352 LEU A N 1
ATOM 2524 C CA . LEU A 1 352 ? 18.844 -32.844 -12.594 1 94 352 LEU A CA 1
ATOM 2525 C C . LEU A 1 352 ? 18.688 -31.625 -11.688 1 94 352 LEU A C 1
ATOM 2527 O O . LEU A 1 352 ? 17.641 -31.438 -11.078 1 94 352 LEU A O 1
ATOM 2531 N N . ARG A 1 353 ? 19.688 -30.766 -11.633 1 92.38 353 ARG A N 1
ATOM 2532 C CA . ARG A 1 353 ? 19.609 -29.547 -10.836 1 92.38 353 ARG A CA 1
ATOM 2533 C C . ARG A 1 353 ? 18.578 -28.578 -11.414 1 92.38 353 ARG A C 1
ATOM 2535 O O . ARG A 1 353 ? 17.828 -27.953 -10.664 1 92.38 353 ARG A O 1
ATOM 2542 N N . LEU A 1 354 ? 18.641 -28.562 -12.68 1 93.81 354 LEU A N 1
ATOM 2543 C CA . LEU A 1 354 ? 17.656 -27.703 -13.336 1 93.81 354 LEU A CA 1
ATOM 2544 C C . LEU A 1 354 ? 16.234 -28.188 -13.086 1 93.81 354 LEU A C 1
ATOM 2546 O O . LEU A 1 354 ? 15.328 -27.391 -12.867 1 93.81 354 LEU A O 1
ATOM 2550 N N . GLY A 1 355 ? 16.109 -29.5 -13.18 1 94.69 355 GLY A N 1
ATOM 2551 C CA . GLY A 1 355 ? 14.805 -30.078 -12.875 1 94.69 355 GLY A CA 1
ATOM 2552 C C . GLY A 1 355 ? 14.328 -29.766 -11.469 1 94.69 355 GLY A C 1
ATOM 2553 O O . GLY A 1 355 ? 13.148 -29.484 -11.266 1 94.69 355 GLY A O 1
ATOM 2554 N N . ALA A 1 356 ? 15.156 -29.797 -10.531 1 93.31 356 ALA A N 1
ATOM 2555 C CA . ALA A 1 356 ? 14.812 -29.5 -9.141 1 93.31 356 ALA A CA 1
ATOM 2556 C C . ALA A 1 356 ? 14.484 -28.016 -8.953 1 93.31 356 ALA A C 1
ATOM 2558 O O . ALA A 1 356 ? 13.516 -27.672 -8.273 1 93.31 356 ALA A O 1
ATOM 2559 N N . LEU A 1 357 ? 15.219 -27.203 -9.609 1 91.88 357 LEU A N 1
ATOM 2560 C CA . LEU A 1 357 ? 15.086 -25.75 -9.438 1 91.88 357 LEU A CA 1
ATOM 2561 C C . LEU A 1 357 ? 13.773 -25.25 -10.039 1 91.88 357 LEU A C 1
ATOM 2563 O O . LEU A 1 357 ? 13.172 -24.312 -9.516 1 91.88 357 LEU A O 1
ATOM 2567 N N . MET A 1 358 ? 13.32 -25.938 -11.039 1 94.12 358 MET A N 1
ATOM 2568 C CA . MET A 1 358 ? 12.164 -25.438 -11.781 1 94.12 358 MET A CA 1
ATOM 2569 C C . MET A 1 358 ? 10.859 -25.812 -11.094 1 94.12 358 MET A C 1
ATOM 2571 O O . MET A 1 358 ? 9.781 -25.406 -11.531 1 94.12 358 MET A O 1
ATOM 2575 N N . ASN A 1 359 ? 10.953 -26.469 -9.992 1 92.81 359 ASN A N 1
ATOM 2576 C CA . ASN A 1 359 ? 9.773 -26.969 -9.289 1 92.81 359 ASN A CA 1
ATOM 2577 C C . ASN A 1 359 ? 9.141 -25.875 -8.43 1 92.81 359 ASN A C 1
ATOM 2579 O O . ASN A 1 359 ? 8.016 -26.031 -7.941 1 92.81 359 ASN A O 1
ATOM 2583 N N . CYS A 1 360 ? 9.719 -24.75 -8.281 1 91.56 360 CYS A N 1
ATOM 2584 C CA . CYS A 1 360 ? 9.195 -23.703 -7.41 1 91.56 360 CYS A CA 1
ATOM 2585 C C . CYS A 1 360 ? 8.086 -22.922 -8.102 1 91.56 360 CYS A C 1
ATOM 2587 O O . CYS A 1 360 ? 8.25 -22.484 -9.242 1 91.56 360 CYS A O 1
ATOM 2589 N N . ARG A 1 361 ? 6.969 -22.797 -7.469 1 92.69 361 ARG A N 1
ATOM 2590 C CA . ARG A 1 361 ? 5.793 -22.203 -8.094 1 92.69 361 ARG A CA 1
ATOM 2591 C C . ARG A 1 361 ? 5.438 -20.875 -7.434 1 92.69 361 ARG A C 1
ATOM 2593 O O . ARG A 1 361 ? 4.883 -19.984 -8.078 1 92.69 361 ARG A O 1
ATOM 2600 N N . GLY A 1 362 ? 5.57 -20.719 -6.172 1 87.44 362 GLY A N 1
ATOM 2601 C CA . GLY A 1 362 ? 5.508 -19.469 -5.438 1 87.44 362 GLY A CA 1
ATOM 2602 C C . GLY A 1 362 ? 4.207 -18.719 -5.648 1 87.44 362 GLY A C 1
ATOM 2603 O O . GLY A 1 362 ? 3.137 -19.328 -5.711 1 87.44 362 GLY A O 1
ATOM 2604 N N . ILE A 1 363 ? 4.309 -17.344 -5.766 1 87.06 363 ILE A N 1
ATOM 2605 C CA . ILE A 1 363 ? 3.189 -16.406 -5.801 1 87.06 363 ILE A CA 1
ATOM 2606 C C . ILE A 1 363 ? 2.461 -16.531 -7.137 1 87.06 363 ILE A C 1
ATOM 2608 O O . ILE A 1 363 ? 1.237 -16.391 -7.199 1 87.06 363 ILE A O 1
ATOM 2612 N N . THR A 1 364 ? 3.176 -16.781 -8.164 1 89.69 364 THR A N 1
ATOM 2613 C CA . THR A 1 364 ? 2.584 -16.844 -9.5 1 89.69 364 THR A CA 1
ATOM 2614 C C . THR A 1 364 ? 1.51 -17.922 -9.555 1 89.69 364 THR A C 1
ATOM 2616 O O . THR A 1 364 ? 0.44 -17.719 -10.133 1 89.69 364 THR A O 1
ATOM 2619 N N . GLU A 1 365 ? 1.821 -19.016 -9.016 1 93.56 365 GLU A N 1
ATOM 2620 C CA . GLU A 1 365 ? 0.84 -20.094 -9 1 93.56 365 GLU A CA 1
ATOM 2621 C C . GLU A 1 365 ? -0.389 -19.703 -8.18 1 93.56 365 GLU A C 1
ATOM 2623 O O . GLU A 1 365 ? -1.514 -20.078 -8.523 1 93.56 365 GLU A O 1
ATOM 2628 N N . LEU A 1 366 ? -0.208 -19.016 -7.16 1 92.44 366 LEU A N 1
ATOM 2629 C CA . LEU A 1 366 ? -1.326 -18.578 -6.324 1 92.44 366 LEU A CA 1
ATOM 2630 C C . LEU A 1 366 ? -2.229 -17.609 -7.082 1 92.44 366 LEU A C 1
ATOM 2632 O O . LEU A 1 366 ? -3.453 -17.656 -6.938 1 92.44 366 LEU A O 1
ATOM 2636 N N . VAL A 1 367 ? -1.588 -16.797 -7.762 1 91.56 367 VAL A N 1
ATOM 2637 C CA . VAL A 1 367 ? -2.34 -15.828 -8.562 1 91.56 367 VAL A CA 1
ATOM 2638 C C . VAL A 1 367 ? -3.178 -16.562 -9.602 1 91.56 367 VAL A C 1
ATOM 2640 O O . VAL A 1 367 ? -4.367 -16.281 -9.766 1 91.56 367 VAL A O 1
ATOM 2643 N N . ILE A 1 368 ? -2.576 -17.5 -10.258 1 93.31 368 ILE A N 1
ATOM 2644 C CA . ILE A 1 368 ? -3.268 -18.281 -11.281 1 93.31 368 ILE A CA 1
ATOM 2645 C C . ILE A 1 368 ? -4.418 -19.062 -10.641 1 93.31 368 ILE A C 1
ATOM 2647 O O . ILE A 1 368 ? -5.516 -19.109 -11.195 1 93.31 368 ILE A O 1
ATOM 2651 N N . ALA A 1 369 ? -4.148 -19.656 -9.508 1 94.06 369 ALA A N 1
ATOM 2652 C CA . ALA A 1 369 ? -5.191 -20.375 -8.789 1 94.06 369 ALA A CA 1
ATOM 2653 C C . ALA A 1 369 ? -6.367 -19.453 -8.461 1 94.06 369 ALA A C 1
ATOM 2655 O O . ALA A 1 369 ? -7.527 -19.844 -8.609 1 94.06 369 ALA A O 1
ATOM 2656 N N . ASN A 1 370 ? -6.016 -18.297 -8.039 1 91.44 370 ASN A N 1
ATOM 2657 C CA . ASN A 1 370 ? -7.047 -17.328 -7.684 1 91.44 370 ASN A CA 1
ATOM 2658 C C . ASN A 1 370 ? -7.879 -16.938 -8.898 1 91.44 370 ASN A C 1
ATOM 2660 O O . ASN A 1 370 ? -9.102 -16.797 -8.805 1 91.44 370 ASN A O 1
ATOM 2664 N N . VAL A 1 371 ? -7.254 -16.75 -9.961 1 89.88 371 VAL A N 1
ATOM 2665 C CA . VAL A 1 371 ? -7.953 -16.406 -11.203 1 89.88 371 VAL A CA 1
ATOM 2666 C C . VAL A 1 371 ? -8.883 -17.547 -11.594 1 89.88 371 VAL A C 1
ATOM 2668 O O . VAL A 1 371 ? -10.023 -17.328 -12 1 89.88 371 VAL A O 1
ATOM 2671 N N . GLY A 1 372 ? -8.414 -18.75 -11.484 1 92.75 372 GLY A N 1
ATOM 2672 C CA . GLY A 1 372 ? -9.227 -19.906 -11.805 1 92.75 372 GLY A CA 1
ATOM 2673 C C . GLY A 1 372 ? -10.477 -20.016 -10.953 1 92.75 372 GLY A C 1
ATOM 2674 O O . GLY A 1 372 ? -11.555 -20.312 -11.461 1 92.75 372 GLY A O 1
ATOM 2675 N N . LEU A 1 373 ? -10.336 -19.75 -9.703 1 92 373 LEU A N 1
ATOM 2676 C CA . LEU A 1 373 ? -11.477 -19.812 -8.797 1 92 373 LEU A CA 1
ATOM 2677 C C . LEU A 1 373 ? -12.469 -18.688 -9.086 1 92 373 LEU A C 1
ATOM 2679 O O . LEU A 1 373 ? -13.68 -18.922 -9.156 1 92 373 LEU A O 1
ATOM 2683 N N . GLN A 1 374 ? -11.953 -17.531 -9.258 1 87.12 374 GLN A N 1
ATOM 2684 C CA . GLN A 1 374 ? -12.781 -16.359 -9.477 1 87.12 374 GLN A CA 1
ATOM 2685 C C . GLN A 1 374 ? -13.578 -16.469 -10.773 1 87.12 374 GLN A C 1
ATOM 2687 O O . GLN A 1 374 ? -14.711 -15.992 -10.852 1 87.12 374 GLN A O 1
ATOM 2692 N N . HIS A 1 375 ? -12.977 -17.109 -11.734 1 87.75 375 HIS A N 1
ATOM 2693 C CA . HIS A 1 375 ? -13.633 -17.219 -13.031 1 87.75 375 HIS A CA 1
ATOM 2694 C C . HIS A 1 375 ? -14.367 -18.562 -13.156 1 87.75 375 HIS A C 1
ATOM 2696 O O . HIS A 1 375 ? -14.828 -18.906 -14.242 1 87.75 375 HIS A O 1
ATOM 2702 N N . GLY A 1 376 ? -14.383 -19.328 -12.086 1 90.56 376 GLY A N 1
ATOM 2703 C CA . GLY A 1 376 ? -15.141 -20.562 -12.047 1 90.56 376 GLY A CA 1
ATOM 2704 C C . GLY A 1 376 ? -14.531 -21.672 -12.891 1 90.56 376 GLY A C 1
ATOM 2705 O O . GLY A 1 376 ? -15.25 -22.516 -13.438 1 90.56 376 GLY A O 1
ATOM 2706 N N . LEU A 1 377 ? -13.273 -21.656 -13.07 1 93 377 LEU A N 1
ATOM 2707 C CA . LEU A 1 377 ? -12.594 -22.672 -13.867 1 93 377 LEU A CA 1
ATOM 2708 C C . LEU A 1 377 ? -12.289 -23.906 -13.031 1 93 377 LEU A C 1
ATOM 2710 O O . LEU A 1 377 ? -12.023 -24.984 -13.57 1 93 377 LEU A O 1
ATOM 2714 N N . ILE A 1 378 ? -12.328 -23.719 -11.711 1 94.5 378 ILE A N 1
ATOM 2715 C CA . ILE A 1 378 ? -12.047 -24.828 -10.797 1 94.5 378 ILE A CA 1
ATOM 2716 C C . ILE A 1 378 ? -12.93 -24.703 -9.562 1 94.5 378 ILE A C 1
ATOM 2718 O O . ILE A 1 378 ? -13.398 -23.609 -9.219 1 94.5 378 ILE A O 1
ATOM 2722 N N . THR A 1 379 ? -13.188 -25.812 -8.945 1 93.69 379 THR A N 1
ATOM 2723 C CA . THR A 1 379 ? -13.961 -25.844 -7.703 1 93.69 379 THR A CA 1
ATOM 2724 C C . THR A 1 379 ? -13.094 -25.438 -6.52 1 93.69 379 THR A C 1
ATOM 2726 O O . THR A 1 379 ? -11.867 -25.375 -6.629 1 93.69 379 THR A O 1
ATOM 2729 N N . PRO A 1 380 ? -13.719 -25.156 -5.359 1 91.62 380 PRO A N 1
ATOM 2730 C CA . PRO A 1 380 ? -12.945 -24.828 -4.16 1 91.62 380 PRO A CA 1
ATOM 2731 C C . PRO A 1 380 ? -11.969 -25.938 -3.762 1 91.62 380 PRO A C 1
ATOM 2733 O O . PRO A 1 380 ? -10.883 -25.656 -3.254 1 91.62 380 PRO A O 1
ATOM 2736 N N . LEU A 1 381 ? -12.414 -27.141 -4.016 1 92.19 381 LEU A N 1
ATOM 2737 C CA . LEU A 1 381 ? -11.508 -28.266 -3.746 1 92.19 381 LEU A CA 1
ATOM 2738 C C . LEU A 1 381 ? -10.289 -28.203 -4.664 1 92.19 381 LEU A C 1
ATOM 2740 O O . LEU A 1 381 ? -9.156 -28.359 -4.207 1 92.19 381 LEU A O 1
ATOM 2744 N N . GLY A 1 382 ? -10.586 -28.047 -5.949 1 93.81 382 GLY A N 1
ATOM 2745 C CA . GLY A 1 382 ? -9.484 -27.906 -6.891 1 93.81 382 GLY A CA 1
ATOM 2746 C C . GLY A 1 382 ? -8.555 -26.75 -6.551 1 93.81 382 GLY A C 1
ATOM 2747 O O . GLY A 1 382 ? -7.336 -26.875 -6.676 1 93.81 382 GLY A O 1
ATOM 2748 N N . TYR A 1 383 ? -9.133 -25.656 -6.105 1 94.5 383 TYR A N 1
ATOM 2749 C CA . TYR A 1 383 ? -8.375 -24.469 -5.691 1 94.5 383 TYR A CA 1
ATOM 2750 C C . TYR A 1 383 ? -7.441 -24.812 -4.531 1 94.5 383 TYR A C 1
ATOM 2752 O O . TYR A 1 383 ? -6.254 -24.469 -4.566 1 94.5 383 TYR A O 1
ATOM 2760 N N . THR A 1 384 ? -7.957 -25.438 -3.576 1 92.94 384 THR A N 1
ATOM 2761 C CA . THR A 1 384 ? -7.191 -25.766 -2.383 1 92.94 384 THR A CA 1
ATOM 2762 C C . THR A 1 384 ? -6.027 -26.688 -2.732 1 92.94 384 THR A C 1
ATOM 2764 O O . THR A 1 384 ? -4.922 -26.531 -2.215 1 92.94 384 THR A O 1
ATOM 2767 N N . VAL A 1 385 ? -6.285 -27.609 -3.59 1 94.19 385 VAL A N 1
ATOM 2768 C CA . VAL A 1 385 ? -5.254 -28.547 -4.016 1 94.19 385 VAL A CA 1
ATOM 2769 C C . VAL A 1 385 ? -4.133 -27.797 -4.73 1 94.19 385 VAL A C 1
ATOM 2771 O O . VAL A 1 385 ? -2.953 -28.016 -4.449 1 94.19 385 VAL A O 1
ATOM 2774 N N . ILE A 1 386 ? -4.473 -26.875 -5.645 1 95.69 386 ILE A N 1
ATOM 2775 C CA . ILE A 1 386 ? -3.475 -26.125 -6.383 1 95.69 386 ILE A CA 1
ATOM 2776 C C . ILE A 1 386 ? -2.668 -25.25 -5.422 1 95.69 386 ILE A C 1
ATOM 2778 O O . ILE A 1 386 ? -1.446 -25.141 -5.547 1 95.69 386 ILE A O 1
ATOM 2782 N N . VAL A 1 387 ? -3.314 -24.672 -4.457 1 94.12 387 VAL A N 1
ATOM 2783 C CA . VAL A 1 387 ? -2.652 -23.812 -3.48 1 94.12 387 VAL A CA 1
ATOM 2784 C C . VAL A 1 387 ? -1.643 -24.625 -2.676 1 94.12 387 VAL A C 1
ATOM 2786 O O . VAL A 1 387 ? -0.505 -24.188 -2.475 1 94.12 387 VAL A O 1
ATOM 2789 N N . LEU A 1 388 ? -2.029 -25.797 -2.268 1 93.38 388 LEU A N 1
ATOM 2790 C CA . LEU A 1 388 ? -1.14 -26.641 -1.477 1 93.38 388 LEU A CA 1
ATOM 2791 C C . LEU A 1 388 ? 0.02 -27.156 -2.324 1 93.38 388 LEU A C 1
ATOM 2793 O O . LEU A 1 388 ? 1.138 -27.297 -1.827 1 93.38 388 LEU A O 1
ATOM 2797 N N . ILE A 1 389 ? -0.268 -27.469 -3.564 1 94.94 389 ILE A N 1
ATOM 2798 C CA . ILE A 1 389 ? 0.804 -27.844 -4.48 1 94.94 389 ILE A CA 1
ATOM 2799 C C . ILE A 1 389 ? 1.827 -26.703 -4.57 1 94.94 389 ILE A C 1
ATOM 2801 O O . ILE A 1 389 ? 3.035 -26.953 -4.516 1 94.94 389 ILE A O 1
ATOM 2805 N N . ALA A 1 390 ? 1.325 -25.484 -4.688 1 94.19 390 ALA A N 1
ATOM 2806 C CA . ALA A 1 390 ? 2.203 -24.328 -4.789 1 94.19 390 ALA A CA 1
ATOM 2807 C C . ALA A 1 390 ? 3.1 -24.203 -3.562 1 94.19 390 ALA A C 1
ATOM 2809 O O . ALA A 1 390 ? 4.305 -23.984 -3.686 1 94.19 390 ALA A O 1
ATOM 2810 N N . VAL A 1 391 ? 2.543 -24.359 -2.406 1 92.75 391 VAL A N 1
ATOM 2811 C CA . VAL A 1 391 ? 3.27 -24.188 -1.153 1 92.75 391 VAL A CA 1
ATOM 2812 C C . VAL A 1 391 ? 4.289 -25.297 -0.981 1 92.75 391 VAL A C 1
ATOM 2814 O O . VAL A 1 391 ? 5.465 -25.047 -0.711 1 92.75 391 VAL A O 1
ATOM 2817 N N . VAL A 1 392 ? 3.9 -26.547 -1.185 1 93.75 392 VAL A N 1
ATOM 2818 C CA . VAL A 1 392 ? 4.738 -27.719 -0.932 1 93.75 392 VAL A CA 1
ATOM 2819 C C . VAL A 1 392 ? 5.879 -27.766 -1.947 1 93.75 392 VAL A C 1
ATOM 2821 O O . VAL A 1 392 ? 7.031 -28 -1.584 1 93.75 392 VAL A O 1
ATOM 2824 N N . THR A 1 393 ? 5.551 -27.547 -3.174 1 94.12 393 THR A N 1
ATOM 2825 C CA . THR A 1 393 ? 6.582 -27.625 -4.203 1 94.12 393 THR A CA 1
ATOM 2826 C C . THR A 1 393 ? 7.613 -26.5 -4.02 1 94.12 393 THR A C 1
ATOM 2828 O O . THR A 1 393 ? 8.805 -26.719 -4.234 1 94.12 393 THR A O 1
ATOM 2831 N N . THR A 1 394 ? 7.137 -25.344 -3.639 1 91.44 394 THR A N 1
ATOM 2832 C CA . THR A 1 394 ? 8.062 -24.25 -3.373 1 91.44 394 THR A CA 1
ATOM 2833 C C . THR A 1 394 ? 8.969 -24.594 -2.186 1 91.44 394 THR A C 1
ATOM 2835 O O . THR A 1 394 ? 10.18 -24.359 -2.236 1 91.44 394 THR A O 1
ATOM 2838 N N . ALA A 1 395 ? 8.445 -25.172 -1.204 1 91.06 395 ALA A N 1
ATOM 2839 C CA . ALA A 1 395 ? 9.188 -25.516 0.004 1 91.06 395 ALA A CA 1
ATOM 2840 C C . ALA A 1 395 ? 10.234 -26.578 -0.285 1 91.06 395 ALA A C 1
ATOM 2842 O O . ALA A 1 395 ? 11.328 -26.562 0.285 1 91.06 395 ALA A O 1
ATOM 2843 N N . ILE A 1 396 ? 9.953 -27.484 -1.134 1 91.81 396 ILE A N 1
ATOM 2844 C CA . ILE A 1 396 ? 10.805 -28.641 -1.351 1 91.81 396 ILE A CA 1
ATOM 2845 C C . ILE A 1 396 ? 11.93 -28.281 -2.322 1 91.81 396 ILE A C 1
ATOM 2847 O O . ILE A 1 396 ? 12.961 -28.969 -2.371 1 91.81 396 ILE A O 1
ATOM 2851 N N . THR A 1 397 ? 11.742 -27.219 -3.035 1 87.62 397 THR A N 1
ATOM 2852 C CA . THR A 1 397 ? 12.703 -26.859 -4.078 1 87.62 397 THR A CA 1
ATOM 2853 C C . THR A 1 397 ? 14.078 -26.609 -3.48 1 87.62 397 THR A C 1
ATOM 2855 O O . THR A 1 397 ? 15.086 -27.125 -3.969 1 87.62 397 THR A O 1
ATOM 2858 N N . GLY A 1 398 ? 14.125 -25.812 -2.424 1 80.44 398 GLY A N 1
ATOM 2859 C CA . GLY A 1 398 ? 15.406 -25.547 -1.789 1 80.44 398 GLY A CA 1
ATOM 2860 C C . GLY A 1 398 ? 16.156 -26.797 -1.378 1 80.44 398 GLY A C 1
ATOM 2861 O O . GLY A 1 398 ? 17.266 -27.047 -1.842 1 80.44 398 GLY A O 1
ATOM 2862 N N . PRO A 1 399 ? 15.602 -27.625 -0.606 1 83.19 399 PRO A N 1
ATOM 2863 C CA . PRO A 1 399 ? 16.203 -28.875 -0.163 1 83.19 399 PRO A CA 1
ATOM 2864 C C . PRO A 1 399 ? 16.578 -29.797 -1.325 1 83.19 399 PRO A C 1
ATOM 2866 O O . PRO A 1 399 ? 17.625 -30.453 -1.29 1 83.19 399 PRO A O 1
ATOM 2869 N N . LEU A 1 400 ? 15.828 -29.828 -2.33 1 83.25 400 LEU A N 1
ATOM 2870 C CA . LEU A 1 400 ? 16.094 -30.672 -3.482 1 83.25 400 LEU A CA 1
ATOM 2871 C C . LEU A 1 400 ? 17.297 -30.156 -4.273 1 83.25 400 LEU A C 1
ATOM 2873 O O . LEU A 1 400 ? 18.094 -30.953 -4.777 1 83.25 400 LEU A O 1
ATOM 2877 N N . ALA A 1 401 ? 17.406 -28.875 -4.336 1 78.25 401 ALA A N 1
ATOM 2878 C CA . ALA A 1 401 ? 18.5 -28.266 -5.086 1 78.25 401 ALA A CA 1
ATOM 2879 C C . ALA A 1 401 ? 19.828 -28.453 -4.367 1 78.25 401 ALA A C 1
ATOM 2881 O O . ALA A 1 401 ? 20.875 -28.547 -5.008 1 78.25 401 ALA A O 1
ATOM 2882 N N . ARG A 1 402 ? 19.797 -28.453 -3.107 1 76.69 402 ARG A N 1
ATOM 2883 C CA . ARG A 1 402 ? 21 -28.656 -2.309 1 76.69 402 ARG A CA 1
ATOM 2884 C C . ARG A 1 402 ? 21.484 -30.094 -2.398 1 76.69 402 ARG A C 1
ATOM 2886 O O . ARG A 1 402 ? 22.703 -30.344 -2.432 1 76.69 402 ARG A O 1
ATOM 2893 N N . LEU A 1 403 ? 20.672 -31 -2.326 1 66.12 403 LEU A N 1
ATOM 2894 C CA . LEU A 1 403 ? 21.031 -32.406 -2.377 1 66.12 403 LEU A CA 1
ATOM 2895 C C . LEU A 1 403 ? 21.734 -32.75 -3.684 1 66.12 403 LEU A C 1
ATOM 2897 O O . LEU A 1 403 ? 22.656 -33.562 -3.701 1 66.12 403 LEU A O 1
ATOM 2901 N N . ARG A 1 404 ? 21.484 -31.922 -4.633 1 60.88 404 ARG A N 1
ATOM 2902 C CA . ARG A 1 404 ? 22.062 -32.25 -5.938 1 60.88 404 ARG A CA 1
ATOM 2903 C C . ARG A 1 404 ? 23.328 -31.422 -6.195 1 60.88 404 ARG A C 1
ATOM 2905 O O . ARG A 1 404 ? 24.141 -31.797 -7.035 1 60.88 404 ARG A O 1
ATOM 2912 N N . ALA A 1 405 ? 23.562 -30.203 -5.547 1 57.34 405 ALA A N 1
ATOM 2913 C CA . ALA A 1 405 ? 24.781 -29.422 -5.637 1 57.34 405 ALA A CA 1
ATOM 2914 C C . ALA A 1 405 ? 25.938 -30.109 -4.902 1 57.34 405 ALA A C 1
ATOM 2916 O O . ALA A 1 405 ? 27.094 -30.016 -5.312 1 57.34 405 ALA A O 1
ATOM 2917 N N . ALA A 1 406 ? 25.75 -30.672 -3.758 1 50.84 406 ALA A N 1
ATOM 2918 C CA . ALA A 1 406 ? 26.797 -31.312 -2.961 1 50.84 406 ALA A CA 1
ATOM 2919 C C . ALA A 1 406 ? 27.578 -32.344 -3.787 1 50.84 406 ALA A C 1
ATOM 2921 O O . ALA A 1 406 ? 28.766 -32.562 -3.549 1 50.84 406 ALA A O 1
ATOM 2922 N N . ASP A 1 407 ? 27.047 -32.688 -4.797 1 45.84 407 ASP A N 1
ATOM 2923 C CA . ASP A 1 407 ? 27.859 -33.625 -5.543 1 45.84 407 ASP A CA 1
ATOM 2924 C C . ASP A 1 407 ? 28.859 -32.938 -6.457 1 45.84 407 ASP A C 1
ATOM 2926 O O . ASP A 1 407 ? 29.828 -33.531 -6.906 1 45.84 407 ASP A O 1
ATOM 2930 N N . GLU A 1 408 ? 28.594 -31.656 -6.789 1 44.84 408 GLU A N 1
ATOM 2931 C CA . GLU A 1 408 ? 29.5 -31 -7.73 1 44.84 408 GLU A CA 1
ATOM 2932 C C . GLU A 1 408 ? 30.703 -30.406 -7.016 1 44.84 408 GLU A C 1
ATOM 2934 O O . GLU A 1 408 ? 31.75 -30.172 -7.641 1 44.84 408 GLU A O 1
ATOM 2939 N N . ASP A 1 409 ? 30.625 -29.891 -5.906 1 41.97 409 ASP A N 1
ATOM 2940 C CA . ASP A 1 409 ? 31.828 -29.266 -5.352 1 41.97 409 ASP A CA 1
ATOM 2941 C C . ASP A 1 409 ? 32.969 -30.266 -5.293 1 41.97 409 ASP A C 1
ATOM 2943 O O . ASP A 1 409 ? 34.062 -29.938 -4.824 1 41.97 409 ASP A O 1
ATOM 2947 N N . LEU A 1 410 ? 32.719 -31.547 -5.414 1 35.47 410 LEU A N 1
ATOM 2948 C CA . LEU A 1 410 ? 33.906 -32.375 -5.254 1 35.47 410 LEU A CA 1
ATOM 2949 C C . LEU A 1 410 ? 34.781 -32.281 -6.508 1 35.47 410 LEU A C 1
ATOM 2951 O O . LEU A 1 410 ? 35.75 -33.031 -6.625 1 35.47 410 LEU A O 1
ATOM 2955 N N . LEU A 1 411 ? 34.25 -31.891 -7.633 1 35.44 411 LEU A N 1
ATOM 2956 C CA . LEU A 1 411 ? 35.344 -31.875 -8.609 1 35.44 411 LEU A CA 1
ATOM 2957 C C . LEU A 1 411 ? 36.281 -30.688 -8.367 1 35.44 411 LEU A C 1
ATOM 2959 O O . LEU A 1 411 ? 35.812 -29.578 -8.102 1 35.44 411 LEU A O 1
ATOM 2963 N N . PRO A 1 412 ? 37.531 -30.953 -7.941 1 36 412 PRO A N 1
ATOM 2964 C CA . PRO A 1 412 ? 38.625 -29.969 -7.82 1 36 412 PRO A CA 1
ATOM 2965 C C . PRO A 1 412 ? 38.625 -28.953 -8.961 1 36 412 PRO A C 1
ATOM 2967 O O . PRO A 1 412 ? 38.25 -29.281 -10.094 1 36 412 PRO A O 1
ATOM 2970 N N . GLY A 1 413 ? 38.219 -27.75 -8.805 1 33.91 413 GLY A N 1
ATOM 2971 C CA . GLY A 1 413 ? 38.5 -26.656 -9.734 1 33.91 413 GLY A CA 1
ATOM 2972 C C . GLY A 1 413 ? 39.75 -26.859 -10.547 1 33.91 413 GLY A C 1
ATOM 2973 O O . GLY A 1 413 ? 40.844 -27 -9.984 1 33.91 413 GLY A O 1
ATOM 2974 N N . VAL A 1 414 ? 39.719 -27.578 -11.68 1 34.16 414 VAL A N 1
ATOM 2975 C CA . VAL A 1 414 ? 40.906 -27.5 -12.555 1 34.16 414 VAL A CA 1
ATOM 2976 C C . VAL A 1 414 ? 41.312 -26.031 -12.703 1 34.16 414 VAL A C 1
ATOM 2978 O O . VAL A 1 414 ? 40.5 -25.156 -12.984 1 34.16 414 VAL A O 1
ATOM 2981 N N . PRO A 1 415 ? 42.406 -25.656 -12.062 1 35.91 415 PRO A N 1
ATOM 2982 C CA . PRO A 1 415 ? 42.938 -24.328 -12.352 1 35.91 415 PRO A CA 1
ATOM 2983 C C . PRO A 1 415 ? 42.875 -23.969 -13.828 1 35.91 415 PRO A C 1
ATOM 2985 O O . PRO A 1 415 ? 43.094 -24.828 -14.695 1 35.91 415 PRO A O 1
ATOM 2988 N N . LEU A 1 416 ? 41.875 -23.188 -14.188 1 33.25 416 LEU A N 1
ATOM 2989 C CA . LEU A 1 416 ? 42 -22.703 -15.562 1 33.25 416 LEU A CA 1
ATOM 2990 C C . LEU A 1 416 ? 43.438 -22.391 -15.906 1 33.25 416 LEU A C 1
ATOM 2992 O O . LEU A 1 416 ? 44.156 -21.766 -15.117 1 33.25 416 LEU A O 1
ATOM 2996 N N . PRO A 1 417 ? 44.094 -23.188 -16.703 1 32.88 417 PRO A N 1
ATOM 2997 C CA . PRO A 1 417 ? 45.469 -22.844 -17.109 1 32.88 417 PRO A CA 1
ATOM 2998 C C . PRO A 1 417 ? 45.594 -21.375 -17.531 1 32.88 417 PRO A C 1
ATOM 3000 O O . PRO A 1 417 ? 44.656 -20.812 -18.078 1 32.88 417 PRO A O 1
ATOM 3003 N N . VAL A 1 418 ? 46.156 -20.578 -16.688 1 33.44 418 VAL A N 1
ATOM 3004 C CA . VAL A 1 418 ? 46.625 -19.25 -17.078 1 33.44 418 VAL A CA 1
ATOM 3005 C C . VAL A 1 418 ? 47.156 -19.312 -18.516 1 33.44 418 VAL A C 1
ATOM 3007 O O . VAL A 1 418 ? 48.125 -20.031 -18.797 1 33.44 418 VAL A O 1
ATOM 3010 N N . SER A 1 419 ? 46.25 -19.312 -19.547 1 28.08 419 SER A N 1
ATOM 3011 C CA . SER A 1 419 ? 46.781 -19.156 -20.906 1 28.08 419 SER A CA 1
ATOM 3012 C C . SER A 1 419 ? 47.875 -18.094 -20.938 1 28.08 419 SER A C 1
ATOM 3014 O O . SER A 1 419 ? 47.688 -16.953 -20.516 1 28.08 419 SER A O 1
ATOM 3016 N N . SER A 1 420 ? 49.125 -18.484 -20.688 1 31 420 SER A N 1
ATOM 3017 C CA . SER A 1 420 ? 50.375 -17.812 -20.938 1 31 420 SER A CA 1
ATOM 3018 C C . SER A 1 420 ? 50.406 -17.172 -22.328 1 31 420 SER A C 1
ATOM 3020 O O . SER A 1 420 ? 51.031 -17.688 -23.25 1 31 420 SER A O 1
ATOM 3022 N N . THR A 1 421 ? 49.188 -16.797 -22.922 1 27.77 421 THR A N 1
ATOM 3023 C CA . THR A 1 421 ? 49.469 -16.188 -24.219 1 27.77 421 THR A CA 1
ATOM 3024 C C . THR A 1 421 ? 50.344 -14.961 -24.062 1 27.77 421 THR A C 1
ATOM 3026 O O . THR A 1 421 ? 49.875 -13.891 -23.672 1 27.77 421 THR A O 1
ATOM 3029 N N . ARG A 1 422 ? 51.469 -15.047 -23.312 1 27.47 422 ARG A N 1
ATOM 3030 C CA . ARG A 1 422 ? 52.531 -14.055 -23.547 1 27.47 422 ARG A CA 1
ATOM 3031 C C . ARG A 1 422 ? 52.719 -13.781 -25.031 1 27.47 422 ARG A C 1
ATOM 3033 O O . ARG A 1 422 ? 53.125 -14.656 -25.781 1 27.47 422 ARG A O 1
ATOM 3040 N N . ASN A 1 423 ? 51.688 -13.086 -25.641 1 23.97 423 ASN A N 1
ATOM 3041 C CA . ASN A 1 423 ? 51.969 -12.531 -26.953 1 23.97 423 ASN A CA 1
ATOM 3042 C C . ASN A 1 423 ? 53.406 -12.055 -27.062 1 23.97 423 ASN A C 1
ATOM 3044 O O . ASN A 1 423 ? 53.875 -11.258 -26.234 1 23.97 423 ASN A O 1
ATOM 3048 N N . ALA A 1 424 ? 54.219 -12.891 -27.547 1 29.23 424 ALA A N 1
ATOM 3049 C CA . ALA A 1 424 ? 55.5 -12.711 -28.203 1 29.23 424 ALA A CA 1
ATOM 3050 C C . ALA A 1 424 ? 55.5 -11.461 -29.078 1 29.23 424 ALA A C 1
ATOM 3052 O O . ALA A 1 424 ? 54.75 -11.375 -30.047 1 29.23 424 ALA A O 1
ATOM 3053 N N . ALA A 1 425 ? 55.531 -10.211 -28.391 1 29.72 425 ALA A N 1
ATOM 3054 C CA . ALA A 1 425 ? 56.062 -9.086 -29.172 1 29.72 425 ALA A CA 1
ATOM 3055 C C . ALA A 1 425 ? 57.062 -9.57 -30.234 1 29.72 425 ALA A C 1
ATOM 3057 O O . ALA A 1 425 ? 58.062 -10.188 -29.906 1 29.72 425 ALA A O 1
ATOM 3058 N N . ARG A 1 426 ? 56.562 -10.078 -31.344 1 28.09 426 ARG A N 1
ATOM 3059 C CA . ARG A 1 426 ? 57.469 -10.25 -32.469 1 28.09 426 ARG A CA 1
ATOM 3060 C C . ARG A 1 426 ? 58.5 -9.125 -32.531 1 28.09 426 ARG A C 1
ATOM 3062 O O . ARG A 1 426 ? 58.156 -7.949 -32.562 1 28.09 426 ARG A O 1
ATOM 3069 N N . ALA A 1 427 ? 59.562 -9.367 -31.75 1 31.61 427 ALA A N 1
ATOM 3070 C CA . ALA A 1 427 ? 60.844 -8.672 -31.984 1 31.61 427 ALA A CA 1
ATOM 3071 C C . ALA A 1 427 ? 61.031 -8.367 -33.469 1 31.61 427 ALA A C 1
ATOM 3073 O O . ALA A 1 427 ? 61.062 -9.281 -34.281 1 31.61 427 ALA A O 1
ATOM 3074 N N . VAL A 1 428 ? 60.219 -7.418 -34 1 29 428 VAL A N 1
ATOM 3075 C CA . VAL A 1 428 ? 60.656 -6.785 -35.25 1 29 428 VAL A CA 1
ATOM 3076 C C . VAL A 1 428 ? 62.188 -6.734 -35.281 1 29 428 VAL A C 1
ATOM 3078 O O . VAL A 1 428 ? 62.812 -6.305 -34.312 1 29 428 VAL A O 1
ATOM 3081 N N . PRO A 1 429 ? 62.75 -7.582 -36 1 33.28 429 PRO A N 1
ATOM 3082 C CA . PRO A 1 429 ? 64.188 -7.598 -36.312 1 33.28 429 PRO A CA 1
ATOM 3083 C C . PRO A 1 429 ? 64.75 -6.203 -36.562 1 33.28 429 PRO A C 1
ATOM 3085 O O . PRO A 1 429 ? 64 -5.285 -36.938 1 33.28 429 PRO A O 1
ATOM 3088 N N . SER A 1 430 ? 65.625 -5.809 -35.656 1 29.28 430 SER A N 1
ATOM 3089 C CA . SER A 1 430 ? 66.562 -4.68 -35.781 1 29.28 430 SER A CA 1
ATOM 3090 C C . SER A 1 430 ? 67.062 -4.547 -37.219 1 29.28 430 SER A C 1
ATOM 3092 O O . SER A 1 430 ? 67.875 -3.682 -37.5 1 29.28 430 SER A O 1
ATOM 3094 N N . ARG A 1 431 ? 66.438 -5.129 -38.281 1 24.48 431 ARG A N 1
ATOM 3095 C CA . ARG A 1 431 ? 67.312 -4.902 -39.406 1 24.48 431 ARG A CA 1
ATOM 3096 C C . ARG A 1 431 ? 67.812 -3.459 -39.438 1 24.48 431 ARG A C 1
ATOM 3098 O O . ARG A 1 431 ? 67 -2.523 -39.312 1 24.48 431 ARG A O 1
ATOM 3105 N N . ARG A 1 432 ? 69.062 -3.318 -39.188 1 23.92 432 ARG A N 1
ATOM 3106 C CA . ARG A 1 432 ? 70.125 -2.389 -39.531 1 23.92 432 ARG A CA 1
ATOM 3107 C C . ARG A 1 432 ? 70 -1.902 -40.969 1 23.92 432 ARG A C 1
ATOM 3109 O O . ARG A 1 432 ? 70.688 -1.01 -41.375 1 23.92 432 ARG A O 1
ATOM 3116 N N . THR A 1 433 ? 68.812 -2.199 -41.812 1 23.02 433 THR A N 1
ATOM 3117 C CA . THR A 1 433 ? 69.375 -1.467 -42.938 1 23.02 433 THR A CA 1
ATOM 3118 C C . THR A 1 433 ? 69.438 0.026 -42.656 1 23.02 433 THR A C 1
ATOM 3120 O O . THR A 1 433 ? 68.562 0.574 -41.969 1 23.02 433 THR A O 1
ATOM 3123 N N . MET B 1 1 ? -23.812 -6.312 -7.402 1 39.31 1 MET B N 1
ATOM 3124 C CA . MET B 1 1 ? -22.922 -6.234 -8.562 1 39.31 1 MET B CA 1
ATOM 3125 C C . MET B 1 1 ? -21.953 -7.406 -8.586 1 39.31 1 MET B C 1
ATOM 3127 O O . MET B 1 1 ? -21.422 -7.805 -7.547 1 39.31 1 MET B O 1
ATOM 3131 N N . PRO B 1 2 ? -21.844 -8.156 -9.586 1 47.94 2 PRO B N 1
ATOM 3132 C CA . PRO B 1 2 ? -20.938 -9.305 -9.609 1 47.94 2 PRO B CA 1
ATOM 3133 C C . PRO B 1 2 ? -19.516 -8.945 -9.188 1 47.94 2 PRO B C 1
ATOM 3135 O O . PRO B 1 2 ? -19.094 -7.797 -9.352 1 47.94 2 PRO B O 1
ATOM 3138 N N . ALA B 1 3 ? -18.891 -9.703 -8.32 1 48.69 3 ALA B N 1
ATOM 3139 C CA . ALA B 1 3 ? -17.578 -9.562 -7.711 1 48.69 3 ALA B CA 1
ATOM 3140 C C . ALA B 1 3 ? -16.578 -8.961 -8.703 1 48.69 3 ALA B C 1
ATOM 3142 O O . ALA B 1 3 ? -15.758 -8.125 -8.328 1 48.69 3 ALA B O 1
ATOM 3143 N N . PHE B 1 4 ? -16.703 -9.398 -10.047 1 53.09 4 PHE B N 1
ATOM 3144 C CA . PHE B 1 4 ? -15.844 -8.906 -11.117 1 53.09 4 PHE B CA 1
ATOM 3145 C C . PHE B 1 4 ? -16.031 -7.406 -11.312 1 53.09 4 PHE B C 1
ATOM 3147 O O . PHE B 1 4 ? -15.07 -6.672 -11.531 1 53.09 4 PHE B O 1
ATOM 3154 N N . GLU B 1 5 ? -17.266 -7.008 -10.922 1 68.81 5 GLU B N 1
ATOM 3155 C CA . GLU B 1 5 ? -17.609 -5.609 -11.172 1 68.81 5 GLU B CA 1
ATOM 3156 C C . GLU B 1 5 ? -17.016 -4.699 -10.102 1 68.81 5 GLU B C 1
ATOM 3158 O O . GLU B 1 5 ? -16.562 -3.594 -10.398 1 68.81 5 GLU B O 1
ATOM 3163 N N . GLN B 1 6 ? -16.828 -5.359 -8.984 1 80.38 6 GLN B N 1
ATOM 3164 C CA . GLN B 1 6 ? -16.328 -4.539 -7.879 1 80.38 6 GLN B CA 1
ATOM 3165 C C . GLN B 1 6 ? -14.836 -4.273 -8.016 1 80.38 6 GLN B C 1
ATOM 3167 O O . GLN B 1 6 ? -14.375 -3.154 -7.777 1 80.38 6 GLN B O 1
ATOM 3172 N N . LEU B 1 7 ? -14.125 -5.273 -8.492 1 86.38 7 LEU B N 1
ATOM 3173 C CA . LEU B 1 7 ? -12.68 -5.129 -8.656 1 86.38 7 LEU B CA 1
ATOM 3174 C C . LEU B 1 7 ? -12.359 -4.152 -9.781 1 86.38 7 LEU B C 1
ATOM 3176 O O . LEU B 1 7 ? -11.484 -3.293 -9.633 1 86.38 7 LEU B O 1
ATOM 3180 N N . THR B 1 8 ? -13.109 -4.273 -10.852 1 87 8 THR B N 1
ATOM 3181 C CA . THR B 1 8 ? -12.891 -3.387 -11.992 1 87 8 THR B CA 1
ATOM 3182 C C . THR B 1 8 ? -13.133 -1.933 -11.594 1 87 8 THR B C 1
ATOM 3184 O O . THR B 1 8 ? -12.32 -1.058 -11.914 1 87 8 THR B O 1
ATOM 3187 N N . ARG B 1 9 ? -14.234 -1.77 -10.922 1 88.38 9 ARG B N 1
ATOM 3188 C CA . ARG B 1 9 ? -14.562 -0.416 -10.5 1 88.38 9 ARG B CA 1
ATOM 3189 C C . ARG B 1 9 ? -13.531 0.121 -9.516 1 88.38 9 ARG B C 1
ATOM 3191 O O . ARG B 1 9 ? -13.164 1.296 -9.578 1 88.38 9 ARG B O 1
ATOM 3198 N N . PHE B 1 10 ? -13.125 -0.716 -8.625 1 92.62 10 PHE B N 1
ATOM 3199 C CA . PHE B 1 10 ? -12.117 -0.326 -7.648 1 92.62 10 PHE B CA 1
ATOM 3200 C C . PHE B 1 10 ? -10.828 0.1 -8.344 1 92.62 10 PHE B C 1
ATOM 3202 O O . PHE B 1 10 ? -10.297 1.176 -8.062 1 92.62 10 PHE B O 1
ATOM 3209 N N . LEU B 1 11 ? -10.328 -0.707 -9.289 1 93 11 LEU B N 1
ATOM 3210 C CA . LEU B 1 11 ? -9.07 -0.421 -9.969 1 93 11 LEU B CA 1
ATOM 3211 C C . LEU B 1 11 ? -9.203 0.821 -10.844 1 93 11 LEU B C 1
ATOM 3213 O O . LEU B 1 11 ? -8.266 1.613 -10.953 1 93 11 LEU B O 1
ATOM 3217 N N . LEU B 1 12 ? -10.312 0.973 -11.438 1 92 12 LEU B N 1
ATOM 3218 C CA . LEU B 1 12 ? -10.555 2.152 -12.266 1 92 12 LEU B CA 1
ATOM 3219 C C . LEU B 1 12 ? -10.516 3.422 -11.422 1 92 12 LEU B C 1
ATOM 3221 O O . LEU B 1 12 ? -9.898 4.414 -11.812 1 92 12 LEU B O 1
ATOM 3225 N N . VAL B 1 13 ? -11.195 3.379 -10.312 1 92.88 13 VAL B N 1
ATOM 3226 C CA . VAL B 1 13 ? -11.227 4.535 -9.43 1 92.88 13 VAL B CA 1
ATOM 3227 C C . VAL B 1 13 ? -9.828 4.836 -8.906 1 92.88 13 VAL B C 1
ATOM 3229 O O . VAL B 1 13 ? -9.422 5.996 -8.836 1 92.88 13 VAL B O 1
ATOM 3232 N N . VAL B 1 14 ? -9.117 3.805 -8.531 1 94.94 14 VAL B N 1
ATOM 3233 C CA . VAL B 1 14 ? -7.754 3.992 -8.047 1 94.94 14 VAL B CA 1
ATOM 3234 C C . VAL B 1 14 ? -6.906 4.641 -9.141 1 94.94 14 VAL B C 1
ATOM 3236 O O . VAL B 1 14 ? -6.148 5.578 -8.875 1 94.94 14 VAL B O 1
ATOM 3239 N N . ALA B 1 15 ? -7.051 4.172 -10.352 1 94.5 15 ALA B N 1
ATOM 3240 C CA . ALA B 1 15 ? -6.301 4.73 -11.477 1 94.5 15 ALA B CA 1
ATOM 3241 C C . ALA B 1 15 ? -6.637 6.203 -11.68 1 94.5 15 ALA B C 1
ATOM 3243 O O . ALA B 1 15 ? -5.746 7.027 -11.906 1 94.5 15 ALA B O 1
ATOM 3244 N N . ILE B 1 16 ? -7.855 6.504 -11.625 1 93.69 16 ILE B N 1
ATOM 3245 C CA . ILE B 1 16 ? -8.312 7.875 -11.836 1 93.69 16 ILE B CA 1
ATOM 3246 C C . ILE B 1 16 ? -7.801 8.773 -10.711 1 93.69 16 ILE B C 1
ATOM 3248 O O . ILE B 1 16 ? -7.289 9.867 -10.969 1 93.69 16 ILE B O 1
ATOM 3252 N N . VAL B 1 17 ? -7.957 8.312 -9.492 1 95.31 17 VAL B N 1
ATOM 3253 C CA . VAL B 1 17 ? -7.523 9.094 -8.336 1 95.31 17 VAL B CA 1
ATOM 3254 C C . VAL B 1 17 ? -6.02 9.352 -8.422 1 95.31 17 VAL B C 1
ATOM 3256 O O . VAL B 1 17 ? -5.57 10.484 -8.273 1 95.31 17 VAL B O 1
ATOM 3259 N N . LEU B 1 18 ? -5.285 8.289 -8.672 1 95.94 18 LEU B N 1
ATOM 3260 C CA . LEU B 1 18 ? -3.838 8.445 -8.789 1 95.94 18 LEU B CA 1
ATOM 3261 C C . LEU B 1 18 ? -3.49 9.367 -9.953 1 95.94 18 LEU B C 1
ATOM 3263 O O . LEU B 1 18 ? -2.658 10.266 -9.812 1 95.94 18 LEU B O 1
ATOM 3267 N N . GLY B 1 19 ? -4.113 9.148 -11.07 1 95.62 19 GLY B N 1
ATOM 3268 C CA . GLY B 1 19 ? -3.844 9.969 -12.242 1 95.62 19 GLY B CA 1
ATOM 3269 C C . GLY B 1 19 ? -4.121 11.438 -12.016 1 95.62 19 GLY B C 1
ATOM 3270 O O . GLY B 1 19 ? -3.266 12.289 -12.281 1 95.62 19 GLY B O 1
ATOM 3271 N N . VAL B 1 20 ? -5.242 11.719 -11.469 1 94.69 20 VAL B N 1
ATOM 3272 C CA . VAL B 1 20 ? -5.668 13.102 -11.281 1 94.69 20 VAL B CA 1
ATOM 3273 C C . VAL B 1 20 ? -4.816 13.766 -10.195 1 94.69 20 VAL B C 1
ATOM 3275 O O . VAL B 1 20 ? -4.352 14.891 -10.359 1 94.69 20 VAL B O 1
ATOM 3278 N N . CYS B 1 21 ? -4.641 13.094 -9.086 1 94.44 21 CYS B N 1
ATOM 3279 C CA . CYS B 1 21 ? -3.869 13.656 -7.984 1 94.44 21 CYS B CA 1
ATOM 3280 C C . CYS B 1 21 ? -2.436 13.945 -8.414 1 94.44 21 CYS B C 1
ATOM 3282 O O . CYS B 1 21 ? -1.922 15.047 -8.18 1 94.44 21 CYS B O 1
ATOM 3284 N N . HIS B 1 22 ? -1.807 13.016 -9.086 1 93.75 22 HIS B N 1
ATOM 3285 C CA . HIS B 1 22 ? -0.404 13.195 -9.445 1 93.75 22 HIS B CA 1
ATOM 3286 C C . HIS B 1 22 ? -0.249 14.18 -10.602 1 93.75 22 HIS B C 1
ATOM 3288 O O . HIS B 1 22 ? 0.737 14.914 -10.672 1 93.75 22 HIS B O 1
ATOM 3294 N N . LEU B 1 23 ? -1.152 14.188 -11.531 1 93.75 23 LEU B N 1
ATOM 3295 C CA . LEU B 1 23 ? -1.109 15.18 -12.594 1 93.75 23 LEU B CA 1
ATOM 3296 C C . LEU B 1 23 ? -1.261 16.594 -12.031 1 93.75 23 LEU B C 1
ATOM 3298 O O . LEU B 1 23 ? -0.541 17.5 -12.438 1 93.75 23 LEU B O 1
ATOM 3302 N N . ALA B 1 24 ? -2.207 16.719 -11.164 1 94.44 24 ALA B N 1
ATOM 3303 C CA . ALA B 1 24 ? -2.385 18.016 -10.508 1 94.44 24 ALA B CA 1
ATOM 3304 C C . ALA B 1 24 ? -1.157 18.391 -9.68 1 94.44 24 ALA B C 1
ATOM 3306 O O . ALA B 1 24 ? -0.769 19.562 -9.617 1 94.44 24 ALA B O 1
ATOM 3307 N N . GLY B 1 25 ? -0.633 17.438 -8.969 1 92.38 25 GLY B N 1
ATOM 3308 C CA . GLY B 1 25 ? 0.609 17.656 -8.25 1 92.38 25 GLY B CA 1
ATOM 3309 C C . GLY B 1 25 ? 1.742 18.125 -9.148 1 92.38 25 GLY B C 1
ATOM 3310 O O . GLY B 1 25 ? 2.465 19.062 -8.812 1 92.38 25 GLY B O 1
ATOM 3311 N N . ALA B 1 26 ? 1.864 17.484 -10.305 1 90.12 26 ALA B N 1
ATOM 3312 C CA . ALA B 1 26 ? 2.902 17.844 -11.266 1 90.12 26 ALA B CA 1
ATOM 3313 C C . ALA B 1 26 ? 2.697 19.266 -11.789 1 90.12 26 ALA B C 1
ATOM 3315 O O . ALA B 1 26 ? 3.664 20 -12.016 1 90.12 26 ALA B O 1
ATOM 3316 N N . LEU B 1 27 ? 1.523 19.594 -12.008 1 91.38 27 LEU B N 1
ATOM 3317 C CA . LEU B 1 27 ? 1.205 20.938 -12.469 1 91.38 27 LEU B CA 1
ATOM 3318 C C . LEU B 1 27 ? 1.584 21.984 -11.414 1 91.38 27 LEU B C 1
ATOM 3320 O O . LEU B 1 27 ? 2.084 23.062 -11.75 1 91.38 27 LEU B O 1
ATOM 3324 N N . CYS B 1 28 ? 1.36 21.656 -10.219 1 90.31 28 CYS B N 1
ATOM 3325 C CA . CYS B 1 28 ? 1.704 22.578 -9.133 1 90.31 28 CYS B CA 1
ATOM 3326 C C . CYS B 1 28 ? 3.215 22.734 -9.016 1 90.31 28 CYS B C 1
ATOM 3328 O O . CYS B 1 28 ? 3.703 23.828 -8.711 1 90.31 28 CYS B O 1
ATOM 3330 N N . VAL B 1 29 ? 3.883 21.641 -9.234 1 85.94 29 VAL B N 1
ATOM 3331 C CA . VAL B 1 29 ? 5.34 21.719 -9.203 1 85.94 29 VAL B CA 1
ATOM 3332 C C . VAL B 1 29 ? 5.82 22.703 -10.273 1 85.94 29 VAL B C 1
ATOM 3334 O O . VAL B 1 29 ? 6.754 23.484 -10.039 1 85.94 29 VAL B O 1
ATOM 3337 N N . ARG B 1 30 ? 5.234 22.688 -11.391 1 86.75 30 ARG B N 1
ATOM 3338 C CA . ARG B 1 30 ? 5.582 23.609 -12.469 1 86.75 30 ARG B CA 1
ATOM 3339 C C . ARG B 1 30 ? 5.312 25.047 -12.055 1 86.75 30 ARG B C 1
ATOM 3341 O O . ARG B 1 30 ? 5.984 25.969 -12.531 1 86.75 30 ARG B O 1
ATOM 3348 N N . LEU B 1 31 ? 4.41 25.203 -11.172 1 87.25 31 LEU B N 1
ATOM 3349 C CA . LEU B 1 31 ? 4.074 26.531 -10.672 1 87.25 31 LEU B CA 1
ATOM 3350 C C . LEU B 1 31 ? 4.879 26.859 -9.422 1 87.25 31 LEU B C 1
ATOM 3352 O O . LEU B 1 31 ? 4.527 27.766 -8.672 1 87.25 31 LEU B O 1
ATOM 3356 N N . ARG B 1 32 ? 5.773 25.984 -9.094 1 82.69 32 ARG B N 1
ATOM 3357 C CA . ARG B 1 32 ? 6.691 26.156 -7.969 1 82.69 32 ARG B CA 1
ATOM 3358 C C . ARG B 1 32 ? 5.965 26 -6.637 1 82.69 32 ARG B C 1
ATOM 3360 O O . ARG B 1 32 ? 6.227 26.734 -5.688 1 82.69 32 ARG B O 1
ATOM 3367 N N . GLN B 1 33 ? 4.973 25.172 -6.715 1 86.56 33 GLN B N 1
ATOM 3368 C CA . GLN B 1 33 ? 4.227 24.812 -5.512 1 86.56 33 GLN B CA 1
ATOM 3369 C C . GLN B 1 33 ? 4.559 23.391 -5.07 1 86.56 33 GLN B C 1
ATOM 3371 O O . GLN B 1 33 ? 4.992 22.578 -5.879 1 86.56 33 GLN B O 1
ATOM 3376 N N . PRO B 1 34 ? 4.488 23.188 -3.748 1 85.44 34 PRO B N 1
ATOM 3377 C CA . PRO B 1 34 ? 4.625 21.797 -3.314 1 85.44 34 PRO B CA 1
ATOM 3378 C C . PRO B 1 34 ? 3.592 20.875 -3.959 1 85.44 34 PRO B C 1
ATOM 3380 O O . PRO B 1 34 ? 2.434 21.266 -4.129 1 85.44 34 PRO B O 1
ATOM 3383 N N . PRO B 1 35 ? 4.039 19.703 -4.324 1 88.06 35 PRO B N 1
ATOM 3384 C CA . PRO B 1 35 ? 3.137 18.781 -5.027 1 88.06 35 PRO B CA 1
ATOM 3385 C C . PRO B 1 35 ? 1.887 18.438 -4.215 1 88.06 35 PRO B C 1
ATOM 3387 O O . PRO B 1 35 ? 0.817 18.219 -4.789 1 88.06 35 PRO B O 1
ATOM 3390 N N . VAL B 1 36 ? 2.006 18.438 -2.951 1 86.44 36 VAL B N 1
ATOM 3391 C CA . VAL B 1 36 ? 0.9 18.031 -2.092 1 86.44 36 VAL B CA 1
ATOM 3392 C C . VAL B 1 36 ? -0.287 18.969 -2.293 1 86.44 36 VAL B C 1
ATOM 3394 O O . VAL B 1 36 ? -1.442 18.547 -2.199 1 86.44 36 VAL B O 1
ATOM 3397 N N . VAL B 1 37 ? -0.042 20.234 -2.541 1 90.81 37 VAL B N 1
ATOM 3398 C CA . VAL B 1 37 ? -1.097 21.203 -2.791 1 90.81 37 VAL B CA 1
ATOM 3399 C C . VAL B 1 37 ? -1.924 20.781 -4 1 90.81 37 VAL B C 1
ATOM 3401 O O . VAL B 1 37 ? -3.156 20.797 -3.955 1 90.81 37 VAL B O 1
ATOM 3404 N N . GLY B 1 38 ? -1.23 20.422 -5.023 1 92.19 38 GLY B N 1
ATOM 3405 C CA . GLY B 1 38 ? -1.91 19.969 -6.227 1 92.19 38 GLY B CA 1
ATOM 3406 C C . GLY B 1 38 ? -2.641 18.656 -6.035 1 92.19 38 GLY B C 1
ATOM 3407 O O . GLY B 1 38 ? -3.744 18.469 -6.555 1 92.19 38 GLY B O 1
ATOM 3408 N N . GLU B 1 39 ? -2.072 17.734 -5.359 1 92.44 39 GLU B N 1
ATOM 3409 C CA . GLU B 1 39 ? -2.697 16.438 -5.102 1 92.44 39 GLU B CA 1
ATOM 3410 C C . GLU B 1 39 ? -4 16.594 -4.324 1 92.44 39 GLU B C 1
ATOM 3412 O O . GLU B 1 39 ? -5.004 15.961 -4.648 1 92.44 39 GLU B O 1
ATOM 3417 N N . LEU B 1 40 ? -3.928 17.453 -3.354 1 91.19 40 LEU B N 1
ATOM 3418 C CA . LEU B 1 40 ? -5.129 17.719 -2.57 1 91.19 40 LEU B CA 1
ATOM 3419 C C . LEU B 1 40 ? -6.195 18.406 -3.422 1 91.19 40 LEU B C 1
ATOM 3421 O O . LEU B 1 40 ? -7.379 18.062 -3.33 1 91.19 40 LEU B O 1
ATOM 3425 N N . ALA B 1 41 ? -5.766 19.344 -4.188 1 91.94 41 ALA B N 1
ATOM 3426 C CA . ALA B 1 41 ? -6.688 20.016 -5.094 1 91.94 41 ALA B CA 1
ATOM 3427 C C . ALA B 1 41 ? -7.316 19.031 -6.074 1 91.94 41 ALA B C 1
ATOM 3429 O O . ALA B 1 41 ? -8.516 19.109 -6.363 1 91.94 41 ALA B O 1
ATOM 3430 N N . GLY B 1 42 ? -6.48 18.156 -6.637 1 93.06 42 GLY B N 1
ATOM 3431 C CA . GLY B 1 42 ? -6.992 17.125 -7.527 1 93.06 42 GLY B CA 1
ATOM 3432 C C . GLY B 1 42 ? -8.039 16.25 -6.875 1 93.06 42 GLY B C 1
ATOM 3433 O O . GLY B 1 42 ? -9.047 15.914 -7.492 1 93.06 42 GLY B O 1
ATOM 3434 N N . ALA B 1 43 ? -7.797 15.844 -5.664 1 91.12 43 ALA B N 1
ATOM 3435 C CA . ALA B 1 43 ? -8.742 15.016 -4.918 1 91.12 43 ALA B CA 1
ATOM 3436 C C . ALA B 1 43 ? -10.055 15.766 -4.684 1 91.12 43 ALA B C 1
ATOM 3438 O O . ALA B 1 43 ? -11.133 15.172 -4.75 1 91.12 43 ALA B O 1
ATOM 3439 N N . LEU B 1 44 ? -9.938 17.047 -4.363 1 90.31 44 LEU B N 1
ATOM 3440 C CA . LEU B 1 44 ? -11.125 17.875 -4.16 1 90.31 44 LEU B CA 1
ATOM 3441 C C . LEU B 1 44 ? -11.93 17.984 -5.449 1 90.31 44 LEU B C 1
ATOM 3443 O O . LEU B 1 44 ? -13.164 18.016 -5.414 1 90.31 44 LEU B O 1
ATOM 3447 N N . LEU B 1 45 ? -11.234 18.031 -6.566 1 89.38 45 LEU B N 1
ATOM 3448 C CA . LEU B 1 45 ? -11.883 18.109 -7.867 1 89.38 45 LEU B CA 1
ATOM 3449 C C . LEU B 1 45 ? -12.719 16.875 -8.148 1 89.38 45 LEU B C 1
ATOM 3451 O O . LEU B 1 45 ? -13.75 16.938 -8.82 1 89.38 45 LEU B O 1
ATOM 3455 N N . LEU B 1 46 ? -12.312 15.75 -7.656 1 89.25 46 LEU B N 1
ATOM 3456 C CA . LEU B 1 46 ? -13 14.477 -7.879 1 89.25 46 LEU B CA 1
ATOM 3457 C C . LEU B 1 46 ? -14.188 14.328 -6.938 1 89.25 46 LEU B C 1
ATOM 3459 O O . LEU B 1 46 ? -14.977 13.391 -7.078 1 89.25 46 LEU B O 1
ATOM 3463 N N . GLY B 1 47 ? -14.312 15.211 -6.031 1 84.81 47 GLY B N 1
ATOM 3464 C CA . GLY B 1 47 ? -15.375 15.148 -5.043 1 84.81 47 GLY B CA 1
ATOM 3465 C C . GLY B 1 47 ? -16.719 15.609 -5.582 1 84.81 47 GLY B C 1
ATOM 3466 O O . GLY B 1 47 ? -16.812 16.016 -6.738 1 84.81 47 GLY B O 1
ATOM 3467 N N . PRO B 1 48 ? -17.688 15.398 -4.789 1 79.19 48 PRO B N 1
ATOM 3468 C CA . PRO B 1 48 ? -19.031 15.781 -5.211 1 79.19 48 PRO B CA 1
ATOM 3469 C C . PRO B 1 48 ? -19.172 17.266 -5.516 1 79.19 48 PRO B C 1
ATOM 3471 O O . PRO B 1 48 ? -20.016 17.672 -6.305 1 79.19 48 PRO B O 1
ATOM 3474 N N . SER B 1 49 ? -18.266 18.016 -5.027 1 73.19 49 SER B N 1
ATOM 3475 C CA . SER B 1 49 ? -18.375 19.469 -5.176 1 73.19 49 SER B CA 1
ATOM 3476 C C . SER B 1 49 ? -18.031 19.906 -6.598 1 73.19 49 SER B C 1
ATOM 3478 O O . SER B 1 49 ? -18.609 20.859 -7.109 1 73.19 49 SER B O 1
ATOM 3480 N N . LEU B 1 50 ? -17.094 19.266 -7.188 1 75.25 50 LEU B N 1
ATOM 3481 C CA . LEU B 1 50 ? -16.734 19.688 -8.531 1 75.25 50 LEU B CA 1
ATOM 3482 C C . LEU B 1 50 ? -17.172 18.656 -9.57 1 75.25 50 LEU B C 1
ATOM 3484 O O . LEU B 1 50 ? -18.094 18.922 -10.352 1 75.25 50 LEU B O 1
ATOM 3488 N N . LEU B 1 51 ? -16.734 17.531 -9.43 1 73.75 51 LEU B N 1
ATOM 3489 C CA . LEU B 1 51 ? -17.156 16.5 -10.367 1 73.75 51 LEU B CA 1
ATOM 3490 C C . LEU B 1 51 ? -18.641 16.188 -10.203 1 73.75 51 LEU B C 1
ATOM 3492 O O . LEU B 1 51 ? -19.344 15.945 -11.188 1 73.75 51 LEU B O 1
ATOM 3496 N N . GLY B 1 52 ? -19.047 16.172 -9.031 1 70.94 52 GLY B N 1
ATOM 3497 C CA . GLY B 1 52 ? -20.453 15.891 -8.766 1 70.94 52 GLY B CA 1
ATOM 3498 C C . GLY B 1 52 ? -21.375 16.969 -9.312 1 70.94 52 GLY B C 1
ATOM 3499 O O . GLY B 1 52 ? -22.5 16.672 -9.742 1 70.94 52 GLY B O 1
ATOM 3500 N N . ALA B 1 53 ? -20.859 18.109 -9.227 1 72.94 53 ALA B N 1
ATOM 3501 C CA . ALA B 1 53 ? -21.656 19.219 -9.758 1 72.94 53 ALA B CA 1
ATOM 3502 C C . ALA B 1 53 ? -21.656 19.203 -11.281 1 72.94 53 ALA B C 1
ATOM 3504 O O . ALA B 1 53 ? -22.672 19.469 -11.914 1 72.94 53 ALA B O 1
ATOM 3505 N N . LEU B 1 54 ? -20.516 18.797 -11.914 1 71.06 54 LEU B N 1
ATOM 3506 C CA . LEU B 1 54 ? -20.359 18.844 -13.367 1 71.06 54 LEU B CA 1
ATOM 3507 C C . LEU B 1 54 ? -20.938 17.578 -14.008 1 71.06 54 LEU B C 1
ATOM 3509 O O . LEU B 1 54 ? -21.547 17.656 -15.078 1 71.06 54 LEU B O 1
ATOM 3513 N N . ALA B 1 55 ? -20.75 16.453 -13.289 1 79.69 55 ALA B N 1
ATOM 3514 C CA . ALA B 1 55 ? -21.203 15.172 -13.82 1 79.69 55 ALA B CA 1
ATOM 3515 C C . ALA B 1 55 ? -21.625 14.234 -12.695 1 79.69 55 ALA B C 1
ATOM 3517 O O . ALA B 1 55 ? -20.922 13.266 -12.391 1 79.69 55 ALA B O 1
ATOM 3518 N N . PRO B 1 56 ? -22.812 14.539 -12.148 1 75.81 56 PRO B N 1
ATOM 3519 C CA . PRO B 1 56 ? -23.281 13.758 -11 1 75.81 56 PRO B CA 1
ATOM 3520 C C . PRO B 1 56 ? -23.359 12.266 -11.289 1 75.81 56 PRO B C 1
ATOM 3522 O O . PRO B 1 56 ? -23.047 11.438 -10.43 1 75.81 56 PRO B O 1
ATOM 3525 N N . GLY B 1 57 ? -23.766 11.969 -12.477 1 72.38 57 GLY B N 1
ATOM 3526 C CA . GLY B 1 57 ? -23.859 10.57 -12.852 1 72.38 57 GLY B CA 1
ATOM 3527 C C . GLY B 1 57 ? -22.516 9.859 -12.82 1 72.38 57 GLY B C 1
ATOM 3528 O O . GLY B 1 57 ? -22.406 8.75 -12.297 1 72.38 57 GLY B O 1
ATOM 3529 N N . ALA B 1 58 ? -21.578 10.555 -13.328 1 74.75 58 ALA B N 1
ATOM 3530 C CA . ALA B 1 58 ? -20.234 9.977 -13.367 1 74.75 58 ALA B CA 1
ATOM 3531 C C . ALA B 1 58 ? -19.672 9.828 -11.961 1 74.75 58 ALA B C 1
ATOM 3533 O O . ALA B 1 58 ? -19.031 8.82 -11.641 1 74.75 58 ALA B O 1
ATOM 3534 N N . GLN B 1 59 ? -19.938 10.812 -11.195 1 74.56 59 GLN B N 1
ATOM 3535 C CA . GLN B 1 59 ? -19.438 10.789 -9.828 1 74.56 59 GLN B CA 1
ATOM 3536 C C . GLN B 1 59 ? -20.062 9.656 -9.023 1 74.56 59 GLN B C 1
ATOM 3538 O O . GLN B 1 59 ? -19.359 8.938 -8.305 1 74.56 59 GLN B O 1
ATOM 3543 N N . HIS B 1 60 ? -21.328 9.461 -9.234 1 76.19 60 HIS B N 1
ATOM 3544 C CA . HIS B 1 60 ? -22.031 8.414 -8.5 1 76.19 60 HIS B CA 1
ATOM 3545 C C . HIS B 1 60 ? -21.656 7.035 -9.039 1 76.19 60 HIS B C 1
ATOM 3547 O O . HIS B 1 60 ? -21.609 6.062 -8.273 1 76.19 60 HIS B O 1
ATOM 3553 N N . ALA B 1 61 ? -21.438 7.082 -10.297 1 76.56 61 ALA B N 1
ATOM 3554 C CA . ALA B 1 61 ? -21.078 5.809 -10.914 1 76.56 61 ALA B CA 1
ATOM 3555 C C . ALA B 1 61 ? -19.688 5.363 -10.492 1 76.56 61 ALA B C 1
ATOM 3557 O O . ALA B 1 61 ? -19.438 4.168 -10.305 1 76.56 61 ALA B O 1
ATOM 3558 N N . LEU B 1 62 ? -18.875 6.289 -10.297 1 79.38 62 LEU B N 1
ATOM 3559 C CA . LEU B 1 62 ? -17.484 5.992 -9.977 1 79.38 62 LEU B CA 1
ATOM 3560 C C . LEU B 1 62 ? -17.328 5.707 -8.492 1 79.38 62 LEU B C 1
ATOM 3562 O O . LEU B 1 62 ? -16.609 4.777 -8.109 1 79.38 62 LEU B O 1
ATOM 3566 N N . PHE B 1 63 ? -18.016 6.492 -7.699 1 84.31 63 PHE B N 1
ATOM 3567 C CA . PHE B 1 63 ? -17.781 6.41 -6.262 1 84.31 63 PHE B CA 1
ATOM 3568 C C . PHE B 1 63 ? -19.016 5.883 -5.547 1 84.31 63 PHE B C 1
ATOM 3570 O O . PHE B 1 63 ? -19.781 6.656 -4.953 1 84.31 63 PHE B O 1
ATOM 3577 N N . THR B 1 64 ? -19.188 4.625 -5.469 1 83.94 64 THR B N 1
ATOM 3578 C CA . THR B 1 64 ? -20.25 3.994 -4.688 1 83.94 64 THR B CA 1
ATOM 3579 C C . THR B 1 64 ? -19.891 3.971 -3.205 1 83.94 64 THR B C 1
ATOM 3581 O O . THR B 1 64 ? -18.703 4.055 -2.846 1 83.94 64 THR B O 1
ATOM 3584 N N . PRO B 1 65 ? -20.844 3.902 -2.316 1 82.88 65 PRO B N 1
ATOM 3585 C CA . PRO B 1 65 ? -20.562 3.895 -0.88 1 82.88 65 PRO B CA 1
ATOM 3586 C C . PRO B 1 65 ? -19.594 2.775 -0.48 1 82.88 65 PRO B C 1
ATOM 3588 O O . PRO B 1 65 ? -18.703 2.992 0.335 1 82.88 65 PRO B O 1
ATOM 3591 N N . ALA B 1 66 ? -19.812 1.604 -1.07 1 82.75 66 ALA B N 1
ATOM 3592 C CA . ALA B 1 66 ? -18.938 0.475 -0.752 1 82.75 66 ALA B CA 1
ATOM 3593 C C . ALA B 1 66 ? -17.5 0.746 -1.2 1 82.75 66 ALA B C 1
ATOM 3595 O O . ALA B 1 66 ? -16.547 0.418 -0.489 1 82.75 66 ALA B O 1
ATOM 3596 N N . LEU B 1 67 ? -17.406 1.342 -2.32 1 86.88 67 LEU B N 1
ATOM 3597 C CA . LEU B 1 67 ? -16.094 1.653 -2.857 1 86.88 67 LEU B CA 1
ATOM 3598 C C . LEU B 1 67 ? -15.414 2.752 -2.041 1 86.88 67 LEU B C 1
ATOM 3600 O O . LEU B 1 67 ? -14.203 2.713 -1.823 1 86.88 67 LEU B O 1
ATOM 3604 N N . LEU B 1 68 ? -16.219 3.688 -1.632 1 88.06 68 LEU B N 1
ATOM 3605 C CA . LEU B 1 68 ? -15.672 4.777 -0.823 1 88.06 68 LEU B CA 1
ATOM 3606 C C . LEU B 1 68 ? -15.125 4.25 0.501 1 88.06 68 LEU B C 1
ATOM 3608 O O . LEU B 1 68 ? -14.102 4.727 0.985 1 88.06 68 LEU B O 1
ATOM 3612 N N . THR B 1 69 ? -15.805 3.311 0.999 1 88.06 69 THR B N 1
ATOM 3613 C CA . THR B 1 69 ? -15.328 2.705 2.24 1 88.06 69 THR B CA 1
ATOM 3614 C C . THR B 1 69 ? -13.992 2.006 2.025 1 88.06 69 THR B C 1
ATOM 3616 O O . THR B 1 69 ? -13.078 2.133 2.846 1 88.06 69 THR B O 1
ATOM 3619 N N . THR B 1 70 ? -13.898 1.32 0.935 1 88.94 70 THR B N 1
ATOM 3620 C CA . THR B 1 70 ? -12.672 0.602 0.624 1 88.94 70 THR B CA 1
ATOM 3621 C C . THR B 1 70 ? -11.516 1.575 0.402 1 88.94 70 THR B C 1
ATOM 3623 O O . THR B 1 70 ? -10.414 1.362 0.905 1 88.94 70 THR B O 1
ATOM 3626 N N . ILE B 1 71 ? -11.789 2.58 -0.284 1 91.31 71 ILE B N 1
ATOM 3627 C CA . ILE B 1 71 ? -10.797 3.605 -0.572 1 91.31 71 ILE B CA 1
ATOM 3628 C C . ILE B 1 71 ? -10.359 4.281 0.727 1 91.31 71 ILE B C 1
ATOM 3630 O O . ILE B 1 71 ? -9.172 4.543 0.932 1 91.31 71 ILE B O 1
ATOM 3634 N N . ASP B 1 72 ? -11.266 4.512 1.542 1 90.94 72 ASP B N 1
ATOM 3635 C CA . ASP B 1 72 ? -10.984 5.148 2.824 1 90.94 72 ASP B CA 1
ATOM 3636 C C . ASP B 1 72 ? -10.102 4.262 3.697 1 90.94 72 ASP B C 1
ATOM 3638 O O . ASP B 1 72 ? -9.148 4.742 4.32 1 90.94 72 ASP B O 1
ATOM 3642 N N . LEU B 1 73 ? -10.453 3.018 3.723 1 90.44 73 LEU B N 1
ATOM 3643 C CA . LEU B 1 73 ? -9.688 2.092 4.547 1 90.44 73 LEU B CA 1
ATOM 3644 C C . LEU B 1 73 ? -8.266 1.943 4.012 1 90.44 73 LEU B C 1
ATOM 3646 O O . LEU B 1 73 ? -7.309 1.911 4.789 1 90.44 73 LEU B O 1
ATOM 3650 N N . ALA B 1 74 ? -8.141 1.867 2.717 1 91.06 74 ALA B N 1
ATOM 3651 C CA . ALA B 1 74 ? -6.812 1.819 2.113 1 91.06 74 ALA B CA 1
ATOM 3652 C C . ALA B 1 74 ? -6.023 3.088 2.424 1 91.06 74 ALA B C 1
ATOM 3654 O O . ALA B 1 74 ? -4.832 3.023 2.732 1 91.06 74 ALA B O 1
ATOM 3655 N N . GLY B 1 75 ? -6.699 4.176 2.293 1 92.69 75 GLY B N 1
ATOM 3656 C CA . GLY B 1 75 ? -6.066 5.441 2.631 1 92.69 75 GLY B CA 1
ATOM 3657 C C . GLY B 1 75 ? -5.625 5.52 4.078 1 92.69 75 GLY B C 1
ATOM 3658 O O . GLY B 1 75 ? -4.574 6.094 4.383 1 92.69 75 GLY B O 1
ATOM 3659 N N . GLN B 1 76 ? -6.402 4.957 4.953 1 90.88 76 GLN B N 1
ATOM 3660 C CA . GLN B 1 76 ? -6.062 4.949 6.371 1 90.88 76 GLN B CA 1
ATOM 3661 C C . GLN B 1 76 ? -4.793 4.145 6.629 1 90.88 76 GLN B C 1
ATOM 3663 O O . GLN B 1 76 ? -3.986 4.504 7.488 1 90.88 76 GLN B O 1
ATOM 3668 N N . LEU B 1 77 ? -4.668 3.084 5.898 1 91.94 77 LEU B N 1
ATOM 3669 C CA . LEU B 1 77 ? -3.434 2.311 6.012 1 91.94 77 LEU B CA 1
ATOM 3670 C C . LEU B 1 77 ? -2.227 3.152 5.613 1 91.94 77 LEU B C 1
ATOM 3672 O O . LEU B 1 77 ? -1.185 3.104 6.27 1 91.94 77 LEU B O 1
ATOM 3676 N N . GLY B 1 78 ? -2.373 3.846 4.516 1 91.56 78 GLY B N 1
ATOM 3677 C CA . GLY B 1 78 ? -1.325 4.766 4.105 1 91.56 78 GLY B CA 1
ATOM 3678 C C . GLY B 1 78 ? -1.02 5.824 5.145 1 91.56 78 GLY B C 1
ATOM 3679 O O . GLY B 1 78 ? 0.145 6.152 5.383 1 91.56 78 GLY B O 1
ATOM 3680 N N . LEU B 1 79 ? -2.029 6.316 5.758 1 91.12 79 LEU B N 1
ATOM 3681 C CA . LEU B 1 79 ? -1.877 7.332 6.793 1 91.12 79 LEU B CA 1
ATOM 3682 C C . LEU B 1 79 ? -1.128 6.77 8 1 91.12 79 LEU B C 1
ATOM 3684 O O . LEU B 1 79 ? -0.308 7.461 8.602 1 91.12 79 LEU B O 1
ATOM 3688 N N . VAL B 1 80 ? -1.475 5.574 8.352 1 93.06 80 VAL B N 1
ATOM 3689 C CA . VAL B 1 80 ? -0.805 4.922 9.469 1 93.06 80 VAL B CA 1
ATOM 3690 C C . VAL B 1 80 ? 0.696 4.844 9.195 1 93.06 80 VAL B C 1
ATOM 3692 O O . VAL B 1 80 ? 1.508 5.164 10.07 1 93.06 80 VAL B O 1
ATOM 3695 N N . VAL B 1 81 ? 1.024 4.484 8.008 1 92.56 81 VAL B N 1
ATOM 3696 C CA . VAL B 1 81 ? 2.432 4.363 7.648 1 92.56 81 VAL B CA 1
ATOM 3697 C C . VAL B 1 81 ? 3.076 5.75 7.613 1 92.56 81 VAL B C 1
ATOM 3699 O O . VAL B 1 81 ? 4.199 5.93 8.086 1 92.56 81 VAL B O 1
ATOM 3702 N N . PHE B 1 82 ? 2.443 6.668 7.062 1 88.62 82 PHE B N 1
ATOM 3703 C CA . PHE B 1 82 ? 2.941 8.039 7.008 1 88.62 82 PHE B CA 1
ATOM 3704 C C . PHE B 1 82 ? 3.209 8.57 8.406 1 88.62 82 PHE B C 1
ATOM 3706 O O . PHE B 1 82 ? 4.246 9.195 8.656 1 88.62 82 PHE B O 1
ATOM 3713 N N . MET B 1 83 ? 2.268 8.289 9.266 1 89.94 83 MET B N 1
ATOM 3714 C CA . MET B 1 83 ? 2.375 8.781 10.641 1 89.94 83 MET B CA 1
ATOM 3715 C C . MET B 1 83 ? 3.516 8.094 11.375 1 89.94 83 MET B C 1
ATOM 3717 O O . MET B 1 83 ? 4.168 8.695 12.227 1 89.94 83 MET B O 1
ATOM 3721 N N . LEU B 1 84 ? 3.67 6.824 11.109 1 91.5 84 LEU B N 1
ATOM 3722 C CA . LEU B 1 84 ? 4.82 6.109 11.656 1 91.5 84 LEU B CA 1
ATOM 3723 C C . LEU B 1 84 ? 6.121 6.832 11.312 1 91.5 84 LEU B C 1
ATOM 3725 O O . LEU B 1 84 ? 6.969 7.043 12.18 1 91.5 84 LEU B O 1
ATOM 3729 N N . LEU B 1 85 ? 6.242 7.227 10.125 1 87.19 85 LEU B N 1
ATOM 3730 C CA . LEU B 1 85 ? 7.465 7.867 9.656 1 87.19 85 LEU B CA 1
ATOM 3731 C C . LEU B 1 85 ? 7.59 9.281 10.219 1 87.19 85 LEU B C 1
ATOM 3733 O O . LEU B 1 85 ? 8.688 9.727 10.555 1 87.19 85 LEU B O 1
ATOM 3737 N N . LEU B 1 86 ? 6.508 9.977 10.258 1 85 86 LEU B N 1
ATOM 3738 C CA . LEU B 1 86 ? 6.496 11.312 10.844 1 85 86 LEU B CA 1
ATOM 3739 C C . LEU B 1 86 ? 6.973 11.273 12.297 1 85 86 LEU B C 1
ATOM 3741 O O . LEU B 1 86 ? 7.781 12.102 12.711 1 85 86 LEU B O 1
ATOM 3745 N N . GLY B 1 87 ? 6.488 10.32 13.039 1 87.12 87 GLY B N 1
ATOM 3746 C CA . GLY B 1 87 ? 6.895 10.172 14.422 1 87.12 87 GLY B CA 1
ATOM 3747 C C . GLY B 1 87 ? 8.359 9.82 14.586 1 87.12 87 GLY B C 1
ATOM 3748 O O . GLY B 1 87 ? 9.023 10.297 15.516 1 87.12 87 GLY B O 1
ATOM 3749 N N . SER B 1 88 ? 8.852 9.023 13.68 1 87.12 88 SER B N 1
ATOM 3750 C CA . SER B 1 88 ? 10.242 8.594 13.773 1 87.12 88 SER B CA 1
ATOM 3751 C C . SER B 1 88 ? 11.203 9.742 13.469 1 87.12 88 SER B C 1
ATOM 3753 O O . SER B 1 88 ? 12.383 9.68 13.812 1 87.12 88 SER B O 1
ATOM 3755 N N . GLU B 1 89 ? 10.75 10.734 12.773 1 78.31 89 GLU B N 1
ATOM 3756 C CA . GLU B 1 89 ? 11.594 11.852 12.375 1 78.31 89 GLU B CA 1
ATOM 3757 C C . GLU B 1 89 ? 11.531 12.984 13.406 1 78.31 89 GLU B C 1
ATOM 3759 O O . GLU B 1 89 ? 12.18 14.016 13.234 1 78.31 89 GLU B O 1
ATOM 3764 N N . LEU B 1 90 ? 10.68 12.781 14.297 1 71.56 90 LEU B N 1
ATOM 3765 C CA . LEU B 1 90 ? 10.594 13.812 15.32 1 71.56 90 LEU B CA 1
ATOM 3766 C C . LEU B 1 90 ? 11.961 14.07 15.945 1 71.56 90 LEU B C 1
ATOM 3768 O O . LEU B 1 90 ? 12.609 13.141 16.438 1 71.56 90 LEU B O 1
ATOM 3772 N N . ARG B 1 91 ? 12.648 15.117 15.469 1 63.16 91 ARG B N 1
ATOM 3773 C CA . ARG B 1 91 ? 14 15.469 15.875 1 63.16 91 ARG B CA 1
ATOM 3774 C C . ARG B 1 91 ? 13.992 16.25 17.188 1 63.16 91 ARG B C 1
ATOM 3776 O O . ARG B 1 91 ? 13.664 17.438 17.203 1 63.16 91 ARG B O 1
ATOM 3783 N N . THR B 1 92 ? 14.172 15.531 18.25 1 59.53 92 THR B N 1
ATOM 3784 C CA . THR B 1 92 ? 14.266 16.266 19.5 1 59.53 92 THR B CA 1
ATOM 3785 C C . THR B 1 92 ? 15.703 16.719 19.766 1 59.53 92 THR B C 1
ATOM 3787 O O . THR B 1 92 ? 15.953 17.516 20.672 1 59.53 92 THR B O 1
ATOM 3790 N N . ASP B 1 93 ? 16.578 16.25 18.875 1 58.69 93 ASP B N 1
ATOM 3791 C CA . ASP B 1 93 ? 17.984 16.562 19.078 1 58.69 93 ASP B CA 1
ATOM 3792 C C . ASP B 1 93 ? 18.297 17.984 18.641 1 58.69 93 ASP B C 1
ATOM 3794 O O . ASP B 1 93 ? 19.297 18.562 19.062 1 58.69 93 ASP B O 1
ATOM 3798 N N . LEU B 1 94 ? 17.516 18.438 17.797 1 56.62 94 LEU B N 1
ATOM 3799 C CA . LEU B 1 94 ? 17.781 19.797 17.312 1 56.62 94 LEU B CA 1
ATOM 3800 C C . LEU B 1 94 ? 17.516 20.812 18.406 1 56.62 94 LEU B C 1
ATOM 3802 O O . LEU B 1 94 ? 17.812 22 18.234 1 56.62 94 LEU B O 1
ATOM 3806 N N . LEU B 1 95 ? 17.078 20.312 19.578 1 59.53 95 LEU B N 1
ATOM 3807 C CA . LEU B 1 95 ? 16.766 21.172 20.703 1 59.53 95 LEU B CA 1
ATOM 3808 C C . LEU B 1 95 ? 18.047 21.594 21.438 1 59.53 95 LEU B C 1
ATOM 3810 O O . LEU B 1 95 ? 18.016 22.484 22.297 1 59.53 95 LEU B O 1
ATOM 3814 N N . ASP B 1 96 ? 19.172 20.953 21.219 1 59.41 96 ASP B N 1
ATOM 3815 C CA . ASP B 1 96 ? 20.312 21.109 22.109 1 59.41 96 ASP B CA 1
ATOM 3816 C C . ASP B 1 96 ? 20.859 22.531 22.062 1 59.41 96 ASP B C 1
ATOM 3818 O O . ASP B 1 96 ? 21.516 23 23 1 59.41 96 ASP B O 1
ATOM 3822 N N . GLY B 1 97 ? 20.625 23.359 21.141 1 63.19 97 GLY B N 1
ATOM 3823 C CA . GLY B 1 97 ? 21.25 24.672 21.25 1 63.19 97 GLY B CA 1
ATOM 3824 C C . GLY B 1 97 ? 20.359 25.703 21.906 1 63.19 97 GLY B C 1
ATOM 3825 O O . GLY B 1 97 ? 20.391 25.875 23.125 1 63.19 97 GLY B O 1
ATOM 3826 N N . ASP B 1 98 ? 19.547 26.453 21.25 1 78.81 98 ASP B N 1
ATOM 3827 C CA . ASP B 1 98 ? 18.797 27.609 21.719 1 78.81 98 ASP B CA 1
ATOM 3828 C C . ASP B 1 98 ? 17.391 27.188 22.156 1 78.81 98 ASP B C 1
ATOM 3830 O O . ASP B 1 98 ? 16.391 27.625 21.562 1 78.81 98 ASP B O 1
ATOM 3834 N N . ARG B 1 99 ? 17.266 26.484 23.328 1 85.5 99 ARG B N 1
ATOM 3835 C CA . ARG B 1 99 ? 16.031 25.922 23.844 1 85.5 99 ARG B CA 1
ATOM 3836 C C . ARG B 1 99 ? 15.016 27.016 24.172 1 85.5 99 ARG B C 1
ATOM 3838 O O . ARG B 1 99 ? 13.812 26.828 24.016 1 85.5 99 ARG B O 1
ATOM 3845 N N . ARG B 1 100 ? 15.578 28.125 24.609 1 88.69 100 ARG B N 1
ATOM 3846 C CA . ARG B 1 100 ? 14.688 29.219 24.953 1 88.69 100 ARG B CA 1
ATOM 3847 C C . ARG B 1 100 ? 13.977 29.766 23.719 1 88.69 100 ARG B C 1
ATOM 3849 O O . ARG B 1 100 ? 12.766 30 23.734 1 88.69 100 ARG B O 1
ATOM 3856 N N . THR B 1 101 ? 14.773 30 22.734 1 91.88 101 THR B N 1
ATOM 3857 C CA . THR B 1 101 ? 14.211 30.5 21.484 1 91.88 101 THR B CA 1
ATOM 3858 C C . THR B 1 101 ? 13.188 29.516 20.922 1 91.88 101 THR B C 1
ATOM 3860 O O . THR B 1 101 ? 12.086 29.906 20.531 1 91.88 101 THR B O 1
ATOM 3863 N N . VAL B 1 102 ? 13.562 28.281 20.906 1 91.38 102 VAL B N 1
ATOM 3864 C CA . VAL B 1 102 ? 12.672 27.25 20.359 1 91.38 102 VAL B CA 1
ATOM 3865 C C . VAL B 1 102 ? 11.391 27.203 21.188 1 91.38 102 VAL B C 1
ATOM 3867 O O . VAL B 1 102 ? 10.289 27.156 20.641 1 91.38 102 VAL B O 1
ATOM 3870 N N . GLY B 1 103 ? 11.523 27.234 22.469 1 92.62 103 GLY B N 1
ATOM 3871 C CA . GLY B 1 103 ? 10.367 27.172 23.344 1 92.62 103 GLY B CA 1
ATOM 3872 C C . GLY B 1 103 ? 9.422 28.344 23.156 1 92.62 103 GLY B C 1
ATOM 3873 O O . GLY B 1 103 ? 8.203 28.172 23.125 1 92.62 103 GLY B O 1
ATOM 3874 N N . LEU B 1 104 ? 9.953 29.516 23.047 1 94.75 104 LEU B N 1
ATOM 3875 C CA . LEU B 1 104 ? 9.148 30.719 22.875 1 94.75 104 LEU B CA 1
ATOM 3876 C C . LEU B 1 104 ? 8.422 30.688 21.531 1 94.75 104 LEU B C 1
ATOM 3878 O O . LEU B 1 104 ? 7.25 31.062 21.453 1 94.75 104 LEU B O 1
ATOM 3882 N N . VAL B 1 105 ? 9.133 30.281 20.562 1 95.06 105 VAL B N 1
ATOM 3883 C CA . VAL B 1 105 ? 8.539 30.297 19.234 1 95.06 105 VAL B CA 1
ATOM 3884 C C . VAL B 1 105 ? 7.484 29.203 19.141 1 95.06 105 VAL B C 1
ATOM 3886 O O . VAL B 1 105 ? 6.434 29.391 18.516 1 95.06 105 VAL B O 1
ATOM 3889 N N . VAL B 1 106 ? 7.766 28.062 19.734 1 94.5 106 VAL B N 1
ATOM 3890 C CA . VAL B 1 106 ? 6.754 27.016 19.781 1 94.5 106 VAL B CA 1
ATOM 3891 C C . VAL B 1 106 ? 5.5 27.547 20.484 1 94.5 106 VAL B C 1
ATOM 3893 O O . VAL B 1 106 ? 4.383 27.344 19.984 1 94.5 106 VAL B O 1
ATOM 3896 N N . ALA B 1 107 ? 5.691 28.172 21.562 1 96 107 ALA B N 1
ATOM 3897 C CA . ALA B 1 107 ? 4.562 28.703 22.328 1 96 107 ALA B CA 1
ATOM 3898 C C . ALA B 1 107 ? 3.771 29.703 21.484 1 96 107 ALA B C 1
ATOM 3900 O O . ALA B 1 107 ? 2.539 29.672 21.469 1 96 107 ALA B O 1
ATOM 3901 N N . GLY B 1 108 ? 4.441 30.609 20.859 1 97.12 108 GLY B N 1
ATOM 3902 C CA . GLY B 1 108 ? 3.775 31.625 20.047 1 97.12 108 GLY B CA 1
ATOM 3903 C C . GLY B 1 108 ? 3.047 31.031 18.859 1 97.12 108 GLY B C 1
ATOM 3904 O O . GLY B 1 108 ? 1.953 31.484 18.516 1 97.12 108 GLY B O 1
ATOM 3905 N N . THR B 1 109 ? 3.674 30.062 18.25 1 96.12 109 THR B N 1
ATOM 3906 C CA . THR B 1 109 ? 3.152 29.453 17.031 1 96.12 109 THR B CA 1
ATOM 3907 C C . THR B 1 109 ? 1.917 28.609 17.328 1 96.12 109 THR B C 1
ATOM 3909 O O . THR B 1 109 ? 1.064 28.422 16.469 1 96.12 109 THR B O 1
ATOM 3912 N N . ILE B 1 110 ? 1.81 28.172 18.562 1 96.31 110 ILE B N 1
ATOM 3913 C CA . ILE B 1 110 ? 0.712 27.266 18.906 1 96.31 110 ILE B CA 1
ATOM 3914 C C . ILE B 1 110 ? -0.356 28.031 19.688 1 96.31 110 ILE B C 1
ATOM 3916 O O . ILE B 1 110 ? -1.536 28 19.328 1 96.31 110 ILE B O 1
ATOM 3920 N N . THR B 1 111 ? 0.015 28.812 20.656 1 97.12 111 THR B N 1
ATOM 3921 C CA . THR B 1 111 ? -0.924 29.406 21.609 1 97.12 111 THR B CA 1
ATOM 3922 C C . THR B 1 111 ? -1.727 30.516 20.953 1 97.12 111 THR B C 1
ATOM 3924 O O . THR B 1 111 ? -2.934 30.641 21.172 1 97.12 111 THR B O 1
ATOM 3927 N N . VAL B 1 112 ? -1.099 31.344 20.188 1 97.94 112 VAL B N 1
ATOM 3928 C CA . VAL B 1 112 ? -1.774 32.5 19.594 1 97.94 112 VAL B CA 1
ATOM 3929 C C . VAL B 1 112 ? -2.812 32.031 18.578 1 97.94 112 VAL B C 1
ATOM 3931 O O . VAL B 1 112 ? -3.986 32.406 18.672 1 97.94 112 VAL B O 1
ATOM 3934 N N . PRO B 1 113 ? -2.418 31.203 17.641 1 98.06 113 PRO B N 1
ATOM 3935 C CA . PRO B 1 113 ? -3.449 30.688 16.734 1 98.06 113 PRO B CA 1
ATOM 3936 C C . PRO B 1 113 ? -4.496 29.844 17.453 1 98.06 113 PRO B C 1
ATOM 3938 O O . PRO B 1 113 ? -5.664 29.828 17.047 1 98.06 113 PRO B O 1
ATOM 3941 N N . PHE B 1 114 ? -4.117 29.125 18.453 1 97.94 114 PHE B N 1
ATOM 3942 C CA . PHE B 1 114 ? -5.074 28.344 19.219 1 97.94 114 PHE B CA 1
ATOM 3943 C C . PHE B 1 114 ? -6.137 29.25 19.844 1 97.94 114 PHE B C 1
ATOM 3945 O O . PHE B 1 114 ? -7.332 28.984 19.719 1 97.94 114 PHE B O 1
ATOM 3952 N N . ALA B 1 115 ? -5.695 30.266 20.453 1 98 115 ALA B N 1
ATOM 3953 C CA . ALA B 1 115 ? -6.613 31.219 21.094 1 98 115 ALA B CA 1
ATOM 3954 C C . ALA B 1 115 ? -7.508 31.891 20.062 1 98 115 ALA B C 1
ATOM 3956 O O . ALA B 1 115 ? -8.703 32.062 20.297 1 98 115 ALA B O 1
ATOM 3957 N N . ALA B 1 116 ? -6.918 32.312 18.984 1 98.19 116 ALA B N 1
ATOM 3958 C CA . ALA B 1 116 ? -7.688 32.938 17.922 1 98.19 116 ALA B CA 1
ATOM 3959 C C . ALA B 1 116 ? -8.703 31.984 17.312 1 98.19 116 ALA B C 1
ATOM 3961 O O . ALA B 1 116 ? -9.844 32.375 17.047 1 98.19 116 ALA B O 1
ATOM 3962 N N . GLY B 1 117 ? -8.258 30.766 17.062 1 97.75 117 GLY B N 1
ATOM 3963 C CA . GLY B 1 117 ? -9.172 29.75 16.547 1 97.75 117 GLY B CA 1
ATOM 3964 C C . GLY B 1 117 ? -10.289 29.422 17.516 1 97.75 117 GLY B C 1
ATOM 3965 O O . GLY B 1 117 ? -11.438 29.234 17.094 1 97.75 117 GLY B O 1
ATOM 3966 N N . PHE B 1 118 ? -9.891 29.328 18.766 1 96.94 118 PHE B N 1
ATOM 3967 C CA . PHE B 1 118 ? -10.875 29.109 19.812 1 96.94 118 PHE B CA 1
ATOM 3968 C C . PHE B 1 118 ? -11.93 30.219 19.797 1 96.94 118 PHE B C 1
ATOM 3970 O O . PHE B 1 118 ? -13.125 29.938 19.844 1 96.94 118 PHE B O 1
ATOM 3977 N N . GLY B 1 119 ? -11.523 31.438 19.781 1 97.56 119 GLY B N 1
ATOM 3978 C CA . GLY B 1 119 ? -12.43 32.562 19.719 1 97.56 119 GLY B CA 1
ATOM 3979 C C . GLY B 1 119 ? -13.289 32.594 18.469 1 97.56 119 GLY B C 1
ATOM 3980 O O . GLY B 1 119 ? -14.484 32.875 18.547 1 97.56 119 GLY B O 1
ATOM 3981 N N . PHE B 1 120 ? -12.68 32.312 17.359 1 97.69 120 PHE B N 1
ATOM 3982 C CA . PHE B 1 120 ? -13.406 32.25 16.094 1 97.69 120 PHE B CA 1
ATOM 3983 C C . PHE B 1 120 ? -14.484 31.156 16.156 1 97.69 120 PHE B C 1
ATOM 3985 O O . PHE B 1 120 ? -15.625 31.391 15.766 1 97.69 120 PHE B O 1
ATOM 3992 N N . ALA B 1 121 ? -14.109 30.016 16.609 1 97.12 121 ALA B N 1
ATOM 3993 C CA . ALA B 1 121 ? -15.039 28.891 16.734 1 97.12 121 ALA B CA 1
ATOM 3994 C C . ALA B 1 121 ? -16.219 29.25 17.625 1 97.12 121 ALA B C 1
ATOM 3996 O O . ALA B 1 121 ? -17.359 28.859 17.359 1 97.12 121 ALA B O 1
ATOM 3997 N N . ALA B 1 122 ? -15.977 29.969 18.703 1 96.56 122 ALA B N 1
ATOM 3998 C CA . ALA B 1 122 ? -17.031 30.391 19.625 1 96.56 122 ALA B CA 1
ATOM 3999 C C . ALA B 1 122 ? -18.016 31.312 18.953 1 96.56 122 ALA B C 1
ATOM 4001 O O . ALA B 1 122 ? -19.219 31.297 19.266 1 96.56 122 ALA B O 1
ATOM 4002 N N . SER B 1 123 ? -17.562 32.062 18 1 96.19 123 SER B N 1
ATOM 4003 C CA . SER B 1 123 ? -18.406 33.062 17.344 1 96.19 123 SER B CA 1
ATOM 4004 C C . SER B 1 123 ? -19.25 32.406 16.234 1 96.19 123 SER B C 1
ATOM 4006 O O . SER B 1 123 ? -20.297 32.938 15.875 1 96.19 123 SER B O 1
ATOM 4008 N N . VAL B 1 124 ? -18.844 31.25 15.781 1 95.06 124 VAL B N 1
ATOM 4009 C CA . VAL B 1 124 ? -19.531 30.672 14.641 1 95.06 124 VAL B CA 1
ATOM 4010 C C . VAL B 1 124 ? -20.094 29.297 15.016 1 95.06 124 VAL B C 1
ATOM 4012 O O . VAL B 1 124 ? -20.312 28.453 14.148 1 95.06 124 VAL B O 1
ATOM 4015 N N . GLY B 1 125 ? -20.312 29.109 16.219 1 92.5 125 GLY B N 1
ATOM 4016 C CA . GLY B 1 125 ? -20.75 27.828 16.766 1 92.5 125 GLY B CA 1
ATOM 4017 C C . GLY B 1 125 ? -22.031 27.328 16.125 1 92.5 125 GLY B C 1
ATOM 4018 O O . GLY B 1 125 ? -22.25 26.125 16.016 1 92.5 125 GLY B O 1
ATOM 4019 N N . GLU B 1 126 ? -22.859 28.188 15.719 1 88.12 126 GLU B N 1
ATOM 4020 C CA . GLU B 1 126 ? -24.141 27.844 15.117 1 88.12 126 GLU B CA 1
ATOM 4021 C C . GLU B 1 126 ? -23.953 27.062 13.82 1 88.12 126 GLU B C 1
ATOM 4023 O O . GLU B 1 126 ? -24.781 26.219 13.469 1 88.12 126 GLU B O 1
ATOM 4028 N N . TRP B 1 127 ? -22.812 27.391 13.219 1 90 127 TRP B N 1
ATOM 4029 C CA . TRP B 1 127 ? -22.594 26.781 11.906 1 90 127 TRP B CA 1
ATOM 4030 C C . TRP B 1 127 ? -21.688 25.562 12.008 1 90 127 TRP B C 1
ATOM 4032 O O . TRP B 1 127 ? -21.906 24.562 11.32 1 90 127 TRP B O 1
ATOM 4042 N N . PHE B 1 128 ? -20.672 25.609 12.859 1 93.75 128 PHE B N 1
ATOM 4043 C CA . PHE B 1 128 ? -19.594 24.625 12.828 1 93.75 128 PHE B CA 1
ATOM 4044 C C . PHE B 1 128 ? -19.781 23.594 13.93 1 93.75 128 PHE B C 1
ATOM 4046 O O . PHE B 1 128 ? -19.203 22.5 13.867 1 93.75 128 PHE B O 1
ATOM 4053 N N . ALA B 1 129 ? -20.5 23.859 14.961 1 92.56 129 ALA B N 1
ATOM 4054 C CA . ALA B 1 129 ? -20.609 22.969 16.094 1 92.56 129 ALA B CA 1
ATOM 4055 C C . ALA B 1 129 ? -21.75 21.969 15.891 1 92.56 129 ALA B C 1
ATOM 4057 O O . ALA B 1 129 ? -22.906 22.359 15.695 1 92.56 129 ALA B O 1
ATOM 4058 N N . PRO B 1 130 ? -21.344 20.656 15.844 1 90.19 130 PRO B N 1
ATOM 4059 C CA . PRO B 1 130 ? -22.438 19.688 15.766 1 90.19 130 PRO B CA 1
ATOM 4060 C C . PRO B 1 130 ? -23.281 19.641 17.031 1 90.19 130 PRO B C 1
ATOM 4062 O O . PRO B 1 130 ? -22.797 20 18.109 1 90.19 130 PRO B O 1
ATOM 4065 N N . ARG B 1 131 ? -24.484 19 16.828 1 80.94 131 ARG B N 1
ATOM 4066 C CA . ARG B 1 131 ? -25.375 18.812 17.984 1 80.94 131 ARG B CA 1
ATOM 4067 C C . ARG B 1 131 ? -24.984 17.562 18.766 1 80.94 131 ARG B C 1
ATOM 4069 O O . ARG B 1 131 ? -24.578 16.547 18.188 1 80.94 131 ARG B O 1
ATOM 4076 N N . GLY B 1 132 ? -24.812 17.656 20.016 1 78.69 132 GLY B N 1
ATOM 4077 C CA . GLY B 1 132 ? -24.625 16.469 20.812 1 78.69 132 GLY B CA 1
ATOM 4078 C C . GLY B 1 132 ? -23.219 16.312 21.344 1 78.69 132 GLY B C 1
ATOM 4079 O O . GLY B 1 132 ? -22.891 15.336 22.031 1 78.69 132 GLY B O 1
ATOM 4080 N N . VAL B 1 133 ? -22.375 17.219 20.969 1 80.62 133 VAL B N 1
ATOM 4081 C CA . VAL B 1 133 ? -21 17.172 21.453 1 80.62 133 VAL B CA 1
ATOM 4082 C C . VAL B 1 133 ? -20.766 18.344 22.406 1 80.62 133 VAL B C 1
ATOM 4084 O O . VAL B 1 133 ? -21.328 19.422 22.234 1 80.62 133 VAL B O 1
ATOM 4087 N N . PRO B 1 134 ? -20.016 18.031 23.469 1 85.31 134 PRO B N 1
ATOM 4088 C CA . PRO B 1 134 ? -19.688 19.156 24.375 1 85.31 134 PRO B CA 1
ATOM 4089 C C . PRO B 1 134 ? -19.047 20.328 23.641 1 85.31 134 PRO B C 1
ATOM 4091 O O . PRO B 1 134 ? -18.078 20.141 22.891 1 85.31 134 PRO B O 1
ATOM 4094 N N . PHE B 1 135 ? -19.578 21.406 23.875 1 90.38 135 PHE B N 1
ATOM 4095 C CA . PHE B 1 135 ? -19.156 22.625 23.188 1 90.38 135 PHE B CA 1
ATOM 4096 C C . PHE B 1 135 ? -17.672 22.891 23.406 1 90.38 135 PHE B C 1
ATOM 4098 O O . PHE B 1 135 ? -16.969 23.344 22.5 1 90.38 135 PHE B O 1
ATOM 4105 N N . ALA B 1 136 ? -17.141 22.562 24.594 1 89.75 136 ALA B N 1
ATOM 4106 C CA . ALA B 1 136 ? -15.742 22.766 24.938 1 89.75 136 ALA B CA 1
ATOM 4107 C C . ALA B 1 136 ? -14.836 21.922 24.047 1 89.75 136 ALA B C 1
ATOM 4109 O O . ALA B 1 136 ? -13.75 22.375 23.656 1 89.75 136 ALA B O 1
ATOM 4110 N N . ALA B 1 137 ? -15.281 20.766 23.719 1 90.38 137 ALA B N 1
ATOM 4111 C CA . ALA B 1 137 ? -14.5 19.875 22.859 1 90.38 137 ALA B CA 1
ATOM 4112 C C . ALA B 1 137 ? -14.398 20.438 21.438 1 90.38 137 ALA B C 1
ATOM 4114 O O . ALA B 1 137 ? -13.336 20.391 20.828 1 90.38 137 ALA B O 1
ATOM 4115 N N . TYR B 1 138 ? -15.523 20.953 21.031 1 93.69 138 TYR B N 1
ATOM 4116 C CA . TYR B 1 138 ? -15.555 21.609 19.734 1 93.69 138 TYR B CA 1
ATOM 4117 C C . TYR B 1 138 ? -14.602 22.797 19.688 1 93.69 138 TYR B C 1
ATOM 4119 O O . TYR B 1 138 ? -13.812 22.938 18.75 1 93.69 138 TYR B O 1
ATOM 4127 N N . LEU B 1 139 ? -14.609 23.609 20.719 1 95.88 139 LEU B N 1
ATOM 4128 C CA . LEU B 1 139 ? -13.797 24.828 20.766 1 95.88 139 LEU B CA 1
ATOM 4129 C C . LEU B 1 139 ? -12.312 24.484 20.797 1 95.88 139 LEU B C 1
ATOM 4131 O O . LEU B 1 139 ? -11.523 25.062 20.047 1 95.88 139 LEU B O 1
ATOM 4135 N N . VAL B 1 140 ? -11.922 23.531 21.641 1 94.56 140 VAL B N 1
ATOM 4136 C CA . VAL B 1 140 ? -10.523 23.125 21.766 1 94.56 140 VAL B CA 1
ATOM 4137 C C . VAL B 1 140 ? -10.047 22.484 20.453 1 94.56 140 VAL B C 1
ATOM 4139 O O . VAL B 1 140 ? -8.93 22.75 20 1 94.56 140 VAL B O 1
ATOM 4142 N N . PHE B 1 141 ? -10.93 21.703 19.875 1 95.5 141 PHE B N 1
ATOM 4143 C CA . PHE B 1 141 ? -10.586 21.047 18.625 1 95.5 141 PHE B CA 1
ATOM 4144 C C . PHE B 1 141 ? -10.312 22.062 17.531 1 95.5 141 PHE B C 1
ATOM 4146 O O . PHE B 1 141 ? -9.32 21.969 16.812 1 95.5 141 PHE B O 1
ATOM 4153 N N . PHE B 1 142 ? -11.219 23.016 17.438 1 96.69 142 PHE B N 1
ATOM 4154 C CA . PHE B 1 142 ? -11.078 24 16.375 1 96.69 142 PHE B CA 1
ATOM 4155 C C . PHE B 1 142 ? -9.844 24.875 16.609 1 96.69 142 PHE B C 1
ATOM 4157 O O . PHE B 1 142 ? -9.148 25.234 15.656 1 96.69 142 PHE B O 1
ATOM 4164 N N . GLY B 1 143 ? -9.609 25.266 17.844 1 97 143 GLY B N 1
ATOM 4165 C CA . GLY B 1 143 ? -8.375 25.953 18.188 1 97 143 GLY B CA 1
ATOM 4166 C C . GLY B 1 143 ? -7.133 25.188 17.781 1 97 143 GLY B C 1
ATOM 4167 O O . GLY B 1 143 ? -6.191 25.75 17.234 1 97 143 GLY B O 1
ATOM 4168 N N . LEU B 1 144 ? -7.145 23.891 18.016 1 96.12 144 LEU B N 1
ATOM 4169 C CA . LEU B 1 144 ? -6.043 23.016 17.625 1 96.12 144 LEU B CA 1
ATOM 4170 C C . LEU B 1 144 ? -5.871 23 16.109 1 96.12 144 LEU B C 1
ATOM 4172 O O . LEU B 1 144 ? -4.746 23.109 15.602 1 96.12 144 LEU B O 1
ATOM 4176 N N . ALA B 1 145 ? -6.984 22.875 15.406 1 96.88 145 ALA B N 1
ATOM 4177 C CA . ALA B 1 145 ? -6.945 22.812 13.945 1 96.88 145 ALA B CA 1
ATOM 4178 C C . ALA B 1 145 ? -6.293 24.062 13.359 1 96.88 145 ALA B C 1
ATOM 4180 O O . ALA B 1 145 ? -5.543 23.984 12.383 1 96.88 145 ALA B O 1
ATOM 4181 N N . ILE B 1 146 ? -6.539 25.172 13.969 1 96.44 146 ILE B N 1
ATOM 4182 C CA . ILE B 1 146 ? -6.035 26.453 13.453 1 96.44 146 ILE B CA 1
ATOM 4183 C C . ILE B 1 146 ? -4.562 26.609 13.828 1 96.44 146 ILE B C 1
ATOM 4185 O O . ILE B 1 146 ? -3.838 27.391 13.211 1 96.44 146 ILE B O 1
ATOM 4189 N N . SER B 1 147 ? -4.066 25.812 14.719 1 96.31 147 SER B N 1
ATOM 4190 C CA . SER B 1 147 ? -2.717 25.969 15.258 1 96.31 147 SER B CA 1
ATOM 4191 C C . SER B 1 147 ? -1.728 25.047 14.547 1 96.31 147 SER B C 1
ATOM 4193 O O . SER B 1 147 ? -0.525 25.109 14.812 1 96.31 147 SER B O 1
ATOM 4195 N N . ILE B 1 148 ? -2.131 24.281 13.617 1 94.12 148 ILE B N 1
ATOM 4196 C CA . ILE B 1 148 ? -1.34 23.203 13.055 1 94.12 148 ILE B CA 1
ATOM 4197 C C . ILE B 1 148 ? -0.346 23.766 12.039 1 94.12 148 ILE B C 1
ATOM 4199 O O . ILE B 1 148 ? -0.675 24.672 11.273 1 94.12 148 ILE B O 1
ATOM 4203 N N . THR B 1 149 ? 0.859 23.281 12.094 1 93.31 149 THR B N 1
ATOM 4204 C CA . THR B 1 149 ? 1.886 23.422 11.062 1 93.31 149 THR B CA 1
ATOM 4205 C C . THR B 1 149 ? 2.445 22.047 10.688 1 93.31 149 THR B C 1
ATOM 4207 O O . THR B 1 149 ? 2.744 21.234 11.555 1 93.31 149 THR B O 1
ATOM 4210 N N . ALA B 1 150 ? 2.518 21.812 9.414 1 90.12 150 ALA B N 1
ATOM 4211 C CA . ALA B 1 150 ? 2.979 20.5 8.953 1 90.12 150 ALA B CA 1
ATOM 4212 C C . ALA B 1 150 ? 4.484 20.516 8.695 1 90.12 150 ALA B C 1
ATOM 4214 O O . ALA B 1 150 ? 4.945 21.047 7.691 1 90.12 150 ALA B O 1
ATOM 4215 N N . MET B 1 151 ? 5.203 19.734 9.438 1 84.69 151 MET B N 1
ATOM 4216 C CA . MET B 1 151 ? 6.66 19.688 9.344 1 84.69 151 MET B CA 1
ATOM 4217 C C . MET B 1 151 ? 7.098 19.078 8.008 1 84.69 151 MET B C 1
ATOM 4219 O O . MET B 1 151 ? 7.992 19.609 7.348 1 84.69 151 MET B O 1
ATOM 4223 N N . PRO B 1 152 ? 6.422 18 7.566 1 79.69 152 PRO B N 1
ATOM 4224 C CA . PRO B 1 152 ? 6.895 17.422 6.309 1 79.69 152 PRO B CA 1
ATOM 4225 C C . PRO B 1 152 ? 6.738 18.359 5.121 1 79.69 152 PRO B C 1
ATOM 4227 O O . PRO B 1 152 ? 7.602 18.406 4.242 1 79.69 152 PRO B O 1
ATOM 4230 N N . VAL B 1 153 ? 5.723 19.062 5.086 1 84.31 153 VAL B N 1
ATOM 4231 C CA . VAL B 1 153 ? 5.508 20.016 3.996 1 84.31 153 VAL B CA 1
ATOM 4232 C C . VAL B 1 153 ? 6.512 21.156 4.109 1 84.31 153 VAL B C 1
ATOM 4234 O O . VAL B 1 153 ? 7.07 21.609 3.105 1 84.31 153 VAL B O 1
ATOM 4237 N N . LEU B 1 154 ? 6.707 21.578 5.281 1 87.75 154 LEU B N 1
ATOM 4238 C CA . LEU B 1 154 ? 7.699 22.625 5.527 1 87.75 154 LEU B CA 1
ATOM 4239 C C . LEU B 1 154 ? 9.086 22.172 5.09 1 87.75 154 LEU B C 1
ATOM 4241 O O . LEU B 1 154 ? 9.82 22.922 4.449 1 87.75 154 LEU B O 1
ATOM 4245 N N . ALA B 1 155 ? 9.438 20.969 5.426 1 82.94 155 ALA B N 1
ATOM 4246 C CA . ALA B 1 155 ? 10.734 20.406 5.047 1 82.94 155 ALA B CA 1
ATOM 4247 C C . ALA B 1 155 ? 10.906 20.406 3.531 1 82.94 155 ALA B C 1
ATOM 4249 O O . ALA B 1 155 ? 11.984 20.719 3.02 1 82.94 155 ALA B O 1
ATOM 4250 N N . ARG B 1 156 ? 9.859 20.094 2.943 1 79.19 156 ARG B N 1
ATOM 4251 C CA . ARG B 1 156 ? 9.914 20.062 1.485 1 79.19 156 ARG B CA 1
ATOM 4252 C C . ARG B 1 156 ? 10.094 21.453 0.91 1 79.19 156 ARG B C 1
ATOM 4254 O O . ARG B 1 156 ? 10.867 21.656 -0.029 1 79.19 156 ARG B O 1
ATOM 4261 N N . ILE B 1 157 ? 9.391 22.359 1.412 1 82.31 157 ILE B N 1
ATOM 4262 C CA . ILE B 1 157 ? 9.484 23.75 0.963 1 82.31 157 ILE B CA 1
ATOM 4263 C C . ILE B 1 157 ? 10.898 24.266 1.188 1 82.31 157 ILE B C 1
ATOM 4265 O O . ILE B 1 157 ? 11.484 24.891 0.304 1 82.31 157 ILE B O 1
ATOM 4269 N N . LEU B 1 158 ? 11.484 23.953 2.266 1 84.62 158 LEU B N 1
ATOM 4270 C CA . LEU B 1 158 ? 12.828 24.406 2.605 1 84.62 158 LEU B CA 1
ATOM 4271 C C . LEU B 1 158 ? 13.867 23.734 1.716 1 84.62 158 LEU B C 1
ATOM 4273 O O . LEU B 1 158 ? 14.836 24.375 1.3 1 84.62 158 LEU B O 1
ATOM 4277 N N . THR B 1 159 ? 13.594 22.5 1.465 1 77.25 159 THR B N 1
ATOM 4278 C CA . THR B 1 159 ? 14.516 21.766 0.601 1 77.25 159 THR B CA 1
ATOM 4279 C C . THR B 1 159 ? 14.461 22.312 -0.826 1 77.25 159 THR B C 1
ATOM 4281 O O . THR B 1 159 ? 15.5 22.484 -1.469 1 77.25 159 THR B O 1
ATOM 4284 N N . ASP B 1 160 ? 13.336 22.562 -1.318 1 74 160 ASP B N 1
ATOM 4285 C CA . ASP B 1 160 ? 13.156 23.094 -2.668 1 74 160 ASP B CA 1
ATOM 4286 C C . ASP B 1 160 ? 13.836 24.453 -2.818 1 74 160 ASP B C 1
ATOM 4288 O O . ASP B 1 160 ? 14.312 24.797 -3.902 1 74 160 ASP B O 1
ATOM 4292 N N . HIS B 1 161 ? 13.875 25.094 -1.729 1 75.81 161 HIS B N 1
ATOM 4293 C CA . HIS B 1 161 ? 14.492 26.406 -1.756 1 75.81 161 HIS B CA 1
ATOM 4294 C C . HIS B 1 161 ? 15.93 26.359 -1.235 1 75.81 161 HIS B C 1
ATOM 4296 O O . HIS B 1 161 ? 16.578 27.391 -1.113 1 75.81 161 HIS B O 1
ATOM 4302 N N . ARG B 1 162 ? 16.375 25.125 -0.894 1 76.31 162 ARG B N 1
ATOM 4303 C CA . ARG B 1 162 ? 17.75 24.828 -0.463 1 76.31 162 ARG B CA 1
ATOM 4304 C C . ARG B 1 162 ? 18.109 25.656 0.774 1 76.31 162 ARG B C 1
ATOM 4306 O O . ARG B 1 162 ? 19.203 26.219 0.849 1 76.31 162 ARG B O 1
ATOM 4313 N N . VAL B 1 163 ? 17.219 25.891 1.662 1 78 163 VAL B N 1
ATOM 4314 C CA . VAL B 1 163 ? 17.484 26.672 2.865 1 78 163 VAL B CA 1
ATOM 4315 C C . VAL B 1 163 ? 17.203 25.812 4.105 1 78 163 VAL B C 1
ATOM 4317 O O . VAL B 1 163 ? 16.938 26.344 5.184 1 78 163 VAL B O 1
ATOM 4320 N N . GLU B 1 164 ? 17.125 24.531 3.945 1 79.06 164 GLU B N 1
ATOM 4321 C CA . GLU B 1 164 ? 16.828 23.625 5.059 1 79.06 164 GLU B CA 1
ATOM 4322 C C . GLU B 1 164 ? 17.922 23.688 6.117 1 79.06 164 GLU B C 1
ATOM 4324 O O . GLU B 1 164 ? 17.672 23.469 7.301 1 79.06 164 GLU B O 1
ATOM 4329 N N . GLY B 1 165 ? 19.109 24.094 5.664 1 78.19 165 GLY B N 1
ATOM 4330 C CA . GLY B 1 165 ? 20.25 24.172 6.574 1 78.19 165 GLY B CA 1
ATOM 4331 C C . GLY B 1 165 ? 20.469 25.547 7.156 1 78.19 165 GLY B C 1
ATOM 4332 O O . GLY B 1 165 ? 21.312 25.734 8.031 1 78.19 165 GLY B O 1
ATOM 4333 N N . SER B 1 166 ? 19.75 26.516 6.758 1 84.5 166 SER B N 1
ATOM 4334 C CA . SER B 1 166 ? 19.859 27.875 7.297 1 84.5 166 SER B CA 1
ATOM 4335 C C . SER B 1 166 ? 19.375 27.938 8.742 1 84.5 166 SER B C 1
ATOM 4337 O O . SER B 1 166 ? 18.641 27.062 9.188 1 84.5 166 SER B O 1
ATOM 4339 N N . PRO B 1 167 ? 19.875 28.938 9.461 1 84.06 167 PRO B N 1
ATOM 4340 C CA . PRO B 1 167 ? 19.406 29.062 10.852 1 84.06 167 PRO B CA 1
ATOM 4341 C C . PRO B 1 167 ? 17.891 29.188 10.961 1 84.06 167 PRO B C 1
ATOM 4343 O O . PRO B 1 167 ? 17.297 28.578 11.852 1 84.06 167 PRO B O 1
ATOM 4346 N N . THR B 1 168 ? 17.328 29.922 10.086 1 88.19 168 THR B N 1
ATOM 4347 C CA . THR B 1 168 ? 15.875 30.078 10.094 1 88.19 168 THR B CA 1
ATOM 4348 C C . THR B 1 168 ? 15.188 28.766 9.734 1 88.19 168 THR B C 1
ATOM 4350 O O . THR B 1 168 ? 14.188 28.391 10.344 1 88.19 168 THR B O 1
ATOM 4353 N N . GLY B 1 169 ? 15.75 28.109 8.742 1 87.81 169 GLY B N 1
ATOM 4354 C CA . GLY B 1 169 ? 15.188 26.828 8.328 1 87.81 169 GLY B CA 1
ATOM 4355 C C . GLY B 1 169 ? 15.258 25.766 9.414 1 87.81 169 GLY B C 1
ATOM 4356 O O . GLY B 1 169 ? 14.281 25.047 9.648 1 87.81 169 GLY B O 1
ATOM 4357 N N . THR B 1 170 ? 16.344 25.75 10.086 1 85 170 THR B N 1
ATOM 4358 C CA . THR B 1 170 ? 16.547 24.766 11.148 1 85 170 THR B CA 1
ATOM 4359 C C . THR B 1 170 ? 15.609 25.062 12.328 1 85 170 THR B C 1
ATOM 4361 O O . THR B 1 170 ? 15.055 24.141 12.93 1 85 170 THR B O 1
ATOM 4364 N N . LEU B 1 171 ? 15.531 26.312 12.625 1 88.38 171 LEU B N 1
ATOM 4365 C CA . LEU B 1 171 ? 14.617 26.719 13.695 1 88.38 171 LEU B CA 1
ATOM 4366 C C . LEU B 1 171 ? 13.172 26.391 13.328 1 88.38 171 LEU B C 1
ATOM 4368 O O . LEU B 1 171 ? 12.422 25.875 14.156 1 88.38 171 LEU B O 1
ATOM 4372 N N . ALA B 1 172 ? 12.797 26.656 12.117 1 91.38 172 ALA B N 1
ATOM 4373 C CA . ALA B 1 172 ? 11.438 26.375 11.648 1 91.38 172 ALA B CA 1
ATOM 4374 C C . ALA B 1 172 ? 11.125 24.891 11.758 1 91.38 172 ALA B C 1
ATOM 4376 O O . ALA B 1 172 ? 10.039 24.5 12.203 1 91.38 172 ALA B O 1
ATOM 4377 N N . LEU B 1 173 ? 12.078 24.109 11.383 1 88 173 LEU B N 1
ATOM 4378 C CA . LEU B 1 173 ? 11.867 22.656 11.398 1 88 173 LEU B CA 1
ATOM 4379 C C . LEU B 1 173 ? 11.758 22.141 12.828 1 88 173 LEU B C 1
ATOM 4381 O O . LEU B 1 173 ? 10.945 21.266 13.117 1 88 173 LEU B O 1
ATOM 4385 N N . ALA B 1 174 ? 12.578 22.672 13.664 1 86.69 174 ALA B N 1
ATOM 4386 C CA . ALA B 1 174 ? 12.531 22.281 15.07 1 86.69 174 ALA B CA 1
ATOM 4387 C C . ALA B 1 174 ? 11.18 22.641 15.695 1 86.69 174 ALA B C 1
ATOM 4389 O O . ALA B 1 174 ? 10.562 21.812 16.375 1 86.69 174 ALA B O 1
ATOM 4390 N N . VAL B 1 175 ? 10.742 23.812 15.445 1 90.81 175 VAL B N 1
ATOM 4391 C CA . VAL B 1 175 ? 9.484 24.312 15.992 1 90.81 175 VAL B CA 1
ATOM 4392 C C . VAL B 1 175 ? 8.312 23.516 15.43 1 90.81 175 VAL B C 1
ATOM 4394 O O . VAL B 1 175 ? 7.406 23.125 16.172 1 90.81 175 VAL B O 1
ATOM 4397 N N . ALA B 1 176 ? 8.367 23.266 14.164 1 91.12 176 ALA B N 1
ATOM 4398 C CA . ALA B 1 176 ? 7.301 22.5 13.516 1 91.12 176 ALA B CA 1
ATOM 4399 C C . ALA B 1 176 ? 7.246 21.078 14.062 1 91.12 176 ALA B C 1
ATOM 4401 O O . ALA B 1 176 ? 6.16 20.516 14.25 1 91.12 176 ALA B O 1
ATOM 4402 N N . SER B 1 177 ? 8.383 20.484 14.273 1 86.88 177 SER B N 1
ATOM 4403 C CA . SER B 1 177 ? 8.453 19.125 14.789 1 86.88 177 SER B CA 1
ATOM 4404 C C . SER B 1 177 ? 7.828 19.016 16.172 1 86.88 177 SER B C 1
ATOM 4406 O O . SER B 1 177 ? 7.031 18.109 16.438 1 86.88 177 SER B O 1
ATOM 4408 N N . ILE B 1 178 ? 8.188 19.922 17.031 1 86.62 178 ILE B N 1
ATOM 4409 C CA . ILE B 1 178 ? 7.637 19.953 18.375 1 86.62 178 ILE B CA 1
ATOM 4410 C C . ILE B 1 178 ? 6.141 20.25 18.312 1 86.62 178 ILE B C 1
ATOM 4412 O O . ILE B 1 178 ? 5.348 19.641 19.047 1 86.62 178 ILE B O 1
ATOM 4416 N N . GLY B 1 179 ? 5.793 21.141 17.469 1 89.25 179 GLY B N 1
ATOM 4417 C CA . GLY B 1 179 ? 4.391 21.469 17.281 1 89.25 179 GLY B CA 1
ATOM 4418 C C . GLY B 1 179 ? 3.547 20.281 16.859 1 89.25 179 GLY B C 1
ATOM 4419 O O . GLY B 1 179 ? 2.424 20.109 17.344 1 89.25 179 GLY B O 1
ATOM 4420 N N . ASP B 1 180 ? 4.09 19.484 15.977 1 87.69 180 ASP B N 1
ATOM 4421 C CA . ASP B 1 180 ? 3.381 18.281 15.547 1 87.69 180 ASP B CA 1
ATOM 4422 C C . ASP B 1 180 ? 3.148 17.328 16.719 1 87.69 180 ASP B C 1
ATOM 4424 O O . ASP B 1 180 ? 2.047 16.812 16.891 1 87.69 180 ASP B O 1
ATOM 4428 N N . GLY B 1 181 ? 4.184 17.125 17.469 1 85.62 181 GLY B N 1
ATOM 4429 C CA . GLY B 1 181 ? 4.039 16.281 18.656 1 85.62 181 GLY B CA 1
ATOM 4430 C C . GLY B 1 181 ? 2.975 16.781 19.609 1 85.62 181 GLY B C 1
ATOM 4431 O O . GLY B 1 181 ? 2.135 16.016 20.078 1 85.62 181 GLY B O 1
ATOM 4432 N N . LEU B 1 182 ? 2.959 18.016 19.859 1 87.94 182 LEU B N 1
ATOM 4433 C CA . LEU B 1 182 ? 2.002 18.625 20.781 1 87.94 182 LEU B CA 1
ATOM 4434 C C . LEU B 1 182 ? 0.585 18.547 20.219 1 87.94 182 LEU B C 1
ATOM 4436 O O . LEU B 1 182 ? -0.373 18.359 20.969 1 87.94 182 LEU B O 1
ATOM 4440 N N . ALA B 1 183 ? 0.501 18.734 18.938 1 90.56 183 ALA B N 1
ATOM 4441 C CA . ALA B 1 183 ? -0.807 18.688 18.297 1 90.56 183 ALA B CA 1
ATOM 4442 C C . ALA B 1 183 ? -1.472 17.328 18.5 1 90.56 183 ALA B C 1
ATOM 4444 O O . ALA B 1 183 ? -2.66 17.25 18.828 1 90.56 183 ALA B O 1
ATOM 4445 N N . TRP B 1 184 ? -0.728 16.312 18.312 1 87.19 184 TRP B N 1
ATOM 4446 C CA . TRP B 1 184 ? -1.277 14.977 18.469 1 87.19 184 TRP B CA 1
ATOM 4447 C C . TRP B 1 184 ? -1.587 14.68 19.938 1 87.19 184 TRP B C 1
ATOM 4449 O O . TRP B 1 184 ? -2.566 14 20.25 1 87.19 184 TRP B O 1
ATOM 4459 N N . ALA B 1 185 ? -0.767 15.195 20.859 1 85.19 185 ALA B N 1
ATOM 4460 C CA . ALA B 1 185 ? -1.035 15.07 22.281 1 85.19 185 ALA B CA 1
ATOM 4461 C C . ALA B 1 185 ? -2.332 15.773 22.672 1 85.19 185 ALA B C 1
ATOM 4463 O O . ALA B 1 185 ? -3.164 15.219 23.391 1 85.19 185 ALA B O 1
ATOM 4464 N N . ILE B 1 186 ? -2.492 16.969 22.172 1 88.62 186 ILE B N 1
ATOM 4465 C CA . ILE B 1 186 ? -3.697 17.75 22.469 1 88.62 186 ILE B CA 1
ATOM 4466 C C . ILE B 1 186 ? -4.914 17.047 21.875 1 88.62 186 ILE B C 1
ATOM 4468 O O . ILE B 1 186 ? -5.965 16.953 22.516 1 88.62 186 ILE B O 1
ATOM 4472 N N . LEU B 1 187 ? -4.77 16.516 20.688 1 89.94 187 LEU B N 1
ATOM 4473 C CA . LEU B 1 187 ? -5.867 15.797 20.047 1 89.94 187 LEU B CA 1
ATOM 4474 C C . LEU B 1 187 ? -6.273 14.586 20.875 1 89.94 187 LEU B C 1
ATOM 4476 O O . LEU B 1 187 ? -7.465 14.297 21.016 1 89.94 187 LEU B O 1
ATOM 4480 N N . ALA B 1 188 ? -5.281 13.898 21.375 1 84.88 188 ALA B N 1
ATOM 4481 C CA . ALA B 1 188 ? -5.559 12.734 22.219 1 84.88 188 ALA B CA 1
ATOM 4482 C C . ALA B 1 188 ? -6.387 13.125 23.438 1 84.88 188 ALA B C 1
ATOM 4484 O O . ALA B 1 188 ? -7.316 12.414 23.812 1 84.88 188 ALA B O 1
ATOM 4485 N N . VAL B 1 189 ? -6.082 14.234 23.984 1 83.69 189 VAL B N 1
ATOM 4486 C CA . VAL B 1 189 ? -6.785 14.719 25.172 1 83.69 189 VAL B CA 1
ATOM 4487 C C . VAL B 1 189 ? -8.211 15.109 24.797 1 83.69 189 VAL B C 1
ATOM 4489 O O . VAL B 1 189 ? -9.156 14.805 25.531 1 83.69 189 VAL B O 1
ATOM 4492 N N . VAL B 1 190 ? -8.406 15.766 23.719 1 86.56 190 VAL B N 1
ATOM 4493 C CA . VAL B 1 190 ? -9.727 16.188 23.234 1 86.56 190 VAL B CA 1
ATOM 4494 C C . VAL B 1 190 ? -10.609 14.961 23.016 1 86.56 190 VAL B C 1
ATOM 4496 O O . VAL B 1 190 ? -11.773 14.945 23.406 1 86.56 190 VAL B O 1
ATOM 4499 N N . LEU B 1 191 ? -10.062 13.961 22.375 1 85.5 191 LEU B N 1
ATOM 4500 C CA . LEU B 1 191 ? -10.828 12.758 22.047 1 85.5 191 LEU B CA 1
ATOM 4501 C C . LEU B 1 191 ? -11.172 11.984 23.312 1 85.5 191 LEU B C 1
ATOM 4503 O O . LEU B 1 191 ? -12.258 11.406 23.422 1 85.5 191 LEU B O 1
ATOM 4507 N N . ALA B 1 192 ? -10.219 11.984 24.234 1 77.81 192 ALA B N 1
ATOM 4508 C CA . ALA B 1 192 ? -10.484 11.328 25.5 1 77.81 192 ALA B CA 1
ATOM 4509 C C . ALA B 1 192 ? -11.586 12.047 26.281 1 77.81 192 ALA B C 1
ATOM 4511 O O . ALA B 1 192 ? -12.375 11.414 26.984 1 77.81 192 ALA B O 1
ATOM 4512 N N . ALA B 1 193 ? -11.773 13.297 26.094 1 76 193 ALA B N 1
ATOM 4513 C CA . ALA B 1 193 ? -12.719 14.117 26.828 1 76 193 ALA B CA 1
ATOM 4514 C C . ALA B 1 193 ? -14.102 14.094 26.172 1 76 193 ALA B C 1
ATOM 4516 O O . ALA B 1 193 ? -15.109 14.359 26.828 1 76 193 ALA B O 1
ATOM 4517 N N . LYS B 1 194 ? -14.211 13.891 24.875 1 75.69 194 LYS B N 1
ATOM 4518 C CA . LYS B 1 194 ? -15.469 13.914 24.125 1 75.69 194 LYS B CA 1
ATOM 4519 C C . LYS B 1 194 ? -16.406 12.805 24.594 1 75.69 194 LYS B C 1
ATOM 4521 O O . LYS B 1 194 ? -17.625 13.008 24.641 1 75.69 194 LYS B O 1
ATOM 4526 N N . GLY B 1 195 ? -15.969 11.531 24.641 1 59.06 195 GLY B N 1
ATOM 4527 C CA . GLY B 1 195 ? -16.875 10.453 25 1 59.06 195 GLY B CA 1
ATOM 4528 C C . GLY B 1 195 ? -17.547 10.672 26.344 1 59.06 195 GLY B C 1
ATOM 4529 O O . GLY B 1 195 ? -18.219 9.773 26.859 1 59.06 195 GLY B O 1
ATOM 4530 N N . ALA B 1 196 ? -17.344 11.766 26.984 1 55.22 196 ALA B N 1
ATOM 4531 C CA . ALA B 1 196 ? -17.641 11.883 28.406 1 55.22 196 ALA B CA 1
ATOM 4532 C C . ALA B 1 196 ? -19.109 12.281 28.625 1 55.22 196 ALA B C 1
ATOM 4534 O O . ALA B 1 196 ? -19.406 13.461 28.828 1 55.22 196 ALA B O 1
ATOM 4535 N N . GLY B 1 197 ? -20.016 11.734 27.859 1 53.84 197 GLY B N 1
ATOM 4536 C CA . GLY B 1 197 ? -21.312 11.969 28.484 1 53.84 197 GLY B CA 1
ATOM 4537 C C . GLY B 1 197 ? -21.281 11.75 29.984 1 53.84 197 GLY B C 1
ATOM 4538 O O . GLY B 1 197 ? -21.922 12.484 30.75 1 53.84 197 GLY B O 1
ATOM 4539 N N . ASP B 1 198 ? -20.562 10.695 30.359 1 61.5 198 ASP B N 1
ATOM 4540 C CA . ASP B 1 198 ? -20.391 10.336 31.766 1 61.5 198 ASP B CA 1
ATOM 4541 C C . ASP B 1 198 ? -18.969 10.641 32.25 1 61.5 198 ASP B C 1
ATOM 4543 O O . ASP B 1 198 ? -18 10.188 31.641 1 61.5 198 ASP B O 1
ATOM 4547 N N . PRO B 1 199 ? -18.797 11.648 33.031 1 63.38 199 PRO B N 1
ATOM 4548 C CA . PRO B 1 199 ? -17.484 12.016 33.594 1 63.38 199 PRO B CA 1
ATOM 4549 C C . PRO B 1 199 ? -16.625 10.805 33.938 1 63.38 199 PRO B C 1
ATOM 4551 O O . PRO B 1 199 ? -15.406 10.844 33.75 1 63.38 199 PRO B O 1
ATOM 4554 N N . GLY B 1 200 ? -17.297 9.789 34.312 1 65.56 200 GLY B N 1
ATOM 4555 C CA . GLY B 1 200 ? -16.562 8.57 34.625 1 65.56 200 GLY B CA 1
ATOM 4556 C C . GLY B 1 200 ? -15.875 7.969 33.438 1 65.56 200 GLY B C 1
ATOM 4557 O O . GLY B 1 200 ? -14.719 7.539 33.5 1 65.56 200 GLY B O 1
ATOM 4558 N N . THR B 1 201 ? -16.516 8.094 32.312 1 70.44 201 THR B N 1
ATOM 4559 C CA . THR B 1 201 ? -15.977 7.496 31.094 1 70.44 201 THR B CA 1
ATOM 4560 C C . THR B 1 201 ? -14.781 8.297 30.594 1 70.44 201 THR B C 1
ATOM 4562 O O . THR B 1 201 ? -13.812 7.727 30.094 1 70.44 201 THR B O 1
ATOM 4565 N N . VAL B 1 202 ? -14.836 9.57 30.891 1 71.44 202 VAL B N 1
ATOM 4566 C CA . VAL B 1 202 ? -13.742 10.438 30.469 1 71.44 202 VAL B CA 1
ATOM 4567 C C . VAL B 1 202 ? -12.492 10.141 31.297 1 71.44 202 VAL B C 1
ATOM 4569 O O . VAL B 1 202 ? -11.391 10.047 30.75 1 71.44 202 VAL B O 1
ATOM 4572 N N . VAL B 1 203 ? -12.703 9.977 32.531 1 75.75 203 VAL B N 1
ATOM 4573 C CA . VAL B 1 203 ? -11.586 9.703 33.438 1 75.75 203 VAL B CA 1
ATOM 4574 C C . VAL B 1 203 ? -10.953 8.359 33.094 1 75.75 203 VAL B C 1
ATOM 4576 O O . VAL B 1 203 ? -9.727 8.242 33.031 1 75.75 203 VAL B O 1
ATOM 4579 N N . VAL B 1 204 ? -11.758 7.449 32.75 1 77.19 204 VAL B N 1
ATOM 4580 C CA . VAL B 1 204 ? -11.25 6.113 32.469 1 77.19 204 VAL B CA 1
ATOM 4581 C C . VAL B 1 204 ? -10.477 6.145 31.141 1 77.19 204 VAL B C 1
ATOM 4583 O O . VAL B 1 204 ? -9.391 5.57 31.031 1 77.19 204 VAL B O 1
ATOM 4586 N N . ARG B 1 205 ? -10.992 6.82 30.141 1 74.81 205 ARG B N 1
ATOM 4587 C CA . ARG B 1 205 ? -10.312 6.902 28.859 1 74.81 205 ARG B CA 1
ATOM 4588 C C . ARG B 1 205 ? -9 7.672 28.984 1 74.81 205 ARG B C 1
ATOM 4590 O O . ARG B 1 205 ? -8 7.309 28.359 1 74.81 205 ARG B O 1
ATOM 4597 N N . GLY B 1 206 ? -9.109 8.727 29.766 1 75.38 206 GLY B N 1
ATOM 4598 C CA . GLY B 1 206 ? -7.891 9.477 30.031 1 75.38 206 GLY B CA 1
ATOM 4599 C C . GLY B 1 206 ? -6.82 8.656 30.719 1 75.38 206 GLY B C 1
ATOM 4600 O O . GLY B 1 206 ? -5.645 8.719 30.359 1 75.38 206 GLY B O 1
ATOM 4601 N N . LEU B 1 207 ? -7.215 7.918 31.656 1 81.44 207 LEU B N 1
ATOM 4602 C CA . LEU B 1 207 ? -6.293 7.059 32.406 1 81.44 207 LEU B CA 1
ATOM 4603 C C . LEU B 1 207 ? -5.699 5.988 31.484 1 81.44 207 LEU B C 1
ATOM 4605 O O . LEU B 1 207 ? -4.508 5.684 31.578 1 81.44 207 LEU B O 1
ATOM 4609 N N . ILE B 1 208 ? -6.516 5.484 30.641 1 82.19 208 ILE B N 1
ATOM 4610 C CA . ILE B 1 208 ? -6.055 4.461 29.719 1 82.19 208 ILE B CA 1
ATOM 4611 C C . ILE B 1 208 ? -5.02 5.055 28.766 1 82.19 208 ILE B C 1
ATOM 4613 O O . ILE B 1 208 ? -4.02 4.414 28.438 1 82.19 208 ILE B O 1
ATOM 4617 N N . ALA B 1 209 ? -5.324 6.223 28.344 1 77.44 209 ALA B N 1
ATOM 4618 C CA . ALA B 1 209 ? -4.387 6.902 27.453 1 77.44 209 ALA B CA 1
ATOM 4619 C C . ALA B 1 209 ? -3.045 7.129 28.141 1 77.44 209 ALA B C 1
ATOM 4621 O O . ALA B 1 209 ? -1.987 6.93 27.547 1 77.44 209 ALA B O 1
ATOM 4622 N N . VAL B 1 210 ? -3.117 7.496 29.375 1 82.25 210 VAL B N 1
ATOM 4623 C CA . VAL B 1 210 ? -1.909 7.746 30.156 1 82.25 210 VAL B CA 1
ATOM 4624 C C . VAL B 1 210 ? -1.155 6.438 30.375 1 82.25 210 VAL B C 1
ATOM 4626 O O . VAL B 1 210 ? 0.073 6.395 30.266 1 82.25 210 VAL B O 1
ATOM 4629 N N . VAL B 1 211 ? -1.864 5.461 30.672 1 86.44 211 VAL B N 1
ATOM 4630 C CA . VAL B 1 211 ? -1.255 4.152 30.875 1 86.44 211 VAL B CA 1
ATOM 4631 C C . VAL B 1 211 ? -0.578 3.693 29.578 1 86.44 211 VAL B C 1
ATOM 4633 O O . VAL B 1 211 ? 0.534 3.16 29.609 1 86.44 211 VAL B O 1
ATOM 4636 N N . LEU B 1 212 ? -1.235 3.939 28.5 1 84.81 212 LEU B N 1
ATOM 4637 C CA . LEU B 1 212 ? -0.657 3.572 27.203 1 84.81 212 LEU B CA 1
ATOM 4638 C C . LEU B 1 212 ? 0.651 4.316 26.969 1 84.81 212 LEU B C 1
ATOM 4640 O O . LEU B 1 212 ? 1.627 3.73 26.5 1 84.81 212 LEU B O 1
ATOM 4644 N N . LEU B 1 213 ? 0.658 5.543 27.328 1 84.94 213 LEU B N 1
ATOM 4645 C CA . LEU B 1 213 ? 1.866 6.344 27.156 1 84.94 213 LEU B CA 1
ATOM 4646 C C . LEU B 1 213 ? 2.99 5.828 28.047 1 84.94 213 LEU B C 1
ATOM 4648 O O . LEU B 1 213 ? 4.133 5.691 27.594 1 84.94 213 LEU B O 1
ATOM 4652 N N . ILE B 1 214 ? 2.635 5.516 29.25 1 88.44 214 ILE B N 1
ATOM 4653 C CA . ILE B 1 214 ? 3.627 5.043 30.219 1 88.44 214 ILE B CA 1
ATOM 4654 C C . ILE B 1 214 ? 4.184 3.693 29.766 1 88.44 214 ILE B C 1
ATOM 4656 O O . ILE B 1 214 ? 5.398 3.494 29.734 1 88.44 214 ILE B O 1
ATOM 4660 N N . VAL B 1 215 ? 3.32 2.859 29.391 1 90.88 215 VAL B N 1
ATOM 4661 C CA . VAL B 1 215 ? 3.732 1.534 28.953 1 90.88 215 VAL B CA 1
ATOM 4662 C C . VAL B 1 215 ? 4.586 1.657 27.688 1 90.88 215 VAL B C 1
ATOM 4664 O O . VAL B 1 215 ? 5.578 0.941 27.531 1 90.88 215 VAL B O 1
ATOM 4667 N N . SER B 1 216 ? 4.156 2.5 26.797 1 91.25 216 SER B N 1
ATOM 4668 C CA . SER B 1 216 ? 4.879 2.688 25.531 1 91.25 216 SER B CA 1
ATOM 4669 C C . SER B 1 216 ? 6.305 3.172 25.781 1 91.25 216 SER B C 1
ATOM 4671 O O . SER B 1 216 ? 7.258 2.625 25.234 1 91.25 216 SER B O 1
ATOM 4673 N N . PHE B 1 217 ? 6.52 4.109 26.703 1 90.5 217 PHE B N 1
ATOM 4674 C CA . PHE B 1 217 ? 7.844 4.68 26.922 1 90.5 217 PHE B CA 1
ATOM 4675 C C . PHE B 1 217 ? 8.656 3.814 27.875 1 90.5 217 PHE B C 1
ATOM 4677 O O . PHE B 1 217 ? 9.883 3.725 27.75 1 90.5 217 PHE B O 1
ATOM 4684 N N . ALA B 1 218 ? 8.008 3.174 28.812 1 92.31 218 ALA B N 1
ATOM 4685 C CA . ALA B 1 218 ? 8.719 2.406 29.844 1 92.31 218 ALA B CA 1
ATOM 4686 C C . ALA B 1 218 ? 9.055 1.004 29.344 1 92.31 218 ALA B C 1
ATOM 4688 O O . ALA B 1 218 ? 10.078 0.433 29.703 1 92.31 218 ALA B O 1
ATOM 4689 N N . LEU B 1 219 ? 8.148 0.464 28.562 1 93.38 219 LEU B N 1
ATOM 4690 C CA . LEU B 1 219 ? 8.328 -0.935 28.188 1 93.38 219 LEU B CA 1
ATOM 4691 C C . LEU B 1 219 ? 8.609 -1.068 26.688 1 93.38 219 LEU B C 1
ATOM 4693 O O . LEU B 1 219 ? 9.586 -1.709 26.297 1 93.38 219 LEU B O 1
ATOM 4697 N N . VAL B 1 220 ? 7.836 -0.433 25.859 1 92.94 220 VAL B N 1
ATOM 4698 C CA . VAL B 1 220 ? 7.918 -0.648 24.422 1 92.94 220 VAL B CA 1
ATOM 4699 C C . VAL B 1 220 ? 9.188 -0.004 23.875 1 92.94 220 VAL B C 1
ATOM 4701 O O . VAL B 1 220 ? 9.891 -0.596 23.047 1 92.94 220 VAL B O 1
ATOM 4704 N N . ARG B 1 221 ? 9.461 1.181 24.344 1 92.88 221 ARG B N 1
ATOM 4705 C CA . ARG B 1 221 ? 10.625 1.9 23.828 1 92.88 221 ARG B CA 1
ATOM 4706 C C . ARG B 1 221 ? 11.906 1.106 24.062 1 92.88 221 ARG B C 1
ATOM 4708 O O . ARG B 1 221 ? 12.672 0.866 23.125 1 92.88 221 ARG B O 1
ATOM 4715 N N . PRO B 1 222 ? 12.203 0.65 25.312 1 92.81 222 PRO B N 1
ATOM 4716 C CA . PRO B 1 222 ? 13.422 -0.138 25.5 1 92.81 222 PRO B CA 1
ATOM 4717 C C . PRO B 1 222 ? 13.383 -1.477 24.766 1 92.81 222 PRO B C 1
ATOM 4719 O O . PRO B 1 222 ? 14.414 -1.962 24.297 1 92.81 222 PRO B O 1
ATOM 4722 N N . ALA B 1 223 ? 12.227 -2.043 24.703 1 93.38 223 ALA B N 1
ATOM 4723 C CA . ALA B 1 223 ? 12.094 -3.303 23.969 1 93.38 223 ALA B CA 1
ATOM 4724 C C . ALA B 1 223 ? 12.414 -3.117 22.484 1 93.38 223 ALA B C 1
ATOM 4726 O O . ALA B 1 223 ? 13.078 -3.957 21.875 1 93.38 223 ALA B O 1
ATOM 4727 N N . LEU B 1 224 ? 11.93 -2.066 21.922 1 93.12 224 LEU B N 1
ATOM 4728 C CA . LEU B 1 224 ? 12.195 -1.76 20.516 1 93.12 224 LEU B CA 1
ATOM 4729 C C . LEU B 1 224 ? 13.68 -1.52 20.297 1 93.12 224 LEU B C 1
ATOM 4731 O O . LEU B 1 224 ? 14.242 -1.984 19.297 1 93.12 224 LEU B O 1
ATOM 4735 N N . ALA B 1 225 ? 14.234 -0.801 21.188 1 90.94 225 ALA B N 1
ATOM 4736 C CA . ALA B 1 225 ? 15.664 -0.541 21.094 1 90.94 225 ALA B CA 1
ATOM 4737 C C . ALA B 1 225 ? 16.469 -1.841 21.125 1 90.94 225 ALA B C 1
ATOM 4739 O O . ALA B 1 225 ? 17.422 -2.018 20.375 1 90.94 225 ALA B O 1
ATOM 4740 N N . ALA B 1 226 ? 16.094 -2.674 22 1 91.88 226 ALA B N 1
ATOM 4741 C CA . ALA B 1 226 ? 16.781 -3.951 22.141 1 91.88 226 ALA B CA 1
ATOM 4742 C C . ALA B 1 226 ? 16.609 -4.816 20.906 1 91.88 226 ALA B C 1
ATOM 4744 O O . ALA B 1 226 ? 17.578 -5.418 20.422 1 91.88 226 ALA B O 1
ATOM 4745 N N . VAL B 1 227 ? 15.398 -4.863 20.391 1 90.88 227 VAL B N 1
ATOM 4746 C CA . VAL B 1 227 ? 15.094 -5.699 19.219 1 90.88 227 VAL B CA 1
ATOM 4747 C C . VAL B 1 227 ? 15.844 -5.184 18 1 90.88 227 VAL B C 1
ATOM 4749 O O . VAL B 1 227 ? 16.422 -5.965 17.25 1 90.88 227 VAL B O 1
ATOM 4752 N N . LEU B 1 228 ? 15.828 -3.939 17.812 1 89.94 228 LEU B N 1
ATOM 4753 C CA . LEU B 1 228 ? 16.453 -3.352 16.625 1 89.94 228 LEU B CA 1
ATOM 4754 C C . LEU B 1 228 ? 17.969 -3.424 16.734 1 89.94 228 LEU B C 1
ATOM 4756 O O . LEU B 1 228 ? 18.656 -3.566 15.719 1 89.94 228 LEU B O 1
ATOM 4760 N N . ARG B 1 229 ? 18.484 -3.27 17.938 1 87.44 229 ARG B N 1
ATOM 4761 C CA . ARG B 1 229 ? 19.906 -3.48 18.141 1 87.44 229 ARG B CA 1
ATOM 4762 C C . ARG B 1 229 ? 20.312 -4.91 17.797 1 87.44 229 ARG B C 1
ATOM 4764 O O . ARG B 1 229 ? 21.328 -5.141 17.156 1 87.44 229 ARG B O 1
ATOM 4771 N N . ARG B 1 230 ? 19.562 -5.84 18.25 1 86.88 230 ARG B N 1
ATOM 4772 C CA . ARG B 1 230 ? 19.812 -7.242 17.953 1 86.88 230 ARG B CA 1
ATOM 4773 C C . ARG B 1 230 ? 19.719 -7.508 16.453 1 86.88 230 ARG B C 1
ATOM 4775 O O . ARG B 1 230 ? 20.5 -8.273 15.898 1 86.88 230 ARG B O 1
ATOM 4782 N N . ALA B 1 231 ? 18.734 -6.891 15.82 1 86.06 231 ALA B N 1
ATOM 4783 C CA . ALA B 1 231 ? 18.562 -7.039 14.375 1 86.06 231 ALA B CA 1
ATOM 4784 C C . ALA B 1 231 ? 19.766 -6.488 13.625 1 86.06 231 ALA B C 1
ATOM 4786 O O . ALA B 1 231 ? 20.203 -7.062 12.617 1 86.06 231 ALA B O 1
ATOM 4787 N N . GLY B 1 232 ? 20.172 -5.348 14.086 1 80.62 232 GLY B N 1
ATOM 4788 C CA . GLY B 1 232 ? 21.375 -4.785 13.5 1 80.62 232 GLY B CA 1
ATOM 4789 C C . GLY B 1 232 ? 22.578 -5.695 13.641 1 80.62 232 GLY B C 1
ATOM 4790 O O . GLY B 1 232 ? 23.328 -5.883 12.68 1 80.62 232 GLY B O 1
ATOM 4791 N N . ARG B 1 233 ? 22.75 -6.297 14.711 1 81.44 233 ARG B N 1
ATOM 4792 C CA . ARG B 1 233 ? 23.875 -7.184 14.992 1 81.44 233 ARG B CA 1
ATOM 4793 C C . ARG B 1 233 ? 23.797 -8.453 14.148 1 81.44 233 ARG B C 1
ATOM 4795 O O . ARG B 1 233 ? 24.812 -8.969 13.688 1 81.44 233 ARG B O 1
ATOM 4802 N N . ARG B 1 234 ? 22.609 -8.922 13.922 1 82.5 234 ARG B N 1
ATOM 4803 C CA . ARG B 1 234 ? 22.406 -10.172 13.203 1 82.5 234 ARG B CA 1
ATOM 4804 C C . ARG B 1 234 ? 22.391 -9.945 11.695 1 82.5 234 ARG B C 1
ATOM 4806 O O . ARG B 1 234 ? 22.375 -10.898 10.914 1 82.5 234 ARG B O 1
ATOM 4813 N N . GLY B 1 235 ? 22.328 -8.727 11.312 1 79.31 235 GLY B N 1
ATOM 4814 C CA . GLY B 1 235 ? 22.266 -8.422 9.891 1 79.31 235 GLY B CA 1
ATOM 4815 C C . GLY B 1 235 ? 20.906 -8.727 9.273 1 79.31 235 GLY B C 1
ATOM 4816 O O . GLY B 1 235 ? 20.844 -9.25 8.164 1 79.31 235 GLY B O 1
ATOM 4817 N N . THR B 1 236 ? 19.953 -8.453 10.094 1 80.38 236 THR B N 1
ATOM 4818 C CA . THR B 1 236 ? 18.594 -8.68 9.602 1 80.38 236 THR B CA 1
ATOM 4819 C C . THR B 1 236 ? 18.312 -7.801 8.391 1 80.38 236 THR B C 1
ATOM 4821 O O . THR B 1 236 ? 18.719 -6.641 8.352 1 80.38 236 THR B O 1
ATOM 4824 N N . GLY B 1 237 ? 17.672 -8.352 7.418 1 80.88 237 GLY B N 1
ATOM 4825 C CA . GLY B 1 237 ? 17.391 -7.648 6.18 1 80.88 237 GLY B CA 1
ATOM 4826 C C . GLY B 1 237 ? 16.438 -6.48 6.367 1 80.88 237 GLY B C 1
ATOM 4827 O O . GLY B 1 237 ? 15.633 -6.473 7.301 1 80.88 237 GLY B O 1
ATOM 4828 N N . GLU B 1 238 ? 16.5 -5.52 5.527 1 84.25 238 GLU B N 1
ATOM 4829 C CA . GLU B 1 238 ? 15.695 -4.305 5.562 1 84.25 238 GLU B CA 1
ATOM 4830 C C . GLU B 1 238 ? 14.211 -4.625 5.43 1 84.25 238 GLU B C 1
ATOM 4832 O O . GLU B 1 238 ? 13.367 -3.955 6.031 1 84.25 238 GLU B O 1
ATOM 4837 N N . ARG B 1 239 ? 13.945 -5.641 4.754 1 83.56 239 ARG B N 1
ATOM 4838 C CA . ARG B 1 239 ? 12.555 -6.008 4.535 1 83.56 239 ARG B CA 1
ATOM 4839 C C . ARG B 1 239 ? 11.914 -6.523 5.824 1 83.56 239 ARG B C 1
ATOM 4841 O O . ARG B 1 239 ? 10.75 -6.227 6.109 1 83.56 239 ARG B O 1
ATOM 4848 N N . ALA B 1 240 ? 12.68 -7.309 6.5 1 87.62 240 ALA B N 1
ATOM 4849 C CA . ALA B 1 240 ? 12.172 -7.836 7.766 1 87.62 240 ALA B CA 1
ATOM 4850 C C . ALA B 1 240 ? 11.953 -6.715 8.773 1 87.62 240 ALA B C 1
ATOM 4852 O O . ALA B 1 240 ? 10.984 -6.738 9.539 1 87.62 240 ALA B O 1
ATOM 4853 N N . ILE B 1 241 ? 12.844 -5.801 8.797 1 90.19 241 ILE B N 1
ATOM 4854 C CA . ILE B 1 241 ? 12.727 -4.672 9.703 1 90.19 241 ILE B CA 1
ATOM 4855 C C . ILE B 1 241 ? 11.523 -3.814 9.312 1 90.19 241 ILE B C 1
ATOM 4857 O O . ILE B 1 241 ? 10.766 -3.367 10.18 1 90.19 241 ILE B O 1
ATOM 4861 N N . ALA B 1 242 ? 11.375 -3.59 8.008 1 91.44 242 ALA B N 1
ATOM 4862 C CA . ALA B 1 242 ? 10.219 -2.846 7.527 1 91.44 242 ALA B CA 1
ATOM 4863 C C . ALA B 1 242 ? 8.914 -3.529 7.941 1 91.44 242 ALA B C 1
ATOM 4865 O O . ALA B 1 242 ? 7.965 -2.865 8.359 1 91.44 242 ALA B O 1
ATOM 4866 N N . ALA B 1 243 ? 8.922 -4.797 7.82 1 92.5 243 ALA B N 1
ATOM 4867 C CA . ALA B 1 243 ? 7.75 -5.574 8.219 1 92.5 243 ALA B CA 1
ATOM 4868 C C . ALA B 1 243 ? 7.457 -5.402 9.703 1 92.5 243 ALA B C 1
ATOM 4870 O O . ALA B 1 243 ? 6.301 -5.25 10.102 1 92.5 243 ALA B O 1
ATOM 4871 N N . PHE B 1 244 ? 8.477 -5.461 10.438 1 93 244 PHE B N 1
ATOM 4872 C CA . PHE B 1 244 ? 8.352 -5.293 11.883 1 93 244 PHE B CA 1
ATOM 4873 C C . PHE B 1 244 ? 7.824 -3.906 12.219 1 93 244 PHE B C 1
ATOM 4875 O O . PHE B 1 244 ? 6.922 -3.768 13.055 1 93 244 PHE B O 1
ATOM 4882 N N . LEU B 1 245 ? 8.336 -2.922 11.594 1 93.44 245 LEU B N 1
ATOM 4883 C CA . LEU B 1 245 ? 7.945 -1.541 11.852 1 93.44 245 LEU B CA 1
ATOM 4884 C C . LEU B 1 245 ? 6.484 -1.309 11.484 1 93.44 245 LEU B C 1
ATOM 4886 O O . LEU B 1 245 ? 5.727 -0.729 12.266 1 93.44 245 LEU B O 1
ATOM 4890 N N . VAL B 1 246 ? 6.09 -1.759 10.336 1 95 246 VAL B N 1
ATOM 4891 C CA . VAL B 1 246 ? 4.727 -1.507 9.875 1 95 246 VAL B CA 1
ATOM 4892 C C . VAL B 1 246 ? 3.738 -2.303 10.727 1 95 246 VAL B C 1
ATOM 4894 O O . VAL B 1 246 ? 2.666 -1.801 11.078 1 95 246 VAL B O 1
ATOM 4897 N N . THR B 1 247 ? 4.09 -3.535 11.031 1 95.81 247 THR B N 1
ATOM 4898 C CA . THR B 1 247 ? 3.221 -4.352 11.875 1 95.81 247 THR B CA 1
ATOM 4899 C C . THR B 1 247 ? 3.016 -3.693 13.234 1 95.81 247 THR B C 1
ATOM 4901 O O . THR B 1 247 ? 1.896 -3.648 13.742 1 95.81 247 THR B O 1
ATOM 4904 N N . GLY B 1 248 ? 4.109 -3.246 13.82 1 95.31 248 GLY B N 1
ATOM 4905 C CA . GLY B 1 248 ? 4.02 -2.545 15.086 1 95.31 248 GLY B CA 1
ATOM 4906 C C . GLY B 1 248 ? 3.172 -1.288 15.016 1 95.31 248 GLY B C 1
ATOM 4907 O O . GLY B 1 248 ? 2.328 -1.051 15.883 1 95.31 248 GLY B O 1
ATOM 4908 N N . ALA B 1 249 ? 3.377 -0.495 13.992 1 95.12 249 ALA B N 1
ATOM 4909 C CA . ALA B 1 249 ? 2.629 0.747 13.812 1 95.12 249 ALA B CA 1
ATOM 4910 C C . ALA B 1 249 ? 1.136 0.469 13.664 1 95.12 249 ALA B C 1
ATOM 4912 O O . ALA B 1 249 ? 0.305 1.162 14.258 1 95.12 249 ALA B O 1
ATOM 4913 N N . VAL B 1 250 ? 0.794 -0.514 12.867 1 96.31 250 VAL B N 1
ATOM 4914 C CA . VAL B 1 250 ? -0.604 -0.861 12.633 1 96.31 250 VAL B CA 1
ATOM 4915 C C . VAL B 1 250 ? -1.222 -1.413 13.914 1 96.31 250 VAL B C 1
ATOM 4917 O O . VAL B 1 250 ? -2.381 -1.127 14.227 1 96.31 250 VAL B O 1
ATOM 4920 N N . ALA B 1 251 ? -0.469 -2.209 14.641 1 94.81 251 ALA B N 1
ATOM 4921 C CA . ALA B 1 251 ? -0.954 -2.736 15.914 1 94.81 251 ALA B CA 1
ATOM 4922 C C . ALA B 1 251 ? -1.244 -1.607 16.906 1 94.81 251 ALA B C 1
ATOM 4924 O O . ALA B 1 251 ? -2.266 -1.625 17.594 1 94.81 251 ALA B O 1
ATOM 4925 N N . PHE B 1 252 ? -0.323 -0.658 16.984 1 94.81 252 PHE B N 1
ATOM 4926 C CA . PHE B 1 252 ? -0.526 0.498 17.844 1 94.81 252 PHE B CA 1
ATOM 4927 C C . PHE B 1 252 ? -1.731 1.311 17.391 1 94.81 252 PHE B C 1
ATOM 4929 O O . PHE B 1 252 ? -2.486 1.829 18.219 1 94.81 252 PHE B O 1
ATOM 4936 N N . ALA B 1 253 ? -1.844 1.476 16.062 1 94.38 253 ALA B N 1
ATOM 4937 C CA . ALA B 1 253 ? -3.002 2.172 15.516 1 94.38 253 ALA B CA 1
ATOM 4938 C C . ALA B 1 253 ? -4.301 1.478 15.914 1 94.38 253 ALA B C 1
ATOM 4940 O O . ALA B 1 253 ? -5.266 2.133 16.312 1 94.38 253 ALA B O 1
ATOM 4941 N N . ALA B 1 254 ? -4.32 0.169 15.844 1 92.19 254 ALA B N 1
ATOM 4942 C CA . ALA B 1 254 ? -5.5 -0.6 16.234 1 92.19 254 ALA B CA 1
ATOM 4943 C C . ALA B 1 254 ? -5.781 -0.444 17.734 1 92.19 254 ALA B C 1
ATOM 4945 O O . ALA B 1 254 ? -6.941 -0.323 18.141 1 92.19 254 ALA B O 1
ATOM 4946 N N . ALA B 1 255 ? -4.773 -0.47 18.516 1 89.5 255 ALA B N 1
ATOM 4947 C CA . ALA B 1 255 ? -4.918 -0.365 19.969 1 89.5 255 ALA B CA 1
ATOM 4948 C C . ALA B 1 255 ? -5.512 0.985 20.359 1 89.5 255 ALA B C 1
ATOM 4950 O O . ALA B 1 255 ? -6.414 1.053 21.188 1 89.5 255 ALA B O 1
ATOM 4951 N N . THR B 1 256 ? -4.988 2.064 19.766 1 88.06 256 THR B N 1
ATOM 4952 C CA . THR B 1 256 ? -5.496 3.391 20.109 1 88.06 256 THR B CA 1
ATOM 4953 C C . THR B 1 256 ? -6.926 3.564 19.609 1 88.06 256 THR B C 1
ATOM 4955 O O . THR B 1 256 ? -7.754 4.184 20.281 1 88.06 256 THR B O 1
ATOM 4958 N N . ASP B 1 257 ? -7.133 3.062 18.422 1 87.12 257 ASP B N 1
ATOM 4959 C CA . ASP B 1 257 ? -8.5 3.131 17.922 1 87.12 257 ASP B CA 1
ATOM 4960 C C . ASP B 1 257 ? -9.461 2.375 18.844 1 87.12 257 ASP B C 1
ATOM 4962 O O . ASP B 1 257 ? -10.594 2.809 19.062 1 87.12 257 ASP B O 1
ATOM 4966 N N . ALA B 1 258 ? -9.055 1.255 19.391 1 84.19 258 ALA B N 1
ATOM 4967 C CA . ALA B 1 258 ? -9.875 0.418 20.266 1 84.19 258 ALA B CA 1
ATOM 4968 C C . ALA B 1 258 ? -10.219 1.15 21.562 1 84.19 258 ALA B C 1
ATOM 4970 O O . ALA B 1 258 ? -11.258 0.893 22.172 1 84.19 258 ALA B O 1
ATOM 4971 N N . ILE B 1 259 ? -9.359 2.053 21.984 1 81.94 259 ILE B N 1
ATOM 4972 C CA . ILE B 1 259 ? -9.633 2.752 23.234 1 81.94 259 ILE B CA 1
ATOM 4973 C C . ILE B 1 259 ? -10.273 4.109 22.938 1 81.94 259 ILE B C 1
ATOM 4975 O O . ILE B 1 259 ? -10.406 4.945 23.828 1 81.94 259 ILE B O 1
ATOM 4979 N N . GLY B 1 260 ? -10.57 4.297 21.703 1 77.81 260 GLY B N 1
ATOM 4980 C CA . GLY B 1 260 ? -11.344 5.473 21.328 1 77.81 260 GLY B CA 1
ATOM 4981 C C . GLY B 1 260 ? -10.484 6.641 20.891 1 77.81 260 GLY B C 1
ATOM 4982 O O . GLY B 1 260 ? -10.977 7.762 20.734 1 77.81 260 GLY B O 1
ATOM 4983 N N . LEU B 1 261 ? -9.234 6.238 20.766 1 82.31 261 LEU B N 1
ATOM 4984 C CA . LEU B 1 261 ? -8.352 7.242 20.188 1 82.31 261 LEU B CA 1
ATOM 4985 C C . LEU B 1 261 ? -8.195 7.016 18.688 1 82.31 261 LEU B C 1
ATOM 4987 O O . LEU B 1 261 ? -8.469 5.922 18.188 1 82.31 261 LEU B O 1
ATOM 4991 N N . HIS B 1 262 ? -8.109 7.977 17.844 1 82.94 262 HIS B N 1
ATOM 4992 C CA . HIS B 1 262 ? -7.918 7.836 16.406 1 82.94 262 HIS B CA 1
ATOM 4993 C C . HIS B 1 262 ? -6.633 7.074 16.094 1 82.94 262 HIS B C 1
ATOM 4995 O O . HIS B 1 262 ? -5.625 7.246 16.781 1 82.94 262 HIS B O 1
ATOM 5001 N N . PRO B 1 263 ? -6.605 6.164 15.133 1 89.19 263 PRO B N 1
ATOM 5002 C CA . PRO B 1 263 ? -5.461 5.309 14.812 1 89.19 263 PRO B CA 1
ATOM 5003 C C . PRO B 1 263 ? -4.188 6.105 14.523 1 89.19 263 PRO B C 1
ATOM 5005 O O . PRO B 1 263 ? -3.084 5.629 14.789 1 89.19 263 PRO B O 1
ATOM 5008 N N . VAL B 1 264 ? -4.324 7.215 14 1 88.69 264 VAL B N 1
ATOM 5009 C CA . VAL B 1 264 ? -3.168 8.008 13.602 1 88.69 264 VAL B CA 1
ATOM 5010 C C . VAL B 1 264 ? -2.316 8.336 14.828 1 88.69 264 VAL B C 1
ATOM 5012 O O . VAL B 1 264 ? -1.09 8.414 14.734 1 88.69 264 VAL B O 1
ATOM 5015 N N . ILE B 1 265 ? -2.9 8.461 15.945 1 87.06 265 ILE B N 1
ATOM 5016 C CA . ILE B 1 265 ? -2.195 8.766 17.188 1 87.06 265 ILE B CA 1
ATOM 5017 C C . ILE B 1 265 ? -1.289 7.602 17.562 1 87.06 265 ILE B C 1
ATOM 5019 O O . ILE B 1 265 ? -0.132 7.801 17.938 1 87.06 265 ILE B O 1
ATOM 5023 N N . GLY B 1 266 ? -1.822 6.453 17.516 1 91.06 266 GLY B N 1
ATOM 5024 C CA . GLY B 1 266 ? -1.029 5.273 17.828 1 91.06 266 GLY B CA 1
ATOM 5025 C C . GLY B 1 266 ? 0.143 5.078 16.891 1 91.06 266 GLY B C 1
ATOM 5026 O O . GLY B 1 266 ? 1.247 4.746 17.328 1 91.06 266 GLY B O 1
ATOM 5027 N N . ALA B 1 267 ? -0.122 5.207 15.617 1 93.25 267 ALA B N 1
ATOM 5028 C CA . ALA B 1 267 ? 0.946 5.086 14.625 1 93.25 267 ALA B CA 1
ATOM 5029 C C . ALA B 1 267 ? 2.049 6.109 14.891 1 93.25 267 ALA B C 1
ATOM 5031 O O . ALA B 1 267 ? 3.236 5.777 14.828 1 93.25 267 ALA B O 1
ATOM 5032 N N . PHE B 1 268 ? 1.681 7.32 15.148 1 90.75 268 PHE B N 1
ATOM 5033 C CA . PHE B 1 268 ? 2.637 8.383 15.453 1 90.75 268 PHE B CA 1
ATOM 5034 C C . PHE B 1 268 ? 3.441 8.047 16.703 1 90.75 268 PHE B C 1
ATOM 5036 O O . PHE B 1 268 ? 4.664 8.203 16.719 1 90.75 268 PHE B O 1
ATOM 5043 N N . LEU B 1 269 ? 2.736 7.617 17.703 1 91.5 269 LEU B N 1
ATOM 5044 C CA . LEU B 1 269 ? 3.385 7.254 18.953 1 91.5 269 LEU B CA 1
ATOM 5045 C C . LEU B 1 269 ? 4.418 6.156 18.75 1 91.5 269 LEU B C 1
ATOM 5047 O O . LEU B 1 269 ? 5.535 6.234 19.266 1 91.5 269 LEU B O 1
ATOM 5051 N N . PHE B 1 270 ? 4.059 5.137 18.016 1 93.44 270 PHE B N 1
ATOM 5052 C CA . PHE B 1 270 ? 5.004 4.066 17.719 1 93.44 270 PHE B CA 1
ATOM 5053 C C . PHE B 1 270 ? 6.25 4.613 17.031 1 93.44 270 PHE B C 1
ATOM 5055 O O . PHE B 1 270 ? 7.367 4.191 17.328 1 93.44 270 PHE B O 1
ATOM 5062 N N . GLY B 1 271 ? 6.09 5.504 16.078 1 91.56 271 GLY B N 1
ATOM 5063 C CA . GLY B 1 271 ? 7.211 6.16 15.422 1 91.56 271 GLY B CA 1
ATOM 5064 C C . GLY B 1 271 ? 8.109 6.91 16.391 1 91.56 271 GLY B C 1
ATOM 5065 O O . GLY B 1 271 ? 9.336 6.855 16.281 1 91.56 271 GLY B O 1
ATOM 5066 N N . VAL B 1 272 ? 7.492 7.59 17.328 1 89.25 272 VAL B N 1
ATOM 5067 C CA . VAL B 1 272 ? 8.219 8.375 18.328 1 89.25 272 VAL B CA 1
ATOM 5068 C C . VAL B 1 272 ? 9.062 7.441 19.188 1 89.25 272 VAL B C 1
ATOM 5070 O O . VAL B 1 272 ? 10.156 7.816 19.625 1 89.25 272 VAL B O 1
ATOM 5073 N N . LEU B 1 273 ? 8.594 6.234 19.422 1 92.62 273 LEU B N 1
ATOM 5074 C CA . LEU B 1 273 ? 9.242 5.289 20.328 1 92.62 273 LEU B CA 1
ATOM 5075 C C . LEU B 1 273 ? 10.469 4.664 19.672 1 92.62 273 LEU B C 1
ATOM 5077 O O . LEU B 1 273 ? 11.297 4.047 20.344 1 92.62 273 LEU B O 1
ATOM 5081 N N . LEU B 1 274 ? 10.531 4.727 18.406 1 91.56 274 LEU B N 1
ATOM 5082 C CA . LEU B 1 274 ? 11.656 4.121 17.703 1 91.56 274 LEU B CA 1
ATOM 5083 C C . LEU B 1 274 ? 12.969 4.812 18.062 1 91.56 274 LEU B C 1
ATOM 5085 O O . LEU B 1 274 ? 13.008 6.035 18.203 1 91.56 274 LEU B O 1
ATOM 5089 N N . PRO B 1 275 ? 14 3.963 18.188 1 85.94 275 PRO B N 1
ATOM 5090 C CA . PRO B 1 275 ? 15.297 4.562 18.5 1 85.94 275 PRO B CA 1
ATOM 5091 C C . PRO B 1 275 ? 15.812 5.465 17.375 1 85.94 275 PRO B C 1
ATOM 5093 O O . PRO B 1 275 ? 15.609 5.172 16.203 1 85.94 275 PRO B O 1
ATOM 5096 N N . ARG B 1 276 ? 16.5 6.445 17.797 1 79.5 276 ARG B N 1
ATOM 5097 C CA . ARG B 1 276 ? 17 7.441 16.844 1 79.5 276 ARG B CA 1
ATOM 5098 C C . ARG B 1 276 ? 18.406 7.105 16.375 1 79.5 276 ARG B C 1
ATOM 5100 O O . ARG B 1 276 ? 19.172 6.465 17.094 1 79.5 276 ARG B O 1
ATOM 5107 N N . GLY B 1 277 ? 18.656 7.559 15.125 1 72.94 277 GLY B N 1
ATOM 5108 C CA . GLY B 1 277 ? 20.016 7.461 14.617 1 72.94 277 GLY B CA 1
ATOM 5109 C C . GLY B 1 277 ? 20.375 6.07 14.133 1 72.94 277 GLY B C 1
ATOM 5110 O O . GLY B 1 277 ? 21.547 5.746 13.977 1 72.94 277 GLY B O 1
ATOM 5111 N N . GLN B 1 278 ? 19.422 5.227 14.086 1 76.5 278 GLN B N 1
ATOM 5112 C CA . GLN B 1 278 ? 19.719 3.9 13.555 1 76.5 278 GLN B CA 1
ATOM 5113 C C . GLN B 1 278 ? 19.469 3.844 12.055 1 76.5 278 GLN B C 1
ATOM 5115 O O . GLN B 1 278 ? 18.328 3.975 11.602 1 76.5 278 GLN B O 1
ATOM 5120 N N . ASP B 1 279 ? 20.438 3.586 11.336 1 78.81 279 ASP B N 1
ATOM 5121 C CA . ASP B 1 279 ? 20.406 3.578 9.875 1 78.81 279 ASP B CA 1
ATOM 5122 C C . ASP B 1 279 ? 19.406 2.566 9.344 1 78.81 279 ASP B C 1
ATOM 5124 O O . ASP B 1 279 ? 18.75 2.805 8.32 1 78.81 279 ASP B O 1
ATOM 5128 N N . VAL B 1 280 ? 19.297 1.546 10.094 1 80 280 VAL B N 1
ATOM 5129 C CA . VAL B 1 280 ? 18.438 0.467 9.633 1 80 280 VAL B CA 1
ATOM 5130 C C . VAL B 1 280 ? 16.984 0.933 9.641 1 80 280 VAL B C 1
ATOM 5132 O O . VAL B 1 280 ? 16.203 0.584 8.742 1 80 280 VAL B O 1
ATOM 5135 N N . VAL B 1 281 ? 16.594 1.694 10.578 1 81.62 281 VAL B N 1
ATOM 5136 C CA . VAL B 1 281 ? 15.242 2.215 10.695 1 81.62 281 VAL B CA 1
ATOM 5137 C C . VAL B 1 281 ? 14.984 3.23 9.578 1 81.62 281 VAL B C 1
ATOM 5139 O O . VAL B 1 281 ? 13.922 3.221 8.953 1 81.62 281 VAL B O 1
ATOM 5142 N N . THR B 1 282 ? 15.945 4.008 9.32 1 80.94 282 THR B N 1
ATOM 514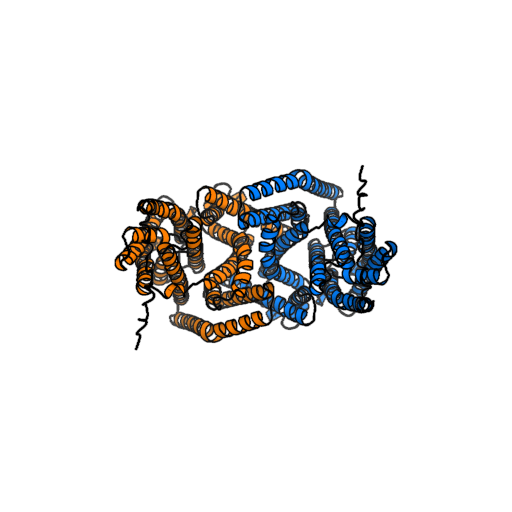3 C CA . THR B 1 282 ? 15.812 5.035 8.297 1 80.94 282 THR B CA 1
ATOM 5144 C C . THR B 1 282 ? 15.672 4.41 6.914 1 80.94 282 THR B C 1
ATOM 5146 O O . THR B 1 282 ? 14.844 4.84 6.113 1 80.94 282 THR B O 1
ATOM 5149 N N . ARG B 1 283 ? 16.391 3.408 6.707 1 81.56 283 ARG B N 1
ATOM 5150 C CA . ARG B 1 283 ? 16.344 2.744 5.41 1 81.56 283 ARG B CA 1
ATOM 5151 C C . ARG B 1 283 ? 15.031 1.987 5.227 1 81.56 283 ARG B C 1
ATOM 5153 O O . ARG B 1 283 ? 14.406 2.064 4.164 1 81.56 283 ARG B O 1
ATOM 5160 N N . ALA B 1 284 ? 14.695 1.315 6.258 1 82.81 284 ALA B N 1
ATOM 5161 C CA . ALA B 1 284 ? 13.438 0.576 6.211 1 82.81 284 ALA B CA 1
ATOM 5162 C C . ALA B 1 284 ? 12.25 1.525 6.074 1 82.81 284 ALA B C 1
ATOM 5164 O O . ALA B 1 284 ? 11.312 1.25 5.328 1 82.81 284 ALA B O 1
ATOM 5165 N N . GLY B 1 285 ? 12.375 2.594 6.738 1 83.44 285 GLY B N 1
ATOM 5166 C CA . GLY B 1 285 ? 11.328 3.602 6.672 1 83.44 285 GLY B CA 1
ATOM 5167 C C . GLY B 1 285 ? 11.195 4.227 5.297 1 83.44 285 GLY B C 1
ATOM 5168 O O . GLY B 1 285 ? 10.078 4.457 4.82 1 83.44 285 GLY B O 1
ATOM 5169 N N . SER B 1 286 ? 12.297 4.438 4.699 1 79.44 286 SER B N 1
ATOM 5170 C CA . SER B 1 286 ? 12.281 5.047 3.371 1 79.44 286 SER B CA 1
ATOM 5171 C C . SER B 1 286 ? 11.586 4.145 2.357 1 79.44 286 SER B C 1
ATOM 5173 O O . SER B 1 286 ? 10.883 4.625 1.468 1 79.44 286 SER B O 1
ATOM 5175 N N . LYS B 1 287 ? 11.766 2.883 2.543 1 78.06 287 LYS B N 1
ATOM 5176 C CA . LYS B 1 287 ? 11.156 1.898 1.653 1 78.06 287 LYS B CA 1
ATOM 5177 C C . LYS B 1 287 ? 9.641 1.891 1.8 1 78.06 287 LYS B C 1
ATOM 5179 O O . LYS B 1 287 ? 8.914 1.642 0.832 1 78.06 287 LYS B O 1
ATOM 5184 N N . LEU B 1 288 ? 9.172 2.203 2.938 1 84.94 288 LEU B N 1
ATOM 5185 C CA . LEU B 1 288 ? 7.738 2.217 3.219 1 84.94 288 LEU B CA 1
ATOM 5186 C C . LEU B 1 288 ? 7.113 3.545 2.801 1 84.94 288 LEU B C 1
ATOM 5188 O O . LEU B 1 288 ? 5.973 3.58 2.338 1 84.94 288 LEU B O 1
ATOM 5192 N N . ASN B 1 289 ? 7.852 4.512 2.885 1 83.25 289 ASN B N 1
ATOM 5193 C CA . ASN B 1 289 ? 7.348 5.871 2.711 1 83.25 289 ASN B CA 1
ATOM 5194 C C . ASN B 1 289 ? 6.953 6.141 1.262 1 83.25 289 ASN B C 1
ATOM 5196 O O . ASN B 1 289 ? 5.918 6.754 1.001 1 83.25 289 ASN B O 1
ATOM 5200 N N . ASP B 1 290 ? 7.73 5.668 0.374 1 85 290 ASP B N 1
ATOM 5201 C CA . ASP B 1 290 ? 7.516 6.02 -1.026 1 85 290 ASP B CA 1
ATOM 5202 C C . ASP B 1 290 ? 6.18 5.48 -1.531 1 85 290 ASP B C 1
ATOM 5204 O O . ASP B 1 290 ? 5.41 6.203 -2.166 1 85 290 ASP B O 1
ATOM 5208 N N . PHE B 1 291 ? 5.902 4.305 -1.233 1 88 291 PHE B N 1
ATOM 5209 C CA . PHE B 1 291 ? 4.641 3.725 -1.67 1 88 291 PHE B CA 1
ATOM 5210 C C . PHE B 1 291 ? 3.465 4.406 -0.982 1 88 291 PHE B C 1
ATOM 5212 O O . PHE B 1 291 ? 2.447 4.691 -1.617 1 88 291 PHE B O 1
ATOM 5219 N N . ALA B 1 292 ? 3.576 4.625 0.312 1 89.19 292 ALA B N 1
ATOM 5220 C CA . ALA B 1 292 ? 2.504 5.273 1.062 1 89.19 292 ALA B CA 1
ATOM 5221 C C . ALA B 1 292 ? 2.176 6.645 0.478 1 89.19 292 ALA B C 1
ATOM 5223 O O . ALA B 1 292 ? 1.005 6.98 0.287 1 89.19 292 ALA B O 1
ATOM 5224 N N . VAL B 1 293 ? 3.168 7.375 0.145 1 87.5 293 VAL B N 1
ATOM 5225 C CA . VAL B 1 293 ? 2.994 8.742 -0.323 1 87.5 293 VAL B CA 1
ATOM 5226 C C . VAL B 1 293 ? 2.486 8.742 -1.763 1 87.5 293 VAL B C 1
ATOM 5228 O O . VAL B 1 293 ? 1.625 9.547 -2.127 1 87.5 293 VAL B O 1
ATOM 5231 N N . VAL B 1 294 ? 2.965 7.773 -2.543 1 89.94 294 VAL B N 1
ATOM 5232 C CA . VAL B 1 294 ? 2.689 7.785 -3.975 1 89.94 294 VAL B CA 1
ATOM 5233 C C . VAL B 1 294 ? 1.329 7.148 -4.246 1 89.94 294 VAL B C 1
ATOM 5235 O O . VAL B 1 294 ? 0.614 7.562 -5.16 1 89.94 294 VAL B O 1
ATOM 5238 N N . VAL B 1 295 ? 0.946 6.195 -3.42 1 92.62 295 VAL B N 1
ATOM 5239 C CA . VAL B 1 295 ? -0.219 5.406 -3.805 1 92.62 295 VAL B CA 1
ATOM 5240 C C . VAL B 1 295 ? -1.323 5.574 -2.762 1 92.62 295 VAL B C 1
ATOM 5242 O O . VAL B 1 295 ? -2.445 5.965 -3.096 1 92.62 295 VAL B O 1
ATOM 5245 N N . LEU B 1 296 ? -1.053 5.391 -1.544 1 93.12 296 LEU B N 1
ATOM 5246 C CA . LEU B 1 296 ? -2.094 5.27 -0.528 1 93.12 296 LEU B CA 1
ATOM 5247 C C . LEU B 1 296 ? -2.562 6.648 -0.068 1 93.12 296 LEU B C 1
ATOM 5249 O O . LEU B 1 296 ? -3.752 6.844 0.198 1 93.12 296 LEU B O 1
ATOM 5253 N N . LEU B 1 297 ? -1.688 7.633 0.038 1 91.94 297 LEU B N 1
ATOM 5254 C CA . LEU B 1 297 ? -2.086 8.953 0.505 1 91.94 297 LEU B CA 1
ATOM 5255 C C . LEU B 1 297 ? -3.033 9.617 -0.488 1 91.94 297 LEU B C 1
ATOM 5257 O O . LEU B 1 297 ? -3.998 10.273 -0.088 1 91.94 297 LEU B O 1
ATOM 5261 N N . PRO B 1 298 ? -2.787 9.469 -1.773 1 94.19 298 PRO B N 1
ATOM 5262 C CA . PRO B 1 298 ? -3.773 10.008 -2.717 1 94.19 298 PRO B CA 1
ATOM 5263 C C . PRO B 1 298 ? -5.168 9.414 -2.512 1 94.19 298 PRO B C 1
ATOM 5265 O O . PRO B 1 298 ? -6.168 10.102 -2.721 1 94.19 298 PRO B O 1
ATOM 5268 N N . LEU B 1 299 ? -5.203 8.172 -2.18 1 94.75 299 LEU B N 1
ATOM 5269 C CA . LEU B 1 299 ? -6.492 7.566 -1.866 1 94.75 299 LEU B CA 1
ATOM 5270 C C . LEU B 1 299 ? -7.117 8.227 -0.64 1 94.75 299 LEU B C 1
ATOM 5272 O O . LEU B 1 299 ? -8.328 8.438 -0.593 1 94.75 299 LEU B O 1
ATOM 5276 N N . PHE B 1 300 ? -6.301 8.523 0.31 1 92.5 300 PHE B N 1
ATOM 5277 C CA . PHE B 1 300 ? -6.781 9.258 1.477 1 92.5 300 PHE B CA 1
ATOM 5278 C C . PHE B 1 300 ? -7.297 10.633 1.076 1 92.5 300 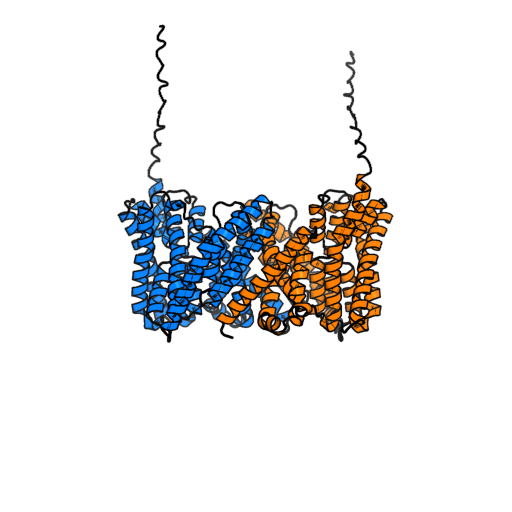PHE B C 1
ATOM 5280 O O . PHE B 1 300 ? -8.344 11.07 1.55 1 92.5 300 PHE B O 1
ATOM 5287 N N . PHE B 1 301 ? -6.57 11.312 0.215 1 93.94 301 PHE B N 1
ATOM 5288 C CA . PHE B 1 301 ? -6.988 12.633 -0.259 1 93.94 301 PHE B CA 1
ATOM 5289 C C . PHE B 1 301 ? -8.336 12.547 -0.973 1 93.94 301 PHE B C 1
ATOM 5291 O O . PHE B 1 301 ? -9.172 13.438 -0.833 1 93.94 301 PHE B O 1
ATOM 5298 N N . ALA B 1 302 ? -8.453 11.492 -1.726 1 92.5 302 ALA B N 1
ATOM 5299 C CA . ALA B 1 302 ? -9.719 11.305 -2.42 1 92.5 302 ALA B CA 1
ATOM 5300 C C . ALA B 1 302 ? -10.875 11.18 -1.43 1 92.5 302 ALA B C 1
ATOM 5302 O O . ALA B 1 302 ? -11.969 11.703 -1.667 1 92.5 302 ALA B O 1
ATOM 5303 N N . SER B 1 303 ? -10.648 10.438 -0.377 1 91.81 303 SER B N 1
ATOM 5304 C CA . SER B 1 303 ? -11.656 10.305 0.666 1 91.81 303 SER B CA 1
ATOM 5305 C C . SER B 1 303 ? -11.969 11.656 1.307 1 91.81 303 SER B C 1
ATOM 5307 O O . SER B 1 303 ? -13.125 11.961 1.593 1 91.81 303 SER B O 1
ATOM 5309 N N . VAL B 1 304 ? -10.938 12.414 1.57 1 90.81 304 VAL B N 1
ATOM 5310 C CA . VAL B 1 304 ? -11.086 13.75 2.125 1 90.81 304 VAL B CA 1
ATOM 5311 C C . VAL B 1 304 ? -11.922 14.609 1.185 1 90.81 304 VAL B C 1
ATOM 5313 O O . VAL B 1 304 ? -12.844 15.312 1.624 1 90.81 304 VAL B O 1
ATOM 5316 N N . GLY B 1 305 ? -11.594 14.531 -0.103 1 89.25 305 GLY B N 1
ATOM 5317 C CA . GLY B 1 305 ? -12.32 15.312 -1.094 1 89.25 305 GLY B CA 1
ATOM 5318 C C . GLY B 1 305 ? -13.789 14.93 -1.191 1 89.25 305 GLY B C 1
ATOM 5319 O O . GLY B 1 305 ? -14.641 15.789 -1.443 1 89.25 305 GLY B O 1
ATOM 5320 N N . GLN B 1 306 ? -14.039 13.672 -0.997 1 89.25 306 GLN B N 1
ATOM 5321 C CA . GLN B 1 306 ? -15.414 13.195 -1.089 1 89.25 306 GLN B CA 1
ATOM 5322 C C . GLN B 1 306 ? -16.234 13.672 0.1 1 89.25 306 GLN B C 1
ATOM 5324 O O . GLN B 1 306 ? -17.453 13.836 -0.009 1 89.25 306 GLN B O 1
ATOM 5329 N N . LYS B 1 307 ? -15.617 13.953 1.213 1 89.5 307 LYS B N 1
ATOM 5330 C CA . LYS B 1 307 ? -16.312 14.375 2.422 1 89.5 307 LYS B CA 1
ATOM 5331 C C . LYS B 1 307 ? -16.516 15.883 2.441 1 89.5 307 LYS B C 1
ATOM 5333 O O . LYS B 1 307 ? -17.344 16.391 3.195 1 89.5 307 LYS B O 1
ATOM 5338 N N . ALA B 1 308 ? -15.672 16.5 1.668 1 86.5 308 ALA B N 1
ATOM 5339 C CA . ALA B 1 308 ? -15.836 17.953 1.558 1 86.5 308 ALA B CA 1
ATOM 5340 C C . ALA B 1 308 ? -17.109 18.297 0.792 1 86.5 308 ALA B C 1
ATOM 5342 O O . ALA B 1 308 ? -17.328 17.797 -0.313 1 86.5 308 ALA B O 1
ATOM 5343 N N . ASN B 1 309 ? -17.984 18.984 1.418 1 80.12 309 ASN B N 1
ATOM 5344 C CA . ASN B 1 309 ? -19.266 19.328 0.839 1 80.12 309 ASN B CA 1
ATOM 5345 C C . ASN B 1 309 ? -19.375 20.828 0.554 1 80.12 309 ASN B C 1
ATOM 5347 O O . ASN B 1 309 ? -19.703 21.609 1.445 1 80.12 309 ASN B O 1
ATOM 5351 N N . PHE B 1 310 ? -19.172 21.141 -0.65 1 77.44 310 PHE B N 1
ATOM 5352 C CA . PHE B 1 310 ? -19.25 22.547 -1.024 1 77.44 310 PHE B CA 1
ATOM 5353 C C . PHE B 1 310 ? -20.703 23 -1.125 1 77.44 310 PHE B C 1
ATOM 5355 O O . PHE B 1 310 ? -20.984 24.203 -1.089 1 77.44 310 PHE B O 1
ATOM 5362 N N . ALA B 1 311 ? -21.531 22 -1.273 1 72.94 311 ALA B N 1
ATOM 5363 C CA . ALA B 1 311 ? -22.938 22.344 -1.327 1 72.94 311 ALA B CA 1
ATOM 5364 C C . ALA B 1 311 ? -23.406 22.938 -0.004 1 72.94 311 ALA B C 1
ATOM 5366 O O . ALA B 1 311 ? -24.359 23.734 0.027 1 72.94 311 ALA B O 1
ATOM 5367 N N . ALA B 1 312 ? -22.781 22.594 0.97 1 69 312 ALA B N 1
ATOM 5368 C CA . ALA B 1 312 ? -23.141 23.078 2.303 1 69 312 ALA B CA 1
ATOM 5369 C C . ALA B 1 312 ? -22.781 24.547 2.469 1 69 312 ALA B C 1
ATOM 5371 O O . ALA B 1 312 ? -23.25 25.203 3.404 1 69 312 ALA B O 1
ATOM 5372 N N . PHE B 1 313 ? -21.984 25.078 1.67 1 77.31 313 PHE B N 1
ATOM 5373 C CA . PHE B 1 313 ? -21.594 26.469 1.796 1 77.31 313 PHE B CA 1
ATOM 5374 C C . PHE B 1 313 ? -22.797 27.391 1.62 1 77.31 313 PHE B C 1
ATOM 5376 O O . PHE B 1 313 ? -22.812 28.5 2.15 1 77.31 313 PHE B O 1
ATOM 5383 N N . GLY B 1 314 ? -24.078 26.75 1.224 1 64.88 314 GLY B N 1
ATOM 5384 C CA . GLY B 1 314 ? -25.391 27.375 1.221 1 64.88 314 GLY B CA 1
ATOM 5385 C C . GLY B 1 314 ? -25.344 28.828 0.772 1 64.88 314 GLY B C 1
ATOM 5386 O O . GLY B 1 314 ? -26.125 29.656 1.249 1 64.88 314 GLY B O 1
ATOM 5387 N N . GLY B 1 315 ? -24.328 29.344 -0.098 1 75.69 315 GLY B N 1
ATOM 5388 C CA . GLY B 1 315 ? -24.328 30.703 -0.625 1 75.69 315 GLY B CA 1
ATOM 5389 C C . GLY B 1 315 ? -23.172 31.547 -0.121 1 75.69 315 GLY B C 1
ATOM 5390 O O . GLY B 1 315 ? -22.047 31.047 0.006 1 75.69 315 GLY B O 1
ATOM 5391 N N . ARG B 1 316 ? -23.516 32.875 0.252 1 83.06 316 ARG B N 1
ATOM 5392 C CA . ARG B 1 316 ? -22.562 33.906 0.625 1 83.06 316 ARG B CA 1
ATOM 5393 C C . ARG B 1 316 ? -22 33.656 2.021 1 83.06 316 ARG B C 1
ATOM 5395 O O . ARG B 1 316 ? -20.812 33.906 2.279 1 83.06 316 ARG B O 1
ATOM 5402 N N . GLU B 1 317 ? -22.812 33 2.893 1 85.62 317 GLU B N 1
ATOM 5403 C CA . GLU B 1 317 ? -22.406 32.781 4.281 1 85.62 317 GLU B CA 1
ATOM 5404 C C . GLU B 1 317 ? -21.234 31.812 4.379 1 85.62 317 GLU B C 1
ATOM 5406 O O . GLU B 1 317 ? -20.297 32.031 5.152 1 85.62 317 GLU B O 1
ATOM 5411 N N . GLY B 1 318 ? -21.312 30.812 3.619 1 87.25 318 GLY B N 1
ATOM 5412 C CA . GLY B 1 318 ? -20.234 29.844 3.633 1 87.25 318 GLY B CA 1
ATOM 5413 C C . GLY B 1 318 ? -18.906 30.438 3.201 1 87.25 318 GLY B C 1
ATOM 5414 O O . GLY B 1 318 ? -17.875 30.156 3.818 1 87.25 318 GLY B O 1
ATOM 5415 N N . TRP B 1 319 ? -18.938 31.297 2.279 1 90.44 319 TRP B N 1
ATOM 5416 C CA . TRP B 1 319 ? -17.734 31.922 1.759 1 90.44 319 TRP B CA 1
ATOM 5417 C C . TRP B 1 319 ? -17.172 32.938 2.748 1 90.44 319 TRP B C 1
ATOM 5419 O O . TRP B 1 319 ? -15.953 33.094 2.865 1 90.44 319 TRP B O 1
ATOM 5429 N N . LEU B 1 320 ? -18.047 33.625 3.387 1 92.69 320 LEU B N 1
ATOM 5430 C CA . LEU B 1 320 ? -17.625 34.562 4.406 1 92.69 320 LEU B CA 1
ATOM 5431 C C . LEU B 1 320 ? -16.953 33.844 5.574 1 92.69 320 LEU B C 1
ATOM 5433 O O . LEU B 1 320 ? -15.961 34.344 6.113 1 92.69 320 LEU B O 1
ATOM 5437 N N . LEU B 1 321 ? -17.562 32.719 5.949 1 94 321 LEU B N 1
ATOM 5438 C CA . LEU B 1 321 ? -16.984 31.938 7.023 1 94 321 LEU B CA 1
ATOM 5439 C C . LEU B 1 321 ? -15.602 31.438 6.637 1 94 321 LEU B C 1
ATOM 5441 O O . LEU B 1 321 ? -14.68 31.438 7.457 1 94 321 LEU B O 1
ATOM 5445 N N . LEU B 1 322 ? -15.453 31.016 5.391 1 94.75 322 LEU B N 1
ATOM 5446 C CA . LEU B 1 322 ? -14.148 30.578 4.895 1 94.75 322 LEU B CA 1
ATOM 5447 C C . LEU B 1 322 ? -13.148 31.719 4.91 1 94.75 322 LEU B C 1
ATOM 5449 O O . LEU B 1 322 ? -12.008 31.547 5.355 1 94.75 322 LEU B O 1
ATOM 5453 N N . GLY B 1 323 ? -13.578 32.844 4.359 1 95.94 323 GLY B N 1
ATOM 5454 C CA . GLY B 1 323 ? -12.695 34 4.344 1 95.94 323 GLY B CA 1
ATOM 5455 C C . GLY B 1 323 ? -12.25 34.438 5.73 1 95.94 323 GLY B C 1
ATOM 5456 O O . GLY B 1 323 ? -11.07 34.719 5.949 1 95.94 323 GLY B O 1
ATOM 5457 N N . ALA B 1 324 ? -13.211 34.531 6.625 1 96.69 324 ALA B N 1
ATOM 5458 C CA . ALA B 1 324 ? -12.906 34.906 8.008 1 96.69 324 ALA B CA 1
ATOM 5459 C C . ALA B 1 324 ? -11.984 33.875 8.664 1 96.69 324 ALA B C 1
ATOM 5461 O O . ALA B 1 324 ? -11.047 34.219 9.367 1 96.69 324 ALA B O 1
ATOM 5462 N N . GLY B 1 325 ? -12.328 32.562 8.461 1 96.81 325 GLY B N 1
ATOM 5463 C CA . GLY B 1 325 ? -11.484 31.516 8.992 1 96.81 325 GLY B CA 1
ATOM 5464 C C . GLY B 1 325 ? -10.062 31.578 8.469 1 96.81 325 GLY B C 1
ATOM 5465 O O . GLY B 1 325 ? -9.109 31.375 9.219 1 96.81 325 GLY B O 1
ATOM 5466 N N . LEU B 1 326 ? -9.93 31.812 7.176 1 97.12 326 LEU B N 1
ATOM 5467 C CA . LEU B 1 326 ? -8.625 31.938 6.539 1 97.12 326 LEU B CA 1
ATOM 5468 C C . LEU B 1 326 ? -7.832 33.094 7.129 1 97.12 326 LEU B C 1
ATOM 5470 O O . LEU B 1 326 ? -6.637 32.969 7.391 1 97.12 326 LEU B O 1
ATOM 5474 N N . ALA B 1 327 ? -8.477 34.188 7.289 1 97.5 327 ALA B N 1
ATOM 5475 C CA . ALA B 1 327 ? -7.828 35.375 7.848 1 97.5 327 ALA B CA 1
ATOM 5476 C C . ALA B 1 327 ? -7.344 35.125 9.266 1 97.5 327 ALA B C 1
ATOM 5478 O O . ALA B 1 327 ? -6.203 35.438 9.609 1 97.5 327 ALA B O 1
ATOM 5479 N N . VAL B 1 328 ? -8.203 34.562 10.062 1 97.81 328 VAL B N 1
ATOM 5480 C CA . VAL B 1 328 ? -7.859 34.25 11.453 1 97.81 328 VAL B CA 1
ATOM 5481 C C . VAL B 1 328 ? -6.684 33.281 11.5 1 97.81 328 VAL B C 1
ATOM 5483 O O . VAL B 1 328 ? -5.738 33.469 12.266 1 97.81 328 VAL B O 1
ATOM 5486 N N . ALA B 1 329 ? -6.793 32.25 10.68 1 97.44 329 ALA B N 1
ATOM 5487 C CA . ALA B 1 329 ? -5.754 31.219 10.664 1 97.44 329 ALA B CA 1
ATOM 5488 C C . ALA B 1 329 ? -4.41 31.812 10.242 1 97.44 329 ALA B C 1
ATOM 5490 O O . ALA B 1 329 ? -3.393 31.594 10.898 1 97.44 329 ALA B O 1
ATOM 5491 N N . MET B 1 330 ? -4.352 32.562 9.203 1 96.5 330 MET B N 1
ATOM 5492 C CA . MET B 1 330 ? -3.109 33.062 8.625 1 96.5 330 MET B CA 1
ATOM 5493 C C . MET B 1 330 ? -2.51 34.156 9.516 1 96.5 330 MET B C 1
ATOM 5495 O O . MET B 1 330 ? -1.312 34.156 9.805 1 96.5 330 MET B O 1
ATOM 5499 N N . PHE B 1 331 ? -3.32 35.062 9.953 1 96.94 331 PHE B N 1
ATOM 5500 C CA . PHE B 1 331 ? -2.812 36.219 10.711 1 96.94 331 PHE B CA 1
ATOM 5501 C C . PHE B 1 331 ? -2.361 35.781 12.102 1 96.94 331 PHE B C 1
ATOM 5503 O O . PHE B 1 331 ? -1.346 36.25 12.602 1 96.94 331 PHE B O 1
ATOM 5510 N N . SER B 1 332 ? -3.123 34.969 12.727 1 97.88 332 SER B N 1
ATOM 5511 C CA . SER B 1 332 ? -2.74 34.531 14.062 1 97.88 332 SER B CA 1
ATOM 5512 C C . SER B 1 332 ? -1.455 33.719 14.031 1 97.88 332 SER B C 1
ATOM 5514 O O . SER B 1 332 ? -0.605 33.844 14.914 1 97.88 332 SER B O 1
ATOM 5516 N N . LYS B 1 333 ? -1.374 32.812 13.008 1 96.88 333 LYS B N 1
ATOM 5517 C CA . LYS B 1 333 ? -0.157 32.031 12.867 1 96.88 333 LYS B CA 1
ATOM 5518 C C . LYS B 1 333 ? 1.053 32.906 12.602 1 96.88 333 LYS B C 1
ATOM 5520 O O . LYS B 1 333 ? 2.109 32.719 13.211 1 96.88 333 LYS B O 1
ATOM 5525 N N . PHE B 1 334 ? 0.887 33.812 11.711 1 96.12 334 PHE B N 1
ATOM 5526 C CA . PHE B 1 334 ? 1.958 34.75 11.344 1 96.12 334 PHE B CA 1
ATOM 5527 C C . PHE B 1 334 ? 2.367 35.594 12.523 1 96.12 334 PHE B C 1
ATOM 5529 O O . PHE B 1 334 ? 3.547 35.656 12.875 1 96.12 334 PHE B O 1
ATOM 5536 N N . ALA B 1 335 ? 1.422 36.219 13.141 1 97.19 335 ALA B N 1
ATOM 5537 C CA . ALA B 1 335 ? 1.684 37.125 14.25 1 97.19 335 ALA B CA 1
ATOM 5538 C C . ALA B 1 335 ? 2.252 36.375 15.453 1 97.19 335 ALA B C 1
ATOM 5540 O O . ALA B 1 335 ? 3.158 36.875 16.125 1 97.19 335 ALA B O 1
ATOM 5541 N N . GLY B 1 336 ? 1.655 35.219 15.719 1 97.88 336 GLY B N 1
ATOM 5542 C CA . GLY B 1 336 ? 2.146 34.438 16.828 1 97.88 336 GLY B CA 1
ATOM 5543 C C . GLY B 1 336 ? 3.588 34 16.656 1 97.88 336 GLY B C 1
ATOM 5544 O O . GLY B 1 336 ? 4.387 34.094 17.594 1 97.88 336 GLY B O 1
ATOM 5545 N N . THR B 1 337 ? 3.91 33.531 15.492 1 97.25 337 THR B N 1
ATOM 5546 C CA . THR B 1 337 ? 5.254 33.031 15.227 1 97.25 337 THR B CA 1
ATOM 5547 C C . THR B 1 337 ? 6.25 34.188 15.141 1 97.25 337 THR B C 1
ATOM 5549 O O . THR B 1 337 ? 7.297 34.156 15.789 1 97.25 337 THR B O 1
ATOM 5552 N N . ALA B 1 338 ? 5.953 35.188 14.32 1 96.62 338 ALA B N 1
ATOM 5553 C CA . ALA B 1 338 ? 6.844 36.344 14.156 1 96.62 338 ALA B CA 1
ATOM 5554 C C . ALA B 1 338 ? 7.023 37.094 15.477 1 96.62 338 ALA B C 1
ATOM 5556 O O . ALA B 1 338 ? 8.125 37.531 15.797 1 96.62 338 ALA B O 1
ATOM 5557 N N . GLY B 1 339 ? 5.945 37.312 16.156 1 97.44 339 GLY B N 1
ATOM 5558 C CA . GLY B 1 339 ? 6.023 37.969 17.453 1 97.44 339 GLY B CA 1
ATOM 5559 C C . GLY B 1 339 ? 6.906 37.219 18.438 1 97.44 339 GLY B C 1
ATOM 5560 O O . GLY B 1 339 ? 7.715 37.844 19.141 1 97.44 339 GLY B O 1
ATOM 5561 N N . ALA B 1 340 ? 6.738 35.938 18.516 1 97.56 340 ALA B N 1
ATOM 5562 C CA . ALA B 1 340 ? 7.543 35.125 19.422 1 97.56 340 ALA B CA 1
ATOM 5563 C C . ALA B 1 340 ? 9.016 35.156 19.031 1 97.56 340 ALA B C 1
ATOM 5565 O O . ALA B 1 340 ? 9.898 35.219 19.891 1 97.56 340 ALA B O 1
ATOM 5566 N N . ALA B 1 341 ? 9.266 35.062 17.766 1 95.94 341 ALA B N 1
ATOM 5567 C CA . ALA B 1 341 ? 10.641 35.125 17.297 1 95.94 341 ALA B CA 1
ATOM 5568 C C . ALA B 1 341 ? 11.281 36.469 17.656 1 95.94 341 ALA B C 1
ATOM 5570 O O . ALA B 1 341 ? 12.453 36.531 18.047 1 95.94 341 ALA B O 1
ATOM 5571 N N . THR B 1 342 ? 10.562 37.562 17.484 1 96.38 342 THR B N 1
ATOM 5572 C CA . THR B 1 342 ? 11.055 38.875 17.859 1 96.38 342 THR B CA 1
ATOM 5573 C C . THR B 1 342 ? 11.336 38.969 19.359 1 96.38 342 THR B C 1
ATOM 5575 O O . THR B 1 342 ? 12.344 39.531 19.766 1 96.38 342 THR B O 1
ATOM 5578 N N . LEU B 1 343 ? 10.453 38.438 20.094 1 96.25 343 LEU B N 1
ATOM 5579 C CA . LEU B 1 343 ? 10.625 38.406 21.531 1 96.25 343 LEU B CA 1
ATOM 5580 C C . LEU B 1 343 ? 11.844 37.594 21.938 1 96.25 343 LEU B C 1
ATOM 5582 O O . LEU B 1 343 ? 12.469 37.875 22.969 1 96.25 343 LEU B O 1
ATOM 5586 N N . ALA B 1 344 ? 12.102 36.625 21.125 1 95.12 344 ALA B N 1
ATOM 5587 C CA . ALA B 1 344 ? 13.258 35.75 21.391 1 95.12 344 ALA B CA 1
ATOM 5588 C C . ALA B 1 344 ? 14.555 36.438 20.953 1 95.12 344 ALA B C 1
ATOM 5590 O O . ALA B 1 344 ? 15.641 35.875 21.109 1 95.12 344 ALA B O 1
ATOM 5591 N N . GLY B 1 345 ? 14.492 37.562 20.266 1 93.44 345 GLY B N 1
ATOM 5592 C CA . GLY B 1 345 ? 15.672 38.344 19.922 1 93.44 345 GLY B CA 1
ATOM 5593 C C . GLY B 1 345 ? 16.078 38.156 18.469 1 93.44 345 GLY B C 1
ATOM 5594 O O . GLY B 1 345 ? 17.188 38.562 18.078 1 93.44 345 GLY B O 1
ATOM 5595 N N . LYS B 1 346 ? 15.211 37.625 17.781 1 93.06 346 LYS B N 1
ATOM 5596 C CA . LYS B 1 346 ? 15.555 37.438 16.375 1 93.06 346 LYS B CA 1
ATOM 5597 C C . LYS B 1 346 ? 15.289 38.719 15.586 1 93.06 346 LYS B C 1
ATOM 5599 O O . LYS B 1 346 ? 14.445 39.531 15.969 1 93.06 346 LYS B O 1
ATOM 5604 N N . GLY B 1 347 ? 16.031 38.906 14.492 1 93.19 347 GLY B N 1
ATOM 5605 C CA . GLY B 1 347 ? 15.844 40.062 13.641 1 93.19 347 GLY B CA 1
ATOM 5606 C C . GLY B 1 347 ? 14.492 40.094 12.961 1 93.19 347 GLY B C 1
ATOM 5607 O O . GLY B 1 347 ? 13.789 39.094 12.898 1 93.19 347 GLY B O 1
ATOM 5608 N N . ARG B 1 348 ? 14.086 41.281 12.562 1 92.44 348 ARG B N 1
ATOM 5609 C CA . ARG B 1 348 ? 12.789 41.5 11.945 1 92.44 348 ARG B CA 1
ATOM 5610 C C . ARG B 1 348 ? 12.617 40.625 10.711 1 92.44 348 ARG B C 1
ATOM 5612 O O . ARG B 1 348 ? 11.562 40 10.516 1 92.44 348 ARG B O 1
ATOM 5619 N N . ARG B 1 349 ? 13.641 40.469 9.961 1 90.75 349 ARG B N 1
ATOM 5620 C CA . ARG B 1 349 ? 13.578 39.688 8.727 1 90.75 349 ARG B CA 1
ATOM 5621 C C . ARG B 1 349 ? 13.422 38.219 9.023 1 90.75 349 ARG B C 1
ATOM 5623 O O . ARG B 1 349 ? 12.609 37.531 8.391 1 90.75 349 ARG B O 1
ATOM 5630 N N . GLN B 1 350 ? 14.188 37.844 9.922 1 91.38 350 GLN B N 1
ATOM 5631 C CA . GLN B 1 350 ? 14.109 36.438 10.305 1 91.38 350 GLN B CA 1
ATOM 5632 C C . GLN B 1 350 ? 12.758 36.094 10.922 1 91.38 350 GLN B C 1
ATOM 5634 O O . GLN B 1 350 ? 12.188 35.031 10.656 1 91.38 350 GLN B O 1
ATOM 5639 N N . SER B 1 351 ? 12.281 37.031 11.703 1 95.19 351 SER B N 1
ATOM 5640 C CA . SER B 1 351 ? 11 36.812 12.375 1 95.19 351 SER B CA 1
ATOM 5641 C C . SER B 1 351 ? 9.852 36.75 11.375 1 95.19 351 SER B C 1
ATOM 5643 O O . SER B 1 351 ? 8.969 35.906 11.492 1 95.19 351 SER B O 1
ATOM 5645 N N . LEU B 1 352 ? 9.852 37.625 10.398 1 93.94 352 LEU B N 1
ATOM 5646 C CA . LEU B 1 352 ? 8.789 37.625 9.391 1 93.94 352 LEU B CA 1
ATOM 5647 C C . LEU B 1 352 ? 8.867 36.406 8.5 1 93.94 352 LEU B C 1
ATOM 5649 O O . LEU B 1 352 ? 7.84 35.844 8.109 1 93.94 352 LEU B O 1
ATOM 5653 N N . ARG B 1 353 ? 10.055 35.938 8.203 1 92.31 353 ARG B N 1
ATOM 5654 C CA . ARG B 1 353 ? 10.234 34.719 7.402 1 92.31 353 ARG B CA 1
ATOM 5655 C C . ARG B 1 353 ? 9.734 33.5 8.141 1 92.31 353 ARG B C 1
ATOM 5657 O O . ARG B 1 353 ? 9.102 32.625 7.547 1 92.31 353 ARG B O 1
ATOM 5664 N N . LEU B 1 354 ? 10.062 33.531 9.367 1 93.69 354 LEU B N 1
ATOM 5665 C CA . LEU B 1 354 ? 9.586 32.406 10.188 1 93.69 354 LEU B CA 1
ATOM 5666 C C . LEU B 1 354 ? 8.062 32.406 10.25 1 93.69 354 LEU B C 1
ATOM 5668 O O . LEU B 1 354 ? 7.453 31.328 10.195 1 93.69 354 LEU B O 1
ATOM 5672 N N . GLY B 1 355 ? 7.512 33.562 10.414 1 94.69 355 GLY B N 1
ATOM 5673 C CA . GLY B 1 355 ? 6.062 33.688 10.398 1 94.69 355 GLY B CA 1
ATOM 5674 C C . GLY B 1 355 ? 5.438 33.156 9.117 1 94.69 355 GLY B C 1
ATOM 5675 O O . GLY B 1 355 ? 4.41 32.5 9.141 1 94.69 355 GLY B O 1
ATOM 5676 N N . ALA B 1 356 ? 6.008 33.438 8.023 1 93.25 356 ALA B N 1
ATOM 5677 C CA . ALA B 1 356 ? 5.5 33 6.73 1 93.25 356 ALA B CA 1
ATOM 5678 C C . ALA B 1 356 ? 5.664 31.484 6.562 1 93.25 356 ALA B C 1
ATOM 5680 O O . ALA B 1 356 ? 4.758 30.797 6.078 1 93.25 356 ALA B O 1
ATOM 5681 N N . LEU B 1 357 ? 6.746 30.984 7.02 1 91.88 357 LEU B N 1
ATOM 5682 C CA . LEU B 1 357 ? 7.078 29.578 6.828 1 91.88 357 LEU B CA 1
ATOM 5683 C C . LEU B 1 357 ? 6.164 28.672 7.664 1 91.88 357 LEU B C 1
ATOM 5685 O O . LEU B 1 357 ? 5.828 27.562 7.25 1 91.88 357 LEU B O 1
ATOM 5689 N N . MET B 1 358 ? 5.727 29.203 8.766 1 94.06 358 MET B N 1
ATOM 5690 C CA . MET B 1 358 ? 4.988 28.359 9.711 1 94.06 358 MET B CA 1
ATOM 5691 C C . MET B 1 358 ? 3.521 28.25 9.312 1 94.06 358 MET B C 1
ATOM 5693 O O . MET B 1 358 ? 2.756 27.531 9.938 1 94.06 358 MET B O 1
ATOM 5697 N N . ASN B 1 359 ? 3.158 28.875 8.234 1 92.88 359 ASN B N 1
ATOM 5698 C CA . ASN B 1 359 ? 1.767 28.906 7.797 1 92.88 359 ASN B CA 1
ATOM 5699 C C . ASN B 1 359 ? 1.377 27.641 7.055 1 92.88 359 ASN B C 1
ATOM 5701 O O . ASN B 1 359 ? 0.194 27.391 6.816 1 92.88 359 ASN B O 1
ATOM 5705 N N . CYS B 1 360 ? 2.264 26.766 6.746 1 91.62 360 CYS B N 1
ATOM 5706 C CA . CYS B 1 360 ? 1.96 25.578 5.965 1 91.62 360 CYS B CA 1
ATOM 5707 C C . CYS B 1 360 ? 1.347 24.484 6.844 1 91.62 360 CYS B C 1
ATOM 5709 O O . CYS B 1 360 ? 1.873 24.188 7.91 1 91.62 360 CYS B O 1
ATOM 5711 N N . ARG B 1 361 ? 0.237 23.969 6.457 1 92.56 361 ARG B N 1
ATOM 5712 C CA . ARG B 1 361 ? -0.512 23.031 7.285 1 92.56 361 ARG B CA 1
ATOM 5713 C C . ARG B 1 361 ? -0.525 21.641 6.664 1 92.56 361 ARG B C 1
ATOM 5715 O O . ARG B 1 361 ? -0.591 20.641 7.375 1 92.56 361 ARG B O 1
ATOM 5722 N N . GLY B 1 362 ? -0.626 21.5 5.391 1 87.31 362 GLY B N 1
ATOM 5723 C CA . GLY B 1 362 ? -0.411 20.281 4.641 1 87.31 362 GLY B CA 1
ATOM 5724 C C . GLY B 1 362 ? -1.306 19.141 5.094 1 87.31 362 GLY B C 1
ATOM 5725 O O . GLY B 1 362 ? -2.48 19.344 5.398 1 87.31 362 GLY B O 1
ATOM 5726 N N . ILE B 1 363 ? -0.719 17.891 5.137 1 87.19 363 ILE B N 1
ATOM 5727 C CA . ILE B 1 363 ? -1.423 16.625 5.367 1 87.19 363 ILE B CA 1
ATOM 5728 C C . ILE B 1 363 ? -1.859 16.547 6.828 1 87.19 363 ILE B C 1
ATOM 5730 O O . ILE B 1 363 ? -2.926 16 7.137 1 87.19 363 ILE B O 1
ATOM 5734 N N . THR B 1 364 ? -1.078 17.062 7.699 1 89.69 364 THR B N 1
ATOM 5735 C CA . THR B 1 364 ? -1.373 16.969 9.125 1 89.69 364 THR B CA 1
ATOM 5736 C C . THR B 1 364 ? -2.715 17.625 9.438 1 89.69 364 THR B C 1
ATOM 5738 O O . THR B 1 364 ? -3.51 17.094 10.211 1 89.69 364 THR B O 1
ATOM 5741 N N . GLU B 1 365 ? -2.902 18.734 8.883 1 93.56 365 GLU B N 1
ATOM 5742 C CA . GLU B 1 365 ? -4.172 19.422 9.109 1 93.56 365 GLU B CA 1
ATOM 5743 C C . GLU B 1 365 ? -5.34 18.625 8.539 1 93.56 365 GLU B C 1
ATOM 5745 O O . GLU B 1 365 ? -6.426 18.594 9.125 1 93.56 365 GLU B O 1
ATOM 5750 N N . LEU B 1 366 ? -5.148 17.984 7.48 1 92.44 366 LEU B N 1
ATOM 5751 C CA . LEU B 1 366 ? -6.203 17.172 6.875 1 92.44 366 LEU B CA 1
ATOM 5752 C C . LEU B 1 366 ? -6.555 15.984 7.766 1 92.44 366 LEU B C 1
ATOM 5754 O O . LEU B 1 366 ? -7.723 15.609 7.875 1 92.44 366 LEU B O 1
ATOM 5758 N N . VAL B 1 367 ? -5.547 15.445 8.273 1 91.62 367 VAL B N 1
ATOM 5759 C CA . VAL B 1 367 ? -5.754 14.32 9.172 1 91.62 367 VAL B CA 1
ATOM 5760 C C . VAL B 1 367 ? -6.559 14.766 10.391 1 91.62 367 VAL B C 1
ATOM 5762 O O . VAL B 1 367 ? -7.523 14.109 10.789 1 91.62 367 VAL B O 1
ATOM 5765 N N . ILE B 1 368 ? -6.188 15.875 10.938 1 93.38 368 ILE B N 1
ATOM 5766 C CA . ILE B 1 368 ? -6.875 16.422 12.109 1 93.38 368 ILE B CA 1
ATOM 5767 C C . ILE B 1 368 ? -8.328 16.734 11.75 1 93.38 368 ILE B C 1
ATOM 5769 O O . ILE B 1 368 ? -9.242 16.438 12.516 1 93.38 368 ILE B O 1
ATOM 5773 N N . ALA B 1 369 ? -8.508 17.344 10.609 1 94.06 369 ALA B N 1
ATOM 5774 C CA . ALA B 1 369 ? -9.859 17.641 10.148 1 94.06 369 ALA B CA 1
ATOM 5775 C C . ALA B 1 369 ? -10.695 16.375 10.031 1 94.06 369 ALA B C 1
ATOM 5777 O O . ALA B 1 369 ? -11.859 16.359 10.43 1 94.06 369 ALA B O 1
ATOM 5778 N N . ASN B 1 370 ? -10.07 15.391 9.5 1 91.5 370 ASN B N 1
ATOM 5779 C CA . ASN B 1 370 ? -10.766 14.117 9.328 1 91.5 370 ASN B CA 1
ATOM 5780 C C . ASN B 1 370 ? -11.148 13.508 10.672 1 91.5 370 ASN B C 1
ATOM 5782 O O . ASN B 1 370 ? -12.242 12.961 10.828 1 91.5 370 ASN B O 1
ATOM 5786 N N . VAL B 1 371 ? -10.289 13.57 11.586 1 89.94 371 VAL B N 1
ATOM 5787 C CA . VAL B 1 371 ? -10.562 13.07 12.93 1 89.94 371 VAL B CA 1
ATOM 5788 C C . VAL B 1 371 ? -11.727 13.844 13.539 1 89.94 371 VAL B C 1
ATOM 5790 O O . VAL B 1 371 ? -12.609 13.25 14.164 1 89.94 371 VAL B O 1
ATOM 5793 N N . GLY B 1 372 ? -11.719 15.117 13.383 1 92.75 372 GLY B N 1
ATOM 5794 C CA . GLY B 1 372 ? -12.797 15.953 13.906 1 92.75 372 GLY B CA 1
ATOM 5795 C C . GLY B 1 372 ? -14.156 15.594 13.328 1 92.75 372 GLY B C 1
ATOM 5796 O O . GLY B 1 372 ? -15.148 15.539 14.055 1 92.75 372 GLY B O 1
ATOM 5797 N N . LEU B 1 373 ? -14.195 15.352 12.07 1 92.06 373 LEU B N 1
ATOM 5798 C CA . LEU B 1 373 ? -15.445 14.992 11.414 1 92.06 373 LEU B CA 1
ATOM 5799 C C . LEU B 1 373 ? -15.914 13.609 11.852 1 92.06 373 LEU B C 1
ATOM 5801 O O . LEU B 1 373 ? -17.094 13.422 12.172 1 92.06 373 LEU B O 1
ATOM 5805 N N . GLN B 1 374 ? -15.016 12.703 11.875 1 87.12 374 GLN B N 1
ATOM 5806 C CA . GLN B 1 374 ? -15.328 11.32 12.211 1 87.12 374 GLN B CA 1
ATOM 5807 C C . GLN B 1 374 ? -15.844 11.211 13.648 1 87.12 374 GLN B C 1
ATOM 5809 O O . GLN B 1 374 ? -16.703 10.375 13.938 1 87.12 374 GLN B O 1
ATOM 5814 N N . HIS B 1 375 ? -15.305 12.039 14.492 1 87.69 375 HIS B N 1
ATOM 5815 C CA . HIS B 1 375 ? -15.688 11.969 15.898 1 87.69 375 HIS B CA 1
ATOM 5816 C C . HIS B 1 375 ? -16.781 12.984 16.219 1 87.69 375 HIS B C 1
ATOM 5818 O O . HIS B 1 375 ? -17.109 13.195 17.391 1 87.69 375 HIS B O 1
ATOM 5824 N N . GLY B 1 376 ? -17.281 13.664 15.195 1 90.5 376 GLY B N 1
ATOM 5825 C CA . GLY B 1 376 ? -18.406 14.57 15.359 1 90.5 376 GLY B CA 1
ATOM 5826 C C . GLY B 1 376 ? -18.047 15.844 16.109 1 90.5 376 GLY B C 1
ATOM 5827 O O . GLY B 1 376 ? -18.875 16.406 16.828 1 90.5 376 GLY B O 1
ATOM 5828 N N . LEU B 1 377 ? -16.844 16.281 16.031 1 92.94 377 LEU B N 1
ATOM 5829 C CA . LEU B 1 377 ? -16.406 17.484 16.719 1 92.94 377 LEU B CA 1
ATOM 5830 C C . LEU B 1 377 ? -16.719 18.719 15.875 1 92.94 377 LEU B C 1
ATOM 5832 O O . LEU B 1 377 ? -16.719 19.844 16.391 1 92.94 377 LEU B O 1
ATOM 5836 N N . ILE B 1 378 ? -16.938 18.484 14.586 1 94.44 378 ILE B N 1
ATOM 5837 C CA . ILE B 1 378 ? -17.25 19.578 13.672 1 94.44 378 ILE B CA 1
ATOM 5838 C C . ILE B 1 378 ? -18.281 19.125 12.641 1 94.44 378 ILE B C 1
ATOM 5840 O O . ILE B 1 378 ? -18.406 17.938 12.367 1 94.44 378 ILE B O 1
ATOM 5844 N N . THR B 1 379 ? -19.016 20.062 12.125 1 93.69 379 THR B N 1
ATOM 5845 C CA . THR B 1 379 ? -19.984 19.797 11.07 1 93.69 379 THR B CA 1
ATOM 5846 C C . THR B 1 379 ? -19.297 19.641 9.719 1 93.69 379 THR B C 1
ATOM 5848 O O . THR B 1 379 ? -18.125 20.016 9.578 1 93.69 379 THR B O 1
ATOM 5851 N N . PRO B 1 380 ? -20 19.125 8.703 1 91.5 380 PRO B N 1
ATOM 5852 C CA . PRO B 1 380 ? -19.422 19.031 7.359 1 91.5 380 PRO B CA 1
ATOM 5853 C C . PRO B 1 380 ? -19 20.391 6.809 1 91.5 380 PRO B C 1
ATOM 5855 O O . PRO B 1 380 ? -18 20.484 6.078 1 91.5 380 PRO B O 1
ATOM 5858 N N . LEU B 1 381 ? -19.75 21.391 7.191 1 92.06 381 LEU B N 1
ATOM 5859 C CA . LEU B 1 381 ? -19.359 22.734 6.781 1 92.06 381 LEU B CA 1
ATOM 5860 C C . LEU B 1 381 ? -18.047 23.141 7.434 1 92.06 381 LEU B C 1
ATOM 5862 O O . LEU B 1 381 ? -17.141 23.656 6.762 1 92.06 381 LEU B O 1
ATOM 5866 N N . GLY B 1 382 ? -18 22.938 8.75 1 93.75 382 GLY B N 1
ATOM 5867 C CA . GLY B 1 382 ? -16.75 23.203 9.438 1 93.75 382 GLY B CA 1
ATOM 5868 C C . GLY B 1 382 ? -15.57 22.422 8.875 1 93.75 382 GLY B C 1
ATOM 5869 O O . GLY B 1 382 ? -14.469 22.953 8.75 1 93.75 382 GLY B O 1
ATOM 5870 N N . TYR B 1 383 ? -15.812 21.172 8.508 1 94.44 383 TYR B N 1
ATOM 5871 C CA . TYR B 1 383 ? -14.805 20.312 7.906 1 94.44 383 TYR B CA 1
ATOM 5872 C C . TYR B 1 383 ? -14.305 20.891 6.598 1 94.44 383 TYR B C 1
ATOM 5874 O O . TYR B 1 383 ? -13.094 20.984 6.375 1 94.44 383 TYR B O 1
ATOM 5882 N N . THR B 1 384 ? -15.18 21.266 5.789 1 92.88 384 THR B N 1
ATOM 5883 C CA . THR B 1 384 ? -14.836 21.812 4.48 1 92.88 384 THR B CA 1
ATOM 5884 C C . THR B 1 384 ? -14.008 23.078 4.613 1 92.88 384 THR B C 1
ATOM 5886 O O . THR B 1 384 ? -13.047 23.281 3.875 1 92.88 384 THR B O 1
ATOM 5889 N N . VAL B 1 385 ? -14.375 23.891 5.543 1 94.06 385 VAL B N 1
ATOM 5890 C CA . VAL B 1 385 ? -13.656 25.141 5.781 1 94.06 385 VAL B CA 1
ATOM 5891 C C . VAL B 1 385 ? -12.227 24.844 6.223 1 94.06 385 VAL B C 1
ATOM 5893 O O . VAL B 1 385 ? -11.273 25.438 5.715 1 94.06 385 VAL B O 1
ATOM 5896 N N . ILE B 1 386 ? -12.047 23.891 7.145 1 95.62 386 ILE B N 1
ATOM 5897 C CA . ILE B 1 386 ? -10.719 23.547 7.641 1 95.62 386 ILE B CA 1
ATOM 5898 C C . ILE B 1 386 ? -9.875 22.969 6.5 1 95.62 386 ILE B C 1
ATOM 5900 O O . ILE B 1 386 ? -8.695 23.281 6.371 1 95.62 386 ILE B O 1
ATOM 5904 N N . VAL B 1 387 ? -10.469 22.156 5.668 1 94.12 387 VAL B N 1
ATOM 5905 C CA . VAL B 1 387 ? -9.766 21.547 4.547 1 94.12 387 VAL B CA 1
ATOM 5906 C C . VAL B 1 387 ? -9.281 22.625 3.584 1 94.12 387 VAL B C 1
ATOM 5908 O O . VAL B 1 387 ? -8.133 22.594 3.139 1 94.12 387 VAL B O 1
ATOM 5911 N N . LEU B 1 388 ? -10.117 23.578 3.312 1 93.31 388 LEU B N 1
ATOM 5912 C CA . LEU B 1 388 ? -9.75 24.641 2.389 1 93.31 388 LEU B CA 1
ATOM 5913 C C . LEU B 1 388 ? -8.68 25.547 2.998 1 93.31 388 LEU B C 1
ATOM 5915 O O . LEU B 1 388 ? -7.805 26.047 2.289 1 93.31 388 LEU B O 1
ATOM 5919 N N . ILE B 1 389 ? -8.797 25.781 4.277 1 94.81 389 ILE B N 1
ATOM 5920 C CA . ILE B 1 389 ? -7.758 26.531 4.969 1 94.81 389 ILE B CA 1
ATOM 5921 C C . ILE B 1 389 ? -6.418 25.828 4.812 1 94.81 389 ILE B C 1
ATOM 5923 O O . ILE B 1 389 ? -5.398 26.453 4.52 1 94.81 389 ILE B O 1
ATOM 5927 N N . ALA B 1 390 ? -6.434 24.5 4.988 1 94.12 390 ALA B N 1
ATOM 5928 C CA . ALA B 1 390 ? -5.215 23.703 4.871 1 94.12 390 ALA B CA 1
ATOM 5929 C C . ALA B 1 390 ? -4.598 23.844 3.482 1 94.12 390 ALA B C 1
ATOM 5931 O O . ALA B 1 390 ? -3.389 24.062 3.352 1 94.12 390 ALA B O 1
ATOM 5932 N N . VAL B 1 391 ? -5.398 23.766 2.467 1 92.75 391 VAL B N 1
ATOM 5933 C CA . VAL B 1 391 ? -4.922 23.797 1.088 1 92.75 391 VAL B CA 1
ATOM 5934 C C . VAL B 1 391 ? -4.402 25.188 0.749 1 92.75 391 VAL B C 1
ATOM 5936 O O . VAL B 1 391 ? -3.291 25.328 0.234 1 92.75 391 VAL B O 1
ATOM 5939 N N . VAL B 1 392 ? -5.145 26.234 1.067 1 93.69 392 VAL B N 1
ATOM 5940 C CA . VAL B 1 392 ? -4.82 27.609 0.688 1 93.69 392 VAL B CA 1
ATOM 5941 C C . VAL B 1 392 ? -3.584 28.078 1.45 1 93.69 392 VAL B C 1
ATOM 5943 O O . VAL B 1 392 ? -2.678 28.672 0.868 1 93.69 392 VAL B O 1
ATOM 5946 N N . THR B 1 393 ? -3.553 27.797 2.703 1 94.12 393 THR B N 1
ATOM 5947 C CA . THR B 1 393 ? -2.422 28.266 3.5 1 94.12 393 THR B CA 1
ATOM 5948 C C . THR B 1 393 ? -1.138 27.562 3.074 1 94.12 393 THR B C 1
ATOM 5950 O O . THR B 1 393 ? -0.067 28.172 3.047 1 94.12 393 THR B O 1
ATOM 5953 N N . THR B 1 394 ? -1.264 26.297 2.766 1 91.19 394 THR B N 1
ATOM 5954 C CA . THR B 1 394 ? -0.095 25.562 2.279 1 91.19 394 THR B CA 1
ATOM 5955 C C . THR B 1 394 ? 0.379 26.141 0.946 1 91.19 394 THR B C 1
ATOM 5957 O O . THR B 1 394 ? 1.579 26.328 0.739 1 91.19 394 THR B O 1
ATOM 5960 N N . ALA B 1 395 ? -0.492 26.469 0.116 1 91 395 ALA B N 1
ATOM 5961 C CA . ALA B 1 395 ? -0.17 27 -1.207 1 91 395 ALA B CA 1
ATOM 5962 C C . ALA B 1 395 ? 0.492 28.375 -1.102 1 91 395 ALA B C 1
ATOM 5964 O O . ALA B 1 395 ? 1.388 28.703 -1.884 1 91 395 ALA B O 1
ATOM 5965 N N . ILE B 1 396 ? 0.095 29.172 -0.187 1 91.75 396 ILE B N 1
ATOM 5966 C CA . ILE B 1 396 ? 0.533 30.562 -0.11 1 91.75 396 ILE B CA 1
ATOM 5967 C C . ILE B 1 396 ? 1.883 30.641 0.601 1 91.75 396 ILE B C 1
ATOM 5969 O O . ILE B 1 396 ? 2.607 31.625 0.463 1 91.75 396 ILE B O 1
ATOM 5973 N N . THR B 1 397 ? 2.227 29.578 1.298 1 87.56 397 THR B N 1
ATOM 5974 C CA . THR B 1 397 ? 3.439 29.609 2.107 1 87.56 397 THR B CA 1
ATOM 5975 C C . THR B 1 397 ? 4.672 29.812 1.232 1 87.56 397 THR B C 1
ATOM 5977 O O . THR B 1 397 ? 5.512 30.672 1.524 1 87.56 397 THR B O 1
ATOM 5980 N N . GLY B 1 398 ? 4.762 29.062 0.156 1 80.38 398 GLY B N 1
ATOM 5981 C CA . GLY B 1 398 ? 5.898 29.203 -0.737 1 80.38 398 GLY B CA 1
ATOM 5982 C C . GLY B 1 398 ? 6.074 30.625 -1.248 1 80.38 398 GLY B C 1
ATOM 5983 O O . GLY B 1 398 ? 7.109 31.25 -1.014 1 80.38 398 GLY B O 1
ATOM 5984 N N . PRO B 1 399 ? 5.121 31.172 -1.862 1 83.06 399 PRO B N 1
ATOM 5985 C CA . PRO B 1 399 ? 5.168 32.562 -2.375 1 83.06 399 PRO B CA 1
ATOM 5986 C C . PRO B 1 399 ? 5.434 33.594 -1.281 1 83.06 399 PRO B C 1
ATOM 5988 O O . PRO B 1 399 ? 6.16 34.562 -1.508 1 83.06 399 PRO B O 1
ATOM 5991 N N . LEU B 1 400 ? 4.941 33.406 -0.14 1 83.19 400 LEU B N 1
ATOM 5992 C CA . LEU B 1 400 ? 5.145 34.344 0.962 1 83.19 400 LEU B CA 1
ATOM 5993 C C . LEU B 1 400 ? 6.582 34.281 1.467 1 83.19 400 LEU B C 1
ATOM 5995 O O . LEU B 1 400 ? 7.16 35.312 1.823 1 83.19 400 LEU B O 1
ATOM 5999 N N . ALA B 1 401 ? 7.117 33.094 1.458 1 78 401 ALA B N 1
ATOM 6000 C CA . ALA B 1 401 ? 8.484 32.906 1.943 1 78 401 ALA B CA 1
ATOM 6001 C C . ALA B 1 401 ? 9.492 33.531 0.97 1 78 401 ALA B C 1
ATOM 6003 O O . ALA B 1 401 ? 10.555 34 1.381 1 78 401 ALA B O 1
ATOM 6004 N N . ARG B 1 402 ? 9.195 33.469 -0.249 1 76.5 402 ARG B N 1
ATOM 6005 C CA . ARG B 1 402 ? 10.078 34.031 -1.271 1 76.5 402 ARG B CA 1
ATOM 6006 C C . ARG B 1 402 ? 10.062 35.562 -1.232 1 76.5 402 ARG B C 1
ATOM 6008 O O . ARG B 1 402 ? 11.094 36.188 -1.437 1 76.5 402 ARG B O 1
ATOM 6015 N N . LEU B 1 403 ? 8.992 36.125 -1.112 1 65.88 403 LEU B N 1
ATOM 6016 C CA . LEU B 1 403 ? 8.852 37.594 -1.082 1 65.88 403 LEU B CA 1
ATOM 6017 C C . LEU B 1 403 ? 9.664 38.188 0.062 1 65.88 403 LEU B C 1
ATOM 6019 O O . LEU B 1 403 ? 10.234 39.281 -0.076 1 65.88 403 LEU B O 1
ATOM 6023 N N . ARG B 1 404 ? 9.922 37.344 1.01 1 61.06 404 ARG B N 1
ATOM 6024 C CA . ARG B 1 404 ? 10.609 37.906 2.178 1 61.06 404 ARG B CA 1
ATOM 6025 C C . ARG B 1 404 ? 12.094 37.562 2.141 1 61.06 404 ARG B C 1
ATOM 6027 O O . ARG B 1 404 ? 12.898 38.219 2.807 1 61.06 404 ARG B O 1
ATOM 6034 N N . ALA B 1 405 ? 12.562 36.438 1.419 1 57.06 405 ALA B N 1
ATOM 6035 C CA . ALA B 1 405 ? 13.977 36.125 1.228 1 57.06 405 ALA B CA 1
ATOM 6036 C C . ALA B 1 405 ? 14.641 37.125 0.303 1 57.06 405 ALA B C 1
ATOM 6038 O O . ALA B 1 405 ? 15.828 37.469 0.469 1 57.06 405 ALA B O 1
ATOM 6039 N N . ALA B 1 406 ? 14.062 37.594 -0.764 1 50.56 406 ALA B N 1
ATOM 6040 C CA . ALA B 1 406 ? 14.648 38.531 -1.728 1 50.56 406 ALA B CA 1
ATOM 6041 C C . ALA B 1 406 ? 15.18 39.781 -1.033 1 50.56 406 ALA B C 1
ATOM 6043 O O . ALA B 1 406 ? 16.141 40.375 -1.494 1 50.56 406 ALA B O 1
ATOM 6044 N N . ASP B 1 407 ? 14.773 39.938 0.082 1 45.81 407 ASP B N 1
ATOM 6045 C CA . ASP B 1 407 ? 15.328 41.156 0.701 1 45.81 407 ASP B CA 1
ATOM 6046 C C . ASP B 1 407 ? 16.672 40.844 1.369 1 45.81 407 ASP B C 1
ATOM 6048 O O . ASP B 1 407 ? 17.438 41.781 1.649 1 45.81 407 ASP B O 1
ATOM 6052 N N . GLU B 1 408 ? 16.938 39.594 1.701 1 44.88 408 GLU B N 1
ATOM 6053 C CA . GLU B 1 408 ? 18.188 39.312 2.41 1 44.88 408 GLU B CA 1
ATOM 6054 C C . GLU B 1 408 ? 19.344 39.156 1.438 1 44.88 408 GLU B C 1
ATOM 6056 O O . GLU B 1 408 ? 20.516 39.312 1.822 1 44.88 408 GLU B O 1
ATOM 6061 N N . ASP B 1 409 ? 19.219 38.594 0.346 1 41.81 409 ASP B N 1
ATOM 6062 C CA . ASP B 1 409 ? 20.406 38.406 -0.473 1 41.81 409 ASP B CA 1
ATOM 6063 C C . ASP B 1 409 ? 21.094 39.75 -0.754 1 41.81 409 ASP B C 1
ATOM 6065 O O . ASP B 1 409 ? 22.109 39.781 -1.453 1 41.81 409 ASP B O 1
ATOM 6069 N N . LEU B 1 410 ? 20.438 40.875 -0.521 1 35.44 410 LEU B N 1
ATOM 6070 C CA . LEU B 1 410 ? 21.219 42.031 -0.889 1 35.44 410 LEU B CA 1
ATOM 6071 C C . LEU B 1 410 ? 22.281 42.312 0.162 1 35.44 410 LEU B C 1
ATOM 6073 O O . LEU B 1 410 ? 22.938 43.375 0.115 1 35.44 410 LEU B O 1
ATOM 6077 N N . LEU B 1 411 ? 22.188 41.812 1.334 1 35.09 411 LEU B N 1
ATOM 6078 C CA . LEU B 1 411 ? 23.375 42.188 2.076 1 35.09 411 LEU B CA 1
ATOM 6079 C C . LEU B 1 411 ? 24.594 41.438 1.575 1 35.09 411 LEU B C 1
ATOM 6081 O O . LEU B 1 411 ? 24.531 40.219 1.342 1 35.09 411 LEU B O 1
ATOM 6085 N N . PRO B 1 412 ? 25.562 42.125 0.931 1 35.88 412 PRO B N 1
ATOM 6086 C CA . PRO B 1 412 ? 26.875 41.594 0.553 1 35.88 412 PRO B CA 1
ATOM 6087 C C . PRO B 1 412 ? 27.453 40.656 1.617 1 35.88 412 PRO B C 1
ATOM 6089 O O . PRO B 1 412 ? 27.234 40.875 2.812 1 35.88 412 PRO B O 1
ATOM 6092 N N . GLY B 1 413 ? 27.484 39.406 1.459 1 33.69 413 GLY B N 1
ATOM 6093 C CA . GLY B 1 413 ? 28.297 38.5 2.262 1 33.69 413 GLY B CA 1
ATOM 6094 C C . GLY B 1 413 ? 29.547 39.156 2.82 1 33.69 413 GLY B C 1
ATOM 6095 O O . GLY B 1 413 ? 30.391 39.656 2.064 1 33.69 413 GLY B O 1
ATOM 6096 N N . VAL B 1 414 ? 29.469 39.875 3.93 1 33.97 414 VAL B N 1
ATOM 6097 C CA . VAL B 1 414 ? 30.734 40.219 4.562 1 33.97 414 VAL B CA 1
ATOM 6098 C C . VAL B 1 414 ? 31.656 39 4.59 1 33.97 414 VAL B C 1
ATOM 6100 O O . VAL B 1 414 ? 31.25 37.906 5.004 1 33.97 414 VAL B O 1
ATOM 6103 N N . PRO B 1 415 ? 32.625 39 3.725 1 35.53 415 PRO B N 1
ATOM 6104 C CA . PRO B 1 415 ? 33.625 37.938 3.869 1 35.53 415 PRO B CA 1
ATOM 6105 C C . PRO B 1 415 ? 33.969 37.625 5.328 1 35.53 415 PRO B C 1
ATOM 6107 O O . PRO B 1 415 ? 34.031 38.562 6.16 1 35.53 415 PRO B O 1
ATOM 6110 N N . LEU B 1 416 ? 33.375 36.594 5.824 1 32.97 416 LEU B N 1
ATOM 6111 C CA . LEU B 1 416 ? 33.906 36.25 7.137 1 32.97 416 LEU B CA 1
ATOM 6112 C C . LEU B 1 416 ? 35.406 36.469 7.191 1 32.97 416 LEU B C 1
ATOM 6114 O O . LEU B 1 416 ? 36.125 36.094 6.266 1 32.97 416 LEU B O 1
ATOM 6118 N N . PRO B 1 417 ? 35.812 37.5 7.793 1 32.84 417 PRO B N 1
ATOM 6119 C CA . PRO B 1 417 ? 37.25 37.656 7.938 1 32.84 417 PRO B CA 1
ATOM 6120 C C . PRO B 1 417 ? 37.969 36.375 8.32 1 32.84 417 PRO B C 1
ATOM 6122 O O . PRO B 1 417 ? 37.375 35.531 9.031 1 32.84 417 PRO B O 1
ATOM 6125 N N . VAL B 1 418 ? 38.594 35.75 7.348 1 32.5 418 VAL B N 1
ATOM 6126 C CA . VAL B 1 418 ? 39.531 34.688 7.652 1 32.5 418 VAL B CA 1
ATOM 6127 C C . VAL B 1 418 ? 40.25 35 8.977 1 32.5 418 VAL B C 1
ATOM 6129 O O . VAL B 1 418 ? 40.938 36.031 9.094 1 32.5 418 VAL B O 1
ATOM 6132 N N . SER B 1 419 ? 39.531 34.781 10.07 1 28.06 419 SER B N 1
ATOM 6133 C CA . SER B 1 419 ? 40.312 34.906 11.305 1 28.06 419 SER B CA 1
ATOM 6134 C C . SER B 1 419 ? 41.688 34.281 11.164 1 28.06 419 SER B C 1
ATOM 6136 O O . SER B 1 419 ? 41.812 33.125 10.789 1 28.06 419 SER B O 1
ATOM 6138 N N . SER B 1 420 ? 42.625 35.062 10.656 1 31.23 420 SER B N 1
ATOM 6139 C CA . SER B 1 420 ? 44.094 34.875 10.711 1 31.23 420 SER B CA 1
ATOM 6140 C C . SER B 1 420 ? 44.531 34.344 12.07 1 31.23 420 SER B C 1
ATOM 6142 O O . SER B 1 420 ? 45.031 35.094 12.906 1 31.23 420 SER B O 1
ATOM 6144 N N . THR B 1 421 ? 43.594 33.656 12.812 1 27.61 421 THR B N 1
ATOM 6145 C CA . THR B 1 421 ? 44.25 33.25 14.047 1 27.61 421 THR B CA 1
ATOM 6146 C C . THR B 1 421 ? 45.469 32.375 13.75 1 27.61 421 THR B C 1
ATOM 6148 O O . THR B 1 421 ? 45.344 31.219 13.383 1 27.61 421 THR B O 1
ATOM 6151 N N . ARG B 1 422 ? 46.406 32.906 12.875 1 27.83 422 ARG B N 1
ATOM 6152 C CA . ARG B 1 422 ? 47.75 32.375 12.938 1 27.83 422 ARG B CA 1
ATOM 6153 C C . ARG B 1 422 ? 48.188 32.125 14.383 1 27.83 422 ARG B C 1
ATOM 6155 O O . ARG B 1 422 ? 48.375 33.094 15.148 1 27.83 422 ARG B O 1
ATOM 6162 N N . ASN B 1 423 ? 47.5 31.234 15.039 1 23.97 423 ASN B N 1
ATOM 6163 C CA . ASN B 1 423 ? 48.062 30.859 16.328 1 23.97 423 ASN B CA 1
ATOM 6164 C C . ASN B 1 423 ? 49.594 30.828 16.281 1 23.97 423 ASN B C 1
ATOM 6166 O O . ASN B 1 423 ? 50.188 30.172 15.406 1 23.97 423 ASN B O 1
ATOM 6170 N N . ALA B 1 424 ? 50.219 31.875 16.719 1 28.92 424 ALA B N 1
ATOM 6171 C CA . ALA B 1 424 ? 51.562 32.156 17.219 1 28.92 424 ALA B CA 1
ATOM 6172 C C . ALA B 1 424 ? 52.125 30.953 17.969 1 28.92 424 ALA B C 1
ATOM 6174 O O . ALA B 1 424 ? 51.562 30.516 18.969 1 28.92 424 ALA B O 1
ATOM 6175 N N . ALA B 1 425 ? 52.594 29.953 17.234 1 29.55 425 ALA B N 1
ATOM 6176 C CA . ALA B 1 425 ? 53.594 29.062 17.828 1 29.55 425 ALA B CA 1
ATOM 6177 C C . ALA B 1 425 ? 54.438 29.766 18.891 1 29.55 425 ALA B C 1
ATOM 6179 O O . ALA B 1 425 ? 55.156 30.719 18.594 1 29.55 425 ALA B O 1
ATOM 6180 N N . ARG B 1 426 ? 53.844 30.062 20.031 1 27.56 426 ARG B N 1
ATOM 6181 C CA . ARG B 1 426 ? 54.688 30.531 21.125 1 27.56 426 ARG B CA 1
ATOM 6182 C C . ARG B 1 426 ? 56.062 29.844 21.109 1 27.56 426 ARG B C 1
ATOM 6184 O O . ARG B 1 426 ? 56.156 28.625 21.156 1 27.56 426 ARG B O 1
ATOM 6191 N N . ALA B 1 427 ? 56.938 30.5 20.422 1 31.28 427 ALA B N 1
ATOM 6192 C CA . ALA B 1 427 ? 58.406 30.359 20.5 1 31.28 427 ALA B CA 1
ATOM 6193 C C . ALA B 1 427 ? 58.844 30.062 21.938 1 31.28 427 ALA B C 1
ATOM 6195 O O . ALA B 1 427 ? 58.594 30.859 22.844 1 31.28 427 ALA B O 1
ATOM 6196 N N . VAL B 1 428 ? 58.531 28.859 22.422 1 28.36 428 VAL B N 1
ATOM 6197 C CA . VAL B 1 428 ? 59.312 28.406 23.562 1 28.36 428 VAL B CA 1
ATOM 6198 C C . VAL B 1 428 ? 60.75 28.969 23.484 1 28.36 428 VAL B C 1
ATOM 6200 O O . VAL B 1 428 ? 61.406 28.828 22.453 1 28.36 428 VAL B O 1
ATOM 6203 N N . PRO B 1 429 ? 60.969 29.969 24.141 1 31.75 429 PRO B N 1
ATOM 6204 C CA . PRO B 1 429 ? 62.312 30.547 24.297 1 31.75 429 PRO B CA 1
ATOM 6205 C C . PRO B 1 429 ? 63.406 29.5 24.469 1 31.75 429 PRO B C 1
ATOM 6207 O O . PRO B 1 429 ? 63.125 28.406 24.953 1 31.75 429 PRO B O 1
ATOM 6210 N N . SER B 1 430 ? 64.188 29.375 23.453 1 29.56 430 SER B N 1
ATOM 6211 C CA . SER B 1 430 ? 65.5 28.688 23.516 1 29.56 430 SER B CA 1
ATOM 6212 C C . SER B 1 430 ? 66.25 28.984 24.812 1 29.56 430 SER B C 1
ATOM 6214 O O . SER B 1 430 ? 67.312 28.516 25.031 1 29.56 430 SER B O 1
ATOM 6216 N N . ARG B 1 431 ? 65.562 29.391 25.969 1 23.5 431 ARG B N 1
ATOM 6217 C CA . ARG B 1 431 ? 66.562 29.703 26.984 1 23.5 431 ARG B CA 1
ATOM 6218 C C . ARG B 1 431 ? 67.688 28.672 26.969 1 23.5 431 ARG B C 1
ATOM 6220 O O . ARG B 1 431 ? 67.438 27.469 26.938 1 23.5 431 ARG B O 1
ATOM 6227 N N . ARG B 1 432 ? 68.75 29.141 26.641 1 23.44 432 ARG B N 1
ATOM 6228 C CA . ARG B 1 432 ? 70.188 29 26.891 1 23.44 432 ARG B CA 1
ATOM 6229 C C . ARG B 1 432 ? 70.438 28.688 28.359 1 23.44 432 ARG B C 1
ATOM 6231 O O . ARG B 1 432 ? 71.562 28.328 28.734 1 23.44 432 ARG B O 1
ATOM 6238 N N . THR B 1 433 ? 69.438 28.609 29.438 1 23.72 433 THR B N 1
ATOM 6239 C CA . THR B 1 433 ? 70.438 28.266 30.453 1 23.72 433 THR B CA 1
ATOM 6240 C C . THR B 1 433 ? 71.062 26.891 30.188 1 23.72 433 THR B C 1
ATOM 6242 O O . THR B 1 433 ? 70.312 25.984 29.734 1 23.72 433 THR B O 1
#

Radius of gyration: 30.86 Å; Cα contacts (8 Å, |Δi|>4): 1333; chains: 2; bounding box: 96×82×78 Å